Protein AF-0000000084603938 (afdb_homodimer)

Radius of gyration: 33.8 Å; Cα contacts (8 Å, |Δi|>4): 1798; chains: 2; bounding box: 71×102×86 Å

Structure (mmCIF, N/CA/C/O backbone):
data_AF-0000000084603938-model_v1
#
loop_
_entity.id
_entity.type
_entity.pdbx_description
1 polymer 'NEDD8-activating enzyme E1 regulatory subunit'
#
loop_
_atom_site.group_PDB
_atom_site.id
_atom_site.type_symbol
_atom_site.label_atom_id
_atom_site.label_alt_id
_atom_site.label_comp_id
_atom_site.label_asym_id
_atom_site.label_entity_id
_atom_site.label_seq_id
_atom_site.pdbx_PDB_ins_code
_atom_site.Cartn_x
_atom_site.Cartn_y
_atom_site.Cartn_z
_atom_site.occupancy
_atom_site.B_iso_or_equiv
_atom_site.auth_seq_id
_atom_site.auth_comp_id
_atom_site.auth_asym_id
_atom_site.auth_atom_id
_atom_site.pdbx_PDB_model_num
ATOM 1 N N . MET A 1 1 ? 31.594 -43.938 -28.109 1 22.88 1 MET A N 1
ATOM 2 C CA . MET A 1 1 ? 30.188 -44.125 -27.781 1 22.88 1 MET A CA 1
ATOM 3 C C . MET A 1 1 ? 29.359 -42.938 -28.25 1 22.88 1 MET A C 1
ATOM 5 O O . MET A 1 1 ? 29.656 -41.781 -27.906 1 22.88 1 MET A O 1
ATOM 9 N N . ILE A 1 2 ? 28.609 -43.031 -29.344 1 25.27 2 ILE A N 1
ATOM 10 C CA . ILE A 1 2 ? 28.141 -42.188 -30.438 1 25.27 2 ILE A CA 1
ATOM 11 C C . ILE A 1 2 ? 26.906 -41.406 -29.984 1 25.27 2 ILE A C 1
ATOM 13 O O . ILE A 1 2 ? 25.875 -42.031 -29.656 1 25.27 2 ILE A O 1
ATOM 17 N N . SER A 1 3 ? 27.156 -40.469 -29.062 1 24.09 3 SER A N 1
ATOM 18 C CA . SER A 1 3 ? 26.25 -39.625 -28.297 1 24.09 3 SER A CA 1
ATOM 19 C C . SER A 1 3 ? 25.172 -39 -29.172 1 24.09 3 SER A C 1
ATOM 21 O O . SER A 1 3 ? 25.453 -38.219 -30.062 1 24.09 3 SER A O 1
ATOM 23 N N . GLY A 1 4 ? 24.312 -39.844 -29.688 1 21.62 4 GLY A N 1
ATOM 24 C CA . GLY A 1 4 ? 23.344 -39.469 -30.688 1 21.62 4 GLY A CA 1
ATOM 25 C C . GLY A 1 4 ? 22.5 -38.281 -30.281 1 21.62 4 GLY A C 1
ATOM 26 O O . GLY A 1 4 ? 21.875 -38.281 -29.219 1 21.62 4 GLY A O 1
ATOM 27 N N . ARG A 1 5 ? 22.969 -37.062 -30.672 1 31.77 5 ARG A N 1
ATOM 28 C CA . ARG A 1 5 ? 22.328 -35.75 -30.766 1 31.77 5 ARG A CA 1
ATOM 29 C C . ARG A 1 5 ? 20.906 -35.875 -31.281 1 31.77 5 ARG A C 1
ATOM 31 O O . ARG A 1 5 ? 20.688 -35.969 -32.5 1 31.77 5 ARG A O 1
ATOM 38 N N . GLN A 1 6 ? 20.078 -36.812 -30.734 1 24.22 6 GLN A N 1
ATOM 39 C CA . GLN A 1 6 ? 18.75 -36.812 -31.328 1 24.22 6 GLN A CA 1
ATOM 40 C C . GLN A 1 6 ? 18.219 -35.375 -31.5 1 24.22 6 GLN A C 1
ATOM 42 O O . GLN A 1 6 ? 18.344 -34.562 -30.578 1 24.22 6 GLN A O 1
ATOM 47 N N . ASP A 1 7 ? 18 -34.938 -32.688 1 28.16 7 ASP A N 1
ATOM 48 C CA . ASP A 1 7 ? 17.516 -33.75 -33.375 1 28.16 7 ASP A CA 1
ATOM 49 C C . ASP A 1 7 ? 16.125 -33.344 -32.875 1 28.16 7 ASP A C 1
ATOM 51 O O . ASP A 1 7 ? 15.125 -33.938 -33.281 1 28.16 7 ASP A O 1
ATOM 55 N N . GLU A 1 8 ? 15.828 -33.469 -31.656 1 30.75 8 GLU A N 1
ATOM 56 C CA . GLU A 1 8 ? 14.492 -33 -31.297 1 30.75 8 GLU A CA 1
ATOM 57 C C . GLU A 1 8 ? 14.117 -31.734 -32.062 1 30.75 8 GLU A C 1
ATOM 59 O O . GLU A 1 8 ? 14.844 -30.75 -32.062 1 30.75 8 GLU A O 1
ATOM 64 N N . THR A 1 9 ? 13.477 -31.875 -33.188 1 32.28 9 THR A N 1
ATOM 65 C CA . THR A 1 9 ? 12.891 -30.922 -34.125 1 32.28 9 THR A CA 1
ATOM 66 C C . THR A 1 9 ? 12.359 -29.703 -33.406 1 32.28 9 THR A C 1
ATOM 68 O O . THR A 1 9 ? 11.508 -29.828 -32.5 1 32.28 9 THR A O 1
ATOM 71 N N . GLN A 1 10 ? 13.18 -28.75 -33.188 1 34.06 10 GLN A N 1
ATOM 72 C CA . GLN A 1 10 ? 12.953 -27.375 -32.75 1 34.06 10 GLN A CA 1
ATOM 73 C C . GLN A 1 10 ? 11.68 -26.797 -33.406 1 34.06 10 GLN A C 1
ATOM 75 O O . GLN A 1 10 ? 11.602 -26.672 -34.625 1 34.06 10 GLN A O 1
ATOM 80 N N . SER A 1 11 ? 10.508 -27.266 -33.062 1 38.59 11 SER A N 1
ATOM 81 C CA . SER A 1 11 ? 9.375 -26.562 -33.656 1 38.59 11 SER A CA 1
ATOM 82 C C . SER A 1 11 ? 9.742 -25.125 -34.031 1 38.59 11 SER A C 1
ATOM 84 O O . SER A 1 11 ? 10.508 -24.469 -33.312 1 38.59 11 SER A O 1
ATOM 86 N N . PRO A 1 12 ? 9.711 -24.672 -35.219 1 41.75 12 PRO A N 1
ATOM 87 C CA . PRO A 1 12 ? 10.086 -23.328 -35.656 1 41.75 12 PRO A CA 1
ATOM 88 C C . PRO A 1 12 ? 9.672 -22.25 -34.656 1 41.75 12 PRO A C 1
ATOM 90 O O . PRO A 1 12 ? 8.578 -22.312 -34.094 1 41.75 12 PRO A O 1
ATOM 93 N N . LEU A 1 13 ? 10.508 -21.688 -33.875 1 48.19 13 LEU A N 1
ATOM 94 C CA . LEU A 1 13 ? 10.32 -20.547 -32.969 1 48.19 13 LEU A CA 1
ATOM 95 C C . LEU A 1 13 ? 9.359 -19.531 -33.594 1 48.19 13 LEU A C 1
ATOM 97 O O . LEU A 1 13 ? 9.695 -18.859 -34.562 1 48.19 13 LEU A O 1
ATOM 101 N N . ARG A 1 14 ? 8.102 -19.875 -33.781 1 62.03 14 ARG A N 1
ATOM 102 C CA . ARG A 1 14 ? 7.121 -18.922 -34.281 1 62.03 14 ARG A CA 1
ATOM 103 C C . ARG A 1 14 ? 7.375 -17.531 -33.719 1 62.03 14 ARG A C 1
ATOM 105 O O . ARG A 1 14 ? 7.648 -17.375 -32.531 1 62.03 14 ARG A O 1
ATOM 112 N N . GLN A 1 15 ? 7.711 -16.547 -34.594 1 71.44 15 GLN A N 1
ATOM 113 C CA . GLN A 1 15 ? 7.859 -15.148 -34.219 1 71.44 15 GLN A CA 1
ATOM 114 C C . GLN A 1 15 ? 6.652 -14.664 -33.406 1 71.44 15 GLN A C 1
ATOM 116 O O . GLN A 1 15 ? 5.508 -14.93 -33.781 1 71.44 15 GLN A O 1
ATOM 121 N N . PRO A 1 16 ? 6.91 -14.242 -32.219 1 75.25 16 PRO A N 1
ATOM 122 C CA . PRO A 1 16 ? 5.785 -13.734 -31.422 1 75.25 16 PRO A CA 1
ATOM 123 C C . PRO A 1 16 ? 4.934 -12.727 -32.188 1 75.25 16 PRO A C 1
ATOM 125 O O . PRO A 1 16 ? 5.465 -11.953 -33 1 75.25 16 PRO A O 1
ATOM 128 N N . THR A 1 17 ? 3.641 -12.812 -32.125 1 79.31 17 THR A N 1
ATOM 129 C CA . THR A 1 17 ? 2.701 -11.852 -32.688 1 79.31 17 THR A CA 1
ATOM 130 C C . THR A 1 17 ? 2.854 -10.492 -32.031 1 79.31 17 THR A C 1
ATOM 132 O O . THR A 1 17 ? 3.5 -10.367 -30.984 1 79.31 17 THR A O 1
ATOM 135 N N . ASP A 1 18 ? 2.326 -9.484 -32.656 1 78.56 18 ASP A N 1
ATOM 136 C CA . ASP A 1 18 ? 2.336 -8.141 -32.094 1 78.56 18 ASP A CA 1
ATOM 137 C C . ASP A 1 18 ? 1.673 -8.117 -30.734 1 78.56 18 ASP A C 1
ATOM 139 O O . ASP A 1 18 ? 2.156 -7.445 -29.812 1 78.56 18 ASP A O 1
ATOM 143 N N . LYS A 1 19 ? 0.711 -8.938 -30.688 1 80.19 19 LYS A N 1
ATOM 144 C CA . LYS A 1 19 ? -0.011 -9.023 -29.422 1 80.19 19 LYS A CA 1
ATOM 145 C C . LYS A 1 19 ? 0.849 -9.672 -28.344 1 80.19 19 LYS A C 1
ATOM 147 O O . LYS A 1 19 ? 0.876 -9.203 -27.203 1 80.19 19 LYS A O 1
ATOM 152 N N . GLU A 1 20 ? 1.503 -10.688 -28.641 1 79.75 20 GLU A N 1
ATOM 153 C CA . GLU A 1 20 ? 2.363 -11.391 -27.688 1 79.75 20 GLU A CA 1
ATOM 154 C C . GLU A 1 20 ? 3.533 -10.516 -27.25 1 79.75 20 GLU A C 1
ATOM 156 O O . GLU A 1 20 ? 3.971 -10.586 -26.109 1 79.75 20 GLU A O 1
ATOM 161 N N . ARG A 1 21 ? 3.941 -9.742 -28.156 1 81.38 21 ARG A N 1
ATOM 162 C CA . ARG A 1 21 ? 5.027 -8.828 -27.828 1 81.38 21 ARG A CA 1
ATOM 163 C C . ARG A 1 21 ? 4.551 -7.723 -26.891 1 81.38 21 ARG A C 1
ATOM 165 O O . ARG A 1 21 ? 5.266 -7.332 -25.969 1 81.38 21 ARG A O 1
ATOM 172 N N . LYS A 1 22 ? 3.352 -7.336 -27.141 1 81.38 22 LYS A N 1
ATOM 173 C CA . LYS A 1 22 ? 2.762 -6.262 -26.344 1 81.38 22 LYS A CA 1
ATOM 174 C C . LYS A 1 22 ? 2.516 -6.719 -24.922 1 81.38 22 LYS A C 1
ATOM 176 O O . LYS A 1 22 ? 2.736 -5.957 -23.969 1 81.38 22 LYS A O 1
ATOM 181 N N . TYR A 1 23 ? 2.117 -7.977 -24.797 1 81.69 23 TYR A N 1
ATOM 182 C CA . TYR A 1 23 ? 1.723 -8.461 -23.484 1 81.69 23 TYR A CA 1
ATOM 183 C C . TYR A 1 23 ? 2.773 -9.406 -22.906 1 81.69 23 TYR A C 1
ATOM 185 O O . TYR A 1 23 ? 2.471 -10.227 -22.047 1 81.69 23 TYR A O 1
ATOM 193 N N . ASP A 1 24 ? 3.939 -9.344 -23.391 1 81.31 24 ASP A N 1
ATOM 194 C CA . ASP A 1 24 ? 5.008 -10.273 -23.016 1 81.31 24 ASP A CA 1
ATOM 195 C C . ASP A 1 24 ? 5.184 -10.328 -21.5 1 81.31 24 ASP A C 1
ATOM 197 O O . ASP A 1 24 ? 5.246 -11.414 -20.922 1 81.31 24 ASP A O 1
ATOM 201 N N . ARG A 1 25 ? 5.242 -9.211 -20.922 1 80.25 25 ARG A N 1
ATOM 202 C CA . ARG A 1 25 ? 5.473 -9.164 -19.484 1 80.25 25 ARG A CA 1
ATOM 203 C C . ARG A 1 25 ? 4.301 -9.773 -18.719 1 80.25 25 ARG A C 1
ATOM 205 O O . ARG A 1 25 ? 4.5 -10.516 -17.766 1 80.25 25 ARG A O 1
ATOM 212 N N . GLN A 1 26 ? 3.145 -9.516 -19.141 1 82.25 26 GLN A N 1
ATOM 213 C CA . GLN A 1 26 ? 1.938 -10.047 -18.516 1 82.25 26 GLN A CA 1
ATOM 214 C C . GLN A 1 26 ? 1.829 -11.555 -18.703 1 82.25 26 GLN A C 1
ATOM 216 O O . GLN A 1 26 ? 1.47 -12.281 -17.781 1 82.25 26 GLN A O 1
ATOM 221 N N . LEU A 1 27 ? 2.215 -11.984 -19.844 1 82.06 27 LEU A N 1
ATOM 222 C CA . LEU A 1 27 ? 2.146 -13.406 -20.172 1 82.06 27 LEU A CA 1
ATOM 223 C C . LEU A 1 27 ? 3.102 -14.219 -19.312 1 82.06 27 LEU A C 1
ATOM 225 O O . LEU A 1 27 ? 2.811 -15.359 -18.953 1 82.06 27 LEU A O 1
ATOM 229 N N . ARG A 1 28 ? 4.086 -13.57 -18.922 1 79.56 28 ARG A N 1
ATOM 230 C CA . ARG A 1 28 ? 5.043 -14.234 -18.047 1 79.56 28 ARG A CA 1
ATOM 231 C C . ARG A 1 28 ? 4.457 -14.43 -16.656 1 79.56 28 ARG A C 1
ATOM 233 O O . ARG A 1 28 ? 4.793 -15.398 -15.969 1 79.56 28 ARG A O 1
ATOM 240 N N . LEU A 1 29 ? 3.588 -13.609 -16.375 1 80.12 29 LEU A N 1
ATOM 241 C CA . LEU A 1 29 ? 3.113 -13.617 -14.992 1 80.12 29 LEU A CA 1
ATOM 242 C C . LEU A 1 29 ? 1.829 -14.422 -14.859 1 80.12 29 LEU A C 1
ATOM 244 O O . LEU A 1 29 ? 1.655 -15.172 -13.891 1 80.12 29 LEU A O 1
ATOM 248 N N . TRP A 1 30 ? 0.914 -14.305 -15.852 1 82.62 30 TRP A N 1
ATOM 249 C CA . TRP A 1 30 ? -0.335 -15.039 -15.695 1 82.62 30 TRP A CA 1
ATOM 250 C C . TRP A 1 30 ? -0.61 -15.922 -16.906 1 82.62 30 TRP A C 1
ATOM 252 O O . TRP A 1 30 ? -1.726 -16.422 -17.094 1 82.62 30 TRP A O 1
ATOM 262 N N . ALA A 1 31 ? 0.287 -16.172 -17.766 1 81.81 31 ALA A N 1
ATOM 263 C CA . ALA A 1 31 ? 0.27 -17.141 -18.844 1 81.81 31 ALA A CA 1
ATOM 264 C C . ALA A 1 31 ? -0.846 -16.828 -19.844 1 81.81 31 ALA A C 1
ATOM 266 O O . ALA A 1 31 ? -1.57 -15.852 -19.688 1 81.81 31 ALA A O 1
ATOM 267 N N . ALA A 1 32 ? -0.939 -17.609 -20.844 1 83.31 32 ALA A N 1
ATOM 268 C CA . ALA A 1 32 ? -1.901 -17.422 -21.922 1 83.31 32 ALA A CA 1
ATOM 269 C C . ALA A 1 32 ? -3.332 -17.594 -21.422 1 83.31 32 ALA A C 1
ATOM 271 O O . ALA A 1 32 ? -4.242 -16.906 -21.891 1 83.31 32 ALA A O 1
ATOM 272 N N . SER A 1 33 ? -3.51 -18.5 -20.5 1 82.94 33 SER A N 1
ATOM 273 C CA . SER A 1 33 ? -4.844 -18.734 -19.969 1 82.94 33 SER A CA 1
ATOM 274 C C . SER A 1 33 ? -5.352 -17.5 -19.203 1 82.94 33 SER A C 1
ATOM 276 O O . SER A 1 33 ? -6.52 -17.125 -19.328 1 82.94 33 SER A O 1
ATOM 278 N N . GLY A 1 34 ? -4.492 -16.938 -18.469 1 88.19 34 GLY A N 1
ATOM 279 C CA . GLY A 1 34 ? -4.867 -15.719 -17.766 1 88.19 34 GLY A CA 1
ATOM 280 C C . GLY A 1 34 ? -5.199 -14.57 -18.688 1 88.19 34 GLY A C 1
ATOM 281 O O . GLY A 1 34 ? -6.176 -13.852 -18.484 1 88.19 34 GLY A O 1
ATOM 282 N N . GLN A 1 35 ? -4.445 -14.461 -19.734 1 89.25 35 GLN A N 1
ATOM 283 C CA . GLN A 1 35 ? -4.68 -13.391 -20.703 1 89.25 35 GLN A CA 1
ATOM 284 C C . GLN A 1 35 ? -6.012 -13.586 -21.422 1 89.25 35 GLN A C 1
ATOM 286 O O . GLN A 1 35 ? -6.742 -12.625 -21.672 1 89.25 35 GLN A O 1
ATOM 291 N N . SER A 1 36 ? -6.258 -14.797 -21.703 1 89.94 36 SER A N 1
ATOM 292 C CA . SER A 1 36 ? -7.527 -15.109 -22.359 1 89.94 36 SER A CA 1
ATOM 293 C C . SER A 1 36 ? -8.711 -14.766 -21.453 1 89.94 36 SER A C 1
ATOM 295 O O . SER A 1 36 ? -9.734 -14.273 -21.922 1 89.94 36 SER A O 1
ATOM 297 N N . ALA A 1 37 ? -8.562 -15.062 -20.188 1 90.81 37 ALA A N 1
ATOM 298 C CA . ALA A 1 37 ? -9.609 -14.727 -19.234 1 90.81 37 ALA A CA 1
ATOM 299 C C . ALA A 1 37 ? -9.844 -13.219 -19.172 1 90.81 37 ALA A C 1
ATOM 301 O O . ALA A 1 37 ? -10.992 -12.766 -19.125 1 90.81 37 ALA A O 1
ATOM 302 N N . LEU A 1 38 ? -8.828 -12.469 -19.203 1 94.19 38 LEU A N 1
ATOM 303 C CA . LEU A 1 38 ? -8.922 -11.008 -19.188 1 94.19 38 LEU A CA 1
ATOM 304 C C . LEU A 1 38 ? -9.617 -10.492 -20.438 1 94.19 38 LEU A C 1
ATOM 306 O O . LEU A 1 38 ? -10.508 -9.641 -20.359 1 94.19 38 LEU A O 1
ATOM 310 N N . GLU A 1 39 ? -9.234 -11.047 -21.531 1 94.56 39 GLU A N 1
ATOM 311 C CA . GLU A 1 39 ? -9.781 -10.602 -22.812 1 94.56 39 GLU A CA 1
ATOM 312 C C . GLU A 1 39 ? -11.258 -10.945 -22.938 1 94.56 39 GLU A C 1
ATOM 314 O O . GLU A 1 39 ? -11.969 -10.367 -23.75 1 94.56 39 GLU A O 1
ATOM 319 N N . SER A 1 40 ? -11.711 -11.828 -22.125 1 94.69 40 SER A N 1
ATOM 320 C CA . SER A 1 40 ? -13.109 -12.242 -22.172 1 94.69 40 SER A CA 1
ATOM 321 C C . SER A 1 40 ? -13.914 -11.57 -21.062 1 94.69 40 SER A C 1
ATOM 323 O O . SER A 1 40 ? -15.133 -11.734 -20.984 1 94.69 40 SER A O 1
ATOM 325 N N . ALA A 1 41 ? -13.297 -10.914 -20.219 1 96.5 41 ALA A N 1
ATOM 326 C CA . ALA A 1 41 ? -13.945 -10.359 -19.031 1 96.5 41 ALA A CA 1
ATOM 327 C C . ALA A 1 41 ? -14.781 -9.133 -19.391 1 96.5 41 ALA A C 1
ATOM 329 O O . ALA A 1 41 ? -14.406 -8.344 -20.266 1 96.5 41 ALA A O 1
ATOM 330 N N . HIS A 1 42 ? -15.922 -8.984 -18.734 1 97.81 42 HIS A N 1
ATOM 331 C CA . HIS A 1 42 ? -16.812 -7.84 -18.797 1 97.81 42 HIS A CA 1
ATOM 332 C C . HIS A 1 42 ? -16.969 -7.176 -17.438 1 97.81 42 HIS A C 1
ATOM 334 O O . HIS A 1 42 ? -17.594 -7.742 -16.531 1 97.81 42 HIS A O 1
ATOM 340 N N . VAL A 1 43 ? -16.453 -5.938 -17.312 1 98.19 43 VAL A N 1
ATOM 341 C CA . VAL A 1 43 ? -16.391 -5.266 -16.031 1 98.19 43 VAL A CA 1
ATOM 342 C C . VAL A 1 43 ? -17.438 -4.16 -15.961 1 98.19 43 VAL A C 1
ATOM 344 O O . VAL A 1 43 ? -17.562 -3.359 -16.891 1 98.19 43 VAL A O 1
ATOM 347 N N . LEU A 1 44 ? -18.203 -4.117 -14.883 1 98.25 44 LEU A N 1
ATOM 348 C CA . LEU A 1 44 ? -19.109 -3.01 -14.609 1 98.25 44 LEU A CA 1
ATOM 349 C C . LEU A 1 44 ? -18.531 -2.096 -13.523 1 98.25 44 LEU A C 1
ATOM 351 O O . LEU A 1 44 ? -18.203 -2.557 -12.43 1 98.25 44 LEU A O 1
ATOM 355 N N . LEU A 1 45 ? -18.406 -0.851 -13.828 1 98.25 45 LEU A N 1
ATOM 356 C CA . LEU A 1 45 ? -18.031 0.171 -12.852 1 98.25 45 LEU A CA 1
ATOM 357 C C . LEU A 1 45 ? -19.203 1.11 -12.586 1 98.25 45 LEU A C 1
ATOM 359 O O . LEU A 1 45 ? -19.703 1.767 -13.5 1 98.25 45 LEU A O 1
ATOM 363 N N . VAL A 1 46 ? -19.656 1.127 -11.375 1 97.19 46 VAL A N 1
ATOM 364 C CA . VAL A 1 46 ? -20.641 2.115 -10.945 1 97.19 46 VAL A CA 1
ATOM 365 C C . VAL A 1 46 ? -19.953 3.189 -10.102 1 97.19 46 VAL A C 1
ATOM 367 O O . VAL A 1 46 ? -19.609 2.953 -8.945 1 97.19 46 VAL A O 1
ATOM 370 N N . ASN A 1 47 ? -19.906 4.324 -10.695 1 93.56 47 ASN A N 1
ATOM 371 C CA . ASN A 1 47 ? -19.141 5.41 -10.078 1 93.56 47 ASN A CA 1
ATOM 372 C C . ASN A 1 47 ? -20.062 6.395 -9.359 1 93.56 47 ASN A C 1
ATOM 374 O O . ASN A 1 47 ? -21.219 6.59 -9.773 1 93.56 47 ASN A O 1
ATOM 378 N N . SER A 1 48 ? -19.547 6.953 -8.32 1 87.44 48 SER A N 1
ATOM 379 C CA . SER A 1 48 ? -20.203 8.016 -7.57 1 87.44 48 SER A CA 1
ATOM 380 C C . SER A 1 48 ? -19.203 9.086 -7.125 1 87.44 48 SER A C 1
ATOM 382 O O . SER A 1 48 ? -18 8.898 -7.262 1 87.44 48 SER A O 1
ATOM 384 N N . SER A 1 49 ? -19.703 10.266 -6.719 1 80.56 49 SER A N 1
ATOM 385 C CA . SER A 1 49 ? -18.875 11.367 -6.234 1 80.56 49 SER A CA 1
ATOM 386 C C . SER A 1 49 ? -17.875 11.812 -7.297 1 80.56 49 SER A C 1
ATOM 388 O O . SER A 1 49 ? -18.25 12.156 -8.414 1 80.56 49 SER A O 1
ATOM 390 N N . THR A 1 50 ? -16.531 11.711 -7 1 82.5 50 THR A N 1
ATOM 391 C CA . THR A 1 50 ? -15.539 12.141 -7.973 1 82.5 50 THR A CA 1
ATOM 392 C C . THR A 1 50 ? -15.188 11 -8.922 1 82.5 50 THR A C 1
ATOM 394 O O . THR A 1 50 ? -14.734 11.242 -10.047 1 82.5 50 THR A O 1
ATOM 397 N N . GLY A 1 51 ? -15.383 9.828 -8.469 1 86.81 51 GLY A N 1
ATOM 398 C CA . GLY A 1 51 ? -15.242 8.633 -9.281 1 86.81 51 GLY A CA 1
ATOM 399 C C . GLY A 1 51 ? -13.844 8.445 -9.836 1 86.81 51 GLY A C 1
ATOM 400 O O . GLY A 1 51 ? -13.656 7.742 -10.836 1 86.81 51 GLY A O 1
ATOM 401 N N . THR A 1 52 ? -12.859 9.102 -9.336 1 94.25 52 THR A N 1
ATOM 402 C CA . THR A 1 52 ? -11.492 9.047 -9.836 1 94.25 52 THR A CA 1
ATOM 403 C C . THR A 1 52 ? -10.883 7.672 -9.594 1 94.25 52 THR A C 1
ATOM 405 O O . THR A 1 52 ? -10.195 7.129 -10.469 1 94.25 52 THR A O 1
ATOM 408 N N . VAL A 1 53 ? -11.156 7.105 -8.469 1 97.12 53 VAL A N 1
ATOM 409 C CA . VAL A 1 53 ? -10.562 5.824 -8.109 1 97.12 53 VAL A CA 1
ATOM 410 C C . VAL A 1 53 ? -11.094 4.73 -9.031 1 97.12 53 VAL A C 1
ATOM 412 O O . VAL A 1 53 ? -10.352 3.84 -9.445 1 97.12 53 VAL A O 1
ATOM 415 N N . GLY A 1 54 ? -12.367 4.75 -9.344 1 97.81 54 GLY A N 1
ATOM 416 C CA . GLY A 1 54 ? -12.938 3.793 -10.281 1 97.81 54 GLY A CA 1
ATOM 417 C C . GLY A 1 54 ? -12.312 3.863 -11.664 1 97.81 54 GLY A C 1
ATOM 418 O O . GLY A 1 54 ? -12.016 2.832 -12.266 1 97.81 54 GLY A O 1
ATOM 419 N N . THR A 1 55 ? -12.094 5.039 -12.133 1 97.06 55 THR A N 1
ATOM 420 C CA . THR A 1 55 ? -11.5 5.234 -13.445 1 97.06 55 THR A CA 1
ATOM 421 C C . THR A 1 55 ? -10.039 4.777 -13.461 1 97.06 55 THR A C 1
ATOM 423 O O . THR A 1 55 ? -9.586 4.18 -14.438 1 97.06 55 THR A O 1
ATOM 426 N N . GLU A 1 56 ? -9.328 5.113 -12.391 1 97.31 56 GLU A N 1
ATOM 427 C CA . GLU A 1 56 ? -7.957 4.637 -12.258 1 97.31 56 GLU A CA 1
ATOM 428 C C . GLU A 1 56 ? -7.898 3.111 -12.258 1 97.31 56 GLU A C 1
ATOM 430 O O . GLU A 1 56 ? -6.941 2.52 -12.758 1 97.31 56 GLU A O 1
ATOM 435 N N . THR A 1 57 ? -8.852 2.471 -11.648 1 98.19 57 THR A N 1
ATOM 436 C CA . THR A 1 57 ? -8.922 1.013 -11.648 1 98.19 57 THR A CA 1
ATOM 437 C C . THR A 1 57 ? -9.094 0.479 -13.062 1 98.19 57 THR A C 1
ATOM 439 O O . THR A 1 57 ? -8.383 -0.44 -13.477 1 98.19 57 THR A O 1
ATOM 442 N N . LEU A 1 58 ? -10.008 1.083 -13.797 1 97.88 58 LEU A N 1
ATOM 443 C CA . LEU A 1 58 ? -10.266 0.646 -15.164 1 97.88 58 LEU A CA 1
ATOM 444 C C . LEU A 1 58 ? -9.039 0.841 -16.047 1 97.88 58 LEU A C 1
ATOM 446 O O . LEU A 1 58 ? -8.758 0.02 -16.922 1 97.88 58 LEU A O 1
ATOM 450 N N . LYS A 1 59 ? -8.352 1.966 -15.812 1 96.5 59 LYS A N 1
ATOM 451 C CA . LYS A 1 59 ? -7.105 2.205 -16.531 1 96.5 59 LYS A CA 1
ATOM 452 C C . LYS A 1 59 ? -6.18 0.993 -16.469 1 96.5 59 LYS A C 1
ATOM 454 O O . LYS A 1 59 ? -5.641 0.556 -17.484 1 96.5 59 LYS A O 1
ATOM 459 N N . ASN A 1 60 ? -6.109 0.421 -15.32 1 96.38 60 ASN A N 1
ATOM 460 C CA . ASN A 1 60 ? -5.18 -0.676 -15.07 1 96.38 60 ASN A CA 1
ATOM 461 C C . ASN A 1 60 ? -5.738 -2.008 -15.562 1 96.38 60 ASN A C 1
ATOM 463 O O . ASN A 1 60 ? -5.016 -3.006 -15.609 1 96.38 60 ASN A O 1
ATOM 467 N N . LEU A 1 61 ? -6.984 -2.029 -15.93 1 97 61 LEU A N 1
ATOM 468 C CA . LEU A 1 61 ? -7.574 -3.232 -16.516 1 97 61 LEU A CA 1
ATOM 469 C C . LEU A 1 61 ? -7.609 -3.141 -18.031 1 97 61 LEU A C 1
ATOM 471 O O . LEU A 1 61 ? -7.531 -4.16 -18.719 1 97 61 LEU A O 1
ATOM 475 N N . VAL A 1 62 ? -7.73 -1.937 -18.516 1 95.19 62 VAL A N 1
ATOM 476 C CA . VAL A 1 62 ? -7.84 -1.704 -19.953 1 95.19 62 VAL A CA 1
ATOM 477 C C . VAL A 1 62 ? -6.484 -1.918 -20.625 1 95.19 62 VAL A C 1
ATOM 479 O O . VAL A 1 62 ? -6.398 -2.52 -21.688 1 95.19 62 VAL A O 1
ATOM 482 N N . LEU A 1 63 ? -5.5 -1.458 -19.984 1 90.5 63 LEU A N 1
ATOM 483 C CA . LEU A 1 63 ? -4.164 -1.535 -20.578 1 90.5 63 LEU A CA 1
ATOM 484 C C . LEU A 1 63 ? -3.777 -2.982 -20.859 1 90.5 63 LEU A C 1
ATOM 486 O O . LEU A 1 63 ? -3.254 -3.293 -21.922 1 90.5 63 LEU A O 1
ATOM 490 N N . PRO A 1 64 ? -4.047 -3.918 -19.922 1 89.62 64 PRO A N 1
ATOM 491 C CA . PRO A 1 64 ? -3.695 -5.309 -20.219 1 89.62 64 PRO A CA 1
ATOM 492 C C . PRO A 1 64 ? -4.73 -6.004 -21.109 1 89.62 64 PRO A C 1
ATOM 494 O O . PRO A 1 64 ? -4.586 -7.188 -21.422 1 89.62 64 PRO A O 1
ATOM 497 N N . GLY A 1 65 ? -5.797 -5.371 -21.406 1 92.19 65 GLY A N 1
ATOM 498 C CA . GLY A 1 65 ? -6.648 -5.855 -22.469 1 92.19 65 GLY A CA 1
ATOM 499 C C . GLY A 1 65 ? -7.871 -6.602 -21.969 1 92.19 65 GLY A C 1
ATOM 500 O O . GLY A 1 65 ? -8.172 -7.699 -22.453 1 92.19 65 GLY A O 1
ATOM 501 N N . ILE A 1 66 ? -8.562 -6.102 -20.969 1 95.56 66 ILE A N 1
ATOM 502 C CA . ILE A 1 66 ? -9.852 -6.68 -20.625 1 95.56 66 ILE A CA 1
ATOM 503 C C . ILE A 1 66 ? -10.789 -6.621 -21.828 1 95.56 66 ILE A C 1
ATOM 505 O O . ILE A 1 66 ? -10.578 -5.824 -22.75 1 95.56 66 ILE A O 1
ATOM 509 N N . GLY A 1 67 ? -11.766 -7.48 -21.875 1 96.56 67 GLY A N 1
ATOM 510 C CA . GLY A 1 67 ? -12.641 -7.551 -23.047 1 96.56 67 GLY A CA 1
ATOM 511 C C . GLY A 1 67 ? -13.539 -6.336 -23.172 1 96.56 67 GLY A C 1
ATOM 512 O O . GLY A 1 67 ? -13.578 -5.703 -24.234 1 96.56 67 GLY A O 1
ATOM 513 N N . LYS A 1 68 ? -14.258 -6.156 -22.141 1 97.38 68 LYS A N 1
ATOM 514 C CA . LYS A 1 68 ? -15.266 -5.105 -22.172 1 97.38 68 LYS A CA 1
ATOM 515 C C . LYS A 1 68 ? -15.445 -4.469 -20.797 1 97.38 68 LYS A C 1
ATOM 517 O O . LYS A 1 68 ? -15.203 -5.109 -19.766 1 97.38 68 LYS A O 1
ATOM 522 N N . PHE A 1 69 ? -15.844 -3.139 -20.844 1 98.12 69 PHE A N 1
ATOM 523 C CA . PHE A 1 69 ? -16.25 -2.51 -19.594 1 98.12 69 PHE A CA 1
ATOM 524 C C . PHE A 1 69 ? -17.422 -1.566 -19.828 1 98.12 69 PHE A C 1
ATOM 526 O O . PHE A 1 69 ? -17.656 -1.104 -20.938 1 98.12 69 PHE A O 1
ATOM 533 N N . THR A 1 70 ? -18.203 -1.38 -18.797 1 97.5 70 THR A N 1
ATOM 534 C CA . THR A 1 70 ? -19.297 -0.414 -18.781 1 97.5 70 THR A CA 1
ATOM 535 C C . THR A 1 70 ? -19.188 0.499 -17.562 1 97.5 70 THR A C 1
ATOM 537 O O . THR A 1 70 ? -19.047 0.023 -16.438 1 97.5 70 THR A O 1
ATOM 540 N N . ILE A 1 71 ? -19.266 1.787 -17.812 1 97.19 71 ILE A N 1
ATOM 541 C CA . ILE A 1 71 ? -19.234 2.766 -16.734 1 97.19 71 ILE A CA 1
ATOM 542 C C . ILE A 1 71 ? -20.625 3.34 -16.516 1 97.19 71 ILE A C 1
ATOM 544 O O . ILE A 1 71 ? -21.266 3.826 -17.453 1 97.19 71 ILE A O 1
ATOM 548 N N . VAL A 1 72 ? -21.094 3.262 -15.336 1 96.06 72 VAL A N 1
ATOM 549 C CA . VAL A 1 72 ? -22.312 3.941 -14.914 1 96.06 72 VAL A CA 1
ATOM 550 C C . VAL A 1 72 ? -21.969 5.137 -14.039 1 96.06 72 VAL A C 1
ATOM 552 O O . VAL A 1 72 ? -21.406 4.973 -12.953 1 96.06 72 VAL A O 1
ATOM 555 N N . ASP A 1 73 ? -22.234 6.305 -14.422 1 94.62 73 ASP A N 1
ATOM 556 C CA . ASP A 1 73 ? -21.938 7.57 -13.758 1 94.62 73 ASP A CA 1
ATOM 557 C C . ASP A 1 73 ? -22.844 8.688 -14.281 1 94.62 73 ASP A C 1
ATOM 559 O O . ASP A 1 73 ? -22.781 9.039 -15.461 1 94.62 73 ASP A O 1
ATOM 563 N N . ASP A 1 74 ? -23.656 9.289 -13.477 1 92 74 ASP A N 1
ATOM 564 C CA . ASP A 1 74 ? -24.625 10.281 -13.953 1 92 74 ASP A CA 1
ATOM 565 C C . ASP A 1 74 ? -24.062 11.695 -13.797 1 92 74 ASP A C 1
ATOM 567 O O . ASP A 1 74 ? -24.797 12.672 -13.953 1 92 74 ASP A O 1
ATOM 571 N N . ALA A 1 75 ? -22.812 11.883 -13.422 1 92.38 75 ALA A N 1
ATOM 572 C CA . ALA A 1 75 ? -22.234 13.203 -13.195 1 92.38 75 ALA A CA 1
ATOM 573 C C . ALA A 1 75 ? -21.859 13.875 -14.516 1 92.38 75 ALA A C 1
ATOM 575 O O . ALA A 1 75 ? -21.641 13.195 -15.516 1 92.38 75 ALA A O 1
ATOM 576 N N . VAL A 1 76 ? -21.891 15.188 -14.461 1 93.81 76 VAL A N 1
ATOM 577 C CA . VAL A 1 76 ? -21.375 16.031 -15.531 1 93.81 76 VAL A CA 1
ATOM 578 C C . VAL A 1 76 ? -20.016 16.594 -15.133 1 93.81 76 VAL A C 1
ATOM 580 O O . VAL A 1 76 ? -19.828 17.016 -13.984 1 93.81 76 VAL A O 1
ATOM 583 N N . VAL A 1 77 ? -19.094 16.656 -16.031 1 94.31 77 VAL A N 1
ATOM 584 C CA . VAL A 1 77 ? -17.734 17.078 -15.719 1 94.31 77 VAL A CA 1
ATOM 585 C C . VAL A 1 77 ? -17.719 18.531 -15.289 1 94.31 77 VAL A C 1
ATOM 587 O O . VAL A 1 77 ? -18.25 19.406 -15.992 1 94.31 77 VAL A O 1
ATOM 590 N N . GLY A 1 78 ? -17.172 18.797 -14.125 1 91.75 78 GLY A N 1
ATOM 591 C CA . GLY A 1 78 ? -16.938 20.141 -13.625 1 91.75 78 GLY A CA 1
ATOM 592 C C . GLY A 1 78 ? -15.461 20.438 -13.398 1 91.75 78 GLY A C 1
ATOM 593 O O . GLY A 1 78 ? -14.602 19.594 -13.633 1 91.75 78 GLY A O 1
ATOM 594 N N . ASP A 1 79 ? -15.156 21.594 -12.922 1 87.44 79 ASP A N 1
ATOM 595 C CA . ASP A 1 79 ? -13.773 22.031 -12.742 1 87.44 79 ASP A CA 1
ATOM 596 C C . ASP A 1 79 ? -13.039 21.156 -11.727 1 87.44 79 ASP A C 1
ATOM 598 O O . ASP A 1 79 ? -11.867 20.844 -11.914 1 87.44 79 ASP A O 1
ATOM 602 N N . ALA A 1 80 ? -13.727 20.812 -10.758 1 84.88 80 ALA A N 1
ATOM 603 C CA . ALA A 1 80 ? -13.109 20.016 -9.695 1 84.88 80 ALA A CA 1
ATOM 604 C C . ALA A 1 80 ? -12.648 18.656 -10.203 1 84.88 80 ALA A C 1
ATOM 606 O O . ALA A 1 80 ? -11.672 18.094 -9.703 1 84.88 80 ALA A O 1
ATOM 607 N N . ASP A 1 81 ? -13.344 18.156 -11.227 1 89.88 81 ASP A N 1
ATOM 608 C CA . ASP A 1 81 ? -12.984 16.859 -11.805 1 89.88 81 ASP A CA 1
ATOM 609 C C . ASP A 1 81 ? -11.648 16.938 -12.539 1 89.88 81 ASP A C 1
ATOM 611 O O . ASP A 1 81 ? -10.891 15.969 -12.562 1 89.88 81 ASP A O 1
ATOM 615 N N . LEU A 1 82 ? -11.391 18.047 -13.102 1 87.12 82 LEU A N 1
ATOM 616 C CA . LEU A 1 82 ? -10.195 18.234 -13.914 1 87.12 82 LEU A CA 1
ATOM 617 C C . LEU A 1 82 ? -8.938 18.188 -13.055 1 87.12 82 LEU A C 1
ATOM 619 O O . LEU A 1 82 ? -7.855 17.859 -13.539 1 87.12 82 LEU A O 1
ATOM 623 N N . GLY A 1 83 ? -9.117 18.453 -11.836 1 84 83 GLY A N 1
ATOM 624 C CA . GLY A 1 83 ? -7.969 18.516 -10.945 1 84 83 GLY A CA 1
ATOM 625 C C . GLY A 1 83 ? -7.609 17.156 -10.359 1 84 83 GLY A C 1
ATOM 626 O O . GLY A 1 83 ? -6.512 16.984 -9.828 1 84 83 GLY A O 1
ATOM 627 N N . VAL A 1 84 ? -8.508 16.172 -10.539 1 88.88 84 VAL A N 1
ATOM 628 C CA . VAL A 1 84 ? -8.242 14.938 -9.797 1 88.88 84 VAL A CA 1
ATOM 629 C C . VAL A 1 84 ? -8.336 13.742 -10.742 1 88.88 84 VAL A C 1
ATOM 631 O O . VAL A 1 84 ? -7.824 12.664 -10.438 1 88.88 84 VAL A O 1
ATOM 634 N N . ASN A 1 85 ? -8.953 13.867 -11.859 1 90.44 85 ASN A N 1
ATOM 635 C CA . ASN A 1 85 ? -9.156 12.766 -12.789 1 90.44 85 ASN A CA 1
ATOM 636 C C . ASN A 1 85 ? -8.305 12.922 -14.039 1 90.44 85 ASN A C 1
ATOM 638 O O . ASN A 1 85 ? -8.586 13.766 -14.891 1 90.44 85 ASN A O 1
ATOM 642 N N . PHE A 1 86 ? -7.41 12.062 -14.266 1 87.94 86 PHE A N 1
ATOM 643 C CA . PHE A 1 86 ? -6.41 12.117 -15.32 1 87.94 86 PHE A CA 1
ATOM 644 C C . PHE A 1 86 ? -7.062 11.961 -16.688 1 87.94 86 PHE A C 1
ATOM 646 O O . PHE A 1 86 ? -6.492 12.352 -17.703 1 87.94 86 PHE A O 1
ATOM 653 N N . PHE A 1 87 ? -8.172 11.445 -16.734 1 90.81 87 PHE A N 1
ATOM 654 C CA . PHE A 1 87 ? -8.797 11.086 -18 1 90.81 87 PHE A CA 1
ATOM 655 C C . PHE A 1 87 ? -9.742 12.188 -18.469 1 90.81 87 PHE A C 1
ATOM 657 O O . PHE A 1 87 ? -10.477 12.008 -19.438 1 90.81 87 PHE A O 1
ATOM 664 N N . LEU A 1 88 ? -9.75 13.234 -17.766 1 91.38 88 LEU A N 1
ATOM 665 C CA . LEU A 1 88 ? -10.602 14.359 -18.141 1 91.38 88 LEU A CA 1
ATOM 666 C C . LEU A 1 88 ? -9.773 15.586 -18.469 1 91.38 88 LEU A C 1
ATOM 668 O O . LEU A 1 88 ? -8.766 15.859 -17.812 1 91.38 88 LEU A O 1
ATOM 672 N N . ASP A 1 89 ? -10.133 16.203 -19.453 1 87.56 89 ASP A N 1
ATOM 673 C CA . ASP A 1 89 ? -9.492 17.453 -19.828 1 87.56 89 ASP A CA 1
ATOM 674 C C . ASP A 1 89 ? -10.523 18.562 -20.062 1 87.56 89 ASP A C 1
ATOM 676 O O . ASP A 1 89 ? -11.719 18.359 -19.797 1 87.56 89 ASP A O 1
ATOM 680 N N . GLU A 1 90 ? -10.141 19.703 -20.453 1 88 90 GLU A N 1
ATOM 681 C CA . GLU A 1 90 ? -11 20.875 -20.594 1 88 90 GLU A CA 1
ATOM 682 C C . GLU A 1 90 ? -12.102 20.641 -21.625 1 88 90 GLU A C 1
ATOM 684 O O . GLU A 1 90 ? -13.211 21.156 -21.484 1 88 90 GLU A O 1
ATOM 689 N N . ALA A 1 91 ? -11.812 19.797 -22.578 1 92 91 ALA A N 1
ATOM 690 C CA . ALA A 1 91 ? -12.789 19.5 -23.625 1 92 91 ALA A CA 1
ATOM 691 C C . ALA A 1 91 ? -13.961 18.688 -23.062 1 92 91 ALA A C 1
ATOM 693 O O . ALA A 1 91 ? -15.023 18.625 -23.688 1 92 91 ALA A O 1
ATOM 694 N N . CYS A 1 92 ? -13.781 18.156 -21.922 1 93.69 92 CYS A N 1
ATOM 695 C CA . CYS A 1 92 ? -14.797 17.297 -21.312 1 93.69 92 CYS A CA 1
ATOM 696 C C . CYS A 1 92 ? -15.773 18.125 -20.484 1 93.69 92 CYS A C 1
ATOM 698 O O . CYS A 1 92 ? -16.844 17.641 -20.109 1 93.69 92 CYS A O 1
ATOM 700 N N . LEU A 1 93 ? -15.484 19.438 -20.25 1 93.81 93 LEU A N 1
ATOM 701 C CA . LEU A 1 93 ? -16.312 20.25 -19.375 1 93.81 93 LEU A CA 1
ATOM 702 C C . LEU A 1 93 ? -17.75 20.297 -19.891 1 93.81 93 LEU A C 1
ATOM 704 O O . LEU A 1 93 ? -17.984 20.562 -21.062 1 93.81 93 LEU A O 1
ATOM 708 N N . GLY A 1 94 ? -18.672 19.984 -18.984 1 94.56 94 GLY A N 1
ATOM 709 C CA . GLY A 1 94 ? -20.078 20.062 -19.328 1 94.56 94 GLY A CA 1
ATOM 710 C C . GLY A 1 94 ? -20.609 18.812 -19.984 1 94.56 94 GLY A C 1
ATOM 711 O O . GLY A 1 94 ? -21.812 18.703 -20.25 1 94.56 94 GLY A O 1
ATOM 712 N N . LEU A 1 95 ? -19.812 17.859 -20.266 1 95.12 95 LEU A N 1
ATOM 713 C CA . LEU A 1 95 ? -20.219 16.594 -20.875 1 95.12 95 LEU A CA 1
ATOM 714 C C . LEU A 1 95 ? -20.406 15.516 -19.812 1 95.12 95 LEU A C 1
ATOM 716 O O . LEU A 1 95 ? -19.906 15.656 -18.688 1 95.12 95 LEU A O 1
ATOM 720 N N . PRO A 1 96 ? -21.141 14.43 -20.172 1 94.88 96 PRO A N 1
ATOM 721 C CA . PRO A 1 96 ? -21.25 13.328 -19.219 1 94.88 96 PRO A CA 1
ATOM 722 C C . PRO A 1 96 ? -19.906 12.719 -18.859 1 94.88 96 PRO A C 1
ATOM 724 O O . PRO A 1 96 ? -19.125 12.352 -19.75 1 94.88 96 PRO A O 1
ATOM 727 N N . ARG A 1 97 ? -19.609 12.617 -17.594 1 95.88 97 ARG A N 1
ATOM 728 C CA . ARG A 1 97 ? -18.312 12.141 -17.125 1 95.88 97 ARG A CA 1
ATOM 729 C C . ARG A 1 97 ? -18.062 10.695 -17.562 1 95.88 97 ARG A C 1
ATOM 731 O O . ARG A 1 97 ? -16.953 10.344 -17.953 1 95.88 97 ARG A O 1
ATOM 738 N N . ALA A 1 98 ? -19.141 9.898 -17.531 1 95.88 98 ALA A N 1
ATOM 739 C CA . ALA A 1 98 ? -19.016 8.5 -17.953 1 95.88 98 ALA A CA 1
ATOM 740 C C . ALA A 1 98 ? -18.578 8.398 -19.406 1 95.88 98 ALA A C 1
ATOM 742 O O . ALA A 1 98 ? -17.75 7.547 -19.75 1 95.88 98 ALA A O 1
ATOM 743 N N . ARG A 1 99 ? -19.094 9.203 -20.203 1 96.5 99 ARG A N 1
ATOM 744 C CA . ARG A 1 99 ? -18.766 9.203 -21.625 1 96.5 99 ARG A CA 1
ATOM 745 C C . ARG A 1 99 ? -17.297 9.578 -21.844 1 96.5 99 ARG A C 1
ATOM 747 O O . ARG A 1 99 ? -16.578 8.891 -22.562 1 96.5 99 ARG A O 1
ATOM 754 N N . CYS A 1 100 ? -16.922 10.695 -21.219 1 96.56 100 CYS A N 1
ATOM 755 C CA . CYS A 1 100 ? -15.555 11.18 -21.375 1 96.56 100 CYS A CA 1
ATOM 756 C C . CYS A 1 100 ? -14.547 10.148 -20.891 1 96.56 100 CYS A C 1
ATOM 758 O O . CYS A 1 100 ? -13.555 9.875 -21.578 1 96.56 100 CYS A O 1
ATOM 760 N N . CYS A 1 101 ? -14.789 9.578 -19.734 1 96.69 101 CYS A N 1
ATOM 761 C CA . CYS A 1 101 ? -13.891 8.562 -19.188 1 96.69 101 CYS A CA 1
ATOM 762 C C . CYS A 1 101 ? -13.828 7.348 -20.109 1 96.69 101 CYS A C 1
ATOM 764 O O . CYS A 1 101 ? -12.742 6.836 -20.391 1 96.69 101 CYS A O 1
ATOM 766 N N . ARG A 1 102 ? -14.984 6.902 -20.562 1 96.81 102 ARG A N 1
ATOM 767 C CA . ARG A 1 102 ? -15.031 5.762 -21.469 1 96.81 102 ARG A CA 1
ATOM 768 C C . ARG A 1 102 ? -14.219 6.031 -22.734 1 96.81 102 ARG A C 1
ATOM 770 O O . ARG A 1 102 ? -13.391 5.203 -23.141 1 96.81 102 ARG A O 1
ATOM 777 N N . ASP A 1 103 ? -14.43 7.145 -23.359 1 96.06 103 ASP A N 1
ATOM 778 C CA . ASP A 1 103 ? -13.758 7.488 -24.609 1 96.06 103 ASP A CA 1
ATOM 779 C C . ASP A 1 103 ? -12.242 7.516 -24.422 1 96.06 103 ASP A C 1
ATOM 781 O O . ASP A 1 103 ? -11.5 6.965 -25.234 1 96.06 103 ASP A O 1
ATOM 785 N N . ASN A 1 104 ? -11.812 8.133 -23.359 1 92.38 104 ASN A N 1
ATOM 786 C CA . ASN A 1 104 ? -10.375 8.289 -23.125 1 92.38 104 ASN A CA 1
ATOM 787 C C . ASN A 1 104 ? -9.734 6.973 -22.688 1 92.38 104 ASN A C 1
ATOM 789 O O . ASN A 1 104 ? -8.578 6.707 -23 1 92.38 104 ASN A O 1
ATOM 793 N N . LEU A 1 105 ? -10.43 6.148 -22.016 1 93.94 105 LEU A N 1
ATOM 794 C CA . LEU A 1 105 ? -9.914 4.848 -21.594 1 93.94 105 LEU A CA 1
ATOM 795 C C . LEU A 1 105 ? -9.727 3.928 -22.797 1 93.94 105 LEU A C 1
ATOM 797 O O . LEU A 1 105 ? -8.727 3.219 -22.906 1 93.94 105 LEU A O 1
ATOM 801 N N . VAL A 1 106 ? -10.648 3.938 -23.734 1 93.62 106 VAL A N 1
ATOM 802 C CA . VAL A 1 106 ? -10.609 3.051 -24.891 1 93.62 106 VAL A CA 1
ATOM 803 C C . VAL A 1 106 ? -9.438 3.438 -25.797 1 93.62 106 VAL A C 1
ATOM 805 O O . VAL A 1 106 ? -8.867 2.586 -26.469 1 93.62 106 VAL A O 1
ATOM 808 N N . GLU A 1 107 ? -9.047 4.672 -25.734 1 86.81 107 GLU A N 1
ATOM 809 C CA . GLU A 1 107 ? -7.91 5.133 -26.516 1 86.81 107 GLU A CA 1
ATOM 810 C C . GLU A 1 107 ? -6.617 4.457 -26.062 1 86.81 107 GLU A C 1
ATOM 812 O O . GLU A 1 107 ? -5.676 4.32 -26.844 1 86.81 107 GLU A O 1
ATOM 817 N N . LEU A 1 108 ? -6.598 3.992 -24.891 1 84.94 108 LEU A N 1
ATOM 818 C CA . LEU A 1 108 ? -5.406 3.354 -24.344 1 84.94 108 LEU A CA 1
ATOM 819 C C . LEU A 1 108 ? -5.172 1.993 -25 1 84.94 108 LEU A C 1
ATOM 821 O O . LEU A 1 108 ? -4.031 1.542 -25.109 1 84.94 108 LEU A O 1
ATOM 825 N N . ASN A 1 109 ? -6.234 1.272 -25.312 1 88.56 109 ASN A N 1
ATOM 826 C CA . ASN A 1 109 ? -6.191 -0.059 -25.906 1 88.56 109 ASN A CA 1
ATOM 827 C C . ASN A 1 109 ? -7.391 -0.308 -26.828 1 88.56 109 ASN A C 1
ATOM 829 O O . ASN A 1 109 ? -8.453 -0.721 -26.359 1 88.56 109 ASN A O 1
ATOM 833 N N . PRO A 1 110 ? -7.199 -0.215 -28.047 1 87.88 110 PRO A N 1
ATOM 834 C CA . PRO A 1 110 ? -8.312 -0.297 -29 1 87.88 110 PRO A CA 1
ATOM 835 C C . PRO A 1 110 ? -8.969 -1.674 -29.016 1 87.88 110 PRO A C 1
ATOM 837 O O . PRO A 1 110 ? -10.07 -1.83 -29.547 1 87.88 110 PRO A O 1
ATOM 840 N N . ALA A 1 111 ? -8.305 -2.662 -28.438 1 89.62 111 ALA A N 1
ATOM 841 C CA . ALA A 1 111 ? -8.883 -4.004 -28.391 1 89.62 111 ALA A CA 1
ATOM 842 C C . ALA A 1 111 ? -9.977 -4.102 -27.344 1 89.62 111 ALA A C 1
ATOM 844 O O . ALA A 1 111 ? -10.758 -5.059 -27.328 1 89.62 111 ALA A O 1
ATOM 845 N N . VAL A 1 112 ? -10.047 -3.119 -26.531 1 95.44 112 VAL A N 1
ATOM 846 C CA . VAL A 1 112 ? -11.008 -3.143 -25.438 1 95.44 112 VAL A CA 1
ATOM 847 C C . VAL A 1 112 ? -12.273 -2.389 -25.844 1 95.44 112 VAL A C 1
ATOM 849 O O . VAL A 1 112 ? -12.195 -1.287 -26.391 1 95.44 112 VAL A O 1
ATOM 852 N N . ARG A 1 113 ? -13.461 -3.014 -25.594 1 97 113 ARG A N 1
ATOM 853 C CA . ARG A 1 113 ? -14.742 -2.367 -25.875 1 97 113 ARG A CA 1
ATOM 854 C C . ARG A 1 113 ? -15.297 -1.676 -24.641 1 97 113 ARG A C 1
ATOM 856 O O . ARG A 1 113 ? -15.266 -2.24 -23.547 1 97 113 ARG A O 1
ATOM 863 N N . GLY A 1 114 ? -15.734 -0.404 -24.75 1 97.12 114 GLY A N 1
ATOM 864 C CA . GLY A 1 114 ? -16.281 0.349 -23.641 1 97.12 114 GLY A CA 1
ATOM 865 C C . GLY A 1 114 ? -17.688 0.856 -23.891 1 97.12 114 GLY A C 1
ATOM 866 O O . GLY A 1 114 ? -18.031 1.195 -25.016 1 97.12 114 GLY A O 1
ATOM 867 N N . ASP A 1 115 ? -18.469 0.878 -22.844 1 96.06 115 ASP A N 1
ATOM 868 C CA . ASP A 1 115 ? -19.812 1.469 -22.859 1 96.06 115 ASP A CA 1
ATOM 869 C C . ASP A 1 115 ? -20.031 2.357 -21.641 1 96.06 115 ASP A C 1
ATOM 871 O O . ASP A 1 115 ? -19.234 2.359 -20.703 1 96.06 115 ASP A O 1
ATOM 875 N N . TRP A 1 116 ? -21.016 3.236 -21.703 1 95.44 116 TRP A N 1
ATOM 876 C CA . TRP A 1 116 ? -21.281 4.148 -20.594 1 95.44 116 TRP A CA 1
ATOM 877 C C . TRP A 1 116 ? -22.781 4.387 -20.422 1 95.44 116 TRP A C 1
ATOM 879 O O . TRP A 1 116 ? -23.547 4.27 -21.391 1 95.44 116 TRP A O 1
ATOM 889 N N . PHE A 1 117 ? -23.141 4.531 -19.281 1 92.94 117 PHE A N 1
ATOM 890 C CA . PHE A 1 117 ? -24.531 4.777 -18.906 1 92.94 117 PHE A CA 1
ATOM 891 C C . PHE A 1 117 ? -24.609 5.824 -17.797 1 92.94 117 PHE A C 1
ATOM 893 O O . PHE A 1 117 ? -23.688 5.938 -16.984 1 92.94 117 PHE A O 1
ATOM 900 N N . PRO A 1 118 ? -25.719 6.531 -17.734 1 90.94 118 PRO A N 1
ATOM 901 C CA . PRO A 1 118 ? -26.828 6.582 -18.688 1 90.94 118 PRO A CA 1
ATOM 902 C C . PRO A 1 118 ? -26.469 7.383 -19.938 1 90.94 118 PRO A C 1
ATOM 904 O O . PRO A 1 118 ? -25.625 8.273 -19.891 1 90.94 118 PRO A O 1
ATOM 907 N N . LYS A 1 119 ? -27.203 7.086 -20.969 1 90.25 119 LYS A N 1
ATOM 908 C CA . LYS A 1 119 ? -26.969 7.773 -22.234 1 90.25 119 LYS A CA 1
ATOM 909 C C . LYS A 1 119 ? -27.656 9.141 -22.266 1 90.25 119 LYS A C 1
ATOM 911 O O . LYS A 1 119 ? -27.234 10.039 -22.984 1 90.25 119 LYS A O 1
ATOM 916 N N . ILE A 1 120 ? -28.734 9.219 -21.422 1 81.5 120 ILE A N 1
ATOM 917 C CA . ILE A 1 120 ? -29.484 10.477 -21.344 1 81.5 120 ILE A CA 1
ATOM 918 C C . ILE A 1 120 ? -29.109 11.211 -20.062 1 81.5 120 ILE A C 1
ATOM 920 O O . ILE A 1 120 ? -29.156 10.641 -18.969 1 81.5 120 ILE A O 1
ATOM 924 N N . VAL A 1 121 ? -28.875 12.453 -20.234 1 74.12 121 VAL A N 1
ATOM 925 C CA . VAL A 1 121 ? -28.469 13.297 -19.109 1 74.12 121 VAL A CA 1
ATOM 926 C C . VAL A 1 121 ? -29.656 13.516 -18.188 1 74.12 121 VAL A C 1
ATOM 928 O O . VAL A 1 121 ? -30.797 13.633 -18.641 1 74.12 121 VAL A O 1
ATOM 931 N N . ASP A 1 122 ? -29.469 13.492 -16.875 1 69 122 ASP A N 1
ATOM 932 C CA . ASP A 1 122 ? -30.453 13.773 -15.828 1 69 122 ASP A CA 1
ATOM 933 C C . ASP A 1 122 ? -31.422 12.602 -15.648 1 69 122 ASP A C 1
ATOM 935 O O . ASP A 1 122 ? -32.562 12.781 -15.219 1 69 122 ASP A O 1
ATOM 939 N N . SER A 1 123 ? -30.984 11.562 -16.203 1 70.75 123 SER A N 1
ATOM 940 C CA . SER A 1 123 ? -31.766 10.359 -15.938 1 70.75 123 SER A CA 1
ATOM 941 C C . SER A 1 123 ? -31.203 9.586 -14.75 1 70.75 123 SER A C 1
ATOM 943 O O . SER A 1 123 ? -30.078 9.836 -14.312 1 70.75 123 SER A O 1
ATOM 945 N N . ASP A 1 124 ? -32.094 8.883 -14.094 1 73.25 124 ASP A N 1
ATOM 946 C CA . ASP A 1 124 ? -31.609 8.023 -13 1 73.25 124 ASP A CA 1
ATOM 947 C C . ASP A 1 124 ? -30.547 7.047 -13.484 1 73.25 124 ASP A C 1
ATOM 949 O O . ASP A 1 124 ? -30.422 6.809 -14.688 1 73.25 124 ASP A O 1
ATOM 953 N N . LEU A 1 125 ? -29.688 6.586 -12.703 1 77.12 125 LEU A N 1
ATOM 954 C CA . LEU A 1 125 ? -28.547 5.742 -13.023 1 77.12 125 LEU A CA 1
ATOM 955 C C . LEU A 1 125 ? -28.984 4.531 -13.836 1 77.12 125 LEU A C 1
ATOM 957 O O . LEU A 1 125 ? -28.203 4 -14.633 1 77.12 125 LEU A O 1
ATOM 961 N N . GLY A 1 126 ? -30.219 4.172 -13.711 1 80.38 126 GLY A N 1
ATOM 962 C CA . GLY A 1 126 ? -30.75 3.08 -14.516 1 80.38 126 GLY A CA 1
ATOM 963 C C . GLY A 1 126 ? -30 1.77 -14.297 1 80.38 126 GLY A C 1
ATOM 964 O O . GLY A 1 126 ? -29.812 0.995 -15.234 1 80.38 126 GLY A O 1
ATOM 965 N N . ILE A 1 127 ? -29.516 1.507 -13.125 1 87.5 127 ILE A N 1
ATOM 966 C CA . ILE A 1 127 ? -28.688 0.347 -12.836 1 87.5 127 ILE A CA 1
ATOM 967 C C . ILE A 1 127 ? -29.484 -0.934 -13.062 1 87.5 127 ILE A C 1
ATOM 969 O O . ILE A 1 127 ? -28.984 -1.887 -13.664 1 87.5 127 ILE A O 1
ATOM 973 N N . GLU A 1 128 ? -30.734 -0.929 -12.609 1 85.62 128 GLU A N 1
ATOM 974 C CA . GLU A 1 128 ? -31.547 -2.127 -12.734 1 85.62 128 GLU A CA 1
ATOM 975 C C . GLU A 1 128 ? -31.766 -2.494 -14.203 1 85.62 128 GLU A C 1
ATOM 977 O O . GLU A 1 128 ? -31.672 -3.664 -14.578 1 85.62 128 GLU A O 1
ATOM 982 N N . ARG A 1 129 ? -32.156 -1.515 -14.953 1 84.81 129 ARG A N 1
ATOM 983 C CA . ARG A 1 129 ? -32.375 -1.739 -16.375 1 84.81 129 ARG A CA 1
ATOM 984 C C . ARG A 1 129 ? -31.109 -2.236 -17.062 1 84.81 129 ARG A C 1
ATOM 986 O O . ARG A 1 129 ? -31.172 -3.062 -17.984 1 84.81 129 ARG A O 1
ATOM 993 N N . LEU A 1 130 ? -29.984 -1.706 -16.688 1 89.69 130 LEU A N 1
ATOM 994 C CA . LEU A 1 130 ? -28.703 -2.102 -17.25 1 89.69 130 LEU A CA 1
ATOM 995 C C . LEU A 1 130 ? -28.375 -3.553 -16.906 1 89.69 130 LEU A C 1
ATOM 997 O O . LEU A 1 130 ? -27.969 -4.32 -17.781 1 89.69 130 LEU A O 1
ATOM 1001 N N . LEU A 1 131 ? -28.578 -3.904 -15.68 1 91.25 131 LEU A N 1
ATOM 1002 C CA . LEU A 1 131 ? -28.25 -5.25 -15.211 1 91.25 131 LEU A CA 1
ATOM 1003 C C . LEU A 1 131 ? -29.125 -6.289 -15.914 1 91.25 131 LEU A C 1
ATOM 1005 O O . LEU A 1 131 ? -28.672 -7.41 -16.156 1 91.25 131 LEU A O 1
ATOM 1009 N N . ASP A 1 132 ? -30.281 -5.922 -16.297 1 85.38 132 ASP A N 1
ATOM 1010 C CA . ASP A 1 132 ? -31.219 -6.844 -16.922 1 85.38 132 ASP A CA 1
ATOM 1011 C C . ASP A 1 132 ? -30.938 -6.973 -18.422 1 85.38 132 ASP A C 1
ATOM 1013 O O . ASP A 1 132 ? -31.234 -8.008 -19.031 1 85.38 132 ASP A O 1
ATOM 1017 N N . SER A 1 133 ? -30.375 -5.988 -19 1 81.12 133 SER A N 1
ATOM 1018 C CA . SER A 1 133 ? -30.281 -5.945 -20.453 1 81.12 133 SER A CA 1
ATOM 1019 C C . SER A 1 133 ? -28.859 -6.262 -20.922 1 81.12 133 SER A C 1
ATOM 1021 O O . SER A 1 133 ? -28.641 -6.59 -22.078 1 81.12 133 SER A O 1
ATOM 1023 N N . SER A 1 134 ? -27.969 -6.23 -20.078 1 80.31 134 SER A N 1
ATOM 1024 C CA . SER A 1 134 ? -26.578 -6.352 -20.469 1 80.31 134 SER A CA 1
ATOM 1025 C C . SER A 1 134 ? -26.125 -7.805 -20.453 1 80.31 134 SER A C 1
ATOM 1027 O O . SER A 1 134 ? -26.75 -8.656 -19.812 1 80.31 134 SER A O 1
ATOM 1029 N N . ASP A 1 135 ? -25.109 -8.008 -21.266 1 84 135 ASP A N 1
ATOM 1030 C CA . ASP A 1 135 ? -24.391 -9.266 -21.109 1 84 135 ASP A CA 1
ATOM 1031 C C . ASP A 1 135 ? -23.922 -9.453 -19.672 1 84 135 ASP A C 1
ATOM 1033 O O . ASP A 1 135 ? -23.688 -8.477 -18.953 1 84 135 ASP A O 1
ATOM 1037 N N . PRO A 1 136 ? -23.828 -10.672 -19.297 1 90.75 136 PRO A N 1
ATOM 1038 C CA . PRO A 1 136 ? -23.406 -10.93 -17.922 1 90.75 136 PRO A CA 1
ATOM 1039 C C . PRO A 1 136 ? -22.062 -10.297 -17.594 1 90.75 136 PRO A C 1
ATOM 1041 O O . PRO A 1 136 ? -21.141 -10.312 -18.422 1 90.75 136 PRO A O 1
ATOM 1044 N N . PHE A 1 137 ? -22.016 -9.727 -16.5 1 96 137 PHE A N 1
ATOM 1045 C CA . PHE A 1 137 ? -20.781 -9.133 -16.016 1 96 137 PHE A CA 1
ATOM 1046 C C . PHE A 1 137 ? -19.906 -10.18 -15.32 1 96 137 PHE A C 1
ATOM 1048 O O . PHE A 1 137 ? -20.438 -11.039 -14.602 1 96 137 PHE A O 1
ATOM 1055 N N . THR A 1 138 ? -18.625 -10.109 -15.586 1 95.94 138 THR A N 1
ATOM 1056 C CA . THR A 1 138 ? -17.656 -10.992 -14.93 1 95.94 138 THR A CA 1
ATOM 1057 C C . THR A 1 138 ? -17.375 -10.516 -13.508 1 95.94 138 THR A C 1
ATOM 1059 O O . THR A 1 138 ? -17.125 -11.328 -12.617 1 95.94 138 THR A O 1
ATOM 1062 N N . ILE A 1 139 ? -17.344 -9.234 -13.336 1 97.44 139 ILE A N 1
ATOM 1063 C CA . ILE A 1 139 ? -17 -8.609 -12.055 1 97.44 139 ILE A CA 1
ATOM 1064 C C . ILE A 1 139 ? -17.625 -7.215 -11.984 1 97.44 139 ILE A C 1
ATOM 1066 O O . ILE A 1 139 ? -17.75 -6.531 -13.008 1 97.44 139 ILE A O 1
ATOM 1070 N N . ILE A 1 140 ? -18.078 -6.832 -10.797 1 98.12 140 ILE A N 1
ATOM 1071 C CA . ILE A 1 140 ? -18.719 -5.535 -10.594 1 98.12 140 ILE A CA 1
ATOM 1072 C C . ILE A 1 140 ? -17.953 -4.75 -9.531 1 98.12 140 ILE A C 1
ATOM 1074 O O . ILE A 1 140 ? -17.625 -5.293 -8.477 1 98.12 140 ILE A O 1
ATOM 1078 N N . LEU A 1 141 ? -17.641 -3.51 -9.812 1 98.5 141 LEU A N 1
ATOM 1079 C CA . LEU A 1 141 ? -17.031 -2.566 -8.883 1 98.5 141 LEU A CA 1
ATOM 1080 C C . LEU A 1 141 ? -17.906 -1.338 -8.695 1 98.5 141 LEU A C 1
ATOM 1082 O O . LEU A 1 141 ? -18.391 -0.758 -9.672 1 98.5 141 LEU A O 1
ATOM 1086 N N . TYR A 1 142 ? -18.156 -0.968 -7.48 1 97.69 142 TYR A N 1
ATOM 1087 C CA . TYR A 1 142 ? -18.828 0.309 -7.262 1 97.69 142 TYR A CA 1
ATOM 1088 C C . TYR A 1 142 ? -18.094 1.15 -6.234 1 97.69 142 TYR A C 1
ATOM 1090 O O . TYR A 1 142 ? -17.438 0.611 -5.34 1 97.69 142 TYR A O 1
ATOM 1098 N N . THR A 1 143 ? -18.125 2.424 -6.402 1 96.25 143 THR A N 1
ATOM 1099 C CA . THR A 1 143 ? -17.484 3.363 -5.5 1 96.25 143 THR A CA 1
ATOM 1100 C C . THR A 1 143 ? -18.469 3.896 -4.469 1 96.25 143 THR A C 1
ATOM 1102 O O . THR A 1 143 ? -19.672 3.939 -4.719 1 96.25 143 THR A O 1
ATOM 1105 N N . LEU A 1 144 ? -17.953 4.227 -3.346 1 93.88 144 LEU A N 1
ATOM 1106 C CA . LEU A 1 144 ? -18.75 4.773 -2.252 1 93.88 144 LEU A CA 1
ATOM 1107 C C . LEU A 1 144 ? -18.422 6.242 -2.018 1 93.88 144 LEU A C 1
ATOM 1109 O O . LEU A 1 144 ? -17.297 6.68 -2.275 1 93.88 144 LEU A O 1
ATOM 1113 N N . PRO A 1 145 ? -19.359 7.051 -1.603 1 91 145 PRO A N 1
ATOM 1114 C CA . PRO A 1 145 ? -20.719 6.68 -1.204 1 91 145 PRO A CA 1
ATOM 1115 C C . PRO A 1 145 ? -21.641 6.441 -2.4 1 91 145 PRO A C 1
ATOM 1117 O O . PRO A 1 145 ? -21.484 7.082 -3.443 1 91 145 PRO A O 1
ATOM 1120 N N . LEU A 1 146 ? -22.578 5.527 -2.238 1 91.94 146 LEU A N 1
ATOM 1121 C CA . LEU A 1 146 ? -23.609 5.199 -3.215 1 91.94 146 LEU A CA 1
ATOM 1122 C C . LEU A 1 146 ? -24.953 5 -2.533 1 91.94 146 LEU A C 1
ATOM 1124 O O . LEU A 1 146 ? -25.016 4.516 -1.4 1 91.94 146 LEU A O 1
ATOM 1128 N N . ARG A 1 147 ? -26.016 5.418 -3.221 1 90.44 147 ARG A N 1
ATOM 1129 C CA . ARG A 1 147 ? -27.359 5.258 -2.656 1 90.44 147 ARG A CA 1
ATOM 1130 C C . ARG A 1 147 ? -27.609 3.809 -2.266 1 90.44 147 ARG A C 1
ATOM 1132 O O . ARG A 1 147 ? -27.359 2.893 -3.051 1 90.44 147 ARG A O 1
ATOM 1139 N N . PRO A 1 148 ? -28.109 3.568 -1.038 1 91.5 148 PRO A N 1
ATOM 1140 C CA . PRO A 1 148 ? -28.328 2.209 -0.537 1 91.5 148 PRO A CA 1
ATOM 1141 C C . PRO A 1 148 ? -29.188 1.363 -1.48 1 91.5 148 PRO A C 1
ATOM 1143 O O . PRO A 1 148 ? -28.984 0.151 -1.582 1 91.5 148 PRO A O 1
ATOM 1146 N N . THR A 1 149 ? -30.156 1.979 -2.131 1 91.25 149 THR A N 1
ATOM 1147 C CA . THR A 1 149 ? -31.016 1.24 -3.049 1 91.25 149 THR A CA 1
ATOM 1148 C C . THR A 1 149 ? -30.203 0.641 -4.191 1 91.25 149 THR A C 1
ATOM 1150 O O . THR A 1 149 ? -30.453 -0.485 -4.621 1 91.25 149 THR A O 1
ATOM 1153 N N . TYR A 1 150 ? -29.219 1.373 -4.676 1 92.75 150 TYR A N 1
ATOM 1154 C CA . TYR A 1 150 ? -28.359 0.875 -5.742 1 92.75 150 TYR A CA 1
ATOM 1155 C C . TYR A 1 150 ? -27.453 -0.239 -5.234 1 92.75 150 TYR A C 1
ATOM 1157 O O . TYR A 1 150 ? -27.219 -1.223 -5.938 1 92.75 150 TYR A O 1
ATOM 1165 N N . ILE A 1 151 ? -26.953 -0.048 -4.051 1 94.44 151 ILE A N 1
ATOM 1166 C CA . ILE A 1 151 ? -26.094 -1.059 -3.453 1 94.44 151 ILE A CA 1
ATOM 1167 C C . ILE A 1 151 ? -26.859 -2.375 -3.318 1 94.44 151 ILE A C 1
ATOM 1169 O O . ILE A 1 151 ? -26.344 -3.438 -3.676 1 94.44 151 ILE A O 1
ATOM 1173 N N . LYS A 1 152 ? -28.062 -2.295 -2.801 1 94.38 152 LYS A N 1
ATOM 1174 C CA . LYS A 1 152 ? -28.891 -3.486 -2.637 1 94.38 152 LYS A CA 1
ATOM 1175 C C . LYS A 1 152 ? -29.141 -4.168 -3.979 1 94.38 152 LYS A C 1
ATOM 1177 O O . LYS A 1 152 ? -29.125 -5.395 -4.066 1 94.38 152 LYS A O 1
ATOM 1182 N N . CYS A 1 153 ? -29.391 -3.361 -4.93 1 94.62 153 CYS A N 1
ATOM 1183 C CA . CYS A 1 153 ? -29.625 -3.881 -6.273 1 94.62 153 CYS A CA 1
ATOM 1184 C C . CYS A 1 153 ? -28.391 -4.629 -6.785 1 94.62 153 CYS A C 1
ATOM 1186 O O . CYS A 1 153 ? -28.516 -5.738 -7.309 1 94.62 153 CYS A O 1
ATOM 1188 N N . LEU A 1 154 ? -27.25 -4.07 -6.672 1 96.19 154 LEU A N 1
ATOM 1189 C CA . LEU A 1 154 ? -26 -4.664 -7.133 1 96.19 154 LEU A CA 1
ATOM 1190 C C . LEU A 1 154 ? -25.703 -5.945 -6.363 1 96.19 154 LEU A C 1
ATOM 1192 O O . LEU A 1 154 ? -25.281 -6.949 -6.957 1 96.19 154 LEU A O 1
ATOM 1196 N N . GLU A 1 155 ? -25.906 -5.887 -5.078 1 94.19 155 GLU A N 1
ATOM 1197 C CA . GLU A 1 155 ? -25.641 -7.051 -4.234 1 94.19 155 GLU A CA 1
ATOM 1198 C C . GLU A 1 155 ? -26.562 -8.211 -4.59 1 94.19 155 GLU A C 1
ATOM 1200 O O . GLU A 1 155 ? -26.125 -9.359 -4.664 1 94.19 155 GLU A O 1
ATOM 1205 N N . SER A 1 156 ? -27.797 -7.898 -4.75 1 93.88 156 SER A N 1
ATOM 1206 C CA . SER A 1 156 ? -28.766 -8.922 -5.117 1 93.88 156 SER A CA 1
ATOM 1207 C C . SER A 1 156 ? -28.422 -9.547 -6.469 1 93.88 156 SER A C 1
ATOM 1209 O O . SER A 1 156 ? -28.5 -10.766 -6.629 1 93.88 156 SER A O 1
ATOM 1211 N N . HIS A 1 157 ? -28.109 -8.727 -7.395 1 94.25 157 HIS A N 1
ATOM 1212 C CA . HIS A 1 157 ? -27.75 -9.203 -8.727 1 94.25 157 HIS A CA 1
ATOM 1213 C C . HIS A 1 157 ? -26.5 -10.078 -8.672 1 94.25 157 HIS A C 1
ATOM 1215 O O . HIS A 1 157 ? -26.453 -11.141 -9.289 1 94.25 157 HIS A O 1
ATOM 1221 N N . ALA A 1 158 ? -25.516 -9.609 -8.008 1 93.5 158 ALA A N 1
ATOM 1222 C CA . ALA A 1 158 ? -24.25 -10.336 -7.879 1 93.5 158 ALA A CA 1
ATOM 1223 C C . ALA A 1 158 ? -24.469 -11.695 -7.227 1 93.5 158 ALA A C 1
ATOM 1225 O O . ALA A 1 158 ? -23.906 -12.703 -7.664 1 93.5 158 ALA A O 1
ATOM 1226 N N . LYS A 1 159 ? -25.281 -11.695 -6.184 1 89.06 159 LYS A N 1
ATOM 1227 C CA . LYS A 1 159 ? -25.578 -12.938 -5.488 1 89.06 159 LYS A CA 1
ATOM 1228 C C . LYS A 1 159 ? -26.328 -13.914 -6.402 1 89.06 159 LYS A C 1
ATOM 1230 O O . LYS A 1 159 ? -26 -15.094 -6.453 1 89.06 159 LYS A O 1
ATOM 1235 N N . LYS A 1 160 ? -27.266 -13.414 -7.059 1 88.88 160 LYS A N 1
ATOM 1236 C CA . LYS A 1 160 ? -28.109 -14.227 -7.934 1 88.88 160 LYS A CA 1
ATOM 1237 C C . LYS A 1 160 ? -27.297 -14.867 -9.047 1 88.88 160 LYS A C 1
ATOM 1239 O O . LYS A 1 160 ? -27.531 -16.016 -9.422 1 88.88 160 LYS A O 1
ATOM 1244 N N . HIS A 1 161 ? -26.328 -14.172 -9.539 1 89.75 161 HIS A N 1
ATOM 1245 C CA . HIS A 1 161 ? -25.609 -14.641 -10.727 1 89.75 161 HIS A CA 1
ATOM 1246 C C . HIS A 1 161 ? -24.203 -15.102 -10.375 1 89.75 161 HIS A C 1
ATOM 1248 O O . HIS A 1 161 ? -23.422 -15.461 -11.266 1 89.75 161 HIS A O 1
ATOM 1254 N N . GLY A 1 162 ? -23.844 -15.07 -9.125 1 88.25 162 GLY A N 1
ATOM 1255 C CA . GLY A 1 162 ? -22.531 -15.516 -8.695 1 88.25 162 GLY A CA 1
ATOM 1256 C C . GLY A 1 162 ? -21.406 -14.633 -9.195 1 88.25 162 GLY A C 1
ATOM 1257 O O . GLY A 1 162 ? -20.391 -15.133 -9.664 1 88.25 162 GLY A O 1
ATOM 1258 N N . ILE A 1 163 ? -21.594 -13.312 -9.172 1 94.31 163 ILE A N 1
ATOM 1259 C CA . ILE A 1 163 ? -20.625 -12.352 -9.695 1 94.31 163 ILE A CA 1
ATOM 1260 C C . ILE A 1 163 ? -19.844 -11.742 -8.539 1 94.31 163 ILE A C 1
ATOM 1262 O O . ILE A 1 163 ? -20.422 -11.266 -7.559 1 94.31 163 ILE A O 1
ATOM 1266 N N . PRO A 1 164 ? -18.484 -11.805 -8.625 1 95.5 164 PRO A N 1
ATOM 1267 C CA . PRO A 1 164 ? -17.703 -11.078 -7.617 1 95.5 164 PRO A CA 1
ATOM 1268 C C . PRO A 1 164 ? -18.047 -9.602 -7.555 1 95.5 164 PRO A C 1
ATOM 1270 O O . PRO A 1 164 ? -18.234 -8.961 -8.594 1 95.5 164 PRO A O 1
ATOM 1273 N N . LEU A 1 165 ? -18.172 -9.117 -6.336 1 96.5 165 LEU A N 1
ATOM 1274 C CA . LEU A 1 165 ? -18.578 -7.734 -6.098 1 96.5 165 LEU A CA 1
ATOM 1275 C C . LEU A 1 165 ? -17.531 -7.012 -5.254 1 96.5 165 LEU A C 1
ATOM 1277 O O . LEU A 1 165 ? -17.203 -7.453 -4.148 1 96.5 165 LEU A O 1
ATOM 1281 N N . LEU A 1 166 ? -16.969 -5.922 -5.812 1 97.69 166 LEU A N 1
ATOM 1282 C CA . LEU A 1 166 ? -16.016 -5.113 -5.078 1 97.69 166 LEU A CA 1
ATOM 1283 C C . LEU A 1 166 ? -16.562 -3.717 -4.812 1 97.69 166 LEU A C 1
ATOM 1285 O O . LEU A 1 166 ? -17.344 -3.191 -5.609 1 97.69 166 LEU A O 1
ATOM 1289 N N . ALA A 1 167 ? -16.203 -3.15 -3.721 1 97.31 167 ALA A N 1
ATOM 1290 C CA . ALA A 1 167 ? -16.562 -1.78 -3.355 1 97.31 167 ALA A CA 1
ATOM 1291 C C . ALA A 1 167 ? -15.336 -1.016 -2.863 1 97.31 167 ALA A C 1
ATOM 1293 O O . ALA A 1 167 ? -14.445 -1.592 -2.225 1 97.31 167 ALA A O 1
ATOM 1294 N N . VAL A 1 168 ? -15.273 0.278 -3.141 1 97.69 168 VAL A N 1
ATOM 1295 C CA . VAL A 1 168 ? -14.125 1.074 -2.723 1 97.69 168 VAL A CA 1
ATOM 1296 C C . VAL A 1 168 ? -14.602 2.436 -2.215 1 97.69 168 VAL A C 1
ATOM 1298 O O . VAL A 1 168 ? -15.547 3.012 -2.756 1 97.69 168 VAL A O 1
ATOM 1301 N N . HIS A 1 169 ? -14.047 2.902 -1.172 1 96.38 169 HIS A N 1
ATOM 1302 C CA . HIS A 1 169 ? -14.25 4.23 -0.6 1 96.38 169 HIS A CA 1
ATOM 1303 C C . HIS A 1 169 ? -12.93 4.961 -0.413 1 96.38 169 HIS A C 1
ATOM 1305 O O . HIS A 1 169 ? -12.07 4.516 0.356 1 96.38 169 HIS A O 1
ATOM 1311 N N . SER A 1 170 ? -12.75 6.031 -1.129 1 95.81 170 SER A N 1
ATOM 1312 C CA . SER A 1 170 ? -11.523 6.809 -1.089 1 95.81 170 SER A CA 1
ATOM 1313 C C . SER A 1 170 ? -11.797 8.273 -0.763 1 95.81 170 SER A C 1
ATOM 1315 O O . SER A 1 170 ? -12.531 8.945 -1.489 1 95.81 170 SER A O 1
ATOM 1317 N N . VAL A 1 171 ? -11.242 8.766 0.351 1 94.44 171 VAL A N 1
ATOM 1318 C CA . VAL A 1 171 ? -11.406 10.156 0.777 1 94.44 171 VAL A CA 1
ATOM 1319 C C . VAL A 1 171 ? -10.078 10.695 1.301 1 94.44 171 VAL A C 1
ATOM 1321 O O . VAL A 1 171 ? -9.492 10.125 2.227 1 94.44 171 VAL A O 1
ATOM 1324 N N . GLY A 1 172 ? -9.672 11.789 0.692 1 92.69 172 GLY A N 1
ATOM 1325 C CA . GLY A 1 172 ? -8.398 12.344 1.13 1 92.69 172 GLY A CA 1
ATOM 1326 C C . GLY A 1 172 ? -7.254 11.352 1.052 1 92.69 172 GLY A C 1
ATOM 1327 O O . GLY A 1 172 ? -7.043 10.719 0.014 1 92.69 172 GLY A O 1
ATOM 1328 N N . TYR A 1 173 ? -6.582 11.18 2.178 1 94.56 173 TYR A N 1
ATOM 1329 C CA . TYR A 1 173 ? -5.387 10.344 2.217 1 94.56 173 TYR A CA 1
ATOM 1330 C C . TYR A 1 173 ? -5.742 8.898 2.559 1 94.56 173 TYR A C 1
ATOM 1332 O O . TYR A 1 173 ? -4.855 8.055 2.689 1 94.56 173 TYR A O 1
ATOM 1340 N N . TYR A 1 174 ? -7.012 8.641 2.75 1 96.5 174 TYR A N 1
ATOM 1341 C CA . TYR A 1 174 ? -7.414 7.332 3.244 1 96.5 174 TYR A CA 1
ATOM 1342 C C . TYR A 1 174 ? -8.344 6.637 2.258 1 96.5 174 TYR A C 1
ATOM 1344 O O . TYR A 1 174 ? -9.07 7.297 1.508 1 96.5 174 TYR A O 1
ATOM 1352 N N . ALA A 1 175 ? -8.281 5.332 2.273 1 97.56 175 ALA A N 1
ATOM 1353 C CA . ALA A 1 175 ? -9.203 4.543 1.458 1 97.56 175 ALA A CA 1
ATOM 1354 C C . ALA A 1 175 ? -9.336 3.121 2.002 1 97.56 175 ALA A C 1
ATOM 1356 O O . ALA A 1 175 ? -8.523 2.684 2.818 1 97.56 175 ALA A O 1
ATOM 1357 N N . TYR A 1 176 ? -10.43 2.463 1.657 1 97.5 176 TYR A N 1
ATOM 1358 C CA . TYR A 1 176 ? -10.523 1.014 1.784 1 97.5 176 TYR A CA 1
ATOM 1359 C C . TYR A 1 176 ? -11.281 0.411 0.606 1 97.5 176 TYR A C 1
ATOM 1361 O O . TYR A 1 176 ? -11.984 1.12 -0.112 1 97.5 176 TYR A O 1
ATOM 1369 N N . PHE A 1 177 ? -11.055 -0.809 0.359 1 97.75 177 PHE A N 1
ATOM 1370 C CA . PHE A 1 177 ? -11.922 -1.536 -0.56 1 97.75 177 PHE A CA 1
ATOM 1371 C C . PHE A 1 177 ? -12.234 -2.926 -0.022 1 97.75 177 PHE A C 1
ATOM 1373 O O . PHE A 1 177 ? -11.5 -3.457 0.812 1 97.75 177 PHE A O 1
ATOM 1380 N N . THR A 1 178 ? -13.344 -3.463 -0.447 1 96.25 178 THR A N 1
ATOM 1381 C CA . THR A 1 178 ? -13.805 -4.777 -0.018 1 96.25 178 THR A CA 1
ATOM 1382 C C . THR A 1 178 ? -14.016 -5.695 -1.219 1 96.25 178 THR A C 1
ATOM 1384 O O . THR A 1 178 ? -14.336 -5.23 -2.314 1 96.25 178 THR A O 1
ATOM 1387 N N . VAL A 1 179 ? -13.758 -6.922 -1 1 95.12 179 VAL A N 1
ATOM 1388 C CA . VAL A 1 179 ? -13.945 -7.965 -2.002 1 95.12 179 VAL A CA 1
ATOM 1389 C C . VAL A 1 179 ? -14.977 -8.977 -1.502 1 95.12 179 VAL A C 1
ATOM 1391 O O . VAL A 1 179 ? -14.758 -9.641 -0.487 1 95.12 179 VAL A O 1
ATOM 1394 N N . LYS A 1 180 ? -16.062 -9.039 -2.154 1 93.25 180 LYS A N 1
ATOM 1395 C CA . LYS A 1 180 ? -17.094 -10.039 -1.88 1 93.25 180 LYS A CA 1
ATOM 1396 C C . LYS A 1 180 ? -17.141 -11.086 -2.984 1 93.25 180 LYS A C 1
ATOM 1398 O O . LYS A 1 180 ? -17.641 -10.82 -4.078 1 93.25 180 LYS A O 1
ATOM 1403 N N . LEU A 1 181 ? -16.672 -12.242 -2.693 1 90.25 181 LEU A N 1
ATOM 1404 C CA . LEU A 1 181 ? -16.672 -13.344 -3.652 1 90.25 181 LEU A CA 1
ATOM 1405 C C . LEU A 1 181 ? -17.906 -14.227 -3.461 1 90.25 181 LEU A C 1
ATOM 1407 O O . LEU A 1 181 ? -18.391 -14.398 -2.338 1 90.25 181 LEU A O 1
ATOM 1411 N N . PRO A 1 182 ? -18.406 -14.695 -4.559 1 84.88 182 PRO A N 1
ATOM 1412 C CA . PRO A 1 182 ? -19.594 -15.547 -4.449 1 84.88 182 PRO A CA 1
ATOM 1413 C C . PRO A 1 182 ? -19.281 -16.938 -3.9 1 84.88 182 PRO A C 1
ATOM 1415 O O . PRO A 1 182 ? -18.375 -17.609 -4.391 1 84.88 182 PRO A O 1
ATOM 1418 N N . GLY A 1 183 ? -20 -17.359 -2.949 1 76.12 183 GLY A N 1
ATOM 1419 C CA . GLY A 1 183 ? -19.875 -18.703 -2.438 1 76.12 183 GLY A CA 1
ATOM 1420 C C . GLY A 1 183 ? -18.438 -19.109 -2.131 1 76.12 183 GLY A C 1
ATOM 1421 O O . GLY A 1 183 ? -17.719 -18.359 -1.461 1 76.12 183 GLY A O 1
ATOM 1422 N N . LEU A 1 184 ? -18.125 -20.312 -2.486 1 74.19 184 LEU A N 1
ATOM 1423 C CA . LEU A 1 184 ? -16.75 -20.812 -2.379 1 74.19 184 LEU A CA 1
ATOM 1424 C C . LEU A 1 184 ? -15.953 -20.484 -3.639 1 74.19 184 LEU A C 1
ATOM 1426 O O . LEU A 1 184 ? -16.203 -21.078 -4.699 1 74.19 184 LEU A O 1
ATOM 1430 N N . PHE A 1 185 ? -15.125 -19.547 -3.484 1 78.5 185 PHE A N 1
ATOM 1431 C CA . PHE A 1 185 ? -14.336 -19.109 -4.633 1 78.5 185 PHE A CA 1
ATOM 1432 C C . PHE A 1 185 ? -13.023 -19.875 -4.711 1 78.5 185 PHE A C 1
ATOM 1434 O O . PHE A 1 185 ? -12.172 -19.75 -3.83 1 78.5 185 PHE A O 1
ATOM 1441 N N . PRO A 1 186 ? -12.867 -20.656 -5.703 1 78.75 186 PRO A N 1
ATOM 1442 C CA . PRO A 1 186 ? -11.648 -21.469 -5.805 1 78.75 186 PRO A CA 1
ATOM 1443 C C . PRO A 1 186 ? -10.484 -20.719 -6.434 1 78.75 186 PRO A C 1
ATOM 1445 O O . PRO A 1 186 ? -10.68 -19.938 -7.371 1 78.75 186 PRO A O 1
ATOM 1448 N N . VAL A 1 187 ? -9.352 -20.875 -5.898 1 81.69 187 VAL A N 1
ATOM 1449 C CA . VAL A 1 187 ? -8.102 -20.438 -6.5 1 81.69 187 VAL A CA 1
ATOM 1450 C C . VAL A 1 187 ? -7.242 -21.641 -6.867 1 81.69 187 VAL A C 1
ATOM 1452 O O . VAL A 1 187 ? -6.66 -22.297 -5.992 1 81.69 187 VAL A O 1
ATOM 1455 N N . ILE A 1 188 ? -7.145 -21.844 -8.117 1 79.88 188 ILE A N 1
ATOM 1456 C CA . ILE A 1 188 ? -6.52 -23.078 -8.594 1 79.88 188 ILE A CA 1
ATOM 1457 C C . ILE A 1 188 ? -5.012 -22.875 -8.711 1 79.88 188 ILE A C 1
ATOM 1459 O O . ILE A 1 188 ? -4.23 -23.703 -8.242 1 79.88 188 ILE A O 1
ATOM 1463 N N . ASP A 1 189 ? -4.672 -21.75 -9.367 1 80.62 189 ASP A N 1
ATOM 1464 C CA . ASP A 1 189 ? -3.25 -21.453 -9.531 1 80.62 189 ASP A CA 1
ATOM 1465 C C . ASP A 1 189 ? -2.768 -20.453 -8.484 1 80.62 189 ASP A C 1
ATOM 1467 O O . ASP A 1 189 ? -2.66 -19.266 -8.758 1 80.62 189 ASP A O 1
ATOM 1471 N N . THR A 1 190 ? -2.379 -20.969 -7.414 1 75.25 190 THR A N 1
ATOM 1472 C CA . THR A 1 190 ? -1.945 -20.125 -6.309 1 75.25 190 THR A CA 1
ATOM 1473 C C . THR A 1 190 ? -0.476 -19.734 -6.461 1 75.25 190 THR A C 1
ATOM 1475 O O . THR A 1 190 ? 0.05 -18.938 -5.684 1 75.25 190 THR A O 1
ATOM 1478 N N . HIS A 1 191 ? 0.147 -20.297 -7.465 1 73.81 191 HIS A N 1
ATOM 1479 C CA . HIS A 1 191 ? 1.568 -20.094 -7.723 1 73.81 191 HIS A CA 1
ATOM 1480 C C . HIS A 1 191 ? 2.41 -20.5 -6.52 1 73.81 191 HIS A C 1
ATOM 1482 O O . HIS A 1 191 ? 3.182 -19.688 -5.992 1 73.81 191 HIS A O 1
ATOM 1488 N N . PRO A 1 192 ? 2.207 -21.734 -6.16 1 70.88 192 PRO A N 1
ATOM 1489 C CA . PRO A 1 192 ? 2.986 -22.219 -5.02 1 70.88 192 PRO A CA 1
ATOM 1490 C C . PRO A 1 192 ? 4.48 -22.312 -5.324 1 70.88 192 PRO A C 1
ATOM 1492 O O . PRO A 1 192 ? 4.887 -22.203 -6.484 1 70.88 192 PRO A O 1
ATOM 1495 N N . ASP A 1 193 ? 5.227 -22.391 -4.207 1 68.06 193 ASP A N 1
ATOM 1496 C CA . ASP A 1 193 ? 6.652 -22.656 -4.383 1 68.06 193 ASP A CA 1
ATOM 1497 C C . ASP A 1 193 ? 6.875 -23.953 -5.16 1 68.06 193 ASP A C 1
ATOM 1499 O O . ASP A 1 193 ? 6.211 -24.953 -4.902 1 68.06 193 ASP A O 1
ATOM 1503 N N . GLU A 1 194 ? 7.68 -23.797 -6.152 1 63.47 194 GLU A N 1
ATOM 1504 C CA . GLU A 1 194 ? 7.949 -24.953 -6.992 1 63.47 194 GLU A CA 1
ATOM 1505 C C . GLU A 1 194 ? 8.344 -26.172 -6.156 1 63.47 194 GLU A C 1
ATOM 1507 O O . GLU A 1 194 ? 8 -27.297 -6.492 1 63.47 194 GLU A O 1
ATOM 1512 N N . THR A 1 195 ? 9.016 -25.844 -5.113 1 61.81 195 THR A N 1
ATOM 1513 C CA . THR A 1 195 ? 9.477 -26.938 -4.273 1 61.81 195 THR A CA 1
ATOM 1514 C C . THR A 1 195 ? 8.328 -27.516 -3.449 1 61.81 195 THR A C 1
ATOM 1516 O O . THR A 1 195 ? 8.398 -28.641 -2.971 1 61.81 195 THR A O 1
ATOM 1519 N N . ALA A 1 196 ? 7.344 -26.734 -3.404 1 64 196 ALA A N 1
ATOM 1520 C CA . ALA A 1 196 ? 6.207 -27.188 -2.607 1 64 196 ALA A CA 1
ATOM 1521 C C . ALA A 1 196 ? 5.34 -28.172 -3.393 1 64 196 ALA A C 1
ATOM 1523 O O . ALA A 1 196 ? 4.688 -29.031 -2.809 1 64 196 ALA A O 1
ATOM 1524 N N . VAL A 1 197 ? 5.43 -28.109 -4.668 1 61.16 197 VAL A N 1
ATOM 1525 C CA . VAL A 1 197 ? 4.535 -28.891 -5.504 1 61.16 197 VAL A CA 1
ATOM 1526 C C . VAL A 1 197 ? 5.176 -30.25 -5.82 1 61.16 197 VAL A C 1
ATOM 1528 O O . VAL A 1 197 ? 4.633 -31.031 -6.605 1 61.16 197 VAL A O 1
ATOM 1531 N N . VAL A 1 198 ? 6.137 -30.625 -5.09 1 76 198 VAL A N 1
ATOM 1532 C CA . VAL A 1 198 ? 6.863 -31.828 -5.441 1 76 198 VAL A CA 1
ATOM 1533 C C . VAL A 1 198 ? 6.297 -33.031 -4.664 1 76 198 VAL A C 1
ATOM 1535 O O . VAL A 1 198 ? 6.18 -32.969 -3.438 1 76 198 VAL A O 1
ATOM 1538 N N . ASP A 1 199 ? 5.785 -34 -5.43 1 87.31 199 ASP A N 1
ATOM 1539 C CA . ASP A 1 199 ? 5.344 -35.281 -4.93 1 87.31 199 ASP A CA 1
ATOM 1540 C C . ASP A 1 199 ? 6.199 -36.406 -5.496 1 87.31 199 ASP A C 1
ATOM 1542 O O . ASP A 1 199 ? 5.984 -36.875 -6.629 1 87.31 199 ASP A O 1
ATOM 1546 N N . LEU A 1 200 ? 7.07 -37 -4.68 1 93.06 200 LEU A N 1
ATOM 1547 C CA . LEU A 1 200 ? 8.008 -38 -5.164 1 93.06 200 LEU A CA 1
ATOM 1548 C C . LEU A 1 200 ? 7.398 -39.406 -5.09 1 93.06 200 LEU A C 1
ATOM 1550 O O . LEU A 1 200 ? 7.938 -40.344 -5.664 1 93.06 200 LEU A O 1
ATOM 1554 N N . ARG A 1 201 ? 6.285 -39.562 -4.473 1 93.69 201 ARG A N 1
ATOM 1555 C CA . ARG A 1 201 ? 5.547 -40.812 -4.355 1 93.69 201 ARG A CA 1
ATOM 1556 C C . ARG A 1 201 ? 6.445 -41.938 -3.84 1 93.69 201 ARG A C 1
ATOM 1558 O O . ARG A 1 201 ? 6.5 -43 -4.426 1 93.69 201 ARG A O 1
ATOM 1565 N N . LEU A 1 202 ? 7.07 -41.594 -2.756 1 94.62 202 LEU A N 1
ATOM 1566 C CA . LEU A 1 202 ? 8.078 -42.531 -2.236 1 94.62 202 LEU A CA 1
ATOM 1567 C C . LEU A 1 202 ? 7.426 -43.688 -1.481 1 94.62 202 LEU A C 1
ATOM 1569 O O . LEU A 1 202 ? 7.934 -44.812 -1.501 1 94.62 202 LEU A O 1
ATOM 1573 N N . LEU A 1 203 ? 6.355 -43.469 -0.824 1 94.06 203 LEU A N 1
ATOM 1574 C CA . LEU A 1 203 ? 5.75 -44.469 0.054 1 94.06 203 LEU A CA 1
ATOM 1575 C C . LEU A 1 203 ? 4.867 -45.438 -0.739 1 94.06 203 LEU A C 1
ATOM 1577 O O . LEU A 1 203 ? 4.559 -46.531 -0.269 1 94.06 203 LEU A O 1
ATOM 1581 N N . ASP A 1 204 ? 4.391 -44.969 -1.878 1 91.94 204 ASP A N 1
ATOM 1582 C CA . ASP A 1 204 ? 3.568 -45.781 -2.754 1 91.94 204 ASP A CA 1
ATOM 1583 C C . ASP A 1 204 ? 3.938 -45.562 -4.219 1 91.94 204 ASP A C 1
ATOM 1585 O O . ASP A 1 204 ? 3.115 -45.094 -5.008 1 91.94 204 ASP A O 1
ATOM 1589 N N . PRO A 1 205 ? 5.148 -46 -4.559 1 95.19 205 PRO A N 1
ATOM 1590 C CA . PRO A 1 205 ? 5.559 -45.844 -5.953 1 95.19 205 PRO A CA 1
ATOM 1591 C C . PRO A 1 205 ? 4.758 -46.719 -6.922 1 95.19 205 PRO A C 1
ATOM 1593 O O . PRO A 1 205 ? 4.395 -47.844 -6.582 1 95.19 205 PRO A O 1
ATOM 1596 N N . TRP A 1 206 ? 4.469 -46.188 -8.078 1 95.5 206 TRP A N 1
ATOM 1597 C CA . TRP A 1 206 ? 3.828 -47 -9.094 1 95.5 206 TRP A CA 1
ATOM 1598 C C . TRP A 1 206 ? 4.828 -47.969 -9.719 1 95.5 206 TRP A C 1
ATOM 1600 O O . TRP A 1 206 ? 6.035 -47.844 -9.508 1 95.5 206 TRP A O 1
ATOM 1610 N N . SER A 1 207 ? 4.414 -48.906 -10.453 1 96.38 207 SER A N 1
ATOM 1611 C CA . SER A 1 207 ? 5.191 -50.062 -10.867 1 96.38 207 SER A CA 1
ATOM 1612 C C . SER A 1 207 ? 6.438 -49.656 -11.641 1 96.38 207 SER A C 1
ATOM 1614 O O . SER A 1 207 ? 7.531 -50.125 -11.375 1 96.38 207 SER A O 1
ATOM 1616 N N . GLU A 1 208 ? 6.277 -48.75 -12.555 1 97.31 208 GLU A N 1
ATOM 1617 C CA . GLU A 1 208 ? 7.395 -48.344 -13.398 1 97.31 208 GLU A CA 1
ATOM 1618 C C . GLU A 1 208 ? 8.484 -47.656 -12.578 1 97.31 208 GLU A C 1
ATOM 1620 O O . GLU A 1 208 ? 9.68 -47.844 -12.836 1 97.31 208 GLU A O 1
ATOM 1625 N N . LEU A 1 209 ? 8.07 -46.906 -11.609 1 97.56 209 LEU A N 1
ATOM 1626 C CA . LEU A 1 209 ? 9.039 -46.219 -10.766 1 97.56 209 LEU A CA 1
ATOM 1627 C C . LEU A 1 209 ? 9.773 -47.188 -9.867 1 97.56 209 LEU A C 1
ATOM 1629 O O . LEU A 1 209 ? 11 -47.094 -9.703 1 97.56 209 LEU A O 1
ATOM 1633 N N . ALA A 1 210 ? 9.07 -48.094 -9.32 1 96.75 210 ALA A N 1
ATOM 1634 C CA . ALA A 1 210 ? 9.664 -49.125 -8.469 1 96.75 210 ALA A CA 1
ATOM 1635 C C . ALA A 1 210 ? 10.672 -49.969 -9.234 1 96.75 210 ALA A C 1
ATOM 1637 O O . ALA A 1 210 ? 11.758 -50.281 -8.734 1 96.75 210 ALA A O 1
ATOM 1638 N N . GLU A 1 211 ? 10.273 -50.312 -10.43 1 97.06 211 GLU A N 1
ATOM 1639 C CA . GLU A 1 211 ? 11.148 -51.094 -11.273 1 97.06 211 GLU A CA 1
ATOM 1640 C C . GLU A 1 211 ? 12.414 -50.344 -11.633 1 97.06 211 GLU A C 1
ATOM 1642 O O . GLU A 1 211 ? 13.508 -50.906 -11.664 1 97.06 211 GLU A O 1
ATOM 1647 N N . PHE A 1 212 ? 12.219 -49.156 -11.945 1 97.06 212 PHE A N 1
ATOM 1648 C CA . PHE A 1 212 ? 13.352 -48.312 -12.281 1 97.06 212 PHE A CA 1
ATOM 1649 C C . PHE A 1 212 ? 14.336 -48.25 -11.117 1 97.06 212 PHE A C 1
ATOM 1651 O O . PHE A 1 212 ? 15.539 -48.375 -11.312 1 97.06 212 PHE A O 1
ATOM 1658 N N . ALA A 1 213 ? 13.828 -48.031 -9.93 1 97.19 213 ALA A N 1
ATOM 1659 C CA . ALA A 1 213 ? 14.672 -47.938 -8.742 1 97.19 213 ALA A CA 1
ATOM 1660 C C . ALA A 1 213 ? 15.383 -49.25 -8.469 1 97.19 213 ALA A C 1
ATOM 1662 O O . ALA A 1 213 ? 16.562 -49.281 -8.125 1 97.19 213 ALA A O 1
ATOM 1663 N N . ASP A 1 214 ? 14.688 -50.281 -8.68 1 96.5 214 ASP A N 1
ATOM 1664 C CA . ASP A 1 214 ? 15.25 -51.625 -8.469 1 96.5 214 ASP A CA 1
ATOM 1665 C C . ASP A 1 214 ? 16.391 -51.875 -9.445 1 96.5 214 ASP A C 1
ATOM 1667 O O . ASP A 1 214 ? 17.422 -52.438 -9.055 1 96.5 214 ASP A O 1
ATOM 1671 N N . GLN A 1 215 ? 16.156 -51.531 -10.625 1 95.81 215 GLN A N 1
ATOM 1672 C CA . GLN A 1 215 ? 17.172 -51.719 -11.648 1 95.81 215 GLN A CA 1
ATOM 1673 C C . GLN A 1 215 ? 18.422 -50.906 -11.367 1 95.81 215 GLN A C 1
ATOM 1675 O O . GLN A 1 215 ? 19.547 -51.375 -11.531 1 95.81 215 GLN A O 1
ATOM 1680 N N . MET A 1 216 ? 18.219 -49.75 -10.914 1 96.19 216 MET A N 1
ATOM 1681 C CA . MET A 1 216 ? 19.328 -48.812 -10.656 1 96.19 216 MET A CA 1
ATOM 1682 C C . MET A 1 216 ? 20.141 -49.281 -9.445 1 96.19 216 MET A C 1
ATOM 1684 O O . MET A 1 216 ? 21.328 -48.938 -9.328 1 96.19 216 MET A O 1
ATOM 1688 N N . THR A 1 217 ? 19.469 -50.062 -8.57 1 95.69 217 THR A N 1
ATOM 1689 C CA . THR A 1 217 ? 20.141 -50.406 -7.316 1 95.69 217 THR A CA 1
ATOM 1690 C C . THR A 1 217 ? 20.406 -51.906 -7.238 1 95.69 217 THR A C 1
ATOM 1692 O O . THR A 1 217 ? 20.672 -52.438 -6.156 1 95.69 217 THR A O 1
ATOM 1695 N N . LYS A 1 218 ? 20.172 -52.688 -8.188 1 92 218 LYS A N 1
ATOM 1696 C CA . LYS A 1 218 ? 20.359 -54.125 -8.203 1 92 218 LYS A CA 1
ATOM 1697 C C . LYS A 1 218 ? 21.734 -54.5 -7.633 1 92 218 LYS A C 1
ATOM 1699 O O . LYS A 1 218 ? 21.844 -55.438 -6.832 1 92 218 LYS A O 1
ATOM 1704 N N . ASP A 1 219 ? 22.812 -53.875 -7.984 1 90.56 219 ASP A N 1
ATOM 1705 C CA . ASP A 1 219 ? 24.156 -54.125 -7.469 1 90.56 219 ASP A CA 1
ATOM 1706 C C . ASP A 1 219 ? 24.75 -52.844 -6.871 1 90.56 219 ASP A C 1
ATOM 1708 O O . ASP A 1 219 ? 25.875 -52.438 -7.211 1 90.56 219 ASP A O 1
ATOM 1712 N N . ILE A 1 220 ? 23.906 -52.375 -5.938 1 94.31 220 ILE A N 1
ATOM 1713 C CA . ILE A 1 220 ? 24.266 -51.031 -5.441 1 94.31 220 ILE A CA 1
ATOM 1714 C C . ILE A 1 220 ? 25.609 -51.125 -4.715 1 94.31 220 ILE A C 1
ATOM 1716 O O . ILE A 1 220 ? 26.422 -50.188 -4.797 1 94.31 220 ILE A O 1
ATOM 1720 N N . ASP A 1 221 ? 25.938 -52.25 -4.066 1 91.19 221 ASP A N 1
ATOM 1721 C CA . ASP A 1 221 ? 27.141 -52.375 -3.268 1 91.19 221 ASP A CA 1
ATOM 1722 C C . ASP A 1 221 ? 28.375 -52.562 -4.156 1 91.19 221 ASP A C 1
ATOM 1724 O O . ASP A 1 221 ? 29.484 -52.25 -3.758 1 91.19 221 ASP A O 1
ATOM 1728 N N . ASP A 1 222 ? 28.188 -53 -5.328 1 91.94 222 ASP A N 1
ATOM 1729 C CA . ASP A 1 222 ? 29.297 -53.312 -6.223 1 91.94 222 ASP A CA 1
ATOM 1730 C C . ASP A 1 222 ? 29.469 -52.25 -7.293 1 91.94 222 ASP A C 1
ATOM 1732 O O . ASP A 1 222 ? 30.344 -52.344 -8.156 1 91.94 222 ASP A O 1
ATOM 1736 N N . GLN A 1 223 ? 28.734 -51.219 -7.238 1 92.69 223 GLN A N 1
ATOM 1737 C CA . GLN A 1 223 ? 28.844 -50.125 -8.211 1 92.69 223 GLN A CA 1
ATOM 1738 C C . GLN A 1 223 ? 30.125 -49.312 -7.992 1 92.69 223 GLN A C 1
ATOM 1740 O O . GLN A 1 223 ? 30.641 -49.25 -6.875 1 92.69 223 GLN A O 1
ATOM 1745 N N . ASP A 1 224 ? 30.609 -48.75 -9.062 1 91.56 224 ASP A N 1
ATOM 1746 C CA . ASP A 1 224 ? 31.766 -47.875 -8.891 1 91.56 224 ASP A CA 1
ATOM 1747 C C . ASP A 1 224 ? 31.375 -46.594 -8.195 1 91.56 224 ASP A C 1
ATOM 1749 O O . ASP A 1 224 ? 30.188 -46.25 -8.102 1 91.56 224 ASP A O 1
ATOM 1753 N N . ASP A 1 225 ? 32.281 -45.875 -7.754 1 91.56 225 ASP A N 1
ATOM 1754 C CA . ASP A 1 225 ? 32.062 -44.656 -6.953 1 91.56 225 ASP A CA 1
ATOM 1755 C C . ASP A 1 225 ? 31.297 -43.625 -7.746 1 91.56 225 ASP A C 1
ATOM 1757 O O . ASP A 1 225 ? 30.484 -42.875 -7.184 1 91.56 225 ASP A O 1
ATOM 1761 N N . PHE A 1 226 ? 31.562 -43.594 -8.992 1 91.31 226 PHE A N 1
ATOM 1762 C CA . PHE A 1 226 ? 30.906 -42.594 -9.844 1 91.31 226 PHE A CA 1
ATOM 1763 C C . PHE A 1 226 ? 29.406 -42.906 -9.953 1 91.31 226 PHE A C 1
ATOM 1765 O O . PHE A 1 226 ? 28.578 -42.031 -9.727 1 91.31 226 PHE A O 1
ATOM 1772 N N . ASP A 1 227 ? 29.125 -44.125 -10.297 1 92.69 227 ASP A N 1
ATOM 1773 C CA . ASP A 1 227 ? 27.719 -44.5 -10.461 1 92.69 227 ASP A CA 1
ATOM 1774 C C . ASP A 1 227 ? 26.969 -44.406 -9.133 1 92.69 227 ASP A C 1
ATOM 1776 O O . ASP A 1 227 ? 25.844 -43.906 -9.086 1 92.69 227 ASP A O 1
ATOM 1780 N N . HIS A 1 228 ? 27.562 -44.875 -8.109 1 95.06 228 HIS A N 1
ATOM 1781 C CA . HIS A 1 228 ? 26.969 -44.844 -6.781 1 95.06 228 HIS A CA 1
ATOM 1782 C C . HIS A 1 228 ? 26.734 -43.406 -6.324 1 95.06 228 HIS A C 1
ATOM 1784 O O . HIS A 1 228 ? 25.703 -43.094 -5.723 1 95.06 228 HIS A O 1
ATOM 1790 N N . GLY A 1 229 ? 27.672 -42.594 -6.664 1 94.25 229 GLY A N 1
ATOM 1791 C CA . GLY A 1 229 ? 27.609 -41.188 -6.258 1 94.25 229 GLY A CA 1
ATOM 1792 C C . GLY A 1 229 ? 26.672 -40.375 -7.105 1 94.25 229 GLY A C 1
ATOM 1793 O O . GLY A 1 229 ? 26.406 -39.219 -6.797 1 94.25 229 GLY A O 1
ATOM 1794 N N . HIS A 1 230 ? 26.047 -40.938 -8.125 1 95.56 230 HIS A N 1
ATOM 1795 C CA . HIS A 1 230 ? 25.141 -40.188 -9.008 1 95.56 230 HIS A CA 1
ATOM 1796 C C . HIS A 1 230 ? 23.75 -40.844 -9.031 1 95.56 230 HIS A C 1
ATOM 1798 O O . HIS A 1 230 ? 22.953 -40.531 -9.914 1 95.56 230 HIS A O 1
ATOM 1804 N N . LEU A 1 231 ? 23.5 -41.719 -8.086 1 96.38 231 LEU A N 1
ATOM 1805 C CA . LEU A 1 231 ? 22.125 -42.188 -7.906 1 96.38 231 LEU A CA 1
ATOM 1806 C C . LEU A 1 231 ? 21.219 -41.062 -7.453 1 96.38 231 LEU A C 1
ATOM 1808 O O . LEU A 1 231 ? 21.531 -40.344 -6.492 1 96.38 231 LEU A O 1
ATOM 1812 N N . PRO A 1 232 ? 20.078 -40.844 -8.164 1 97 232 PRO A N 1
ATOM 1813 C CA . PRO A 1 232 ? 19.172 -39.812 -7.723 1 97 232 PRO A CA 1
ATOM 1814 C C . PRO A 1 232 ? 18.594 -40.062 -6.328 1 97 232 PRO A C 1
ATOM 1816 O O . PRO A 1 232 ? 18.391 -41.219 -5.949 1 97 232 PRO A O 1
ATOM 1819 N N . LEU A 1 233 ? 18.266 -39.031 -5.668 1 96.5 233 LEU A N 1
ATOM 1820 C CA . LEU A 1 233 ? 17.781 -39.156 -4.297 1 96.5 233 LEU A CA 1
ATOM 1821 C C . LEU A 1 233 ? 16.547 -40.031 -4.238 1 96.5 233 LEU A C 1
ATOM 1823 O O . LEU A 1 233 ? 16.328 -40.781 -3.266 1 96.5 233 LEU A O 1
ATOM 1827 N N . VAL A 1 234 ? 15.711 -40 -5.25 1 97 234 VAL A N 1
ATOM 1828 C CA . VAL A 1 234 ? 14.484 -40.781 -5.297 1 97 234 VAL A CA 1
ATOM 1829 C C . VAL A 1 234 ? 14.828 -42.281 -5.277 1 97 234 VAL A C 1
ATOM 1831 O O . VAL A 1 234 ? 14.203 -43.031 -4.551 1 97 234 VAL A O 1
ATOM 1834 N N . VAL A 1 235 ? 15.82 -42.625 -6.016 1 97.56 235 VAL A N 1
ATOM 1835 C CA . VAL A 1 235 ? 16.25 -44.031 -6.129 1 97.56 235 VAL A CA 1
ATOM 1836 C C . VAL A 1 235 ? 16.844 -44.469 -4.805 1 97.56 235 VAL A C 1
ATOM 1838 O O . VAL A 1 235 ? 16.547 -45.594 -4.336 1 97.56 235 VAL A O 1
ATOM 1841 N N . ILE A 1 236 ? 17.641 -43.625 -4.234 1 97.56 236 ILE A N 1
ATOM 1842 C CA . ILE A 1 236 ? 18.25 -43.938 -2.949 1 97.56 236 ILE A CA 1
ATOM 1843 C C . ILE A 1 236 ? 17.172 -44.188 -1.9 1 97.56 236 ILE A C 1
ATOM 1845 O O . ILE A 1 236 ? 17.203 -45.188 -1.199 1 97.56 236 ILE A O 1
ATOM 1849 N N . LEU A 1 237 ? 16.266 -43.312 -1.854 1 97.69 237 LEU A N 1
ATOM 1850 C CA . LEU A 1 237 ? 15.234 -43.375 -0.822 1 97.69 237 LEU A CA 1
ATOM 1851 C C . LEU A 1 237 ? 14.328 -44.594 -1.048 1 97.69 237 LEU A C 1
ATOM 1853 O O . LEU A 1 237 ? 13.93 -45.25 -0.093 1 97.69 237 LEU A O 1
ATOM 1857 N N . LEU A 1 238 ? 13.969 -44.906 -2.248 1 97.69 238 LEU A N 1
ATOM 1858 C CA . LEU A 1 238 ? 13.141 -46.062 -2.541 1 97.69 238 LEU A CA 1
ATOM 1859 C C . LEU A 1 238 ? 13.852 -47.344 -2.148 1 97.69 238 LEU A C 1
ATOM 1861 O O . LEU A 1 238 ? 13.227 -48.281 -1.612 1 97.69 238 LEU A O 1
ATOM 1865 N N . HIS A 1 239 ? 15.141 -47.406 -2.439 1 97.5 239 HIS A N 1
ATOM 1866 C CA . HIS A 1 239 ? 15.938 -48.594 -2.104 1 97.5 239 HIS A CA 1
ATOM 1867 C C . HIS A 1 239 ? 15.969 -48.812 -0.597 1 97.5 239 HIS A C 1
ATOM 1869 O O . HIS A 1 239 ? 15.719 -49.938 -0.132 1 97.5 239 HIS A O 1
ATOM 1875 N N . TYR A 1 240 ? 16.203 -47.781 0.086 1 97.44 240 TYR A N 1
ATOM 1876 C CA . TYR A 1 240 ? 16.359 -47.938 1.527 1 97.44 240 TYR A CA 1
ATOM 1877 C C . TYR A 1 240 ? 15.008 -48.062 2.215 1 97.44 240 TYR A C 1
ATOM 1879 O O . TYR A 1 240 ? 14.914 -48.656 3.303 1 97.44 240 TYR A O 1
ATOM 1887 N N . LEU A 1 241 ? 13.977 -47.531 1.66 1 97.31 241 LEU A N 1
ATOM 1888 C CA . LEU A 1 241 ? 12.633 -47.75 2.182 1 97.31 241 LEU A CA 1
ATOM 1889 C C . LEU A 1 241 ? 12.242 -49.219 2.059 1 97.31 241 LEU A C 1
ATOM 1891 O O . LEU A 1 241 ? 11.594 -49.75 2.949 1 97.31 241 LEU A O 1
ATOM 1895 N N . LYS A 1 242 ? 12.562 -49.781 0.925 1 95.69 242 LYS A N 1
ATOM 1896 C CA . LYS A 1 242 ? 12.312 -51.219 0.734 1 95.69 242 LYS A CA 1
ATOM 1897 C C . LYS A 1 242 ? 13.031 -52.062 1.794 1 95.69 242 LYS A C 1
ATOM 1899 O O . LYS A 1 242 ? 12.445 -52.969 2.381 1 95.69 242 LYS A O 1
ATOM 1904 N N . LYS A 1 243 ? 14.281 -51.719 2.066 1 95.62 243 LYS A N 1
ATOM 1905 C CA . LYS A 1 243 ? 15.07 -52.406 3.082 1 95.62 243 LYS A CA 1
ATOM 1906 C C . LYS A 1 243 ? 14.477 -52.188 4.473 1 95.62 243 LYS A C 1
ATOM 1908 O O . LYS A 1 243 ? 14.477 -53.125 5.301 1 95.62 243 LYS A O 1
ATOM 1913 N N . TRP A 1 244 ? 14.078 -51.031 4.699 1 96.88 244 TRP A N 1
ATOM 1914 C CA . TRP A 1 244 ? 13.461 -50.719 5.984 1 96.88 244 TRP A CA 1
ATOM 1915 C C . TRP A 1 244 ? 12.203 -51.531 6.203 1 96.88 244 TRP A C 1
ATOM 1917 O O . TRP A 1 244 ? 11.992 -52.094 7.289 1 96.88 244 TRP A O 1
ATOM 1927 N N . ARG A 1 245 ? 11.367 -51.594 5.168 1 95.25 245 ARG A N 1
ATOM 1928 C CA . ARG A 1 245 ? 10.125 -52.344 5.25 1 95.25 245 ARG A CA 1
ATOM 1929 C C . ARG A 1 245 ? 10.406 -53.812 5.562 1 95.25 245 ARG A C 1
ATOM 1931 O O . ARG A 1 245 ? 9.68 -54.438 6.34 1 95.25 245 ARG A O 1
ATOM 1938 N N . GLU A 1 246 ? 11.391 -54.344 4.98 1 94.38 246 GLU A N 1
ATOM 1939 C CA . GLU A 1 246 ? 11.773 -55.75 5.215 1 94.38 246 GLU A CA 1
ATOM 1940 C C . GLU A 1 246 ? 12.234 -55.938 6.652 1 94.38 246 GLU A C 1
ATOM 1942 O O . GLU A 1 246 ? 11.93 -56.969 7.27 1 94.38 246 GLU A O 1
ATOM 1947 N N . ALA A 1 247 ? 12.898 -54.969 7.168 1 94.06 247 ALA A N 1
ATOM 1948 C CA . ALA A 1 247 ? 13.484 -55.062 8.5 1 94.06 247 ALA A CA 1
ATOM 1949 C C . ALA A 1 247 ? 12.453 -54.75 9.586 1 94.06 247 ALA A C 1
ATOM 1951 O O . ALA A 1 247 ? 12.625 -55.156 10.734 1 94.06 247 ALA A O 1
ATOM 1952 N N . HIS A 1 248 ? 11.398 -54.188 9.219 1 94.81 248 HIS A N 1
ATOM 1953 C CA . HIS A 1 248 ? 10.438 -53.719 10.227 1 94.81 248 HIS A CA 1
ATOM 1954 C C . HIS A 1 248 ? 9.055 -54.312 9.961 1 94.81 248 HIS A C 1
ATOM 1956 O O . HIS A 1 248 ? 8.047 -53.625 10.211 1 94.81 248 HIS A O 1
ATOM 1962 N N . GLY A 1 249 ? 8.93 -55.469 9.422 1 91.69 249 GLY A N 1
ATOM 1963 C CA . GLY A 1 249 ? 7.676 -56.188 9.242 1 91.69 249 GLY A CA 1
ATOM 1964 C C . GLY A 1 249 ? 6.715 -55.469 8.305 1 91.69 249 GLY A C 1
ATOM 1965 O O . GLY A 1 249 ? 5.5 -55.5 8.516 1 91.69 249 GLY A O 1
ATOM 1966 N N . GLY A 1 250 ? 7.219 -54.75 7.383 1 89.5 250 GLY A N 1
ATOM 1967 C CA . GLY A 1 250 ? 6.379 -54.094 6.387 1 89.5 250 GLY A CA 1
ATOM 1968 C C . GLY A 1 250 ? 6.012 -52.656 6.758 1 89.5 250 GLY A C 1
ATOM 1969 O O . GLY A 1 250 ? 5.371 -51.969 5.973 1 89.5 250 GLY A O 1
ATOM 1970 N N . GLY A 1 251 ? 6.461 -52.25 7.859 1 91.25 251 GLY A N 1
ATOM 1971 C CA . GLY A 1 251 ? 6.121 -50.938 8.336 1 91.25 251 GLY A CA 1
ATOM 1972 C C . GLY A 1 251 ? 6.926 -49.812 7.676 1 91.25 251 GLY A C 1
ATOM 1973 O O . GLY A 1 251 ? 8.031 -50.062 7.184 1 91.25 251 GLY A O 1
ATOM 1974 N N . LEU A 1 252 ? 6.336 -48.625 7.535 1 93.5 252 LEU A N 1
ATOM 1975 C CA . LEU A 1 252 ? 7.004 -47.438 6.992 1 93.5 252 LEU A CA 1
ATOM 1976 C C . LEU A 1 252 ? 7.469 -46.531 8.109 1 93.5 252 LEU A C 1
ATOM 1978 O O . LEU A 1 252 ? 6.902 -46.531 9.203 1 93.5 252 LEU A O 1
ATOM 1982 N N . PRO A 1 253 ? 8.555 -45.812 7.898 1 94.5 253 PRO A N 1
ATOM 1983 C CA . PRO A 1 253 ? 9.039 -44.875 8.906 1 94.5 253 PRO A CA 1
ATOM 1984 C C . PRO A 1 253 ? 8.242 -43.562 8.93 1 94.5 253 PRO A C 1
ATOM 1986 O O . PRO A 1 253 ? 8.695 -42.562 8.391 1 94.5 253 PRO A O 1
ATOM 1989 N N . LEU A 1 254 ? 7.168 -43.531 9.617 1 91.81 254 LEU A N 1
ATOM 1990 C CA . LEU A 1 254 ? 6.242 -42.406 9.531 1 91.81 254 LEU A CA 1
ATOM 1991 C C . LEU A 1 254 ? 6.324 -41.531 10.789 1 91.81 254 LEU A C 1
ATOM 1993 O O . LEU A 1 254 ? 5.992 -40.344 10.75 1 91.81 254 LEU A O 1
ATOM 1997 N N . THR A 1 255 ? 6.734 -42.094 11.938 1 90.81 255 THR A N 1
ATOM 1998 C CA . THR A 1 255 ? 6.891 -41.281 13.156 1 90.81 255 THR A CA 1
ATOM 1999 C C . THR A 1 255 ? 8.203 -40.531 13.133 1 90.81 255 THR A C 1
ATOM 2001 O O . THR A 1 255 ? 9.125 -40.875 12.391 1 90.81 255 THR A O 1
ATOM 2004 N N . TYR A 1 256 ? 8.203 -39.562 13.938 1 90 256 TYR A N 1
ATOM 2005 C CA . TYR A 1 256 ? 9.414 -38.75 13.992 1 90 256 TYR A CA 1
ATOM 2006 C C . TYR A 1 256 ? 10.625 -39.594 14.344 1 90 256 TYR A C 1
ATOM 2008 O O . TYR A 1 256 ? 11.68 -39.5 13.711 1 90 256 TYR A O 1
ATOM 2016 N N . SER A 1 257 ? 10.531 -40.406 15.336 1 91.06 257 SER A N 1
ATOM 2017 C CA . SER A 1 257 ? 11.617 -41.281 15.75 1 91.06 257 SER A CA 1
ATOM 2018 C C . SER A 1 257 ? 12.023 -42.25 14.633 1 91.06 257 SER A C 1
ATOM 2020 O O . SER A 1 257 ? 13.211 -42.469 14.414 1 91.06 257 SER A O 1
ATOM 2022 N N . ASP A 1 258 ? 11.078 -42.781 13.953 1 93.75 258 ASP A N 1
ATOM 2023 C CA . ASP A 1 258 ? 11.344 -43.688 12.828 1 93.75 258 ASP A CA 1
ATOM 2024 C C . ASP A 1 258 ? 12.062 -42.938 11.695 1 93.75 258 ASP A C 1
ATOM 2026 O O . ASP A 1 258 ? 12.961 -43.5 11.062 1 93.75 258 ASP A O 1
ATOM 2030 N N . LYS A 1 259 ? 11.648 -41.719 11.43 1 94.38 259 LYS A N 1
ATOM 2031 C CA . LYS A 1 259 ? 12.258 -40.938 10.352 1 94.38 259 LYS A CA 1
ATOM 2032 C C . LYS A 1 259 ? 13.719 -40.625 10.664 1 94.38 259 LYS A C 1
ATOM 2034 O O . LYS A 1 259 ? 14.57 -40.656 9.773 1 94.38 259 LYS A O 1
ATOM 2039 N N . VAL A 1 260 ? 13.953 -40.312 11.914 1 93.38 260 VAL A N 1
ATOM 2040 C CA . VAL A 1 260 ? 15.328 -40.062 12.328 1 93.38 260 VAL A CA 1
ATOM 2041 C C . VAL A 1 260 ? 16.172 -41.312 12.141 1 93.38 260 VAL A C 1
ATOM 2043 O O . VAL A 1 260 ? 17.281 -41.25 11.617 1 93.38 260 VAL A O 1
ATOM 2046 N N . SER A 1 261 ? 15.672 -42.375 12.633 1 95.25 261 SER A N 1
ATOM 2047 C CA . SER A 1 261 ? 16.375 -43.625 12.469 1 95.25 261 SER A CA 1
ATOM 2048 C C . SER A 1 261 ? 16.562 -43.969 10.992 1 95.25 261 SER A C 1
ATOM 2050 O O . SER A 1 261 ? 17.609 -44.5 10.609 1 95.25 261 SER A O 1
ATOM 2052 N N . PHE A 1 262 ? 15.578 -43.719 10.273 1 97 262 PHE A N 1
ATOM 2053 C CA . PHE A 1 262 ? 15.656 -43.969 8.844 1 97 262 PHE A CA 1
ATOM 2054 C C . PHE A 1 262 ? 16.703 -43.062 8.188 1 97 262 PHE A C 1
ATOM 2056 O O . PHE A 1 262 ? 17.453 -43.531 7.309 1 97 262 PHE A O 1
ATOM 2063 N N . ARG A 1 263 ? 16.688 -41.844 8.547 1 96.5 263 ARG A N 1
ATOM 2064 C CA . ARG A 1 263 ? 17.703 -40.938 8.047 1 96.5 263 ARG A CA 1
ATOM 2065 C C . ARG A 1 263 ? 19.094 -41.469 8.305 1 96.5 263 ARG A C 1
ATOM 2067 O O . ARG A 1 263 ? 19.953 -41.438 7.414 1 96.5 263 ARG A O 1
ATOM 2074 N N . ASP A 1 264 ? 19.297 -41.938 9.492 1 95.94 264 ASP A N 1
ATOM 2075 C CA . ASP A 1 264 ? 20.578 -42.531 9.844 1 95.94 264 ASP A CA 1
ATOM 2076 C C . ASP A 1 264 ? 20.891 -43.781 9 1 95.94 264 ASP A C 1
ATOM 2078 O O . ASP A 1 264 ? 22.031 -43.969 8.586 1 95.94 264 ASP A O 1
ATOM 2082 N N . PHE A 1 265 ? 19.875 -44.531 8.852 1 96.5 265 PHE A N 1
ATOM 2083 C CA . PHE A 1 265 ? 19.969 -45.75 8.039 1 96.5 265 PHE A CA 1
ATOM 2084 C C . PHE A 1 265 ? 20.422 -45.406 6.625 1 96.5 265 PHE A C 1
ATOM 2086 O O . PHE A 1 265 ? 21.312 -46.094 6.074 1 96.5 265 PHE A O 1
ATOM 2093 N N . VAL A 1 266 ? 19.938 -44.375 6.02 1 97.12 266 VAL A N 1
ATOM 2094 C CA . VAL A 1 266 ? 20.297 -43.906 4.676 1 97.12 266 VAL A CA 1
ATOM 2095 C C . VAL A 1 266 ? 21.703 -43.344 4.68 1 97.12 266 VAL A C 1
ATOM 2097 O O . VAL A 1 266 ? 22.5 -43.625 3.773 1 97.12 266 VAL A O 1
ATOM 2100 N N . ALA A 1 267 ? 21.984 -42.594 5.668 1 96.25 267 ALA A N 1
ATOM 2101 C CA . ALA A 1 267 ? 23.281 -41.938 5.77 1 96.25 267 ALA A CA 1
ATOM 2102 C C . ALA A 1 267 ? 24.422 -42.969 5.805 1 96.25 267 ALA A C 1
ATOM 2104 O O . ALA A 1 267 ? 25.5 -42.719 5.281 1 96.25 267 ALA A O 1
ATOM 2105 N N . ARG A 1 268 ? 24.188 -44.062 6.414 1 94.06 268 ARG A N 1
ATOM 2106 C CA . ARG A 1 268 ? 25.203 -45.125 6.539 1 94.06 268 ARG A CA 1
ATOM 2107 C C . ARG A 1 268 ? 25.484 -45.75 5.188 1 94.06 268 ARG A C 1
ATOM 2109 O O . ARG A 1 268 ? 26.531 -46.406 5.008 1 94.06 268 ARG A O 1
ATOM 2116 N N . GLY A 1 269 ? 24.578 -45.562 4.258 1 94.31 269 GLY A N 1
ATOM 2117 C CA . GLY A 1 269 ? 24.781 -46.094 2.924 1 94.31 269 GLY A CA 1
ATOM 2118 C C . GLY A 1 269 ? 25.75 -45.312 2.082 1 94.31 269 GLY A C 1
ATOM 2119 O O . GLY A 1 269 ? 26.219 -45.781 1.05 1 94.31 269 GLY A O 1
ATOM 2120 N N . ALA A 1 270 ? 26.062 -44.156 2.529 1 95.38 270 ALA A N 1
ATOM 2121 C CA . ALA A 1 270 ? 26.984 -43.281 1.795 1 95.38 270 ALA A CA 1
ATOM 2122 C C . ALA A 1 270 ? 28.406 -43.781 1.906 1 95.38 270 ALA A C 1
ATOM 2124 O O . ALA A 1 270 ? 28.828 -44.281 2.965 1 95.38 270 ALA A O 1
ATOM 2125 N N . ARG A 1 271 ? 29.125 -43.625 0.881 1 93.94 271 ARG A N 1
ATOM 2126 C CA . ARG A 1 271 ? 30.547 -44 0.891 1 93.94 271 ARG A CA 1
ATOM 2127 C C . ARG A 1 271 ? 31.422 -42.844 1.349 1 93.94 271 ARG A C 1
ATOM 2129 O O . ARG A 1 271 ? 31.156 -41.688 0.991 1 93.94 271 ARG A O 1
ATOM 2136 N N . THR A 1 272 ? 32.281 -43.125 2.18 1 89 272 THR A N 1
ATOM 2137 C CA . THR A 1 272 ? 33.156 -42.094 2.715 1 89 272 THR A CA 1
ATOM 2138 C C . THR A 1 272 ? 34.594 -42.25 2.215 1 89 272 THR A C 1
ATOM 2140 O O . THR A 1 272 ? 35.406 -41.344 2.283 1 89 272 THR A O 1
ATOM 2143 N N . LYS A 1 273 ? 34.969 -43.406 1.828 1 85.88 273 LYS A N 1
ATOM 2144 C CA . LYS A 1 273 ? 36.312 -43.688 1.35 1 85.88 273 LYS A CA 1
ATOM 2145 C C . LYS A 1 273 ? 36.469 -43.344 -0.127 1 85.88 273 LYS A C 1
ATOM 2147 O O . LYS A 1 273 ? 36.812 -44.188 -0.944 1 85.88 273 LYS A O 1
ATOM 2152 N N . ASN A 1 274 ? 36.031 -42.281 -0.56 1 83.19 274 ASN A N 1
ATOM 2153 C CA . ASN A 1 274 ? 36.156 -41.688 -1.887 1 83.19 274 ASN A CA 1
ATOM 2154 C C . ASN A 1 274 ? 36.906 -40.344 -1.828 1 83.19 274 ASN A C 1
ATOM 2156 O O . ASN A 1 274 ? 37.125 -39.812 -0.744 1 83.19 274 ASN A O 1
ATOM 2160 N N . PRO A 1 275 ? 37.375 -39.875 -2.861 1 77.19 275 PRO A N 1
ATOM 2161 C CA . PRO A 1 275 ? 38.188 -38.656 -2.857 1 77.19 275 PRO A CA 1
ATOM 2162 C C . PRO A 1 275 ? 37.469 -37.469 -2.242 1 77.19 275 PRO A C 1
ATOM 2164 O O . PRO A 1 275 ? 38.094 -36.562 -1.656 1 77.19 275 PRO A O 1
ATOM 2167 N N . GLU A 1 276 ? 36.125 -37.375 -2.295 1 80.5 276 GLU A N 1
ATOM 2168 C CA . GLU A 1 276 ? 35.375 -36.25 -1.804 1 80.5 276 GLU A CA 1
ATOM 2169 C C . GLU A 1 276 ? 35.031 -36.406 -0.321 1 80.5 276 GLU A C 1
ATOM 2171 O O . GLU A 1 276 ? 34.719 -35.406 0.352 1 80.5 276 GLU A O 1
ATOM 2176 N N . GLY A 1 277 ? 35.344 -37.688 0.275 1 82.25 277 GLY A N 1
ATOM 2177 C CA . GLY A 1 277 ? 35.094 -37.969 1.682 1 82.25 277 GLY A CA 1
ATOM 2178 C C . GLY A 1 277 ? 33.625 -38.156 2 1 82.25 277 GLY A C 1
ATOM 2179 O O . GLY A 1 277 ? 33.25 -38.312 3.164 1 82.25 277 GLY A O 1
ATOM 2180 N N . GLY A 1 278 ? 32.812 -38.062 0.986 1 90 278 GLY A N 1
ATOM 2181 C CA . GLY A 1 278 ? 31.375 -38.188 1.117 1 90 278 GLY A CA 1
ATOM 2182 C C . GLY A 1 278 ? 30.641 -38.125 -0.212 1 90 278 GLY A C 1
ATOM 2183 O O . GLY A 1 278 ? 31.281 -38.062 -1.27 1 90 278 GLY A O 1
ATOM 2184 N N . GLU A 1 279 ? 29.344 -38.344 -0.194 1 93.56 279 GLU A N 1
ATOM 2185 C CA . GLU A 1 279 ? 28.547 -38.312 -1.415 1 93.56 279 GLU A CA 1
ATOM 2186 C C . GLU A 1 279 ? 27.406 -37.312 -1.287 1 93.56 279 GLU A C 1
ATOM 2188 O O . GLU A 1 279 ? 26.531 -37.469 -0.432 1 93.56 279 GLU A O 1
ATOM 2193 N N . GLU A 1 280 ? 27.375 -36.375 -2.162 1 93.5 280 GLU A N 1
ATOM 2194 C CA . GLU A 1 280 ? 26.391 -35.312 -2.15 1 93.5 280 GLU A CA 1
ATOM 2195 C C . GLU A 1 280 ? 24.984 -35.844 -2.365 1 93.5 280 GLU A C 1
ATOM 2197 O O . GLU A 1 280 ? 24.016 -35.344 -1.809 1 93.5 280 GLU A O 1
ATOM 2202 N N . ASN A 1 281 ? 24.844 -36.844 -3.234 1 95.25 281 ASN A N 1
ATOM 2203 C CA . ASN A 1 281 ? 23.547 -37.438 -3.514 1 95.25 281 ASN A CA 1
ATOM 2204 C C . ASN A 1 281 ? 22.922 -38.062 -2.264 1 95.25 281 ASN A C 1
ATOM 2206 O O . ASN A 1 281 ? 21.719 -37.969 -2.057 1 95.25 281 ASN A O 1
ATOM 2210 N N . PHE A 1 282 ? 23.672 -38.594 -1.398 1 96 282 PHE A N 1
ATOM 2211 C CA . PHE A 1 282 ? 23.172 -39.156 -0.149 1 96 282 PHE A CA 1
ATOM 2212 C C . PHE A 1 282 ? 22.828 -38.062 0.84 1 96 282 PHE A C 1
ATOM 2214 O O . PHE A 1 282 ? 21.859 -38.188 1.597 1 96 282 PHE A O 1
ATOM 2221 N N . ASP A 1 283 ? 23.625 -37.062 0.812 1 94.75 283 ASP A N 1
ATOM 2222 C CA . ASP A 1 283 ? 23.281 -35.906 1.639 1 94.75 283 ASP A CA 1
ATOM 2223 C C . ASP A 1 283 ? 21.922 -35.344 1.26 1 94.75 283 ASP A C 1
ATOM 2225 O O . ASP A 1 283 ? 21.125 -35 2.133 1 94.75 283 ASP A O 1
ATOM 2229 N N . GLU A 1 284 ? 21.688 -35.219 -0.009 1 93.69 284 GLU A N 1
ATOM 2230 C CA . GLU A 1 284 ? 20.391 -34.781 -0.509 1 93.69 284 GLU A CA 1
ATOM 2231 C C . GLU A 1 284 ? 19.266 -35.688 -0.057 1 93.69 284 GLU A C 1
ATOM 2233 O O . GLU A 1 284 ? 18.188 -35.219 0.33 1 93.69 284 GLU A O 1
ATOM 2238 N N . ALA A 1 285 ? 19.547 -36.938 -0.181 1 95.88 285 ALA A N 1
ATOM 2239 C CA . ALA A 1 285 ? 18.547 -37.938 0.209 1 95.88 285 ALA A CA 1
ATOM 2240 C C . ALA A 1 285 ? 18.203 -37.812 1.694 1 95.88 285 ALA A C 1
ATOM 2242 O O . ALA A 1 285 ? 17.031 -37.844 2.076 1 95.88 285 ALA A O 1
ATOM 2243 N N . VAL A 1 286 ? 19.188 -37.656 2.475 1 95.56 286 VAL A N 1
ATOM 2244 C CA . VAL A 1 286 ? 19.016 -37.531 3.916 1 95.56 286 VAL A CA 1
ATOM 2245 C C . VAL A 1 286 ? 18.203 -36.281 4.23 1 95.56 286 VAL A C 1
ATOM 2247 O O . VAL A 1 286 ? 17.281 -36.344 5.051 1 95.56 286 VAL A O 1
ATOM 2250 N N . ALA A 1 287 ? 18.484 -35.281 3.574 1 90 287 ALA A N 1
ATOM 2251 C CA . ALA A 1 287 ? 17.797 -34 3.795 1 90 287 ALA A CA 1
ATOM 2252 C C . ALA A 1 287 ? 16.328 -34.062 3.369 1 90 287 ALA A C 1
ATOM 2254 O O . ALA A 1 287 ? 15.484 -33.375 3.914 1 90 287 ALA A O 1
ATOM 2255 N N . ALA A 1 288 ? 16.031 -34.906 2.443 1 91 288 ALA A N 1
ATOM 2256 C CA . ALA A 1 288 ? 14.695 -34.969 1.857 1 91 288 ALA A CA 1
ATOM 2257 C C . ALA A 1 288 ? 13.781 -35.844 2.719 1 91 288 ALA A C 1
ATOM 2259 O O . ALA A 1 288 ? 12.555 -35.781 2.58 1 91 288 ALA A O 1
ATOM 2260 N N . VAL A 1 289 ? 14.32 -36.594 3.607 1 93.75 289 VAL A N 1
ATOM 2261 C CA . VAL A 1 289 ? 13.578 -37.625 4.344 1 93.75 289 VAL A CA 1
ATOM 2262 C C . VAL A 1 289 ? 12.438 -36.969 5.125 1 93.75 289 VAL A C 1
ATOM 2264 O O . VAL A 1 289 ? 11.281 -37.375 5.012 1 93.75 289 VAL A O 1
ATOM 2267 N N . MET A 1 290 ? 12.734 -35.969 5.809 1 87.94 290 MET A N 1
ATOM 2268 C CA . MET A 1 290 ? 11.734 -35.344 6.688 1 87.94 290 MET A CA 1
ATOM 2269 C C . MET A 1 290 ? 10.562 -34.812 5.883 1 87.94 290 MET A C 1
ATOM 2271 O O . MET A 1 290 ? 9.414 -34.906 6.305 1 87.94 290 MET A O 1
ATOM 2275 N N . LYS A 1 291 ? 10.812 -34.281 4.754 1 84 291 LYS A N 1
ATOM 2276 C CA . LYS A 1 291 ? 9.805 -33.594 3.943 1 84 291 LYS A CA 1
ATOM 2277 C C . LYS A 1 291 ? 9.023 -34.594 3.09 1 84 291 LYS A C 1
ATOM 2279 O O . LYS A 1 291 ? 7.809 -34.469 2.936 1 84 291 LYS A O 1
ATOM 2284 N N . HIS A 1 292 ? 9.719 -35.594 2.549 1 89.81 292 HIS A N 1
ATOM 2285 C CA . HIS A 1 292 ? 9.117 -36.375 1.465 1 89.81 292 HIS A CA 1
ATOM 2286 C C . HIS A 1 292 ? 8.68 -37.75 1.942 1 89.81 292 HIS A C 1
ATOM 2288 O O . HIS A 1 292 ? 7.902 -38.438 1.269 1 89.81 292 HIS A O 1
ATOM 2294 N N . VAL A 1 293 ? 9.203 -38.156 3.061 1 92.06 293 VAL A N 1
ATOM 2295 C CA . VAL A 1 293 ? 8.766 -39.438 3.6 1 92.06 293 VAL A CA 1
ATOM 2296 C C . VAL A 1 293 ? 7.602 -39.219 4.57 1 92.06 293 VAL A C 1
ATOM 2298 O O . VAL A 1 293 ? 7.77 -39.375 5.785 1 92.06 293 VAL A O 1
ATOM 2301 N N . SER A 1 294 ? 6.5 -38.938 4.07 1 88.44 294 SER A N 1
ATOM 2302 C CA . SER A 1 294 ? 5.281 -38.656 4.824 1 88.44 294 SER A CA 1
ATOM 2303 C C . SER A 1 294 ? 4.047 -39.125 4.062 1 88.44 294 SER A C 1
ATOM 2305 O O . SER A 1 294 ? 4.047 -39.156 2.828 1 88.44 294 SER A O 1
ATOM 2307 N N . ARG A 1 295 ? 3.076 -39.531 4.805 1 84.38 295 ARG A N 1
ATOM 2308 C CA . ARG A 1 295 ? 1.836 -39.969 4.16 1 84.38 295 ARG A CA 1
ATOM 2309 C C . ARG A 1 295 ? 1.142 -38.781 3.484 1 84.38 295 ARG A C 1
ATOM 2311 O O . ARG A 1 295 ? 1.065 -37.688 4.055 1 84.38 295 ARG A O 1
ATOM 2318 N N . PRO A 1 296 ? 0.78 -39 2.246 1 81.38 296 PRO A N 1
ATOM 2319 C CA . PRO A 1 296 ? 0.044 -37.938 1.583 1 81.38 296 PRO A CA 1
ATOM 2320 C C . PRO A 1 296 ? -1.273 -37.594 2.279 1 81.38 296 PRO A C 1
ATOM 2322 O O . PRO A 1 296 ? -1.957 -38.5 2.775 1 81.38 296 PRO A O 1
ATOM 2325 N N . SER A 1 297 ? -1.515 -36.375 2.518 1 82.56 297 SER A N 1
ATOM 2326 C CA . SER A 1 297 ? -2.768 -35.938 3.123 1 82.56 297 SER A CA 1
ATOM 2327 C C . SER A 1 297 ? -3.539 -35 2.188 1 82.56 297 SER A C 1
ATOM 2329 O O . SER A 1 297 ? -2.949 -34.375 1.318 1 82.56 297 SER A O 1
ATOM 2331 N N . LEU A 1 298 ? -4.852 -35.219 2.301 1 88.12 298 LEU A N 1
ATOM 2332 C CA . LEU A 1 298 ? -5.734 -34.312 1.568 1 88.12 298 LEU A CA 1
ATOM 2333 C C . LEU A 1 298 ? -5.742 -32.906 2.199 1 88.12 298 LEU A C 1
ATOM 2335 O O . LEU A 1 298 ? -6.055 -32.781 3.383 1 88.12 298 LEU A O 1
ATOM 2339 N N . PRO A 1 299 ? -5.301 -31.953 1.413 1 87 299 PRO A N 1
ATOM 2340 C CA . PRO A 1 299 ? -5.363 -30.609 1.969 1 87 299 PRO A CA 1
ATOM 2341 C C . PRO A 1 299 ? -6.766 -30.219 2.432 1 87 299 PRO A C 1
ATOM 2343 O O . PRO A 1 299 ? -7.754 -30.594 1.792 1 87 299 PRO A O 1
ATOM 2346 N N . THR A 1 300 ? -6.844 -29.438 3.459 1 85.31 300 THR A N 1
ATOM 2347 C CA . THR A 1 300 ? -8.117 -29.047 4.051 1 85.31 300 THR A CA 1
ATOM 2348 C C . THR A 1 300 ? -8.977 -28.297 3.037 1 85.31 300 THR A C 1
ATOM 2350 O O . THR A 1 300 ? -10.195 -28.469 3.008 1 85.31 300 THR A O 1
ATOM 2353 N N . SER A 1 301 ? -8.359 -27.484 2.303 1 84.25 301 SER A N 1
ATOM 2354 C CA . SER A 1 301 ? -9.086 -26.734 1.288 1 84.25 301 SER A CA 1
ATOM 2355 C C . SER A 1 301 ? -9.781 -27.656 0.294 1 84.25 301 SER A C 1
ATOM 2357 O O . SER A 1 301 ? -10.945 -27.438 -0.056 1 84.25 301 SER A O 1
ATOM 2359 N N . LEU A 1 302 ? -9.062 -28.672 -0.141 1 87.56 302 LEU A N 1
ATOM 2360 C CA . LEU A 1 302 ? -9.633 -29.609 -1.102 1 87.56 302 LEU A CA 1
ATOM 2361 C C . LEU A 1 302 ? -10.719 -30.453 -0.454 1 87.56 302 LEU A C 1
ATOM 2363 O O . LEU A 1 302 ? -11.703 -30.812 -1.105 1 87.56 302 LEU A O 1
ATOM 2367 N N . GLU A 1 303 ? -10.508 -30.734 0.786 1 89.12 303 GLU A N 1
ATOM 2368 C CA . GLU A 1 303 ? -11.539 -31.469 1.521 1 89.12 303 GLU A CA 1
ATOM 2369 C C . GLU A 1 303 ? -12.844 -30.688 1.569 1 89.12 303 GLU A C 1
ATOM 2371 O O . GLU A 1 303 ? -13.922 -31.25 1.389 1 89.12 303 GLU A O 1
ATOM 2376 N N . ARG A 1 304 ? -12.734 -29.469 1.783 1 84.62 304 ARG A N 1
ATOM 2377 C CA . ARG A 1 304 ? -13.906 -28.594 1.822 1 84.62 304 ARG A CA 1
ATOM 2378 C C . ARG A 1 304 ? -14.586 -28.531 0.458 1 84.62 304 ARG A C 1
ATOM 2380 O O . ARG A 1 304 ? -15.812 -28.484 0.373 1 84.62 304 ARG A O 1
ATOM 2387 N N . LEU A 1 305 ? -13.781 -28.531 -0.525 1 85.81 305 LEU A N 1
ATOM 2388 C CA . LEU A 1 305 ? -14.328 -28.5 -1.878 1 85.81 305 LEU A CA 1
ATOM 2389 C C . LEU A 1 305 ? -15.055 -29.812 -2.197 1 85.81 305 LEU A C 1
ATOM 2391 O O . LEU A 1 305 ? -16.125 -29.797 -2.822 1 85.81 305 LEU A O 1
ATOM 2395 N N . PHE A 1 306 ? -14.492 -30.859 -1.736 1 89 306 PHE A N 1
ATOM 2396 C CA . PHE A 1 306 ? -15.133 -32.156 -1.925 1 89 306 PHE A CA 1
ATOM 2397 C C . PHE A 1 306 ? -16.484 -32.219 -1.218 1 89 306 PHE A C 1
ATOM 2399 O O . PHE A 1 306 ? -17.453 -32.719 -1.769 1 89 306 PHE A O 1
ATOM 2406 N N . GLU A 1 307 ? -16.469 -31.656 -0.064 1 86.31 307 GLU A N 1
ATOM 2407 C CA . GLU A 1 307 ? -17.703 -31.641 0.723 1 86.31 307 GLU A CA 1
ATOM 2408 C C . GLU A 1 307 ? -18.75 -30.75 0.077 1 86.31 307 GLU A C 1
ATOM 2410 O O . GLU A 1 307 ? -19.922 -31.109 0.02 1 86.31 307 GLU A O 1
ATOM 2415 N N . ARG A 1 308 ? -18.375 -29.688 -0.36 1 81.31 308 ARG A N 1
ATOM 2416 C CA . ARG A 1 308 ? -19.297 -28.734 -0.962 1 81.31 308 ARG A CA 1
ATOM 2417 C C . ARG A 1 308 ? -19.844 -29.25 -2.279 1 81.31 308 ARG A C 1
ATOM 2419 O O . ARG A 1 308 ? -21 -28.984 -2.621 1 81.31 308 ARG A O 1
ATOM 2426 N N . GLU A 1 309 ? -18.969 -29.75 -3.064 1 78.81 309 GLU A N 1
ATOM 2427 C CA . GLU A 1 309 ? -19.391 -30.312 -4.34 1 78.81 309 GLU A CA 1
ATOM 2428 C C . GLU A 1 309 ? -20.594 -31.234 -4.152 1 78.81 309 GLU A C 1
ATOM 2430 O O . GLU A 1 309 ? -21.516 -31.234 -4.969 1 78.81 309 GLU A O 1
ATOM 2435 N N . GLY A 1 310 ? -20.703 -31.859 -3.119 1 73.62 310 GLY A N 1
ATOM 2436 C CA . GLY A 1 310 ? -21.797 -32.75 -2.826 1 73.62 310 GLY A CA 1
ATOM 2437 C C . GLY A 1 310 ? -23.094 -32.031 -2.531 1 73.62 310 GLY A C 1
ATOM 2438 O O . GLY A 1 310 ? -24.188 -32.625 -2.639 1 73.62 310 GLY A O 1
ATOM 2439 N N . GLN A 1 311 ? -22.938 -30.844 -2.152 1 70.94 311 GLN A N 1
ATOM 2440 C CA . GLN A 1 311 ? -24.109 -30.078 -1.745 1 70.94 311 GLN A CA 1
ATOM 2441 C C . GLN A 1 311 ? -24.672 -29.266 -2.91 1 70.94 311 GLN A C 1
ATOM 2443 O O . GLN A 1 311 ? -25.766 -28.719 -2.82 1 70.94 311 GLN A O 1
ATOM 2448 N N . ILE A 1 312 ? -23.797 -29 -3.748 1 64.62 312 ILE A N 1
ATOM 2449 C CA . ILE A 1 312 ? -24.234 -28.203 -4.887 1 64.62 312 ILE A CA 1
ATOM 2450 C C . ILE A 1 312 ? -25.234 -28.984 -5.723 1 64.62 312 ILE A C 1
ATOM 2452 O O . ILE A 1 312 ? -24.938 -30.094 -6.176 1 64.62 312 ILE A O 1
ATOM 2456 N N . LYS A 1 313 ? -26.625 -28.688 -5.312 1 56.16 313 LYS A N 1
ATOM 2457 C CA . LYS A 1 313 ? -27.781 -29.219 -6.035 1 56.16 313 LYS A CA 1
ATOM 2458 C C . LYS A 1 313 ? -27.922 -28.547 -7.398 1 56.16 313 LYS A C 1
ATOM 2460 O O . LYS A 1 313 ? -27.672 -27.344 -7.535 1 56.16 313 LYS A O 1
ATOM 2465 N N . GLY A 1 314 ? -27.844 -29.297 -8.555 1 51.22 314 GLY A N 1
ATOM 2466 C CA . GLY A 1 314 ? -28.125 -28.828 -9.898 1 51.22 314 GLY A CA 1
ATOM 2467 C C . GLY A 1 314 ? -26.891 -28.719 -10.766 1 51.22 314 GLY A C 1
ATOM 2468 O O . GLY A 1 314 ? -25.766 -28.922 -10.289 1 51.22 314 GLY A O 1
ATOM 2469 N N . ASP A 1 315 ? -27.094 -28.781 -12.016 1 46 315 ASP A N 1
ATOM 2470 C CA . ASP A 1 315 ? -26.156 -28.734 -13.133 1 46 315 ASP A CA 1
ATOM 2471 C C . ASP A 1 315 ? -25.312 -27.453 -13.102 1 46 315 ASP A C 1
ATOM 2473 O O . ASP A 1 315 ? -25.625 -26.5 -13.812 1 46 315 ASP A O 1
ATOM 2477 N N . THR A 1 316 ? -25.125 -26.953 -11.898 1 50.28 316 THR A N 1
ATOM 2478 C CA . THR A 1 316 ? -24.281 -25.781 -12.117 1 50.28 316 THR A CA 1
ATOM 2479 C C . THR A 1 316 ? -23.062 -26.141 -12.969 1 50.28 316 THR A C 1
ATOM 2481 O O . THR A 1 316 ? -22.312 -27.062 -12.625 1 50.28 316 THR A O 1
ATOM 2484 N N . GLU A 1 317 ? -23.25 -26.016 -14.242 1 52.59 317 GLU A N 1
ATOM 2485 C CA . GLU A 1 317 ? -22.391 -26.281 -15.398 1 52.59 317 GLU A CA 1
ATOM 2486 C C . GLU A 1 317 ? -21.031 -25.609 -15.234 1 52.59 317 GLU A C 1
ATOM 2488 O O . GLU A 1 317 ? -20.344 -25.328 -16.219 1 52.59 317 GLU A O 1
ATOM 2493 N N . GLU A 1 318 ? -20.688 -25.359 -13.828 1 68.62 318 GLU A N 1
ATOM 2494 C CA . GLU A 1 318 ? -19.359 -24.766 -13.82 1 68.62 318 GLU A CA 1
ATOM 2495 C C . GLU A 1 318 ? -18.266 -25.828 -13.945 1 68.62 318 GLU A C 1
ATOM 2497 O O . GLU A 1 318 ? -18.281 -26.828 -13.227 1 68.62 318 GLU A O 1
ATOM 2502 N N . THR A 1 319 ? -17.562 -25.766 -15.023 1 77.88 319 THR A N 1
ATOM 2503 C CA . THR A 1 319 ? -16.453 -26.672 -15.359 1 77.88 319 THR A CA 1
ATOM 2504 C C . THR A 1 319 ? -15.617 -26.969 -14.125 1 77.88 319 THR A C 1
ATOM 2506 O O . THR A 1 319 ? -15.117 -28.094 -13.961 1 77.88 319 THR A O 1
ATOM 2509 N N . PHE A 1 320 ? -15.68 -26.219 -13.18 1 81.06 320 PHE A N 1
ATOM 2510 C CA . PHE A 1 320 ? -14.852 -26.375 -11.992 1 81.06 320 PHE A CA 1
ATOM 2511 C C . PHE A 1 320 ? -15.383 -27.5 -11.117 1 81.06 320 PHE A C 1
ATOM 2513 O O . PHE A 1 320 ? -14.617 -28.375 -10.68 1 81.06 320 PHE A O 1
ATOM 2520 N N . TRP A 1 321 ? -16.625 -27.469 -10.859 1 83.69 321 TRP A N 1
ATOM 2521 C CA . TRP A 1 321 ? -17.188 -28.469 -9.961 1 83.69 321 TRP A CA 1
ATOM 2522 C C . TRP A 1 321 ? -17.172 -29.859 -10.594 1 83.69 321 TRP A C 1
ATOM 2524 O O . TRP A 1 321 ? -17.062 -30.859 -9.898 1 83.69 321 TRP A O 1
ATOM 2534 N N . THR A 1 322 ? -17.25 -29.828 -11.914 1 88.44 322 THR A N 1
ATOM 2535 C CA . THR A 1 322 ? -17.109 -31.109 -12.617 1 88.44 322 THR A CA 1
ATOM 2536 C C . THR A 1 322 ? -15.719 -31.688 -12.398 1 88.44 322 THR A C 1
ATOM 2538 O O . THR A 1 322 ? -15.57 -32.906 -12.18 1 88.44 322 THR A O 1
ATOM 2541 N N . ILE A 1 323 ? -14.758 -30.812 -12.445 1 91 323 ILE A N 1
ATOM 2542 C CA . ILE A 1 323 ? -13.383 -31.234 -12.219 1 91 323 ILE A CA 1
ATOM 2543 C C . ILE A 1 323 ? -13.227 -31.734 -10.781 1 91 323 ILE A C 1
ATOM 2545 O O . ILE A 1 323 ? -12.602 -32.75 -10.531 1 91 323 ILE A O 1
ATOM 2549 N N . ILE A 1 324 ? -13.805 -31.031 -9.859 1 90.31 324 ILE A N 1
ATOM 2550 C CA . ILE A 1 324 ? -13.719 -31.391 -8.453 1 90.31 324 ILE A CA 1
ATOM 2551 C C . ILE A 1 324 ? -14.352 -32.781 -8.234 1 90.31 324 ILE A C 1
ATOM 2553 O O . ILE A 1 324 ? -13.797 -33.594 -7.52 1 90.31 324 ILE A O 1
ATOM 2557 N N . LYS A 1 325 ? -15.445 -32.938 -8.852 1 91.25 325 LYS A N 1
ATOM 2558 C CA . LYS A 1 325 ? -16.125 -34.219 -8.75 1 91.25 325 LYS A CA 1
ATOM 2559 C C . LYS A 1 325 ? -15.25 -35.344 -9.305 1 91.25 325 LYS A C 1
ATOM 2561 O O . LYS A 1 325 ? -15.172 -36.438 -8.719 1 91.25 325 LYS A O 1
ATOM 2566 N N . ALA A 1 326 ? -14.688 -35.062 -10.383 1 94.5 326 ALA A N 1
ATOM 2567 C CA . ALA A 1 326 ? -13.836 -36.062 -11.016 1 94.5 326 ALA A CA 1
ATOM 2568 C C . ALA A 1 326 ? -12.609 -36.375 -10.156 1 94.5 326 ALA A C 1
ATOM 2570 O O . ALA A 1 326 ? -12.227 -37.531 -9.992 1 94.5 326 ALA A O 1
ATOM 2571 N N . VAL A 1 327 ? -12 -35.375 -9.656 1 94.56 327 VAL A N 1
ATOM 2572 C CA . VAL A 1 327 ? -10.812 -35.562 -8.82 1 94.56 327 VAL A CA 1
ATOM 2573 C C . VAL A 1 327 ? -11.188 -36.281 -7.531 1 94.56 327 VAL A C 1
ATOM 2575 O O . VAL A 1 327 ? -10.414 -37.094 -7.02 1 94.56 327 VAL A O 1
ATOM 2578 N N . LYS A 1 328 ? -12.312 -35.906 -7.008 1 94 328 LYS A N 1
ATOM 2579 C CA . LYS A 1 328 ? -12.82 -36.594 -5.828 1 94 328 LYS A CA 1
ATOM 2580 C C . LYS A 1 328 ? -12.953 -38.094 -6.094 1 94 328 LYS A C 1
ATOM 2582 O O . LYS A 1 328 ? -12.539 -38.906 -5.273 1 94 328 LYS A O 1
ATOM 2587 N N . HIS A 1 329 ? -13.516 -38.438 -7.199 1 95.19 329 HIS A N 1
ATOM 2588 C CA . HIS A 1 329 ? -13.641 -39.812 -7.598 1 95.19 329 HIS A CA 1
ATOM 2589 C C . HIS A 1 329 ? -12.273 -40.5 -7.719 1 95.19 329 HIS A C 1
ATOM 2591 O O . HIS A 1 329 ? -12.086 -41.625 -7.266 1 95.19 329 HIS A O 1
ATOM 2597 N N . PHE A 1 330 ? -11.422 -39.812 -8.367 1 96.69 330 PHE A N 1
ATOM 2598 C CA . PHE A 1 330 ? -10.055 -40.312 -8.516 1 96.69 330 PHE A CA 1
ATOM 2599 C C . PHE A 1 330 ? -9.422 -40.562 -7.16 1 96.69 330 PHE A C 1
ATOM 2601 O O . PHE A 1 330 ? -8.805 -41.625 -6.945 1 96.69 330 PHE A O 1
ATOM 2608 N N . TYR A 1 331 ? -9.555 -39.625 -6.312 1 95 331 TYR A N 1
ATOM 2609 C CA . TYR A 1 331 ? -8.961 -39.75 -4.984 1 95 331 TYR A CA 1
ATOM 2610 C C . TYR A 1 331 ? -9.547 -40.906 -4.215 1 95 331 TYR A C 1
ATOM 2612 O O . TYR A 1 331 ? -8.836 -41.594 -3.486 1 95 331 TYR A O 1
ATOM 2620 N N . HIS A 1 332 ? -10.805 -41.125 -4.309 1 93.44 332 HIS A N 1
ATOM 2621 C CA . HIS A 1 332 ? -11.445 -42.219 -3.604 1 93.44 332 HIS A CA 1
ATOM 2622 C C . HIS A 1 332 ? -10.992 -43.562 -4.168 1 93.44 332 HIS A C 1
ATOM 2624 O O . HIS A 1 332 ? -10.883 -44.562 -3.432 1 93.44 332 HIS A O 1
ATOM 2630 N N . LYS A 1 333 ? -10.797 -43.625 -5.422 1 94.44 333 LYS A N 1
ATOM 2631 C CA . LYS A 1 333 ? -10.367 -44.844 -6.09 1 94.44 333 LYS A CA 1
ATOM 2632 C C . LYS A 1 333 ? -8.914 -45.156 -5.75 1 94.44 333 LYS A C 1
ATOM 2634 O O . LYS A 1 333 ? -8.586 -46.312 -5.484 1 94.44 333 LYS A O 1
ATOM 2639 N N . HIS A 1 334 ? -8.07 -44.188 -5.762 1 93.19 334 HIS A N 1
ATOM 2640 C CA . HIS A 1 334 ? -6.641 -44.438 -5.664 1 93.19 334 HIS A CA 1
ATOM 2641 C C . HIS A 1 334 ? -6.105 -44.031 -4.285 1 93.19 334 HIS A C 1
ATOM 2643 O O . HIS A 1 334 ? -4.992 -44.406 -3.922 1 93.19 334 HIS A O 1
ATOM 2649 N N . ARG A 1 335 ? -6.855 -43.188 -3.518 1 90.75 335 ARG A N 1
ATOM 2650 C CA . ARG A 1 335 ? -6.477 -42.688 -2.203 1 90.75 335 ARG A CA 1
ATOM 2651 C C . ARG A 1 335 ? -5.258 -41.781 -2.299 1 90.75 335 ARG A C 1
ATOM 2653 O O . ARG A 1 335 ? -4.426 -41.75 -1.392 1 90.75 335 ARG A O 1
ATOM 2660 N N . GLN A 1 336 ? -5.062 -41.25 -3.463 1 92.19 336 GLN A N 1
ATOM 2661 C CA . GLN A 1 336 ? -4.004 -40.281 -3.75 1 92.19 336 GLN A CA 1
ATOM 2662 C C . GLN A 1 336 ? -4.477 -39.25 -4.75 1 92.19 336 GLN A C 1
ATOM 2664 O O . GLN A 1 336 ? -5.344 -39.5 -5.582 1 92.19 336 GLN A O 1
ATOM 2669 N N . LEU A 1 337 ? -3.951 -38.094 -4.633 1 93.75 337 LEU A N 1
ATOM 2670 C CA . LEU A 1 337 ? -4.219 -37.062 -5.625 1 93.75 337 LEU A CA 1
ATOM 2671 C C . LEU A 1 337 ? -3.402 -37.281 -6.891 1 93.75 337 LEU A C 1
ATOM 2673 O O . LEU A 1 337 ? -2.418 -38.031 -6.871 1 93.75 337 LEU A O 1
ATOM 2677 N N . PRO A 1 338 ? -3.881 -36.719 -7.988 1 94.38 338 PRO A N 1
ATOM 2678 C CA . PRO A 1 338 ? -3.068 -36.875 -9.195 1 94.38 338 PRO A CA 1
ATOM 2679 C C . PRO A 1 338 ? -1.661 -36.312 -9.039 1 94.38 338 PRO A C 1
ATOM 2681 O O . PRO A 1 338 ? -1.465 -35.312 -8.312 1 94.38 338 PRO A O 1
ATOM 2684 N N . LEU A 1 339 ? -0.707 -37 -9.672 1 93.81 339 LEU A N 1
ATOM 2685 C CA . LEU A 1 339 ? 0.685 -36.562 -9.602 1 93.81 339 LEU A CA 1
ATOM 2686 C C . LEU A 1 339 ? 0.901 -35.281 -10.406 1 93.81 339 LEU A C 1
ATOM 2688 O O . LEU A 1 339 ? 0.466 -35.188 -11.555 1 93.81 339 LEU A O 1
ATOM 2692 N N . PRO A 1 340 ? 1.557 -34.312 -9.82 1 89.5 340 PRO A N 1
ATOM 2693 C CA . PRO A 1 340 ? 1.828 -33.062 -10.562 1 89.5 340 PRO A CA 1
ATOM 2694 C C . PRO A 1 340 ? 2.82 -33.281 -11.703 1 89.5 340 PRO A C 1
ATOM 2696 O O . PRO A 1 340 ? 2.748 -32.562 -12.719 1 89.5 340 PRO A O 1
ATOM 2699 N N . GLY A 1 341 ? 3.75 -34.156 -11.562 1 88.25 341 GLY A N 1
ATOM 2700 C CA . GLY A 1 341 ? 4.637 -34.531 -12.656 1 88.25 341 GLY A CA 1
ATOM 2701 C C . GLY A 1 341 ? 5.984 -33.844 -12.594 1 88.25 341 GLY A C 1
ATOM 2702 O O . GLY A 1 341 ? 6.91 -34.188 -13.32 1 88.25 341 GLY A O 1
ATOM 2703 N N . SER A 1 342 ? 6.148 -32.812 -11.734 1 86.62 342 SER A N 1
ATOM 2704 C CA . SER A 1 342 ? 7.402 -32.062 -11.648 1 86.62 342 SER A CA 1
ATOM 2705 C C . SER A 1 342 ? 8.359 -32.719 -10.656 1 86.62 342 SER A C 1
ATOM 2707 O O . SER A 1 342 ? 7.926 -33.375 -9.703 1 86.62 342 SER A O 1
ATOM 2709 N N . LEU A 1 343 ? 9.68 -32.656 -11.016 1 88.62 343 LEU A N 1
ATOM 2710 C CA . LEU A 1 343 ? 10.734 -33.156 -10.141 1 88.62 343 LEU A CA 1
ATOM 2711 C C . LEU A 1 343 ? 11.695 -32.031 -9.75 1 88.62 343 LEU A C 1
ATOM 2713 O O . LEU A 1 343 ? 12.047 -31.188 -10.578 1 88.62 343 LEU A O 1
ATOM 2717 N N . PRO A 1 344 ? 12.078 -32 -8.539 1 85.06 344 PRO A N 1
ATOM 2718 C CA . PRO A 1 344 ? 13.102 -31.031 -8.164 1 85.06 344 PRO A CA 1
ATOM 2719 C C . PRO A 1 344 ? 14.477 -31.359 -8.727 1 85.06 344 PRO A C 1
ATOM 2721 O O . PRO A 1 344 ? 14.695 -32.5 -9.18 1 85.06 344 PRO A O 1
ATOM 2724 N N . ASP A 1 345 ? 15.352 -30.422 -8.695 1 82.06 345 ASP A N 1
ATOM 2725 C CA . ASP A 1 345 ? 16.75 -30.688 -9.062 1 82.06 345 ASP A CA 1
ATOM 2726 C C . ASP A 1 345 ? 17.406 -31.641 -8.07 1 82.06 345 ASP A C 1
ATOM 2728 O O . ASP A 1 345 ? 17.156 -31.562 -6.863 1 82.06 345 ASP A O 1
ATOM 2732 N N . MET A 1 346 ? 18.172 -32.469 -8.625 1 89.38 346 MET A N 1
ATOM 2733 C CA . MET A 1 346 ? 18.891 -33.406 -7.77 1 89.38 346 MET A CA 1
ATOM 2734 C C . MET A 1 346 ? 20.172 -33.906 -8.438 1 89.38 346 MET A C 1
ATOM 2736 O O . MET A 1 346 ? 20.297 -33.812 -9.664 1 89.38 346 MET A O 1
ATOM 2740 N N . LYS A 1 347 ? 21.094 -34.344 -7.656 1 92.5 347 LYS A N 1
ATOM 2741 C CA . LYS A 1 347 ? 22.344 -34.906 -8.148 1 92.5 347 LYS A CA 1
ATOM 2742 C C . LYS A 1 347 ? 22.094 -36.25 -8.852 1 92.5 347 LYS A C 1
ATOM 2744 O O . LYS A 1 347 ? 21.656 -37.219 -8.227 1 92.5 347 LYS A O 1
ATOM 2749 N N . ALA A 1 348 ? 22.328 -36.281 -10.164 1 94.25 348 ALA A N 1
ATOM 2750 C CA . ALA A 1 348 ? 22.172 -37.469 -10.992 1 94.25 348 ALA A CA 1
ATOM 2751 C C . ALA A 1 348 ? 22.828 -37.281 -12.359 1 94.25 348 ALA A C 1
ATOM 2753 O O . ALA A 1 348 ? 23.109 -36.125 -12.766 1 94.25 348 ALA A O 1
ATOM 2754 N N . GLN A 1 349 ? 23.156 -38.375 -12.961 1 93.44 349 GLN A N 1
ATOM 2755 C CA . GLN A 1 349 ? 23.578 -38.281 -14.359 1 93.44 349 GLN A CA 1
ATOM 2756 C C . GLN A 1 349 ? 22.453 -37.75 -15.234 1 93.44 349 GLN A C 1
ATOM 2758 O O . GLN A 1 349 ? 21.297 -38.094 -15.031 1 93.44 349 GLN A O 1
ATOM 2763 N N . SER A 1 350 ? 22.812 -37 -16.234 1 93.06 350 SER A N 1
ATOM 2764 C CA . SER A 1 350 ? 21.828 -36.344 -17.078 1 93.06 350 SER A CA 1
ATOM 2765 C C . SER A 1 350 ? 20.844 -37.344 -17.688 1 93.06 350 SER A C 1
ATOM 2767 O O . SER A 1 350 ? 19.625 -37.094 -17.656 1 93.06 350 SER A O 1
ATOM 2769 N N . LYS A 1 351 ? 21.406 -38.375 -18.141 1 94.06 351 LYS A N 1
ATOM 2770 C CA . LYS A 1 351 ? 20.547 -39.375 -18.797 1 94.06 351 LYS A CA 1
ATOM 2771 C C . LYS A 1 351 ? 19.578 -39.969 -17.797 1 94.06 351 LYS A C 1
ATOM 2773 O O . LYS A 1 351 ? 18.406 -40.219 -18.125 1 94.06 351 LYS A O 1
ATOM 2778 N N . VAL A 1 352 ? 20.047 -40.25 -16.641 1 95.69 352 VAL A N 1
ATOM 2779 C CA . VAL A 1 352 ? 19.219 -40.844 -15.586 1 95.69 352 VAL A CA 1
ATOM 2780 C C . VAL A 1 352 ? 18.156 -39.875 -15.133 1 95.69 352 VAL A C 1
ATOM 2782 O O . VAL A 1 352 ? 16.984 -40.25 -14.953 1 95.69 352 VAL A O 1
ATOM 2785 N N . TYR A 1 353 ? 18.547 -38.656 -14.961 1 95.5 353 TYR A N 1
ATOM 2786 C CA . TYR A 1 353 ? 17.609 -37.625 -14.516 1 95.5 353 TYR A CA 1
ATOM 2787 C C . TYR A 1 353 ? 16.484 -37.438 -15.539 1 95.5 353 TYR A C 1
ATOM 2789 O O . TYR A 1 353 ? 15.32 -37.312 -15.164 1 95.5 353 TYR A O 1
ATOM 2797 N N . VAL A 1 354 ? 16.844 -37.375 -16.766 1 95 354 VAL A N 1
ATOM 2798 C CA . VAL A 1 354 ? 15.867 -37.188 -17.828 1 95 354 VAL A CA 1
ATOM 2799 C C . VAL A 1 354 ? 14.891 -38.375 -17.844 1 95 354 VAL A C 1
ATOM 2801 O O . VAL A 1 354 ? 13.688 -38.188 -18.047 1 95 354 VAL A O 1
ATOM 2804 N N . HIS A 1 355 ? 15.438 -39.5 -17.672 1 95.88 355 HIS A N 1
ATOM 2805 C CA . HIS A 1 355 ? 14.586 -40.688 -17.625 1 95.88 355 HIS A CA 1
ATOM 2806 C C . HIS A 1 355 ? 13.625 -40.625 -16.453 1 95.88 355 HIS A C 1
ATOM 2808 O O . HIS A 1 355 ? 12.43 -40.906 -16.594 1 95.88 355 HIS A O 1
ATOM 2814 N N . LEU A 1 356 ? 14.133 -40.281 -15.352 1 96.19 356 LEU A N 1
ATOM 2815 C CA . LEU A 1 356 ? 13.305 -40.156 -14.156 1 96.19 356 LEU A CA 1
ATOM 2816 C C . LEU A 1 356 ? 12.227 -39.094 -14.359 1 96.19 356 LEU A C 1
ATOM 2818 O O . LEU A 1 356 ? 11.07 -39.312 -13.977 1 96.19 356 LEU A O 1
ATOM 2822 N N . GLN A 1 357 ? 12.547 -38 -14.93 1 94.81 357 GLN A N 1
ATOM 2823 C CA . GLN A 1 357 ? 11.594 -36.938 -15.25 1 94.81 357 GLN A CA 1
ATOM 2824 C C . GLN A 1 357 ? 10.477 -37.469 -16.141 1 94.81 357 GLN A C 1
ATOM 2826 O O . GLN A 1 357 ? 9.305 -37.125 -15.953 1 94.81 357 GLN A O 1
ATOM 2831 N N . SER A 1 358 ? 10.914 -38.281 -17.094 1 96.06 358 SER A N 1
ATOM 2832 C CA . SER A 1 358 ? 9.938 -38.844 -18.031 1 96.06 358 SER A CA 1
ATOM 2833 C C . SER A 1 358 ? 8.969 -39.781 -17.312 1 96.06 358 SER A C 1
ATOM 2835 O O . SER A 1 358 ? 7.781 -39.812 -17.656 1 96.06 358 SER A O 1
ATOM 2837 N N . LEU A 1 359 ? 9.445 -40.5 -16.375 1 96.75 359 LEU A N 1
ATOM 2838 C CA . LEU A 1 359 ? 8.594 -41.375 -15.617 1 96.75 359 LEU A CA 1
ATOM 2839 C C . LEU A 1 359 ? 7.508 -40.594 -14.875 1 96.75 359 LEU A C 1
ATOM 2841 O O . LEU A 1 359 ? 6.336 -41 -14.906 1 96.75 359 LEU A O 1
ATOM 2845 N N . TYR A 1 360 ? 7.859 -39.594 -14.266 1 96.06 360 TYR A N 1
ATOM 2846 C CA . TYR A 1 360 ? 6.91 -38.781 -13.508 1 96.06 360 TYR A CA 1
ATOM 2847 C C . TYR A 1 360 ? 5.938 -38.062 -14.438 1 96.06 360 TYR A C 1
ATOM 2849 O O . TYR A 1 360 ? 4.742 -37.969 -14.156 1 96.06 360 TYR A O 1
ATOM 2857 N N . LYS A 1 361 ? 6.438 -37.531 -15.508 1 95.44 361 LYS A N 1
ATOM 2858 C CA . LYS A 1 361 ? 5.586 -36.844 -16.484 1 95.44 361 LYS A CA 1
ATOM 2859 C C . LYS A 1 361 ? 4.559 -37.812 -17.078 1 95.44 361 LYS A C 1
ATOM 2861 O O . LYS A 1 361 ? 3.395 -37.438 -17.25 1 95.44 361 LYS A O 1
ATOM 2866 N N . ASP A 1 362 ? 5.078 -38.969 -17.422 1 96.44 362 ASP A N 1
ATOM 2867 C CA . ASP A 1 362 ? 4.195 -39.969 -18.016 1 96.44 362 ASP A CA 1
ATOM 2868 C C . ASP A 1 362 ? 3.104 -40.375 -17.031 1 96.44 362 ASP A C 1
ATOM 2870 O O . ASP A 1 362 ? 1.945 -40.562 -17.406 1 96.44 362 ASP A O 1
ATOM 2874 N N . LYS A 1 363 ? 3.479 -40.594 -15.828 1 96.81 363 LYS A N 1
ATOM 2875 C CA . LYS A 1 363 ? 2.494 -40.938 -14.805 1 96.81 363 LYS A CA 1
ATOM 2876 C C . LYS A 1 363 ? 1.482 -39.812 -14.609 1 96.81 363 LYS A C 1
ATOM 2878 O O . LYS A 1 363 ? 0.285 -40.062 -14.469 1 96.81 363 LYS A O 1
ATOM 2883 N N . ALA A 1 364 ? 1.896 -38.625 -14.555 1 95.69 364 ALA A N 1
ATOM 2884 C CA . ALA A 1 364 ? 1.009 -37.469 -14.438 1 95.69 364 ALA A CA 1
ATOM 2885 C C . ALA A 1 364 ? 0.013 -37.438 -15.594 1 95.69 364 ALA A C 1
ATOM 2887 O O . ALA A 1 364 ? -1.175 -37.188 -15.391 1 95.69 364 ALA A O 1
ATOM 2888 N N . LYS A 1 365 ? 0.537 -37.688 -16.781 1 96.62 365 LYS A N 1
ATOM 2889 C CA . LYS A 1 365 ? -0.317 -37.719 -17.953 1 96.62 365 LYS A CA 1
ATOM 2890 C C . LYS A 1 365 ? -1.391 -38.781 -17.844 1 96.62 365 LYS A C 1
ATOM 2892 O O . LYS A 1 365 ? -2.535 -38.594 -18.25 1 96.62 365 LYS A O 1
ATOM 2897 N N . ARG A 1 366 ? -0.971 -39.906 -17.359 1 96.88 366 ARG A N 1
ATOM 2898 C CA . ARG A 1 366 ? -1.929 -40.969 -17.188 1 96.88 366 ARG A CA 1
ATOM 2899 C C . ARG A 1 366 ? -3.004 -40.594 -16.172 1 96.88 366 ARG A C 1
ATOM 2901 O O . ARG A 1 366 ? -4.18 -40.906 -16.359 1 96.88 366 ARG A O 1
ATOM 2908 N N . ASP A 1 367 ? -2.611 -40.031 -15.086 1 96.94 367 ASP A N 1
ATOM 2909 C CA . ASP A 1 367 ? -3.574 -39.562 -14.094 1 96.94 367 ASP A CA 1
ATOM 2910 C C . ASP A 1 367 ? -4.543 -38.562 -14.688 1 96.94 367 ASP A C 1
ATOM 2912 O O . ASP A 1 367 ? -5.75 -38.625 -14.445 1 96.94 367 ASP A O 1
ATOM 2916 N N . ILE A 1 368 ? -4.051 -37.594 -15.422 1 97 368 ILE A N 1
ATOM 2917 C CA . ILE A 1 368 ? -4.859 -36.594 -16.078 1 97 368 ILE A CA 1
ATOM 2918 C C . ILE A 1 368 ? -5.852 -37.25 -17.031 1 97 368 ILE A C 1
ATOM 2920 O O . ILE A 1 368 ? -7.023 -36.844 -17.078 1 97 368 ILE A O 1
ATOM 2924 N N . ALA A 1 369 ? -5.32 -38.219 -17.797 1 96.94 369 ALA A N 1
ATOM 2925 C CA . ALA A 1 369 ? -6.18 -38.938 -18.75 1 96.94 369 ALA A CA 1
ATOM 2926 C C . ALA A 1 369 ? -7.32 -39.656 -18.031 1 96.94 369 ALA A C 1
ATOM 2928 O O . ALA A 1 369 ? -8.461 -39.656 -18.5 1 96.94 369 ALA A O 1
ATOM 2929 N N . GLU A 1 370 ? -7 -40.219 -16.984 1 97.38 370 GLU A N 1
ATOM 2930 C CA . GLU A 1 370 ? -8.031 -40.906 -16.203 1 97.38 370 GLU A CA 1
ATOM 2931 C C . GLU A 1 370 ? -9.07 -39.938 -15.68 1 97.38 370 GLU A C 1
ATOM 2933 O O . GLU A 1 370 ? -10.273 -40.188 -15.742 1 97.38 370 GLU A O 1
ATOM 2938 N N . ILE A 1 371 ? -8.648 -38.875 -15.172 1 97 371 ILE A N 1
ATOM 2939 C CA . ILE A 1 371 ? -9.555 -37.844 -14.633 1 97 371 ILE A CA 1
ATOM 2940 C C . ILE A 1 371 ? -10.398 -37.281 -15.766 1 97 371 ILE A C 1
ATOM 2942 O O . ILE A 1 371 ? -11.586 -37 -15.586 1 97 371 ILE A O 1
ATOM 2946 N N . LEU A 1 372 ? -9.742 -37.062 -16.859 1 96.38 372 LEU A N 1
ATOM 2947 C CA . LEU A 1 372 ? -10.469 -36.562 -18.016 1 96.38 372 LEU A CA 1
ATOM 2948 C C . LEU A 1 372 ? -11.57 -37.531 -18.438 1 96.38 372 LEU A C 1
ATOM 2950 O O . LEU A 1 372 ? -12.664 -37.094 -18.812 1 96.38 372 LEU A O 1
ATOM 2954 N N . ASP A 1 373 ? -11.234 -38.75 -18.391 1 96.5 373 ASP A N 1
ATOM 2955 C CA . ASP A 1 373 ? -12.234 -39.781 -18.703 1 96.5 373 ASP A CA 1
ATOM 2956 C C . ASP A 1 373 ? -13.414 -39.688 -17.719 1 96.5 373 ASP A C 1
ATOM 2958 O O . ASP A 1 373 ? -14.57 -39.812 -18.125 1 96.5 373 ASP A O 1
ATOM 2962 N N . ILE A 1 374 ? -13.125 -39.5 -16.484 1 96.25 374 ILE A N 1
ATOM 2963 C CA . ILE A 1 374 ? -14.164 -39.344 -15.477 1 96.25 374 ILE A CA 1
ATOM 2964 C C . ILE A 1 374 ? -14.992 -38.094 -15.758 1 96.25 374 ILE A C 1
ATOM 2966 O O . ILE A 1 374 ? -16.219 -38.125 -15.664 1 96.25 374 ILE A O 1
ATOM 2970 N N . VAL A 1 375 ? -14.328 -37 -16.062 1 94.81 375 VAL A N 1
ATOM 2971 C CA . VAL A 1 375 ? -14.992 -35.75 -16.391 1 94.81 375 VAL A CA 1
ATOM 2972 C C . VAL A 1 375 ? -15.969 -35.938 -17.547 1 94.81 375 VAL A C 1
ATOM 2974 O O . VAL A 1 375 ? -17.109 -35.469 -17.5 1 94.81 375 VAL A O 1
ATOM 2977 N N . ARG A 1 376 ? -15.539 -36.75 -18.531 1 94.19 376 ARG A N 1
ATOM 2978 C CA . ARG A 1 376 ? -16.344 -36.969 -19.719 1 94.19 376 ARG A CA 1
ATOM 2979 C C . ARG A 1 376 ? -17.578 -37.812 -19.391 1 94.19 376 ARG A C 1
ATOM 2981 O O . ARG A 1 376 ? -18.594 -37.719 -20.078 1 94.19 376 ARG A O 1
ATOM 2988 N N . ALA A 1 377 ? -17.5 -38.5 -18.406 1 93.19 377 ALA A N 1
ATOM 2989 C CA . ALA A 1 377 ? -18.609 -39.375 -17.984 1 93.19 377 ALA A CA 1
ATOM 2990 C C . ALA A 1 377 ? -19.625 -38.594 -17.156 1 93.19 377 ALA A C 1
ATOM 2992 O O . ALA A 1 377 ? -20.75 -39.031 -16.969 1 93.19 377 ALA A O 1
ATOM 2993 N N . ILE A 1 378 ? -19.266 -37.438 -16.656 1 89.25 378 ILE A N 1
ATOM 2994 C CA . ILE A 1 378 ? -20.141 -36.625 -15.852 1 89.25 378 ILE A CA 1
ATOM 2995 C C . ILE A 1 378 ? -21 -35.719 -16.766 1 89.25 378 ILE A C 1
ATOM 2997 O O . ILE A 1 378 ? -20.5 -35.219 -17.766 1 89.25 378 ILE A O 1
ATOM 3001 N N . PRO A 1 379 ? -22.297 -35.625 -16.469 1 84.25 379 PRO A N 1
ATOM 3002 C CA . PRO A 1 379 ? -23.109 -34.719 -17.266 1 84.25 379 PRO A CA 1
ATOM 3003 C C . PRO A 1 379 ? -22.547 -33.281 -17.297 1 84.25 379 PRO A C 1
ATOM 3005 O O . PRO A 1 379 ? -22.219 -32.719 -16.25 1 84.25 379 PRO A O 1
ATOM 3008 N N . GLY A 1 380 ? -22.344 -32.781 -18.5 1 80.38 380 GLY A N 1
ATOM 3009 C CA . GLY A 1 380 ? -21.797 -31.453 -18.656 1 80.38 380 GLY A CA 1
ATOM 3010 C C . GLY A 1 380 ? -20.297 -31.438 -18.781 1 80.38 380 GLY A C 1
ATOM 3011 O O . GLY A 1 380 ? -19.703 -30.375 -19.031 1 80.38 380 GLY A O 1
ATOM 3012 N N . GLY A 1 381 ? -19.672 -32.562 -18.656 1 88.19 381 GLY A N 1
ATOM 3013 C CA . GLY A 1 381 ? -18.219 -32.688 -18.656 1 88.19 381 GLY A CA 1
ATOM 3014 C C . GLY A 1 381 ? -17.594 -32.406 -20.016 1 88.19 381 GLY A C 1
ATOM 3015 O O . GLY A 1 381 ? -16.406 -32.125 -20.109 1 88.19 381 GLY A O 1
ATOM 3016 N N . ALA A 1 382 ? -18.422 -32.438 -21.047 1 87.62 382 ALA A N 1
ATOM 3017 C CA . ALA A 1 382 ? -17.906 -32.188 -22.391 1 87.62 382 ALA A CA 1
ATOM 3018 C C . ALA A 1 382 ? -17.422 -30.75 -22.531 1 87.62 382 ALA A C 1
ATOM 3020 O O . ALA A 1 382 ? -16.547 -30.453 -23.359 1 87.62 382 ALA A O 1
ATOM 3021 N N . LYS A 1 383 ? -17.875 -29.906 -21.688 1 84.94 383 LYS A N 1
ATOM 3022 C CA . LYS A 1 383 ? -17.531 -28.5 -21.734 1 84.94 383 LYS A CA 1
ATOM 3023 C C . LYS A 1 383 ? -16.188 -28.234 -21.078 1 84.94 383 LYS A C 1
ATOM 3025 O O . LYS A 1 383 ? -15.562 -27.188 -21.297 1 84.94 383 LYS A O 1
ATOM 3030 N N . VAL A 1 384 ? -15.688 -29.188 -20.297 1 89.25 384 VAL A N 1
ATOM 3031 C CA . VAL A 1 384 ? -14.43 -29.016 -19.562 1 89.25 384 VAL A CA 1
ATOM 3032 C C . VAL A 1 384 ? -13.25 -29.219 -20.516 1 89.25 384 VAL A C 1
ATOM 3034 O O . VAL A 1 384 ? -13.156 -30.25 -21.188 1 89.25 384 VAL A O 1
ATOM 3037 N N . LYS A 1 385 ? -12.406 -28.266 -20.562 1 84.56 385 LYS A N 1
ATOM 3038 C CA . LYS A 1 385 ? -11.227 -28.359 -21.406 1 84.56 385 LYS A CA 1
ATOM 3039 C C . LYS A 1 385 ? -10.117 -29.156 -20.719 1 84.56 385 LYS A C 1
ATOM 3041 O O . LYS A 1 385 ? -9.969 -29.094 -19.5 1 84.56 385 LYS A O 1
ATOM 3046 N N . ARG A 1 386 ? -9.398 -29.812 -21.516 1 90.5 386 ARG A N 1
ATOM 3047 C CA . ARG A 1 386 ? -8.297 -30.641 -21 1 90.5 386 ARG A CA 1
ATOM 3048 C C . ARG A 1 386 ? -7.297 -29.781 -20.219 1 90.5 386 ARG A C 1
ATOM 3050 O O . ARG A 1 386 ? -6.777 -30.219 -19.188 1 90.5 386 ARG A O 1
ATOM 3057 N N . ASP A 1 387 ? -7.012 -28.625 -20.688 1 87.94 387 ASP A N 1
ATOM 3058 C CA . ASP A 1 387 ? -6.035 -27.75 -20.047 1 87.94 387 ASP A CA 1
ATOM 3059 C C . ASP A 1 387 ? -6.473 -27.375 -18.625 1 87.94 387 ASP A C 1
ATOM 3061 O O . ASP A 1 387 ? -5.637 -27.188 -17.75 1 87.94 387 ASP A O 1
ATOM 3065 N N . GLU A 1 388 ? -7.727 -27.266 -18.453 1 86.31 388 GLU A N 1
ATOM 3066 C CA . GLU A 1 388 ? -8.25 -26.969 -17.125 1 86.31 388 GLU A CA 1
ATOM 3067 C C . GLU A 1 388 ? -7.992 -28.109 -16.156 1 86.31 388 GLU A C 1
ATOM 3069 O O . GLU A 1 388 ? -7.633 -27.891 -15 1 86.31 388 GLU A O 1
ATOM 3074 N N . VAL A 1 389 ? -8.172 -29.25 -16.688 1 91.81 389 VAL A N 1
ATOM 3075 C CA . VAL A 1 389 ? -7.941 -30.453 -15.883 1 91.81 389 VAL A CA 1
ATOM 3076 C C . VAL A 1 389 ? -6.457 -30.578 -15.547 1 91.81 389 VAL A C 1
ATOM 3078 O O . VAL A 1 389 ? -6.09 -30.875 -14.414 1 91.81 389 VAL A O 1
ATOM 3081 N N . GLU A 1 390 ? -5.676 -30.344 -16.547 1 91.31 390 GLU A N 1
ATOM 3082 C CA . GLU A 1 390 ? -4.23 -30.422 -16.359 1 91.31 390 GLU A CA 1
ATOM 3083 C C . GLU A 1 390 ? -3.766 -29.422 -15.305 1 91.31 390 GLU A C 1
ATOM 3085 O O . GLU A 1 390 ? -2.961 -29.75 -14.43 1 91.31 390 GLU A O 1
ATOM 3090 N N . LEU A 1 391 ? -4.262 -28.25 -15.406 1 86.38 391 LEU A N 1
ATOM 3091 C CA . LEU A 1 391 ? -3.896 -27.203 -14.453 1 86.38 391 LEU A CA 1
ATOM 3092 C C . LEU A 1 391 ? -4.324 -27.578 -13.039 1 86.38 391 LEU A C 1
ATOM 3094 O O . LEU A 1 391 ? -3.57 -27.375 -12.086 1 86.38 391 LEU A O 1
ATOM 3098 N N . PHE A 1 392 ? -5.465 -28.094 -12.93 1 88.69 392 PHE A N 1
ATOM 3099 C CA . PHE A 1 392 ? -5.953 -28.469 -11.617 1 88.69 392 PHE A CA 1
ATOM 3100 C C . PHE A 1 392 ? -5.105 -29.594 -11.031 1 88.69 392 PHE A C 1
ATOM 3102 O O . PHE A 1 392 ? -4.762 -29.562 -9.844 1 88.69 392 PHE A O 1
ATOM 3109 N N . CYS A 1 393 ? -4.852 -30.516 -11.852 1 91.62 393 CYS A N 1
ATOM 3110 C CA . CYS A 1 393 ? -4.082 -31.656 -11.375 1 91.62 393 CYS A CA 1
ATOM 3111 C C . CYS A 1 393 ? -2.691 -31.234 -10.922 1 91.62 393 CYS A C 1
ATOM 3113 O O . CYS A 1 393 ? -2.17 -31.75 -9.93 1 91.62 393 CYS A O 1
ATOM 3115 N N . LYS A 1 394 ? -2.143 -30.344 -11.617 1 87.75 394 LYS A N 1
ATOM 3116 C CA . LYS A 1 394 ? -0.821 -29.844 -11.273 1 87.75 394 LYS A CA 1
ATOM 3117 C C . LYS A 1 394 ? -0.845 -29.125 -9.914 1 87.75 394 LYS A C 1
ATOM 3119 O O . LYS A 1 394 ? 0.132 -29.188 -9.164 1 87.75 394 LYS A O 1
ATOM 3124 N N . ASN A 1 395 ? -1.988 -28.531 -9.617 1 86.88 395 ASN A N 1
ATOM 3125 C CA . ASN A 1 395 ? -2.051 -27.656 -8.445 1 86.88 395 ASN A CA 1
ATOM 3126 C C . ASN A 1 395 ? -2.99 -28.219 -7.383 1 86.88 395 ASN A C 1
ATOM 3128 O O . ASN A 1 395 ? -3.33 -27.531 -6.422 1 86.88 395 ASN A O 1
ATOM 3132 N N . ALA A 1 396 ? -3.404 -29.391 -7.559 1 87.44 396 ALA A N 1
ATOM 3133 C CA . ALA A 1 396 ? -4.461 -29.984 -6.742 1 87.44 396 ALA A CA 1
ATOM 3134 C C . ALA A 1 396 ? -4.148 -29.844 -5.258 1 87.44 396 ALA A C 1
ATOM 3136 O O . ALA A 1 396 ? -5.039 -29.578 -4.449 1 87.44 396 ALA A O 1
ATOM 3137 N N . SER A 1 397 ? -2.934 -29.938 -4.91 1 84.56 397 SER A N 1
ATOM 3138 C CA . SER A 1 397 ? -2.549 -29.922 -3.502 1 84.56 397 SER A CA 1
ATOM 3139 C C . SER A 1 397 ? -2.506 -28.484 -2.965 1 84.56 397 SER A C 1
ATOM 3141 O O . SER A 1 397 ? -2.379 -28.281 -1.756 1 84.56 397 SER A O 1
ATOM 3143 N N . PHE A 1 398 ? -2.65 -27.516 -3.814 1 82.81 398 PHE A N 1
ATOM 3144 C CA . PHE A 1 398 ? -2.424 -26.141 -3.395 1 82.81 398 PHE A CA 1
ATOM 3145 C C . PHE A 1 398 ? -3.639 -25.281 -3.705 1 82.81 398 PHE A C 1
ATOM 3147 O O . PHE A 1 398 ? -3.59 -24.047 -3.547 1 82.81 398 PHE A O 1
ATOM 3154 N N . VAL A 1 399 ? -4.625 -25.984 -4.117 1 82.06 399 VAL A N 1
ATOM 3155 C CA . VAL A 1 399 ? -5.848 -25.234 -4.398 1 82.06 399 VAL A CA 1
ATOM 3156 C C . VAL A 1 399 ? -6.344 -24.562 -3.121 1 82.06 399 VAL A C 1
ATOM 3158 O O . VAL A 1 399 ? -6.297 -25.156 -2.041 1 82.06 399 VAL A O 1
ATOM 3161 N N . LYS A 1 400 ? -6.703 -23.312 -3.242 1 81.12 400 LYS A N 1
ATOM 3162 C CA . LYS A 1 400 ? -7.266 -22.594 -2.111 1 81.12 400 LYS A CA 1
ATOM 3163 C C . LYS A 1 400 ? -8.719 -22.203 -2.377 1 81.12 400 LYS A C 1
ATOM 3165 O O . LYS A 1 400 ? -9.148 -22.125 -3.529 1 81.12 400 LYS A O 1
ATOM 3170 N N . VAL A 1 401 ? -9.43 -22.125 -1.268 1 81 401 VAL A N 1
ATOM 3171 C CA . VAL A 1 401 ? -10.82 -21.719 -1.363 1 81 401 VAL A CA 1
ATOM 3172 C C . VAL A 1 401 ? -11.062 -20.5 -0.463 1 81 401 VAL A C 1
ATOM 3174 O O . VAL A 1 401 ? -10.664 -20.5 0.704 1 81 401 VAL A O 1
ATOM 3177 N N . ILE A 1 402 ? -11.586 -19.516 -1.069 1 80.38 402 ILE A N 1
ATOM 3178 C CA . ILE A 1 402 ? -11.969 -18.344 -0.292 1 80.38 402 ILE A CA 1
ATOM 3179 C C . ILE A 1 402 ? -13.477 -18.344 -0.064 1 80.38 402 ILE A C 1
ATOM 3181 O O . ILE A 1 402 ? -14.25 -18.5 -1.009 1 80.38 402 ILE A O 1
ATOM 3185 N N . GLU A 1 403 ? -13.82 -18.203 1.184 1 75.44 403 GLU A N 1
ATOM 3186 C CA . GLU A 1 403 ? -15.227 -18.297 1.541 1 75.44 403 GLU A CA 1
ATOM 3187 C C . GLU A 1 403 ? -15.891 -16.922 1.552 1 75.44 403 GLU A C 1
ATOM 3189 O O . GLU A 1 403 ? -15.227 -15.906 1.758 1 75.44 403 GLU A O 1
ATOM 3194 N N . ASN A 1 404 ? -17.125 -16.984 1.329 1 72.75 404 ASN A N 1
ATOM 3195 C CA . ASN A 1 404 ? -17.938 -15.766 1.358 1 72.75 404 ASN A CA 1
ATOM 3196 C C . ASN A 1 404 ? -17.844 -15.062 2.709 1 72.75 404 ASN A C 1
ATOM 3198 O O . ASN A 1 404 ? -17.781 -15.711 3.752 1 72.75 404 ASN A O 1
ATOM 3202 N N . PRO A 1 405 ? -17.781 -13.82 2.709 1 69.81 405 PRO A N 1
ATOM 3203 C CA . PRO A 1 405 ? -17.594 -13.023 3.92 1 69.81 405 PRO A CA 1
ATOM 3204 C C . PRO A 1 405 ? -18.75 -13.141 4.902 1 69.81 405 PRO A C 1
ATOM 3206 O O . PRO A 1 405 ? -18.641 -12.727 6.055 1 69.81 405 PRO A O 1
ATOM 3209 N N . GLU A 1 406 ? -19.828 -13.641 4.445 1 70 406 GLU A N 1
ATOM 3210 C CA . GLU A 1 406 ? -20.953 -13.75 5.387 1 70 406 GLU A CA 1
ATOM 3211 C C . GLU A 1 406 ? -20.531 -14.484 6.652 1 70 406 GLU A C 1
ATOM 3213 O O . GLU A 1 406 ? -21.109 -14.273 7.723 1 70 406 GLU A O 1
ATOM 3218 N N . ASN A 1 407 ? -19.453 -15.148 6.527 1 68.25 407 ASN A N 1
ATOM 3219 C CA . ASN A 1 407 ? -18.922 -15.906 7.66 1 68.25 407 ASN A CA 1
ATOM 3220 C C . ASN A 1 407 ? -17.797 -15.164 8.352 1 68.25 407 ASN A C 1
ATOM 3222 O O . ASN A 1 407 ? -17.188 -15.68 9.297 1 68.25 407 ASN A O 1
ATOM 3226 N N . ALA A 1 408 ? -17.672 -14 7.973 1 74.19 408 ALA A N 1
ATOM 3227 C CA . ALA A 1 408 ? -16.609 -13.211 8.586 1 74.19 408 ALA A CA 1
ATOM 3228 C C . ALA A 1 408 ? -17.031 -12.711 9.969 1 74.19 408 ALA A C 1
ATOM 3230 O O . ALA A 1 408 ? -18.219 -12.594 10.258 1 74.19 408 ALA A O 1
ATOM 3231 N N . PRO A 1 409 ? -16.078 -12.461 10.82 1 78.81 409 PRO A N 1
ATOM 3232 C CA . PRO A 1 409 ? -16.406 -11.945 12.148 1 78.81 409 PRO A CA 1
ATOM 3233 C C . PRO A 1 409 ? -17.016 -10.547 12.117 1 78.81 409 PRO A C 1
ATOM 3235 O O . PRO A 1 409 ? -16.828 -9.812 11.141 1 78.81 409 PRO A O 1
ATOM 3238 N N . ILE A 1 410 ? -17.656 -10.336 13.141 1 83.12 410 ILE A N 1
ATOM 3239 C CA . ILE A 1 410 ? -18.281 -9.023 13.273 1 83.12 410 ILE A CA 1
ATOM 3240 C C . ILE A 1 410 ? -17.219 -7.957 13.453 1 83.12 410 ILE A C 1
ATOM 3242 O O . ILE A 1 410 ? -16.219 -8.172 14.156 1 83.12 410 ILE A O 1
ATOM 3246 N N . THR A 1 411 ? -17.406 -6.852 12.898 1 87.56 411 THR A N 1
ATOM 3247 C CA . THR A 1 411 ? -16.438 -5.766 12.852 1 87.56 411 THR A CA 1
ATOM 3248 C C . THR A 1 411 ? -15.984 -5.379 14.258 1 87.56 411 THR A C 1
ATOM 3250 O O . THR A 1 411 ? -14.797 -5.195 14.5 1 87.56 411 THR A O 1
ATOM 3253 N N . ASN A 1 412 ? -16.922 -5.324 15.18 1 88.12 412 ASN A N 1
ATOM 3254 C CA . ASN A 1 412 ? -16.594 -4.938 16.547 1 88.12 412 ASN A CA 1
ATOM 3255 C C . ASN A 1 412 ? -15.586 -5.898 17.172 1 88.12 412 ASN A C 1
ATOM 3257 O O . ASN A 1 412 ? -14.688 -5.473 17.906 1 88.12 412 ASN A O 1
ATOM 3261 N N . GLN A 1 413 ? -15.797 -7.129 16.906 1 88.06 413 GLN A N 1
ATOM 3262 C CA . GLN A 1 413 ? -14.906 -8.148 17.453 1 88.06 413 GLN A CA 1
ATOM 3263 C C . GLN A 1 413 ? -13.516 -8.047 16.844 1 88.06 413 GLN A C 1
ATOM 3265 O O . GLN A 1 413 ? -12.508 -8.18 17.547 1 88.06 413 GLN A O 1
ATOM 3270 N N . VAL A 1 414 ? -13.508 -7.84 15.586 1 89.56 414 VAL A N 1
ATOM 3271 C CA . VAL A 1 414 ? -12.227 -7.746 14.891 1 89.56 414 VAL A CA 1
ATOM 3272 C C . VAL A 1 414 ? -11.453 -6.527 15.391 1 89.56 414 VAL A C 1
ATOM 3274 O O . VAL A 1 414 ? -10.25 -6.605 15.648 1 89.56 414 VAL A O 1
ATOM 3277 N N . VAL A 1 415 ? -12.125 -5.43 15.555 1 90 415 VAL A N 1
ATOM 3278 C CA . VAL A 1 415 ? -11.484 -4.195 16 1 90 415 VAL A CA 1
ATOM 3279 C C . VAL A 1 415 ? -10.977 -4.359 17.422 1 90 415 VAL A C 1
ATOM 3281 O O . VAL A 1 415 ? -9.852 -3.955 17.734 1 90 415 VAL A O 1
ATOM 3284 N N . ALA A 1 416 ? -11.812 -4.914 18.266 1 88.81 416 ALA A N 1
ATOM 3285 C CA . ALA A 1 416 ? -11.406 -5.152 19.641 1 88.81 416 ALA A CA 1
ATOM 3286 C C . ALA A 1 416 ? -10.148 -6.016 19.703 1 88.81 416 ALA A C 1
ATOM 3288 O O . ALA A 1 416 ? -9.227 -5.734 20.484 1 88.81 416 ALA A O 1
ATOM 3289 N N . GLN A 1 417 ? -10.18 -7.012 18.922 1 86.62 417 GLN A N 1
ATOM 3290 C CA . GLN A 1 417 ? -9.023 -7.906 18.875 1 86.62 417 GLN A CA 1
ATOM 3291 C C . GLN A 1 417 ? -7.781 -7.184 18.375 1 86.62 417 GLN A C 1
ATOM 3293 O O . GLN A 1 417 ? -6.68 -7.402 18.875 1 86.62 417 GLN A O 1
ATOM 3298 N N . GLU A 1 418 ? -7.93 -6.387 17.344 1 86.62 418 GLU A N 1
ATOM 3299 C CA . GLU A 1 418 ? -6.82 -5.613 16.797 1 86.62 418 GLU A CA 1
ATOM 3300 C C . GLU A 1 418 ? -6.215 -4.695 17.859 1 86.62 418 GLU A C 1
ATOM 3302 O O . GLU A 1 418 ? -4.992 -4.574 17.953 1 86.62 418 GLU A O 1
ATOM 3307 N N . LEU A 1 419 ? -7.051 -4.023 18.562 1 85.5 419 LEU A N 1
ATOM 3308 C CA . LEU A 1 419 ? -6.59 -3.092 19.594 1 85.5 419 LEU A CA 1
ATOM 3309 C C . LEU A 1 419 ? -5.895 -3.832 20.734 1 85.5 419 LEU A C 1
ATOM 3311 O O . LEU A 1 419 ? -4.879 -3.367 21.25 1 85.5 419 LEU A O 1
ATOM 3315 N N . LEU A 1 420 ? -6.434 -4.953 21.094 1 82.38 420 LEU A N 1
ATOM 3316 C CA . LEU A 1 420 ? -5.824 -5.781 22.125 1 82.38 420 LEU A CA 1
ATOM 3317 C C . LEU A 1 420 ? -4.453 -6.281 21.688 1 82.38 420 LEU A C 1
ATOM 3319 O O . LEU A 1 420 ? -3.518 -6.324 22.5 1 82.38 420 LEU A O 1
ATOM 3323 N N . ASN A 1 421 ? -4.371 -6.711 20.453 1 79.62 421 ASN A N 1
ATOM 3324 C CA . ASN A 1 421 ? -3.105 -7.195 19.922 1 79.62 421 ASN A CA 1
ATOM 3325 C C . ASN A 1 421 ? -2.018 -6.129 20 1 79.62 421 ASN A C 1
ATOM 3327 O O . ASN A 1 421 ? -0.869 -6.43 20.344 1 79.62 421 ASN A O 1
ATOM 3331 N N . VAL A 1 422 ? -2.328 -4.949 19.656 1 77.5 422 VAL A N 1
ATOM 3332 C CA . VAL A 1 422 ? -1.374 -3.846 19.672 1 77.5 422 VAL A CA 1
ATOM 3333 C C . VAL A 1 422 ? -0.938 -3.576 21.125 1 77.5 422 VAL A C 1
ATOM 3335 O O . VAL A 1 422 ? 0.247 -3.365 21.391 1 77.5 422 VAL A O 1
ATOM 3338 N N . GLN A 1 423 ? -1.865 -3.572 21.984 1 77.31 423 GLN A N 1
ATOM 3339 C CA . GLN A 1 423 ? -1.573 -3.34 23.391 1 77.31 423 GLN A CA 1
ATOM 3340 C C . GLN A 1 423 ? -0.696 -4.449 23.969 1 77.31 423 GLN A C 1
ATOM 3342 O O . GLN A 1 423 ? 0.257 -4.18 24.703 1 77.31 423 GLN A O 1
ATOM 3347 N N . ASP A 1 424 ? -1.073 -5.648 23.656 1 77.44 424 ASP A N 1
ATOM 3348 C CA . ASP A 1 424 ? -0.322 -6.797 24.156 1 77.44 424 ASP A CA 1
ATOM 3349 C C . ASP A 1 424 ? 1.112 -6.781 23.625 1 77.44 424 ASP A C 1
ATOM 3351 O O . ASP A 1 424 ? 2.051 -7.102 24.359 1 77.44 424 ASP A O 1
AT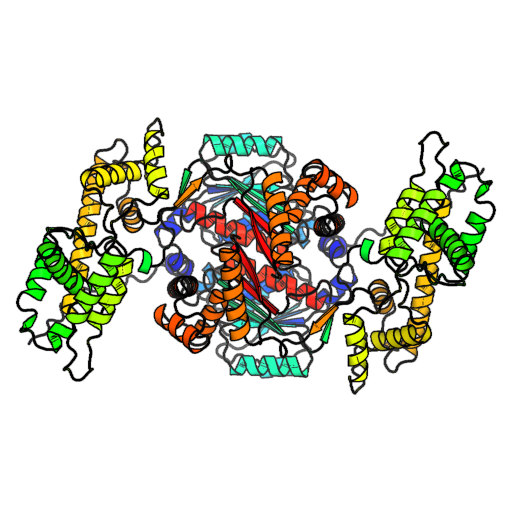OM 3355 N N . ALA A 1 425 ? 1.226 -6.496 22.422 1 74.56 425 ALA A N 1
ATOM 3356 C CA . ALA A 1 425 ? 2.561 -6.402 21.828 1 74.56 425 ALA A CA 1
ATOM 3357 C C . ALA A 1 425 ? 3.389 -5.32 22.516 1 74.56 425 ALA A C 1
ATOM 3359 O O . ALA A 1 425 ? 4.57 -5.527 22.812 1 74.56 425 ALA A O 1
ATOM 3360 N N . ALA A 1 426 ? 2.779 -4.199 22.766 1 71.75 426 ALA A N 1
ATOM 3361 C CA . ALA A 1 426 ? 3.469 -3.102 23.438 1 71.75 426 ALA A CA 1
ATOM 3362 C C . ALA A 1 426 ? 3.902 -3.504 24.844 1 71.75 426 ALA A C 1
ATOM 3364 O O . ALA A 1 426 ? 5.012 -3.182 25.281 1 71.75 426 ALA A O 1
ATOM 3365 N N . THR A 1 427 ? 3.043 -4.156 25.484 1 73.44 427 THR A N 1
ATOM 3366 C CA . THR A 1 427 ? 3.332 -4.621 26.828 1 73.44 427 THR A CA 1
ATOM 3367 C C . THR A 1 427 ? 4.5 -5.602 26.828 1 73.44 427 THR A C 1
ATOM 3369 O O . THR A 1 427 ? 5.293 -5.637 27.766 1 73.44 427 THR A O 1
ATOM 3372 N N . ALA A 1 428 ? 4.535 -6.375 25.781 1 70.75 428 ALA A N 1
ATOM 3373 C CA . ALA A 1 428 ? 5.605 -7.363 25.656 1 70.75 428 ALA A CA 1
ATOM 3374 C C . ALA A 1 428 ? 6.887 -6.719 25.125 1 70.75 428 ALA A C 1
ATOM 3376 O O . ALA A 1 428 ? 7.902 -7.395 24.953 1 70.75 428 ALA A O 1
ATOM 3377 N N . GLY A 1 429 ? 6.809 -5.312 24.812 1 67.06 429 GLY A N 1
ATOM 3378 C CA . GLY A 1 429 ? 7.996 -4.582 24.422 1 67.06 429 GLY A CA 1
ATOM 3379 C C . GLY A 1 429 ? 8.211 -4.578 22.922 1 67.06 429 GLY A C 1
ATOM 3380 O O . GLY A 1 429 ? 9.312 -4.27 22.438 1 67.06 429 GLY A O 1
ATOM 3381 N N . PHE A 1 430 ? 7.152 -5.102 22.281 1 67 430 PHE A N 1
ATOM 3382 C CA . PHE A 1 430 ? 7.293 -5.137 20.828 1 67 430 PHE A CA 1
ATOM 3383 C C . PHE A 1 430 ? 6.684 -3.891 20.188 1 67 430 PHE A C 1
ATOM 3385 O O . PHE A 1 430 ? 5.691 -3.355 20.688 1 67 430 PHE A O 1
ATOM 3392 N N . GLN A 1 431 ? 7.41 -3.363 19.25 1 67.69 431 GLN A N 1
ATOM 3393 C CA . GLN A 1 431 ? 6.836 -2.264 18.484 1 67.69 431 GLN A CA 1
ATOM 3394 C C . GLN A 1 431 ? 5.961 -2.783 17.344 1 67.69 431 GLN A C 1
ATOM 3396 O O . GLN A 1 431 ? 6.438 -3.496 16.469 1 67.69 431 GLN A O 1
ATOM 3401 N N . SER A 1 432 ? 4.695 -2.711 17.516 1 72.38 432 SER A N 1
ATOM 3402 C CA . SER A 1 432 ? 3.768 -3.105 16.453 1 72.38 432 SER A CA 1
ATOM 3403 C C . SER A 1 432 ? 3.119 -1.887 15.812 1 72.38 432 SER A C 1
ATOM 3405 O O . SER A 1 432 ? 2.852 -0.888 16.484 1 72.38 432 SER A O 1
ATOM 3407 N N . PRO A 1 433 ? 2.975 -2.002 14.531 1 77.56 433 PRO A N 1
ATOM 3408 C CA . PRO A 1 433 ? 2.256 -0.9 13.891 1 77.56 433 PRO A CA 1
ATOM 3409 C C . PRO A 1 433 ? 0.809 -0.782 14.359 1 77.56 433 PRO A C 1
ATOM 3411 O O . PRO A 1 433 ? 0.184 -1.789 14.703 1 77.56 433 PRO A O 1
ATOM 3414 N N . HIS A 1 434 ? 0.337 0.386 14.406 1 85.38 434 HIS A N 1
ATOM 3415 C CA . HIS A 1 434 ? -1.052 0.595 14.797 1 85.38 434 HIS A CA 1
ATOM 3416 C C . HIS A 1 434 ? -2.012 0.007 13.773 1 85.38 434 HIS A C 1
ATOM 3418 O O . HIS A 1 434 ? -1.686 -0.068 12.586 1 85.38 434 HIS A O 1
ATOM 3424 N N . SER A 1 435 ? -3.133 -0.37 14.242 1 89.81 435 SER A N 1
ATOM 3425 C CA . SER A 1 435 ? -4.172 -0.892 13.359 1 89.81 435 SER A CA 1
ATOM 3426 C C . SER A 1 435 ? -4.746 0.205 12.469 1 89.81 435 SER A C 1
ATOM 3428 O O . SER A 1 435 ? -4.887 1.353 12.898 1 89.81 435 SER A O 1
ATOM 3430 N N . LEU A 1 436 ? -5.141 -0.174 11.289 1 94.62 436 LEU A N 1
ATOM 3431 C CA . LEU A 1 436 ? -5.762 0.779 10.375 1 94.62 436 LEU A CA 1
ATOM 3432 C C . LEU A 1 436 ? -7.281 0.695 10.453 1 94.62 436 LEU A C 1
ATOM 3434 O O . LEU A 1 436 ? -7.984 1.373 9.703 1 94.62 436 LEU A O 1
ATOM 3438 N N . ALA A 1 437 ? -7.797 -0.065 11.422 1 94.75 437 ALA A N 1
ATOM 3439 C CA . ALA A 1 437 ? -9.234 -0.25 11.594 1 94.75 437 ALA A CA 1
ATOM 3440 C C . ALA A 1 437 ? -9.938 1.087 11.805 1 94.75 437 ALA A C 1
ATOM 3442 O O . ALA A 1 437 ? -11.039 1.302 11.297 1 94.75 437 ALA A O 1
ATOM 3443 N N . PRO A 1 438 ? -9.328 2.047 12.539 1 95.44 438 PRO A N 1
ATOM 3444 C CA . PRO A 1 438 ? -10 3.338 12.719 1 95.44 438 PRO A CA 1
ATOM 3445 C C . PRO A 1 438 ? -10.281 4.043 11.391 1 95.44 438 PRO A C 1
ATOM 3447 O O . PRO A 1 438 ? -11.289 4.754 11.273 1 95.44 438 PRO A O 1
ATOM 3450 N N . ILE A 1 439 ? -9.414 3.869 10.438 1 96.88 439 ILE A N 1
ATOM 3451 C CA . ILE A 1 439 ? -9.617 4.465 9.125 1 96.88 439 ILE A CA 1
ATOM 3452 C C . ILE A 1 439 ? -10.867 3.883 8.477 1 96.88 439 ILE A C 1
ATOM 3454 O O . ILE A 1 439 ? -11.711 4.621 7.957 1 96.88 439 ILE A O 1
ATOM 3458 N N . TYR A 1 440 ? -11.008 2.57 8.523 1 97.12 440 TYR A N 1
ATOM 3459 C CA . TYR A 1 440 ? -12.18 1.899 7.973 1 97.12 440 TYR A CA 1
ATOM 3460 C C . TYR A 1 440 ? -13.453 2.4 8.633 1 97.12 440 TYR A C 1
ATOM 3462 O O . TYR A 1 440 ? -14.43 2.721 7.945 1 97.12 440 TYR A O 1
ATOM 3470 N N . LEU A 1 441 ? -13.43 2.434 9.898 1 96.56 441 LEU A N 1
ATOM 3471 C CA . LEU A 1 441 ? -14.609 2.83 10.664 1 96.56 441 LEU A CA 1
ATOM 3472 C C . LEU A 1 441 ? -14.984 4.277 10.367 1 96.56 441 LEU A C 1
ATOM 3474 O O . LEU A 1 441 ? -16.172 4.594 10.203 1 96.56 441 LEU A O 1
ATOM 3478 N N . ALA A 1 442 ? -14.023 5.16 10.336 1 96.31 442 ALA A N 1
ATOM 3479 C CA . ALA A 1 442 ? -14.273 6.578 10.078 1 96.31 442 ALA A CA 1
ATOM 3480 C C . ALA A 1 442 ? -14.844 6.785 8.68 1 96.31 442 ALA A C 1
ATOM 3482 O O . ALA A 1 442 ? -15.758 7.594 8.484 1 96.31 442 ALA A O 1
ATOM 3483 N N . LEU A 1 443 ? -14.328 6.086 7.727 1 95.81 443 LEU A N 1
ATOM 3484 C CA . LEU A 1 443 ? -14.828 6.184 6.363 1 95.81 443 LEU A CA 1
ATOM 3485 C C . LEU A 1 443 ? -16.266 5.668 6.27 1 95.81 443 LEU A C 1
ATOM 3487 O O . LEU A 1 443 ? -17.078 6.215 5.527 1 95.81 443 LEU A O 1
ATOM 3491 N N . ASN A 1 444 ? -16.531 4.609 6.957 1 93.62 444 ASN A N 1
ATOM 3492 C CA . ASN A 1 444 ? -17.891 4.094 6.973 1 93.62 444 ASN A CA 1
ATOM 3493 C C . ASN A 1 444 ? -18.859 5.102 7.582 1 93.62 444 ASN A C 1
ATOM 3495 O O . ASN A 1 444 ? -20.016 5.188 7.164 1 93.62 444 ASN A O 1
ATOM 3499 N N . ALA A 1 445 ? -18.375 5.766 8.594 1 93 445 ALA A N 1
ATOM 3500 C CA . ALA A 1 445 ? -19.203 6.812 9.188 1 93 445 ALA A CA 1
ATOM 3501 C C . ALA A 1 445 ? -19.516 7.914 8.18 1 93 445 ALA A C 1
ATOM 3503 O O . ALA A 1 445 ? -20.625 8.445 8.148 1 93 445 ALA A O 1
ATOM 3504 N N . LEU A 1 446 ? -18.578 8.266 7.398 1 91.31 446 LEU A N 1
ATOM 3505 C CA . LEU A 1 446 ? -18.75 9.312 6.398 1 91.31 446 LEU A CA 1
ATOM 3506 C C . LEU A 1 446 ? -19.734 8.883 5.316 1 91.31 446 LEU A C 1
ATOM 3508 O O . LEU A 1 446 ? -20.344 9.727 4.652 1 91.31 446 LEU A O 1
ATOM 3512 N N . ARG A 1 447 ? -19.797 7.59 5.125 1 87.44 447 ARG A N 1
ATOM 3513 C CA . ARG A 1 447 ? -20.797 7.09 4.18 1 87.44 447 ARG A CA 1
ATOM 3514 C C . ARG A 1 447 ? -22.203 7.449 4.633 1 87.44 447 ARG A C 1
ATOM 3516 O O . ARG A 1 447 ? -23.062 7.758 3.807 1 87.44 447 ARG A O 1
ATOM 3523 N N . LEU A 1 448 ? -22.359 7.445 5.906 1 85.06 448 LEU A N 1
ATOM 3524 C CA . LEU A 1 448 ? -23.672 7.719 6.496 1 85.06 448 LEU A CA 1
ATOM 3525 C C . LEU A 1 448 ? -23.938 9.219 6.562 1 85.06 448 LEU A C 1
ATOM 3527 O O . LEU A 1 448 ? -25.062 9.664 6.402 1 85.06 448 LEU A O 1
ATOM 3531 N N . SER A 1 449 ? -22.859 9.945 6.828 1 87.94 449 SER A N 1
ATOM 3532 C CA . SER A 1 449 ? -22.922 11.398 6.922 1 87.94 449 SER A CA 1
ATOM 3533 C C . SER A 1 449 ? -21.766 12.055 6.195 1 87.94 449 SER A C 1
ATOM 3535 O O . SER A 1 449 ? -20.766 12.414 6.82 1 87.94 449 SER A O 1
ATOM 3537 N N . PRO A 1 450 ? -21.906 12.273 4.918 1 83.12 450 PRO A N 1
ATOM 3538 C CA . PRO A 1 450 ? -20.797 12.727 4.074 1 83.12 450 PRO A CA 1
ATOM 3539 C C . PRO A 1 450 ? -20.219 14.07 4.527 1 83.12 450 PRO A C 1
ATOM 3541 O O . PRO A 1 450 ? -19.047 14.352 4.277 1 83.12 450 PRO A O 1
ATOM 3544 N N . GLU A 1 451 ? -20.969 14.906 5.262 1 84.38 451 GLU A N 1
ATOM 3545 C CA . GLU A 1 451 ? -20.484 16.234 5.656 1 84.38 451 GLU A CA 1
ATOM 3546 C C . GLU A 1 451 ? -20.188 16.281 7.152 1 84.38 451 GLU A C 1
ATOM 3548 O O . GLU A 1 451 ? -20.094 17.359 7.734 1 84.38 451 GLU A O 1
ATOM 3553 N N . ALA A 1 452 ? -19.984 15.102 7.641 1 89.38 452 ALA A N 1
ATOM 3554 C CA . ALA A 1 452 ? -19.766 15.047 9.086 1 89.38 452 ALA A CA 1
ATOM 3555 C C . ALA A 1 452 ? -18.422 15.664 9.453 1 89.38 452 ALA A C 1
ATOM 3557 O O . ALA A 1 452 ? -17.422 15.461 8.758 1 89.38 452 ALA A O 1
ATOM 3558 N N . GLY A 1 453 ? -18.469 16.484 10.414 1 89.88 453 GLY A N 1
ATOM 3559 C CA . GLY A 1 453 ? -17.219 16.984 10.969 1 89.88 453 GLY A CA 1
ATOM 3560 C C . GLY A 1 453 ? -16.516 16 11.875 1 89.88 453 GLY A C 1
ATOM 3561 O O . GLY A 1 453 ? -16.969 14.859 12.023 1 89.88 453 GLY A O 1
ATOM 3562 N N . ARG A 1 454 ? -15.461 16.391 12.445 1 89.62 454 ARG A N 1
ATOM 3563 C CA . ARG A 1 454 ? -14.609 15.539 13.266 1 89.62 454 ARG A CA 1
ATOM 3564 C C . ARG A 1 454 ? -15.406 14.891 14.391 1 89.62 454 ARG A C 1
ATOM 3566 O O . ARG A 1 454 ? -15.43 13.664 14.516 1 89.62 454 ARG A O 1
ATOM 3573 N N . GLU A 1 455 ? -16.078 15.688 15.203 1 88.81 455 GLU A N 1
ATOM 3574 C CA . GLU A 1 455 ? -16.797 15.18 16.375 1 88.81 455 GLU A CA 1
ATOM 3575 C C . GLU A 1 455 ? -17.938 14.266 15.977 1 88.81 455 GLU A C 1
ATOM 3577 O O . GLU A 1 455 ? -18.203 13.266 16.641 1 88.81 455 GLU A O 1
ATOM 3582 N N . GLU A 1 456 ? -18.562 14.602 14.953 1 92.69 456 GLU A N 1
ATOM 3583 C CA . GLU A 1 456 ? -19.656 13.773 14.477 1 92.69 456 GLU A CA 1
ATOM 3584 C C . GLU A 1 456 ? -19.172 12.406 14.008 1 92.69 456 GLU A C 1
ATOM 3586 O O . GLU A 1 456 ? -19.812 11.391 14.242 1 92.69 456 GLU A O 1
ATOM 3591 N N . ILE A 1 457 ? -18.062 12.398 13.328 1 94.19 457 ILE A N 1
ATOM 3592 C CA . ILE A 1 457 ? -17.469 11.148 12.875 1 94.19 457 ILE A CA 1
ATOM 3593 C C . ILE A 1 457 ? -17.141 10.258 14.078 1 94.19 457 ILE A C 1
ATOM 3595 O O . ILE A 1 457 ? -17.484 9.078 14.094 1 94.19 457 ILE A O 1
ATOM 3599 N N . ILE A 1 458 ? -16.547 10.859 15.047 1 93.88 458 ILE A N 1
ATOM 3600 C CA . ILE A 1 458 ? -16.156 10.117 16.234 1 93.88 458 ILE A CA 1
ATOM 3601 C C . ILE A 1 458 ? -17.391 9.555 16.922 1 93.88 458 ILE A C 1
ATOM 3603 O O . ILE A 1 458 ? -17.422 8.391 17.328 1 93.88 458 ILE A O 1
ATOM 3607 N N . ASP A 1 459 ? -18.406 10.336 17 1 93.94 459 ASP A N 1
ATOM 3608 C CA . ASP A 1 459 ? -19.641 9.922 17.656 1 93.94 459 ASP A CA 1
ATOM 3609 C C . ASP A 1 459 ? -20.297 8.75 16.906 1 93.94 459 ASP A C 1
ATOM 3611 O O . ASP A 1 459 ? -20.75 7.785 17.531 1 93.94 459 ASP A O 1
ATOM 3615 N N . LEU A 1 460 ? -20.344 8.867 15.648 1 94.69 460 LEU A N 1
ATOM 3616 C CA . LEU A 1 460 ? -20.953 7.824 14.828 1 94.69 460 LEU A CA 1
ATOM 3617 C C . LEU A 1 460 ? -20.188 6.512 14.961 1 94.69 460 LEU A C 1
ATOM 3619 O O . LEU A 1 460 ? -20.797 5.441 15.07 1 94.69 460 LEU A O 1
ATOM 3623 N N . VAL A 1 461 ? -18.891 6.609 14.969 1 95.12 461 VAL A N 1
ATOM 3624 C CA . VAL A 1 461 ? -18.047 5.414 15.055 1 95.12 461 VAL A CA 1
ATOM 3625 C C . VAL A 1 461 ? -18.203 4.781 16.438 1 95.12 461 VAL A C 1
ATOM 3627 O O . VAL A 1 461 ? -18.375 3.568 16.562 1 95.12 461 VAL A O 1
ATOM 3630 N N . THR A 1 462 ? -18.156 5.59 17.469 1 93.75 462 THR A N 1
ATOM 3631 C CA . THR A 1 462 ? -18.188 5.074 18.828 1 93.75 462 THR A CA 1
ATOM 3632 C C . T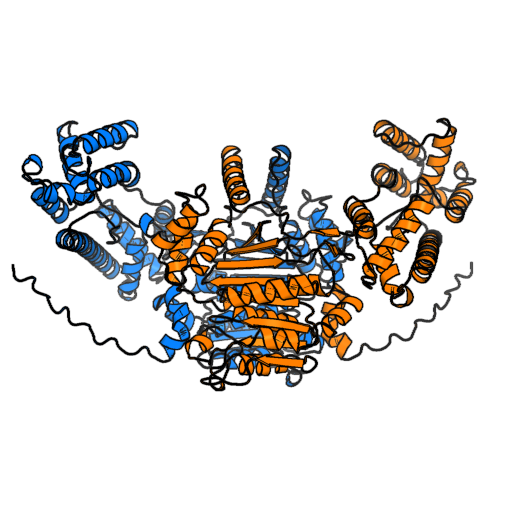HR A 1 462 ? -19.547 4.492 19.172 1 93.75 462 THR A C 1
ATOM 3634 O O . THR A 1 462 ? -19.656 3.576 19.984 1 93.75 462 THR A O 1
ATOM 3637 N N . THR A 1 463 ? -20.547 4.984 18.594 1 92.44 463 THR A N 1
ATOM 3638 C CA . THR A 1 463 ? -21.875 4.426 18.766 1 92.44 463 THR A CA 1
ATOM 3639 C C . THR A 1 463 ? -21.969 3.021 18.172 1 92.44 463 THR A C 1
ATOM 3641 O O . THR A 1 463 ? -22.562 2.125 18.766 1 92.44 463 THR A O 1
ATOM 3644 N N . SER A 1 464 ? -21.359 2.848 17.062 1 89.94 464 SER A N 1
ATOM 3645 C CA . SER A 1 464 ? -21.406 1.56 16.375 1 89.94 464 SER A CA 1
ATOM 3646 C C . SER A 1 464 ? -20.359 0.593 16.938 1 89.94 464 SER A C 1
ATOM 3648 O O . SER A 1 464 ? -20.594 -0.618 16.984 1 89.94 464 SER A O 1
ATOM 3650 N N . VAL A 1 465 ? -19.219 1.146 17.281 1 93 465 VAL A N 1
ATOM 3651 C CA . VAL A 1 465 ? -18.125 0.354 17.812 1 93 465 VAL A CA 1
ATOM 3652 C C . VAL A 1 465 ? -17.594 0.995 19.094 1 93 465 VAL A C 1
ATOM 3654 O O . VAL A 1 465 ? -16.531 1.615 19.109 1 93 465 VAL A O 1
ATOM 3657 N N . PRO A 1 466 ? -18.141 0.731 20.172 1 90.56 466 PRO A N 1
ATOM 3658 C CA . PRO A 1 466 ? -17.859 1.434 21.422 1 90.56 466 PRO A CA 1
ATOM 3659 C C . PRO A 1 466 ? -16.453 1.155 21.953 1 90.56 466 PRO A C 1
ATOM 3661 O O . PRO A 1 466 ? -15.883 1.991 22.656 1 90.56 466 PRO A O 1
ATOM 3664 N N . CYS A 1 467 ? -15.891 0.071 21.625 1 88.62 467 CYS A N 1
ATOM 3665 C CA . CYS A 1 467 ? -14.602 -0.321 22.188 1 88.62 467 CYS A CA 1
ATOM 3666 C C . CYS A 1 467 ? -13.492 0.618 21.734 1 88.62 467 CYS A C 1
ATOM 3668 O O 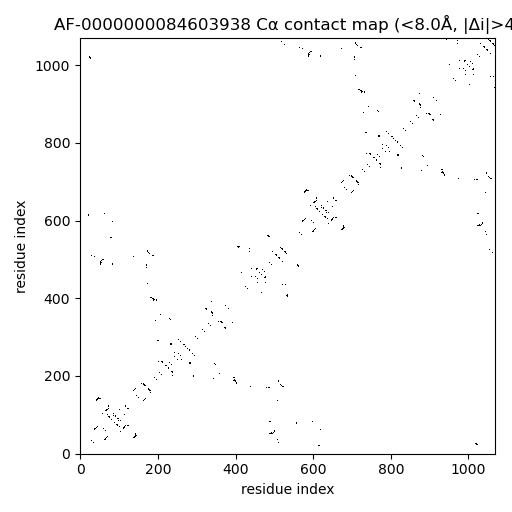. CYS A 1 467 ? -12.414 0.639 22.312 1 88.62 467 CYS A O 1
ATOM 3670 N N . ILE A 1 468 ? -13.766 1.444 20.734 1 91.38 468 ILE A N 1
ATOM 3671 C CA . ILE A 1 468 ? -12.719 2.309 20.203 1 91.38 468 ILE A CA 1
ATOM 3672 C C . ILE A 1 468 ? -12.852 3.711 20.781 1 91.38 468 ILE A C 1
ATOM 3674 O O . ILE A 1 468 ? -12.133 4.629 20.391 1 91.38 468 ILE A O 1
ATOM 3678 N N . SER A 1 469 ? -13.68 3.822 21.719 1 88.69 469 SER A N 1
ATOM 3679 C CA . SER A 1 469 ? -13.875 5.121 22.359 1 88.69 469 SER A CA 1
ATOM 3680 C C . SER A 1 469 ? -12.578 5.645 22.953 1 88.69 469 SER A C 1
ATOM 3682 O O . SER A 1 469 ? -11.836 4.895 23.594 1 88.69 469 SER A O 1
ATOM 3684 N N . GLY A 1 470 ? -12.266 6.918 22.703 1 84 470 GLY A N 1
ATOM 3685 C CA . GLY A 1 470 ? -11.07 7.543 23.25 1 84 470 GLY A CA 1
ATOM 3686 C C . GLY A 1 470 ? -9.82 7.223 22.453 1 84 470 GLY A C 1
ATOM 3687 O O . GLY A 1 470 ? -8.727 7.66 22.797 1 84 470 GLY A O 1
ATOM 3688 N N . ASN A 1 471 ? -9.953 6.469 21.375 1 87.44 471 ASN A N 1
ATOM 3689 C CA . ASN A 1 471 ? -8.805 6.094 20.562 1 87.44 471 ASN A CA 1
ATOM 3690 C C . ASN A 1 471 ? -8.203 7.301 19.844 1 87.44 471 ASN A C 1
ATOM 3692 O O . ASN A 1 471 ? -8.891 8.008 19.109 1 87.44 471 ASN A O 1
ATOM 3696 N N . GLN A 1 472 ? -6.945 7.527 20.047 1 83.5 472 GLN A N 1
ATOM 3697 C CA . GLN A 1 472 ? -6.262 8.703 19.516 1 83.5 472 GLN A CA 1
ATOM 3698 C C . GLN A 1 472 ? -6.176 8.641 17.984 1 83.5 472 GLN A C 1
ATOM 3700 O O . GLN A 1 472 ? -6.258 9.672 17.312 1 83.5 472 GLN A O 1
ATOM 3705 N N . ARG A 1 473 ? -6.023 7.484 17.5 1 89.62 473 ARG A N 1
ATOM 3706 C CA . ARG A 1 473 ? -5.922 7.344 16.062 1 89.62 473 ARG A CA 1
ATOM 3707 C C . ARG A 1 473 ? -7.242 7.684 15.375 1 89.62 473 ARG A C 1
ATOM 3709 O O . ARG A 1 473 ? -7.258 8.281 14.305 1 89.62 473 ARG A O 1
ATOM 3716 N N . LEU A 1 474 ? -8.273 7.258 15.969 1 93.56 474 LEU A N 1
ATOM 3717 C CA . LEU A 1 474 ? -9.578 7.609 15.422 1 93.56 474 LEU A CA 1
ATOM 3718 C C . LEU A 1 474 ? -9.758 9.125 15.375 1 93.56 474 LEU A C 1
ATOM 3720 O O . LEU A 1 474 ? -10.273 9.656 14.391 1 93.56 474 LEU A O 1
ATOM 3724 N N . ALA A 1 475 ? -9.336 9.773 16.391 1 89.56 475 ALA A N 1
ATOM 3725 C CA . ALA A 1 475 ? -9.438 11.234 16.438 1 89.56 475 ALA A CA 1
ATOM 3726 C C . ALA A 1 475 ? -8.625 11.875 15.32 1 89.56 475 ALA A C 1
ATOM 3728 O O . ALA A 1 475 ? -9.094 12.812 14.664 1 89.56 475 ALA A O 1
ATOM 3729 N N . GLN A 1 476 ? -7.473 11.398 15.125 1 89.44 476 GLN A N 1
ATOM 3730 C CA . GLN A 1 476 ? -6.598 11.914 14.078 1 89.44 476 GLN A CA 1
ATOM 3731 C C . GLN A 1 476 ? -7.211 11.703 12.695 1 89.44 476 GLN A C 1
ATOM 3733 O O . GLN A 1 476 ? -7.188 12.602 11.852 1 89.44 476 GLN A O 1
ATOM 3738 N N . VAL A 1 477 ? -7.715 10.523 12.523 1 94.12 477 VAL A N 1
ATOM 3739 C CA . VAL A 1 477 ? -8.312 10.172 11.242 1 94.12 477 VAL A CA 1
ATOM 3740 C C . VAL A 1 477 ? -9.547 11.031 10.984 1 94.12 477 VAL A C 1
ATOM 3742 O O . VAL A 1 477 ? -9.75 11.531 9.875 1 94.12 477 VAL A O 1
ATOM 3745 N N . ALA A 1 478 ? -10.352 11.156 12 1 93.31 478 ALA A N 1
ATOM 3746 C CA . ALA A 1 478 ? -11.562 11.969 11.883 1 93.31 478 ALA A CA 1
ATOM 3747 C C . ALA A 1 478 ? -11.219 13.414 11.516 1 93.31 478 ALA A C 1
ATOM 3749 O O . ALA A 1 478 ? -11.914 14.031 10.703 1 93.31 478 ALA A O 1
ATOM 3750 N N . GLU A 1 479 ? -10.211 13.922 12.07 1 89.75 479 GLU A N 1
ATOM 3751 C CA . GLU A 1 479 ? -9.773 15.289 11.781 1 89.75 479 GLU A CA 1
ATOM 3752 C C . GLU A 1 479 ? -9.328 15.43 10.328 1 89.75 479 GLU A C 1
ATOM 3754 O O . GLU A 1 479 ? -9.711 16.391 9.648 1 89.75 479 GLU A O 1
ATOM 3759 N N . GLU A 1 480 ? -8.555 14.508 9.922 1 90.31 480 GLU A N 1
ATOM 3760 C CA . GLU A 1 480 ? -8.055 14.547 8.555 1 90.31 480 GLU A CA 1
ATOM 3761 C C . GLU A 1 480 ? -9.195 14.43 7.547 1 90.31 480 GLU A C 1
ATOM 3763 O O . GLU A 1 480 ? -9.188 15.102 6.512 1 90.31 480 GLU A O 1
ATOM 3768 N N . LEU A 1 481 ? -10.094 13.578 7.84 1 92.44 481 LEU A N 1
ATOM 3769 C CA . LEU A 1 481 ? -11.227 13.375 6.941 1 92.44 481 LEU A CA 1
ATOM 3770 C C . LEU A 1 481 ? -12.125 14.609 6.906 1 92.44 481 LEU A C 1
ATOM 3772 O O . LEU A 1 481 ? -12.656 14.961 5.852 1 92.44 481 LEU A O 1
ATOM 3776 N N . SER A 1 482 ? -12.289 15.219 8.023 1 88 482 SER A N 1
ATOM 3777 C CA . SER A 1 482 ? -13.094 16.438 8.078 1 88 482 SER A CA 1
ATOM 3778 C C . SER A 1 482 ? -12.484 17.547 7.219 1 88 482 SER A C 1
ATOM 3780 O O . SER A 1 482 ? -13.203 18.312 6.578 1 88 482 SER A O 1
ATOM 3782 N N . ARG A 1 483 ? -11.219 17.578 7.172 1 82.81 483 ARG A N 1
ATOM 3783 C CA . ARG A 1 483 ? -10.5 18.594 6.391 1 82.81 483 ARG A CA 1
ATOM 3784 C C . ARG A 1 483 ? -10.617 18.297 4.898 1 82.81 483 ARG A C 1
ATOM 3786 O O . ARG A 1 483 ? -10.641 19.234 4.086 1 82.81 483 ARG A O 1
ATOM 3793 N N . SER A 1 484 ? -10.586 17.109 4.52 1 83.19 484 SER A N 1
ATOM 3794 C CA . SER A 1 484 ? -10.562 16.688 3.119 1 83.19 484 SER A CA 1
ATOM 3795 C C . SER A 1 484 ? -11.922 16.906 2.461 1 83.19 484 SER A C 1
ATOM 3797 O O . SER A 1 484 ? -12.023 16.953 1.233 1 83.19 484 SER A O 1
ATOM 3799 N N . GLY A 1 485 ? -12.789 17.172 3.221 1 74.62 485 GLY A N 1
ATOM 3800 C CA . GLY A 1 485 ? -14.094 17.172 2.576 1 74.62 485 GLY A CA 1
ATOM 3801 C C . GLY A 1 485 ? -14.367 15.914 1.778 1 74.62 485 GLY A C 1
ATOM 3802 O O . GLY A 1 485 ? -13.547 14.992 1.762 1 74.62 485 GLY A O 1
ATOM 3803 N N . SER A 1 486 ? -15.328 15.281 1.571 1 72.62 486 SER A N 1
ATOM 3804 C CA . SER A 1 486 ? -15.742 14.047 0.918 1 72.62 486 SER A CA 1
ATOM 3805 C C . SER A 1 486 ? -15.031 13.867 -0.419 1 72.62 486 SER A C 1
ATOM 3807 O O . SER A 1 486 ? -15.477 13.086 -1.264 1 72.62 486 SER A O 1
ATOM 3809 N N . GLY A 1 487 ? -13.805 14.492 -0.618 1 85.56 487 GLY A N 1
ATOM 3810 C CA . GLY A 1 487 ? -13.188 14.43 -1.937 1 85.56 487 GLY A CA 1
ATOM 3811 C C . GLY A 1 487 ? -12.062 13.414 -2.025 1 85.56 487 GLY A C 1
ATOM 3812 O O . GLY A 1 487 ? -11.43 13.094 -1.019 1 85.56 487 GLY A O 1
ATOM 3813 N N . GLU A 1 488 ? -11.812 12.875 -3.299 1 91.38 488 GLU A N 1
ATOM 3814 C CA . GLU A 1 488 ? -10.703 11.977 -3.592 1 91.38 488 GLU A CA 1
ATOM 3815 C C . GLU A 1 488 ? -9.445 12.758 -3.967 1 91.38 488 GLU A C 1
ATOM 3817 O O . GLU A 1 488 ? -9.531 13.875 -4.477 1 91.38 488 GLU A O 1
ATOM 3822 N N . LEU A 1 489 ? -8.352 12.195 -3.684 1 92 489 LEU A N 1
ATOM 3823 C CA . LEU A 1 489 ? -7.07 12.703 -4.168 1 92 489 LEU A CA 1
ATOM 3824 C C . LEU A 1 489 ? -6.539 11.844 -5.312 1 92 489 LEU A C 1
ATOM 3826 O O . LEU A 1 489 ? -6.629 10.617 -5.262 1 92 489 LEU A O 1
ATOM 3830 N N . HIS A 1 490 ? -6.008 12.492 -6.262 1 92.19 490 HIS A N 1
ATOM 3831 C CA . HIS A 1 490 ? -5.582 11.828 -7.484 1 92.19 490 HIS A CA 1
ATOM 3832 C C . HIS A 1 490 ? -4.527 10.766 -7.195 1 92.19 490 HIS A C 1
ATOM 3834 O O . HIS A 1 490 ? -4.59 9.656 -7.738 1 92.19 490 HIS A O 1
ATOM 3840 N N . ASN A 1 491 ? -3.512 11.055 -6.43 1 93.12 491 ASN A N 1
ATOM 3841 C CA . ASN A 1 491 ? -2.443 10.102 -6.172 1 93.12 491 ASN A CA 1
ATOM 3842 C C . ASN A 1 491 ? -2.938 8.914 -5.348 1 93.12 491 ASN A C 1
ATOM 3844 O O . ASN A 1 491 ? -2.508 7.781 -5.562 1 93.12 491 ASN A O 1
ATOM 3848 N N . VAL A 1 492 ? -3.801 9.203 -4.352 1 95.31 492 VAL A N 1
ATOM 3849 C CA . VAL A 1 492 ? -4.391 8.117 -3.574 1 95.31 492 VAL A CA 1
ATOM 3850 C C . VAL A 1 492 ? -5.262 7.246 -4.477 1 95.31 492 VAL A C 1
ATOM 3852 O O . VAL A 1 492 ? -5.242 6.02 -4.375 1 95.31 492 VAL A O 1
ATOM 3855 N N . SER A 1 493 ? -5.988 7.895 -5.375 1 96.12 493 SER A N 1
ATOM 3856 C CA . SER A 1 493 ? -6.816 7.16 -6.332 1 96.12 493 SER A CA 1
ATOM 3857 C C . SER A 1 493 ? -5.961 6.293 -7.246 1 96.12 493 SER A C 1
ATOM 3859 O O . SER A 1 493 ? -6.371 5.195 -7.633 1 96.12 493 SER A O 1
ATOM 3861 N N . ALA A 1 494 ? -4.824 6.789 -7.594 1 95.5 494 ALA A N 1
ATOM 3862 C CA . ALA A 1 494 ? -3.902 5.996 -8.406 1 95.5 494 ALA A CA 1
ATOM 3863 C C . ALA A 1 494 ? -3.443 4.75 -7.656 1 95.5 494 ALA A C 1
ATOM 3865 O O . ALA A 1 494 ? -3.41 3.654 -8.227 1 95.5 494 ALA A O 1
ATOM 3866 N N . VAL A 1 495 ? -3.061 4.926 -6.375 1 97.25 495 VAL A N 1
ATOM 3867 C CA . VAL A 1 495 ? -2.592 3.818 -5.551 1 97.25 495 VAL A CA 1
ATOM 3868 C C . VAL A 1 495 ? -3.701 2.777 -5.402 1 97.25 495 VAL A C 1
ATOM 3870 O O . VAL A 1 495 ? -3.516 1.609 -5.75 1 97.25 495 VAL A O 1
ATOM 3873 N N . VAL A 1 496 ? -4.824 3.24 -4.98 1 97.81 496 VAL A N 1
ATOM 3874 C CA . VAL A 1 496 ? -5.926 2.336 -4.668 1 97.81 496 VAL A CA 1
ATOM 3875 C C . VAL A 1 496 ? -6.457 1.709 -5.953 1 97.81 496 VAL A C 1
ATOM 3877 O O . VAL A 1 496 ? -6.848 0.538 -5.965 1 97.81 496 VAL A O 1
ATOM 3880 N N . GLY A 1 497 ? -6.504 2.496 -7.027 1 97.75 497 GLY A N 1
ATOM 3881 C CA . GLY A 1 497 ? -6.902 1.951 -8.32 1 97.75 497 GLY A CA 1
ATOM 3882 C C . GLY A 1 497 ? -6 0.825 -8.789 1 97.75 497 GLY A C 1
ATOM 3883 O O . GLY A 1 497 ? -6.473 -0.15 -9.375 1 97.75 497 GLY A O 1
ATOM 3884 N N . GLY A 1 498 ? -4.723 1.004 -8.562 1 96.81 498 GLY A N 1
ATOM 3885 C CA . GLY A 1 498 ? -3.793 -0.064 -8.891 1 96.81 498 GLY A CA 1
ATOM 3886 C C . GLY A 1 498 ? -4 -1.313 -8.055 1 96.81 498 GLY A C 1
ATOM 3887 O O . GLY A 1 498 ? -3.947 -2.43 -8.578 1 96.81 498 GLY A O 1
ATOM 3888 N N . LEU A 1 499 ? -4.188 -1.148 -6.777 1 97.31 499 LEU A N 1
ATOM 3889 C CA . LEU A 1 499 ? -4.43 -2.268 -5.875 1 97.31 499 LEU A CA 1
ATOM 3890 C C . LEU A 1 499 ? -5.695 -3.02 -6.27 1 97.31 499 LEU A C 1
ATOM 3892 O O . LEU A 1 499 ? -5.695 -4.25 -6.34 1 97.31 499 LEU A O 1
ATOM 3896 N N . LEU A 1 500 ? -6.734 -2.256 -6.531 1 97.5 500 LEU A N 1
ATOM 3897 C CA . LEU A 1 500 ? -8.016 -2.838 -6.906 1 97.5 500 LEU A CA 1
ATOM 3898 C C . LEU A 1 500 ? -7.898 -3.635 -8.203 1 97.5 500 LEU A C 1
ATOM 3900 O O . LEU A 1 500 ? -8.445 -4.73 -8.312 1 97.5 500 LEU A O 1
ATOM 3904 N N . ALA A 1 501 ? -7.27 -3.059 -9.133 1 97.75 501 ALA A N 1
ATOM 3905 C CA . ALA A 1 501 ? -7.086 -3.744 -10.414 1 97.75 501 ALA A CA 1
ATOM 3906 C C . ALA A 1 501 ? -6.348 -5.066 -10.227 1 97.75 501 ALA A C 1
ATOM 3908 O O . ALA A 1 501 ? -6.68 -6.066 -10.867 1 97.75 501 ALA A O 1
ATOM 3909 N N . GLN A 1 502 ? -5.363 -5.047 -9.398 1 95.31 502 GLN A N 1
ATOM 3910 C CA . GLN A 1 502 ? -4.629 -6.273 -9.125 1 95.31 502 GLN A CA 1
ATOM 3911 C C . GLN A 1 502 ? -5.547 -7.355 -8.562 1 95.31 502 GLN A C 1
ATOM 3913 O O . GLN A 1 502 ? -5.484 -8.516 -8.977 1 95.31 502 GLN A O 1
ATOM 3918 N N . GLU A 1 503 ? -6.355 -6.996 -7.621 1 96.62 503 GLU A N 1
ATOM 3919 C CA . GLU A 1 503 ? -7.285 -7.953 -7.031 1 96.62 503 GLU A CA 1
ATOM 3920 C C . GLU A 1 503 ? -8.281 -8.461 -8.07 1 96.62 503 GLU A C 1
ATOM 3922 O O . GLU A 1 503 ? -8.633 -9.648 -8.078 1 96.62 503 GLU A O 1
ATOM 3927 N N . MET A 1 504 ? -8.742 -7.586 -8.898 1 97.25 504 MET A N 1
ATOM 3928 C CA . MET A 1 504 ? -9.688 -7.98 -9.938 1 97.25 504 MET A CA 1
ATOM 3929 C C . MET A 1 504 ? -9.023 -8.922 -10.945 1 97.25 504 MET A C 1
ATOM 3931 O O . MET A 1 504 ? -9.656 -9.859 -11.422 1 97.25 504 MET A O 1
ATOM 3935 N N . ILE A 1 505 ? -7.801 -8.641 -11.258 1 95.44 505 ILE A N 1
ATOM 3936 C CA . ILE A 1 505 ? -7.059 -9.516 -12.164 1 95.44 505 ILE A CA 1
ATOM 3937 C C . ILE A 1 505 ? -6.934 -10.906 -11.555 1 95.44 505 ILE A C 1
ATOM 3939 O O . ILE A 1 505 ? -7.145 -11.914 -12.234 1 95.44 505 ILE A O 1
ATOM 3943 N N . LYS A 1 506 ? -6.59 -10.977 -10.281 1 93.5 506 LYS A N 1
ATOM 3944 C CA . LYS A 1 506 ? -6.508 -12.266 -9.594 1 93.5 506 LYS A CA 1
ATOM 3945 C C . LYS A 1 506 ? -7.828 -13.023 -9.688 1 93.5 506 LYS A C 1
ATOM 3947 O O . LYS A 1 506 ? -7.836 -14.227 -9.953 1 93.5 506 LYS A O 1
ATOM 3952 N N . ILE A 1 507 ? -8.883 -12.32 -9.508 1 93.56 507 ILE A N 1
ATOM 3953 C CA . ILE A 1 507 ? -10.211 -12.922 -9.484 1 93.56 507 ILE A CA 1
ATOM 3954 C C . ILE A 1 507 ? -10.586 -13.398 -10.883 1 93.56 507 ILE A C 1
ATOM 3956 O O . ILE A 1 507 ? -11.062 -14.523 -11.055 1 93.56 507 ILE A O 1
ATOM 3960 N N . ILE A 1 508 ? -10.359 -12.57 -11.859 1 94 508 ILE A N 1
ATOM 3961 C CA . ILE A 1 508 ? -10.719 -12.883 -13.242 1 94 508 ILE A CA 1
ATOM 3962 C C . ILE A 1 508 ? -9.891 -14.062 -13.734 1 94 508 ILE A C 1
ATOM 3964 O O . ILE A 1 508 ? -10.422 -14.961 -14.398 1 94 508 ILE A O 1
ATOM 3968 N N . THR A 1 509 ? -8.609 -14.086 -13.391 1 89.62 509 THR A N 1
ATOM 3969 C CA . THR A 1 509 ? -7.707 -15.109 -13.898 1 89.62 509 THR A CA 1
ATOM 3970 C C . THR A 1 509 ? -7.723 -16.344 -12.992 1 89.62 509 THR A C 1
ATOM 3972 O O . THR A 1 509 ? -7.223 -17.406 -13.375 1 89.62 509 THR A O 1
ATOM 3975 N N . LYS A 1 510 ? -8.258 -16.188 -11.742 1 86.44 510 LYS A N 1
ATOM 3976 C CA . LYS A 1 510 ? -8.25 -17.234 -10.719 1 86.44 510 LYS A CA 1
ATOM 3977 C C . LYS A 1 510 ? -6.82 -17.656 -10.383 1 86.44 510 LYS A C 1
ATOM 3979 O O . LYS A 1 510 ? -6.531 -18.844 -10.297 1 86.44 510 LYS A O 1
ATOM 3984 N N . GLN A 1 511 ? -6 -16.625 -10.438 1 87.12 511 GLN A N 1
ATOM 3985 C CA . GLN A 1 511 ? -4.598 -16.812 -10.062 1 87.12 511 GLN A CA 1
ATOM 3986 C C . GLN A 1 511 ? -4.238 -15.953 -8.844 1 87.12 511 GLN A C 1
ATOM 3988 O O . GLN A 1 511 ? -4.684 -14.812 -8.727 1 87.12 511 GLN A O 1
ATOM 3993 N N . TYR A 1 512 ? -3.443 -16.516 -7.938 1 85.94 512 TYR A N 1
ATOM 3994 C CA . TYR A 1 512 ? -3.096 -15.867 -6.68 1 85.94 512 TYR A CA 1
ATOM 3995 C C . TYR A 1 512 ? -4.336 -15.641 -5.82 1 85.94 512 TYR A C 1
ATOM 3997 O O . TYR A 1 512 ? -5.422 -15.398 -6.344 1 85.94 512 TYR A O 1
ATOM 4005 N N . ALA A 1 513 ? -4.188 -15.789 -4.672 1 86.12 513 ALA A N 1
ATOM 4006 C CA . ALA A 1 513 ? -5.328 -15.617 -3.773 1 86.12 513 ALA A CA 1
ATOM 4007 C C . ALA A 1 513 ? -5.668 -14.141 -3.596 1 86.12 513 ALA A C 1
ATOM 4009 O O . ALA A 1 513 ? -4.809 -13.344 -3.213 1 86.12 513 ALA A O 1
ATOM 4010 N N . PRO A 1 514 ? -6.891 -13.727 -3.883 1 91 514 PRO A N 1
ATOM 4011 C CA . PRO A 1 514 ? -7.297 -12.344 -3.623 1 91 514 PRO A CA 1
ATOM 4012 C C . PRO A 1 514 ? -7.328 -12.016 -2.135 1 91 514 PRO A C 1
ATOM 4014 O O . PRO A 1 514 ? -7.312 -12.914 -1.293 1 91 514 PRO A O 1
ATOM 4017 N N . VAL A 1 515 ? -7.328 -10.734 -1.866 1 90.88 515 VAL A N 1
ATOM 4018 C CA . VAL A 1 515 ? -7.426 -10.258 -0.489 1 90.88 515 VAL A CA 1
ATOM 4019 C C . VAL A 1 515 ? -8.727 -10.758 0.139 1 90.88 515 VAL A C 1
ATOM 4021 O O . VAL A 1 515 ? -9.758 -10.812 -0.525 1 90.88 515 VAL A O 1
ATOM 4024 N N . ASP A 1 516 ? -8.633 -11.219 1.366 1 87.19 516 ASP A N 1
ATOM 4025 C CA . ASP A 1 516 ? -9.781 -11.672 2.141 1 87.19 516 ASP A CA 1
ATOM 4026 C C . ASP A 1 516 ? -9.992 -10.805 3.381 1 87.19 516 ASP A C 1
ATOM 4028 O O . ASP A 1 516 ? -9.367 -11.039 4.418 1 87.19 516 ASP A O 1
ATOM 4032 N N . ASN A 1 517 ? -10.82 -9.828 3.422 1 89.81 517 ASN A N 1
ATOM 4033 C CA . ASN A 1 517 ? -11.711 -9.391 2.352 1 89.81 517 ASN A CA 1
ATOM 4034 C C . ASN A 1 517 ? -11.75 -7.867 2.242 1 89.81 517 ASN A C 1
ATOM 4036 O O . ASN A 1 517 ? -12.414 -7.32 1.363 1 89.81 517 ASN A O 1
ATOM 4040 N N . THR A 1 518 ? -11.031 -7.246 3.23 1 94.62 518 THR A N 1
ATOM 4041 C CA . THR A 1 518 ? -11.023 -5.789 3.264 1 94.62 518 THR A CA 1
ATOM 4042 C C . THR A 1 518 ? -9.594 -5.25 3.311 1 94.62 518 THR A C 1
ATOM 4044 O O . THR A 1 518 ? -8.82 -5.621 4.191 1 94.62 518 THR A O 1
ATOM 4047 N N . CYS A 1 519 ? -9.273 -4.461 2.395 1 96.75 519 CYS A N 1
ATOM 4048 C CA . CYS A 1 519 ? -7.965 -3.818 2.385 1 96.75 519 CYS A CA 1
ATOM 4049 C C . CYS A 1 519 ? -8.086 -2.334 2.709 1 96.75 519 CYS A C 1
ATOM 4051 O O . CYS A 1 519 ? -8.844 -1.61 2.062 1 96.75 519 CYS A O 1
ATOM 4053 N N . ILE A 1 520 ? -7.387 -1.87 3.738 1 97.44 520 ILE A N 1
ATOM 4054 C CA . ILE A 1 520 ? -7.402 -0.484 4.191 1 97.44 520 ILE A CA 1
ATOM 4055 C C . ILE A 1 520 ? -6.074 0.187 3.848 1 97.44 520 ILE A C 1
ATOM 4057 O O . ILE A 1 520 ? -5.008 -0.393 4.055 1 97.44 520 ILE A O 1
ATOM 4061 N N . PHE A 1 521 ? -6.168 1.408 3.379 1 97.5 521 PHE A N 1
ATOM 4062 C CA . PHE A 1 521 ? -4.973 2.131 2.951 1 97.5 521 PHE A CA 1
ATOM 4063 C C . PHE A 1 521 ? -4.84 3.449 3.703 1 97.5 521 PHE A C 1
ATOM 4065 O O . PHE A 1 521 ? -5.797 4.223 3.783 1 97.5 521 PHE A O 1
ATOM 4072 N N . ASP A 1 522 ? -3.615 3.705 4.215 1 96.38 522 ASP A N 1
ATOM 4073 C CA . ASP A 1 522 ? -3.217 4.961 4.844 1 96.38 522 ASP A CA 1
ATOM 4074 C C . ASP A 1 522 ? -2.16 5.684 4.008 1 96.38 522 ASP A C 1
ATOM 4076 O O . ASP A 1 522 ? -0.978 5.336 4.059 1 96.38 522 ASP A O 1
ATOM 4080 N N . GLY A 1 523 ? -2.615 6.668 3.316 1 93.56 523 GLY A N 1
ATOM 4081 C CA . GLY A 1 523 ? -1.711 7.398 2.443 1 93.56 523 GLY A CA 1
ATOM 4082 C C . GLY A 1 523 ? -0.753 8.297 3.199 1 93.56 523 GLY A C 1
ATOM 4083 O O . GLY A 1 523 ? 0.254 8.75 2.645 1 93.56 523 GLY A O 1
ATOM 4084 N N . ILE A 1 524 ? -1.07 8.617 4.395 1 91 524 ILE A N 1
ATOM 4085 C CA . ILE A 1 524 ? -0.179 9.445 5.199 1 91 524 ILE A CA 1
ATOM 4086 C C . ILE A 1 524 ? 1.034 8.625 5.633 1 91 524 ILE A C 1
ATOM 4088 O O . ILE A 1 524 ? 2.176 9.078 5.496 1 91 524 ILE A O 1
ATOM 4092 N N . GLU A 1 525 ? 0.809 7.434 6.039 1 89.88 525 GLU A N 1
ATOM 4093 C CA . GLU A 1 525 ? 1.894 6.594 6.539 1 89.88 525 GLU A CA 1
ATOM 4094 C C . GLU A 1 525 ? 2.395 5.637 5.461 1 89.88 525 GLU A C 1
ATOM 4096 O O . GLU A 1 525 ? 3.35 4.891 5.68 1 89.88 525 GLU A O 1
ATOM 4101 N N . SER A 1 526 ? 1.757 5.617 4.285 1 90.62 526 SER A N 1
ATOM 4102 C CA . SER A 1 526 ? 2.084 4.699 3.199 1 90.62 526 SER A CA 1
ATOM 4103 C C . SER A 1 526 ? 2.006 3.248 3.66 1 90.62 526 SER A C 1
ATOM 4105 O O . SER A 1 526 ? 2.955 2.482 3.484 1 90.62 526 SER A O 1
ATOM 4107 N N . ARG A 1 527 ? 0.85 2.861 4.156 1 91.25 527 ARG A N 1
ATOM 4108 C CA . ARG A 1 527 ? 0.639 1.52 4.688 1 91.25 527 ARG A CA 1
ATOM 4109 C C . ARG A 1 527 ? -0.679 0.934 4.188 1 91.25 527 ARG A C 1
ATOM 4111 O O . ARG A 1 527 ? -1.62 1.673 3.895 1 91.25 527 ARG A O 1
ATOM 4118 N N . CYS A 1 528 ? -0.687 -0.362 4.141 1 93.19 528 CYS A N 1
ATOM 4119 C CA . CYS A 1 528 ? -1.898 -1.131 3.877 1 93.19 528 CYS A CA 1
ATOM 4120 C C . CYS A 1 528 ? -2.092 -2.221 4.922 1 93.19 528 CYS A C 1
ATOM 4122 O O . CYS A 1 528 ? -1.117 -2.762 5.449 1 93.19 528 CYS A O 1
ATOM 4124 N N . GLN A 1 529 ? -3.312 -2.494 5.25 1 92.25 529 GLN A N 1
ATOM 4125 C CA . GLN A 1 529 ? -3.662 -3.592 6.148 1 92.25 529 GLN A CA 1
ATOM 4126 C C . GLN A 1 529 ? -4.914 -4.32 5.668 1 92.25 529 GLN A C 1
ATOM 4128 O O . GLN A 1 529 ? -5.883 -3.686 5.242 1 92.25 529 GLN A O 1
ATOM 4133 N N . VAL A 1 530 ? -4.84 -5.656 5.637 1 91.69 530 VAL A N 1
ATOM 4134 C CA . VAL A 1 530 ? -5.996 -6.465 5.266 1 91.69 530 VAL A CA 1
ATOM 4135 C C . VAL A 1 530 ? -6.664 -7.023 6.523 1 91.69 530 VAL A C 1
ATOM 4137 O O . VAL A 1 530 ? -5.992 -7.578 7.395 1 91.69 530 VAL A O 1
ATOM 4140 N N . LEU A 1 531 ? -7.938 -6.793 6.672 1 90.81 531 LEU A N 1
ATOM 4141 C CA . LEU A 1 531 ? -8.742 -7.332 7.758 1 90.81 531 LEU A CA 1
ATOM 4142 C C . LEU A 1 531 ? -9.922 -8.133 7.219 1 90.81 531 LEU A C 1
ATOM 4144 O O . LEU A 1 531 ? -10.508 -7.773 6.191 1 90.81 531 LEU A O 1
ATOM 4148 N N . ARG A 1 532 ? -10.234 -9.195 7.824 1 89.38 532 ARG A N 1
ATOM 4149 C CA . ARG A 1 532 ? -11.438 -9.953 7.484 1 89.38 532 ARG A CA 1
ATOM 4150 C C . ARG A 1 532 ? -12.641 -9.445 8.273 1 89.38 532 ARG A C 1
ATOM 4152 O O . ARG A 1 532 ? -12.703 -9.602 9.5 1 89.38 532 ARG A O 1
ATOM 4159 N N . LEU A 1 533 ? -13.562 -8.82 7.602 1 89.81 533 LEU A N 1
ATOM 4160 C CA . LEU A 1 533 ? -14.688 -8.164 8.25 1 89.81 533 LEU A CA 1
ATOM 4161 C C . LEU A 1 533 ? -16.016 -8.703 7.711 1 89.81 533 LEU A C 1
ATOM 4163 O O . LEU A 1 533 ? -16.078 -9.141 6.559 1 89.81 533 LEU A O 1
ATOM 4167 N N . LYS A 1 534 ? -16.969 -8.68 8.586 1 82.38 534 LYS A N 1
ATOM 4168 C CA . LYS A 1 534 ? -18.312 -9.039 8.125 1 82.38 534 LYS A CA 1
ATOM 4169 C C . LYS A 1 534 ? -18.922 -7.922 7.289 1 82.38 534 LYS A C 1
ATOM 4171 O O . LYS A 1 534 ? -19.047 -6.785 7.758 1 82.38 534 LYS A O 1
ATOM 4176 N N . LEU A 1 535 ? -19 -8.195 6.035 1 75.19 535 LEU A N 1
ATOM 4177 C CA . LEU A 1 535 ? -19.5 -7.203 5.086 1 75.19 535 LEU A CA 1
ATOM 4178 C C . LEU A 1 535 ? -21 -7.348 4.891 1 75.19 535 LEU A C 1
ATOM 4180 O O . LEU A 1 535 ? -21.531 -8.453 4.98 1 75.19 535 LEU A O 1
ATOM 4184 N N . MET B 1 1 ? -31.484 44.812 25.812 1 22.41 1 MET B N 1
ATOM 4185 C CA . MET B 1 1 ? -30.047 44.875 25.625 1 22.41 1 MET B CA 1
ATOM 4186 C C . MET B 1 1 ? -29.672 44.625 24.156 1 22.41 1 MET B C 1
ATOM 4188 O O . MET B 1 1 ? -30.094 43.625 23.578 1 22.41 1 MET B O 1
ATOM 4192 N N . ILE B 1 2 ? -29.312 45.656 23.422 1 24.83 2 ILE B N 1
ATOM 4193 C CA . ILE B 1 2 ? -29.328 46.031 22.016 1 24.83 2 ILE B CA 1
ATOM 4194 C C . ILE B 1 2 ? -28.188 45.312 21.281 1 24.83 2 ILE B C 1
ATOM 4196 O O . ILE B 1 2 ? -27.016 45.5 21.609 1 24.83 2 ILE B O 1
ATOM 4200 N N . SER B 1 3 ? -28.391 44.031 21.047 1 23.58 3 SER B N 1
ATOM 4201 C CA . SER B 1 3 ? -27.562 42.969 20.516 1 23.58 3 SER B CA 1
ATOM 4202 C C . SER B 1 3 ? -26.859 43.406 19.234 1 23.58 3 SER B C 1
ATOM 4204 O O . SER B 1 3 ? -27.484 43.5 18.188 1 23.58 3 SER B O 1
ATOM 4206 N N . GLY B 1 4 ? -26.062 44.438 19.344 1 21.78 4 GLY B N 1
ATOM 4207 C CA . GLY B 1 4 ? -25.469 45.062 18.172 1 21.78 4 GLY B CA 1
ATOM 4208 C C . GLY B 1 4 ? -24.719 44.094 17.297 1 21.78 4 GLY B C 1
ATOM 4209 O O . GLY B 1 4 ? -23.812 43.406 17.766 1 21.78 4 GLY B O 1
ATOM 4210 N N . ARG B 1 5 ? -25.438 43.531 16.312 1 31.55 5 ARG B N 1
ATOM 4211 C CA . ARG B 1 5 ? -25.031 42.781 15.125 1 31.55 5 ARG B CA 1
ATOM 4212 C C . ARG B 1 5 ? -23.812 43.406 14.461 1 31.55 5 ARG B C 1
ATOM 4214 O O . ARG B 1 5 ? -23.953 44.406 13.734 1 31.55 5 ARG B O 1
ATOM 4221 N N . GLN B 1 6 ? -22.734 43.719 15.219 1 24.38 6 GLN B N 1
ATOM 4222 C CA . GLN B 1 6 ? -21.641 44.344 14.469 1 24.38 6 GLN B CA 1
ATOM 4223 C C . GLN B 1 6 ? -21.406 43.625 13.148 1 24.38 6 GLN B C 1
ATOM 4225 O O . GLN B 1 6 ? -21.375 42.375 13.117 1 24.38 6 GLN B O 1
ATOM 4230 N N . ASP B 1 7 ? -21.656 44.219 12.039 1 28.05 7 ASP B N 1
ATOM 4231 C CA . ASP B 1 7 ? -21.547 44.031 10.594 1 28.05 7 ASP B CA 1
ATOM 4232 C C . ASP B 1 7 ? -20.141 43.625 10.195 1 28.05 7 ASP B C 1
ATOM 4234 O O . ASP B 1 7 ? -19.234 44.469 10.102 1 28.05 7 ASP B O 1
ATOM 4238 N N . GLU B 1 8 ? -19.469 42.812 10.914 1 30.77 8 GLU B N 1
ATOM 4239 C CA . GLU B 1 8 ? -18.172 42.438 10.391 1 30.77 8 GLU B CA 1
ATOM 4240 C C . GLU B 1 8 ? -18.203 42.281 8.875 1 30.77 8 GLU B C 1
ATOM 4242 O O . GLU B 1 8 ? -19.031 41.531 8.344 1 30.77 8 GLU B O 1
ATOM 4247 N N . THR B 1 9 ? -17.938 43.312 8.141 1 32.38 9 THR B N 1
ATOM 4248 C CA . THR B 1 9 ? -17.781 43.469 6.695 1 32.38 9 THR B CA 1
ATOM 4249 C C . THR B 1 9 ? -17.219 42.219 6.055 1 32.38 9 THR B C 1
ATOM 4251 O O . THR B 1 9 ? -16.141 41.75 6.422 1 32.38 9 THR B O 1
ATOM 4254 N N . GLN B 1 10 ? -18.047 41.312 5.715 1 34.09 10 GLN B N 1
ATOM 4255 C CA . GLN B 1 10 ? -17.891 40.125 4.875 1 34.09 10 GLN B CA 1
ATOM 4256 C C . GLN B 1 10 ? -16.969 40.406 3.693 1 34.09 10 GLN B C 1
ATOM 4258 O O . GLN B 1 10 ? -17.281 41.25 2.838 1 34.09 10 GLN B O 1
ATOM 4263 N N . SER B 1 11 ? -15.703 40.656 3.887 1 38.81 11 SER B N 1
ATOM 4264 C CA . SER B 1 11 ? -14.914 40.812 2.672 1 38.81 11 SER B CA 1
ATOM 4265 C C . SER B 1 11 ? -15.57 40.125 1.485 1 38.81 11 SER B C 1
ATOM 4267 O O . SER B 1 11 ? -16.172 39.062 1.643 1 38.81 11 SER B O 1
ATOM 4269 N N . PRO B 1 12 ? -15.953 40.719 0.458 1 41.69 12 PRO B N 1
ATOM 4270 C CA . PRO B 1 12 ? -16.625 40.125 -0.702 1 41.69 12 PRO B CA 1
ATOM 4271 C C . PRO B 1 12 ? -16.078 38.75 -1.052 1 41.69 12 PRO B C 1
ATOM 4273 O O . PRO B 1 12 ? -14.859 38.531 -1.011 1 41.69 12 PRO B O 1
ATOM 4276 N N . LEU B 1 13 ? -16.703 37.656 -0.734 1 48.16 13 LEU B N 1
ATOM 4277 C CA . LEU B 1 13 ? -16.391 36.281 -1.102 1 48.16 13 LEU B CA 1
ATOM 4278 C C . LEU B 1 13 ? -15.812 36.219 -2.508 1 48.16 13 LEU B C 1
ATOM 4280 O O . LEU B 1 13 ? -16.516 36.469 -3.492 1 48.16 13 LEU B O 1
ATOM 4284 N N . ARG B 1 14 ? -14.648 36.781 -2.74 1 61.78 14 ARG B N 1
ATOM 4285 C CA . ARG B 1 14 ? -14.016 36.688 -4.051 1 61.78 14 ARG B CA 1
ATOM 4286 C C . ARG B 1 14 ? -14.281 35.312 -4.684 1 61.78 14 ARG B C 1
ATOM 4288 O O . ARG B 1 14 ? -14.203 34.281 -4.012 1 61.78 14 ARG B O 1
ATOM 4295 N N . GLN B 1 15 ? -14.992 35.312 -5.824 1 71.56 15 GLN B N 1
ATOM 4296 C CA . GLN B 1 15 ? -15.219 34.094 -6.609 1 71.56 15 GLN B CA 1
ATOM 4297 C C . GLN B 1 15 ? -13.906 33.344 -6.863 1 71.56 15 GLN B C 1
ATOM 4299 O O . GLN B 1 15 ? -12.898 33.969 -7.219 1 71.56 15 GLN B O 1
ATOM 4304 N N . PRO B 1 16 ? -13.852 32.156 -6.379 1 75.19 16 PRO B N 1
ATOM 4305 C CA . PRO B 1 16 ? -12.633 31.375 -6.637 1 75.19 16 PRO B CA 1
ATOM 4306 C C . PRO B 1 16 ? -12.203 31.422 -8.102 1 75.19 16 PRO B C 1
ATOM 4308 O O . PRO B 1 16 ? -13.055 31.453 -8.992 1 75.19 16 PRO B O 1
ATOM 4311 N N . THR B 1 17 ? -10.945 31.625 -8.383 1 79.31 17 THR B N 1
ATOM 4312 C CA . THR B 1 17 ? -10.367 31.562 -9.727 1 79.31 17 THR B CA 1
ATOM 4313 C C . THR B 1 17 ? -10.508 30.156 -10.312 1 79.31 17 THR B C 1
ATOM 4315 O O . THR B 1 17 ? -10.82 29.203 -9.602 1 79.31 17 THR B O 1
ATOM 4318 N N . ASP B 1 18 ? -10.344 30.062 -11.586 1 78.75 18 ASP B N 1
ATOM 4319 C CA . ASP B 1 18 ? -10.375 28.781 -12.266 1 78.75 18 ASP B CA 1
ATOM 4320 C C . ASP B 1 18 ? -9.344 27.828 -11.672 1 78.75 18 ASP B C 1
ATOM 4322 O O . ASP B 1 18 ? -9.625 26.641 -11.5 1 78.75 18 ASP B O 1
ATOM 4326 N N . LYS B 1 19 ? -8.297 28.453 -11.328 1 80.25 19 LYS B N 1
ATOM 4327 C CA . LYS B 1 19 ? -7.227 27.656 -10.734 1 80.25 19 LYS B CA 1
ATOM 4328 C C . LYS B 1 19 ? -7.625 27.141 -9.352 1 80.25 19 LYS B C 1
ATOM 4330 O O . LYS B 1 19 ? -7.379 25.984 -9.023 1 80.25 19 LYS B O 1
ATOM 4335 N N . GLU B 1 20 ? -8.18 27.938 -8.57 1 80 20 GLU B N 1
ATOM 4336 C CA . GLU B 1 20 ? -8.617 27.562 -7.227 1 80 20 GLU B CA 1
ATOM 4337 C C . GLU B 1 20 ? -9.711 26.5 -7.281 1 80 20 GLU B C 1
ATOM 4339 O O . GLU B 1 20 ? -9.773 25.609 -6.422 1 80 20 GLU B O 1
ATOM 4344 N N . ARG B 1 21 ? -10.484 26.625 -8.266 1 81.38 21 ARG B N 1
ATOM 4345 C CA . ARG B 1 21 ? -11.539 25.625 -8.438 1 81.38 21 ARG B CA 1
ATOM 4346 C C . ARG B 1 21 ? -10.969 24.281 -8.859 1 81.38 21 ARG B C 1
ATOM 4348 O O . ARG B 1 21 ? -11.43 23.234 -8.398 1 81.38 21 ARG B O 1
ATOM 4355 N N . LYS B 1 22 ? -9.969 24.391 -9.664 1 81.56 22 LYS B N 1
ATOM 4356 C CA . LYS B 1 22 ? -9.336 23.188 -10.18 1 81.56 22 LYS B CA 1
ATOM 4357 C C . LYS B 1 22 ? -8.609 22.438 -9.062 1 81.56 22 LYS B C 1
ATOM 4359 O O . LYS B 1 22 ? -8.648 21.203 -9.016 1 81.56 22 LYS B O 1
ATOM 4364 N N . TYR B 1 23 ? -8.023 23.219 -8.172 1 81.81 23 TYR B N 1
ATOM 4365 C CA . TYR B 1 23 ? -7.188 22.594 -7.152 1 81.81 23 TYR B CA 1
ATOM 4366 C C . TYR B 1 23 ? -7.871 22.625 -5.793 1 81.81 23 TYR B C 1
ATOM 4368 O O . TYR B 1 23 ? -7.207 22.562 -4.754 1 81.81 23 TYR B O 1
ATOM 4376 N N . ASP B 1 24 ? -9.117 22.797 -5.766 1 81.62 24 ASP B N 1
ATOM 4377 C CA . ASP B 1 24 ? -9.883 22.969 -4.535 1 81.62 24 ASP B CA 1
ATOM 4378 C C . ASP B 1 24 ? -9.594 21.844 -3.541 1 81.62 24 ASP B C 1
ATOM 4380 O O . ASP B 1 24 ? -9.328 22.094 -2.365 1 81.62 24 ASP B O 1
ATOM 4384 N N . ARG B 1 25 ? -9.625 20.672 -4.016 1 80.25 25 ARG B N 1
ATOM 4385 C CA . ARG B 1 25 ? -9.422 19.531 -3.131 1 80.25 25 ARG B CA 1
ATOM 4386 C C . ARG B 1 25 ? -8 19.516 -2.572 1 80.25 25 ARG B C 1
ATOM 4388 O O . ARG B 1 25 ? -7.797 19.25 -1.387 1 80.25 25 ARG B O 1
ATOM 4395 N N . GLN B 1 26 ? -7.07 19.828 -3.359 1 82.31 26 GLN B N 1
ATOM 4396 C CA . GLN B 1 26 ? -5.668 19.875 -2.953 1 82.31 26 GLN B CA 1
ATOM 4397 C C . GLN B 1 26 ? -5.41 21.016 -1.972 1 82.31 26 GLN B C 1
ATOM 4399 O O . GLN B 1 26 ? -4.688 20.844 -0.988 1 82.31 26 GLN B O 1
ATOM 4404 N N . LEU B 1 27 ? -6.055 22.094 -2.205 1 82.12 27 LEU B N 1
ATOM 4405 C CA . LEU B 1 27 ? -5.887 23.266 -1.359 1 82.12 27 LEU B CA 1
ATOM 4406 C C . LEU B 1 27 ? -6.414 23 0.047 1 82.12 27 LEU B C 1
ATOM 4408 O O . LEU B 1 27 ? -5.875 23.531 1.025 1 82.12 27 LEU B O 1
ATOM 4412 N N . ARG B 1 28 ? -7.324 22.156 0.085 1 79.81 28 ARG B N 1
ATOM 4413 C CA . ARG B 1 28 ? -7.871 21.797 1.389 1 79.81 28 ARG B CA 1
ATOM 4414 C C . ARG B 1 28 ? -6.875 20.969 2.188 1 79.81 28 ARG B C 1
ATOM 4416 O O . ARG B 1 28 ? -6.848 21.031 3.418 1 79.81 28 ARG B O 1
ATOM 4423 N N . LEU B 1 29 ? -6.082 20.344 1.474 1 80.31 29 LEU B N 1
ATOM 4424 C CA . LEU B 1 29 ? -5.219 19.375 2.15 1 80.31 29 LEU B CA 1
ATOM 4425 C C . LEU B 1 29 ? -3.854 19.984 2.451 1 80.31 29 LEU B C 1
ATOM 4427 O O . LEU B 1 29 ? -3.303 19.781 3.535 1 80.31 29 LEU B O 1
ATOM 4431 N N . TRP B 1 30 ? -3.299 20.766 1.496 1 82.69 30 TRP B N 1
ATOM 4432 C CA . TRP B 1 30 ? -1.967 21.297 1.771 1 82.69 30 TRP B CA 1
ATOM 4433 C C . TRP B 1 30 ? -1.945 22.812 1.632 1 82.69 30 TRP B C 1
ATOM 4435 O O . TRP B 1 30 ? -0.874 23.422 1.572 1 82.69 30 TRP B O 1
ATOM 4445 N N . ALA B 1 31 ? -3.008 23.484 1.576 1 81.94 31 ALA B N 1
ATOM 4446 C CA . ALA B 1 31 ? -3.176 24.938 1.665 1 81.94 31 ALA B CA 1
ATOM 4447 C C . ALA B 1 31 ? -2.461 25.641 0.517 1 81.94 31 ALA B C 1
ATOM 4449 O O . ALA B 1 31 ? -1.886 25 -0.358 1 81.94 31 ALA B O 1
ATOM 4450 N N . ALA B 1 32 ? -2.557 26.922 0.483 1 83.38 32 ALA B N 1
ATOM 4451 C CA . ALA B 1 32 ? -1.996 27.75 -0.58 1 83.38 32 ALA B CA 1
ATOM 4452 C C . ALA B 1 32 ? -0.472 27.672 -0.583 1 83.38 32 ALA B C 1
ATOM 4454 O O . ALA B 1 32 ? 0.155 27.703 -1.645 1 83.38 32 ALA B O 1
ATOM 4455 N N . SER B 1 33 ? 0.099 27.594 0.583 1 82.88 33 SER B N 1
ATOM 4456 C CA . SER B 1 33 ? 1.553 27.516 0.682 1 82.88 33 SER B CA 1
ATOM 4457 C C . SER B 1 33 ? 2.086 26.234 0.056 1 82.88 33 SER B C 1
ATOM 4459 O O . SER B 1 33 ? 3.1 26.25 -0.646 1 82.88 33 SER B O 1
ATOM 4461 N N . GLY B 1 34 ? 1.41 25.172 0.323 1 88.25 34 GLY B N 1
ATOM 4462 C CA . GLY B 1 34 ? 1.8 23.922 -0.288 1 88.25 34 GLY B CA 1
ATOM 4463 C C . GLY B 1 34 ? 1.676 23.922 -1.8 1 88.25 34 GLY B C 1
ATOM 4464 O O . GLY B 1 34 ? 2.562 23.438 -2.504 1 88.25 34 GLY B O 1
ATOM 4465 N N . GLN B 1 35 ? 0.637 24.531 -2.271 1 89.25 35 GLN B N 1
ATOM 4466 C CA . GLN B 1 35 ? 0.422 24.609 -3.713 1 89.25 35 GLN B CA 1
ATOM 4467 C C . GLN B 1 35 ? 1.494 25.453 -4.387 1 89.25 35 GLN B C 1
ATOM 4469 O O . GLN B 1 35 ? 1.976 25.125 -5.469 1 89.25 35 GLN B O 1
ATOM 4474 N N . SER B 1 36 ? 1.818 26.484 -3.723 1 89.88 36 SER B N 1
ATOM 4475 C CA . SER B 1 36 ? 2.871 27.359 -4.242 1 89.88 36 SER B CA 1
ATOM 4476 C C . SER B 1 36 ? 4.203 26.625 -4.316 1 89.88 36 SER B C 1
ATOM 4478 O O . SER B 1 36 ? 4.969 26.812 -5.27 1 89.88 36 SER B O 1
ATOM 4480 N N . ALA B 1 37 ? 4.488 25.844 -3.311 1 90.75 37 ALA B N 1
ATOM 4481 C CA . ALA B 1 37 ? 5.715 25.047 -3.303 1 90.75 37 ALA B CA 1
ATOM 4482 C C . ALA B 1 37 ? 5.742 24.062 -4.473 1 90.75 37 ALA B C 1
ATOM 4484 O O . ALA B 1 37 ? 6.773 23.891 -5.125 1 90.75 37 ALA B O 1
ATOM 4485 N N . LEU B 1 38 ? 4.66 23.453 -4.758 1 94.19 38 LEU B N 1
ATOM 4486 C CA . LEU B 1 38 ? 4.559 22.516 -5.867 1 94.19 38 LEU B CA 1
ATOM 4487 C C . LEU B 1 38 ? 4.77 23.219 -7.199 1 94.19 38 LEU B C 1
ATOM 4489 O O . LEU B 1 38 ? 5.508 22.734 -8.055 1 94.19 38 LEU B O 1
ATOM 4493 N N . GLU B 1 39 ? 4.156 24.344 -7.316 1 94.56 39 GLU B N 1
ATOM 4494 C CA . GLU B 1 39 ? 4.223 25.094 -8.57 1 94.56 39 GLU B CA 1
ATOM 4495 C C . GLU B 1 39 ? 5.633 25.625 -8.82 1 94.56 39 GLU B C 1
ATOM 4497 O O . GLU B 1 39 ? 5.98 25.953 -9.961 1 94.56 39 GLU B O 1
ATOM 4502 N N . SER B 1 40 ? 6.418 25.656 -7.82 1 94.62 40 SER B N 1
ATOM 4503 C CA . SER B 1 40 ? 7.789 26.141 -7.953 1 94.62 40 SER B CA 1
ATOM 4504 C C . SER B 1 40 ? 8.781 24.984 -8.039 1 94.62 40 SER B C 1
ATOM 4506 O O . SER B 1 40 ? 9.977 25.203 -8.242 1 94.62 40 SER B O 1
ATOM 4508 N N . ALA B 1 41 ? 8.359 23.844 -7.855 1 96.44 41 ALA B N 1
ATOM 4509 C CA . ALA B 1 41 ? 9.234 22.672 -7.766 1 96.44 41 ALA B CA 1
ATOM 4510 C C . ALA B 1 41 ? 9.758 22.281 -9.141 1 96.44 41 ALA B C 1
ATOM 4512 O O . ALA B 1 41 ? 9.031 22.375 -10.141 1 96.44 41 ALA B O 1
ATOM 4513 N N . HIS B 1 42 ? 11.016 21.859 -9.203 1 97.75 42 HIS B N 1
ATOM 4514 C CA . HIS B 1 42 ? 11.68 21.297 -10.375 1 97.75 42 HIS B CA 1
ATOM 4515 C C . HIS B 1 42 ? 12.133 19.859 -10.117 1 97.75 42 HIS B C 1
ATOM 4517 O O . HIS B 1 42 ? 13.07 19.625 -9.352 1 97.75 42 HIS B O 1
ATOM 4523 N N . VAL B 1 43 ? 11.508 18.906 -10.828 1 98.19 43 VAL B N 1
ATOM 4524 C CA . VAL B 1 43 ? 11.727 17.484 -10.547 1 98.19 43 VAL B CA 1
ATOM 4525 C C . VAL B 1 43 ? 12.586 16.875 -11.656 1 98.19 43 VAL B C 1
ATOM 4527 O O . VAL B 1 43 ? 12.32 17.078 -12.844 1 98.19 43 VAL B O 1
ATOM 4530 N N . LEU B 1 44 ? 13.609 16.141 -11.273 1 98.25 44 LEU B N 1
ATOM 4531 C CA . LEU B 1 44 ? 14.391 15.344 -12.211 1 98.25 44 LEU B CA 1
ATOM 4532 C C . LEU B 1 44 ? 14.047 13.867 -12.094 1 98.25 44 LEU B C 1
ATOM 4534 O O . LEU B 1 44 ? 14.117 13.289 -11 1 98.25 44 LEU B O 1
ATOM 4538 N N . LEU B 1 45 ? 13.648 13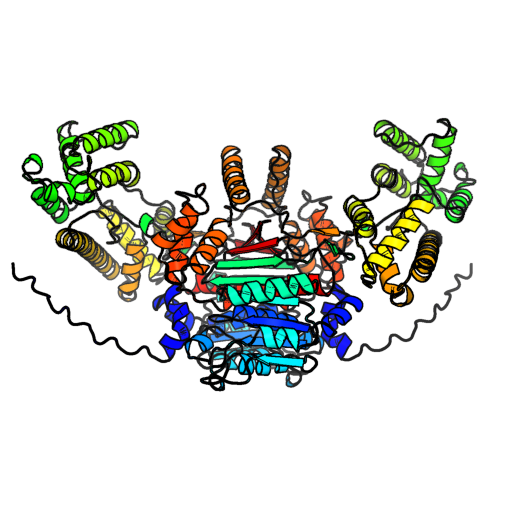.266 -13.172 1 98.25 45 LEU B N 1
ATOM 4539 C CA . LEU B 1 45 ? 13.453 11.82 -13.25 1 98.25 45 LEU B CA 1
ATOM 4540 C C . LEU B 1 45 ? 14.508 11.18 -14.148 1 98.25 45 LEU B C 1
ATOM 4542 O O . LEU B 1 45 ? 14.609 11.508 -15.328 1 98.25 45 LEU B O 1
ATOM 4546 N N . VAL B 1 46 ? 15.305 10.328 -13.578 1 97.12 46 VAL B N 1
ATOM 4547 C CA . VAL B 1 46 ? 16.219 9.5 -14.359 1 97.12 46 VAL B CA 1
ATOM 4548 C C . VAL B 1 46 ? 15.664 8.086 -14.469 1 97.12 46 VAL B C 1
ATOM 4550 O O . VAL B 1 46 ? 15.719 7.312 -13.508 1 97.12 46 VAL B O 1
ATOM 4553 N N . ASN B 1 47 ? 15.266 7.789 -15.648 1 93.56 47 ASN B N 1
ATOM 4554 C CA . ASN B 1 47 ? 14.586 6.52 -15.875 1 93.56 47 ASN B CA 1
ATOM 4555 C C . ASN B 1 47 ? 15.523 5.473 -16.469 1 93.56 47 ASN B C 1
ATOM 4557 O O . ASN B 1 47 ? 16.453 5.816 -17.203 1 93.56 47 ASN B O 1
ATOM 4561 N N . SER B 1 48 ? 15.266 4.254 -16.109 1 87.69 48 SER B N 1
ATOM 4562 C CA . SER B 1 48 ? 15.969 3.098 -16.672 1 87.69 48 SER B CA 1
ATOM 4563 C C . SER B 1 48 ? 15.008 1.935 -16.906 1 87.69 48 SER B C 1
ATOM 4565 O O . SER B 1 48 ? 13.852 1.983 -16.5 1 87.69 48 SER B O 1
ATOM 4567 N N . SER B 1 49 ? 15.43 0.942 -17.688 1 80.69 49 SER B N 1
ATOM 4568 C CA . SER B 1 49 ? 14.641 -0.25 -17.984 1 80.69 49 SER B CA 1
ATOM 4569 C C . SER B 1 49 ? 13.312 0.114 -18.641 1 80.69 49 SER B C 1
ATOM 4571 O O . SER B 1 49 ? 13.289 0.787 -19.672 1 80.69 49 SER B O 1
ATOM 4573 N N . THR B 1 50 ? 12.172 -0.235 -18 1 82.62 50 THR B N 1
ATOM 4574 C CA . THR B 1 50 ? 10.875 0.068 -18.609 1 82.62 50 THR B CA 1
ATOM 4575 C C . THR B 1 50 ? 10.414 1.469 -18.219 1 82.62 50 THR B C 1
ATOM 4577 O O . THR B 1 50 ? 9.609 2.084 -18.922 1 82.62 50 THR B O 1
ATOM 4580 N N . GLY B 1 51 ? 10.898 1.924 -17.125 1 86.94 51 GLY B N 1
ATOM 4581 C CA . GLY B 1 51 ? 10.695 3.293 -16.688 1 86.94 51 GLY B CA 1
ATOM 4582 C C . GLY B 1 51 ? 9.234 3.633 -16.453 1 86.94 51 GLY B C 1
ATOM 4583 O O . GLY B 1 51 ? 8.852 4.809 -16.453 1 86.94 51 GLY B O 1
ATOM 4584 N N . THR B 1 52 ? 8.367 2.688 -16.328 1 94.25 52 THR B N 1
ATOM 4585 C CA . THR B 1 52 ? 6.93 2.908 -16.188 1 94.25 52 THR B CA 1
ATOM 4586 C C . THR B 1 52 ? 6.621 3.533 -14.828 1 94.25 52 THR B C 1
ATOM 4588 O O . THR B 1 52 ? 5.797 4.445 -14.727 1 94.25 52 THR B O 1
ATOM 4591 N N . VAL B 1 53 ? 7.297 3.092 -13.82 1 97.19 53 VAL B N 1
ATOM 4592 C CA . VAL B 1 53 ? 7.023 3.564 -12.469 1 97.19 53 VAL B CA 1
ATOM 4593 C C . VAL B 1 53 ? 7.402 5.039 -12.352 1 97.19 53 VAL B C 1
ATOM 4595 O O . VAL B 1 53 ? 6.699 5.816 -11.703 1 97.19 53 VAL B O 1
ATOM 4598 N N . GLY B 1 54 ? 8.508 5.445 -12.93 1 97.81 54 GLY B N 1
ATOM 4599 C CA . GLY B 1 54 ? 8.906 6.844 -12.93 1 97.81 54 GLY B CA 1
ATOM 4600 C C . GLY B 1 54 ? 7.895 7.75 -13.609 1 97.81 54 GLY B C 1
ATOM 4601 O O . GLY B 1 54 ? 7.574 8.828 -13.102 1 97.81 54 GLY B O 1
ATOM 4602 N N . THR B 1 55 ? 7.375 7.309 -14.703 1 97.06 55 THR B N 1
ATOM 4603 C CA . THR B 1 55 ? 6.395 8.086 -15.453 1 97.06 55 THR B CA 1
ATOM 4604 C C . THR B 1 55 ? 5.082 8.188 -14.68 1 97.06 55 THR B C 1
ATOM 4606 O O . THR B 1 55 ? 4.441 9.242 -14.664 1 97.06 55 THR B O 1
ATOM 4609 N N . GLU B 1 56 ? 4.684 7.059 -14.094 1 97.31 56 GLU B N 1
ATOM 4610 C CA . GLU B 1 56 ? 3.494 7.078 -13.25 1 97.31 56 GLU B CA 1
ATOM 4611 C C . GLU B 1 56 ? 3.656 8.055 -12.086 1 97.31 56 GLU B C 1
ATOM 4613 O O . GLU B 1 56 ? 2.686 8.68 -11.656 1 97.31 56 GLU B O 1
ATOM 4618 N N . THR B 1 57 ? 4.824 8.148 -11.531 1 98.19 57 THR B N 1
ATOM 4619 C CA . THR B 1 57 ? 5.098 9.094 -10.461 1 98.19 57 THR B CA 1
ATOM 4620 C C . THR B 1 57 ? 4.918 10.531 -10.945 1 98.19 57 THR B C 1
ATOM 4622 O O . THR B 1 57 ? 4.25 11.336 -10.289 1 98.19 57 THR B O 1
ATOM 4625 N N . LEU B 1 58 ? 5.473 10.82 -12.102 1 97.88 58 LEU B N 1
ATOM 4626 C CA . LEU B 1 58 ? 5.375 12.172 -12.664 1 97.88 58 LEU B CA 1
ATOM 4627 C C . LEU B 1 58 ? 3.922 12.531 -12.961 1 97.88 58 LEU B C 1
ATOM 4629 O O . LEU B 1 58 ? 3.514 13.68 -12.781 1 97.88 58 LEU B O 1
ATOM 4633 N N . LYS B 1 59 ? 3.184 11.523 -13.453 1 96.5 59 LYS B N 1
ATOM 4634 C CA . LYS B 1 59 ? 1.759 11.742 -13.695 1 96.5 59 LYS B CA 1
ATOM 4635 C C . LYS B 1 59 ? 1.081 12.344 -12.461 1 96.5 59 LYS B C 1
ATOM 4637 O O . LYS B 1 59 ? 0.328 13.312 -12.578 1 96.5 59 LYS B O 1
ATOM 4642 N N . ASN B 1 60 ? 1.428 11.852 -11.336 1 96.38 60 ASN B N 1
ATOM 4643 C CA . ASN B 1 60 ? 0.78 12.242 -10.094 1 96.38 60 ASN B CA 1
ATOM 4644 C C . ASN B 1 60 ? 1.349 13.547 -9.555 1 96.38 60 ASN B C 1
ATOM 4646 O O . ASN B 1 60 ? 0.794 14.133 -8.617 1 96.38 60 ASN B O 1
ATOM 4650 N N . LEU B 1 61 ? 2.422 14.016 -10.125 1 97 61 LEU B N 1
ATOM 4651 C CA . LEU B 1 61 ? 2.977 15.305 -9.742 1 97 61 LEU B CA 1
ATOM 4652 C C . LEU B 1 61 ? 2.545 16.391 -10.719 1 97 61 LEU B C 1
ATOM 4654 O O . LEU B 1 61 ? 2.408 17.562 -10.336 1 97 61 LEU B O 1
ATOM 4658 N N . VAL B 1 62 ? 2.332 15.992 -11.93 1 95.19 62 VAL B N 1
ATOM 4659 C CA . VAL B 1 62 ? 1.979 16.938 -12.984 1 95.19 62 VAL B CA 1
ATOM 4660 C C . VAL B 1 62 ? 0.529 17.391 -12.812 1 95.19 62 VAL B C 1
ATOM 4662 O O . VAL B 1 62 ? 0.215 18.562 -12.969 1 95.19 62 VAL B O 1
ATOM 4665 N N . LEU B 1 63 ? -0.274 16.469 -12.492 1 90.5 63 LEU B N 1
ATOM 4666 C CA . LEU B 1 63 ? -1.697 16.766 -12.383 1 90.5 63 LEU B CA 1
ATOM 4667 C C . LEU B 1 63 ? -1.941 17.859 -11.352 1 90.5 63 LEU B C 1
ATOM 4669 O O . LEU B 1 63 ? -2.711 18.797 -11.602 1 90.5 63 LEU B O 1
ATOM 4673 N N . PRO B 1 64 ? -1.282 17.812 -10.188 1 89.62 64 PRO B N 1
ATOM 4674 C CA . PRO B 1 64 ? -1.51 18.891 -9.219 1 89.62 64 PRO B CA 1
ATOM 4675 C C . PRO B 1 64 ? -0.696 20.156 -9.523 1 89.62 64 PRO B C 1
ATOM 4677 O O . PRO B 1 64 ? -0.763 21.125 -8.781 1 89.62 64 PRO B O 1
ATOM 4680 N N . GLY B 1 65 ? 0.138 20.094 -10.492 1 92.12 65 GLY B N 1
ATOM 4681 C CA . GLY B 1 65 ? 0.692 21.344 -11.016 1 92.12 65 GLY B CA 1
ATOM 4682 C C . GLY B 1 65 ? 2.098 21.625 -10.516 1 92.12 65 GLY B C 1
ATOM 4683 O O . GLY B 1 65 ? 2.391 22.734 -10.062 1 92.12 65 GLY B O 1
ATOM 4684 N N . ILE B 1 66 ? 2.98 20.641 -10.516 1 95.5 66 ILE B N 1
ATOM 4685 C CA . ILE B 1 66 ? 4.387 20.938 -10.258 1 95.5 66 ILE B CA 1
ATOM 4686 C C . ILE B 1 66 ? 4.898 21.938 -11.289 1 95.5 66 ILE B C 1
ATOM 4688 O O . ILE B 1 66 ? 4.312 22.094 -12.367 1 95.5 66 ILE B O 1
ATOM 4692 N N . GLY B 1 67 ? 5.945 22.672 -10.961 1 96.5 67 GLY B N 1
ATOM 4693 C CA . GLY B 1 67 ? 6.434 23.703 -11.859 1 96.5 67 GLY B CA 1
ATOM 4694 C C . GLY B 1 67 ? 7.07 23.156 -13.117 1 96.5 67 GLY B C 1
ATOM 4695 O O . GLY B 1 67 ? 6.703 23.547 -14.227 1 96.5 67 GLY B O 1
ATOM 4696 N N . LYS B 1 68 ? 8.031 22.359 -12.859 1 97.31 68 LYS B N 1
ATOM 4697 C CA . LYS B 1 68 ? 8.828 21.844 -13.977 1 97.31 68 LYS B CA 1
ATOM 4698 C C . LYS B 1 68 ? 9.32 20.422 -13.695 1 97.31 68 LYS B C 1
ATOM 4700 O O . LYS B 1 68 ? 9.484 20.031 -12.539 1 97.31 68 LYS B O 1
ATOM 4705 N N . PHE B 1 69 ? 9.477 19.656 -14.828 1 98.06 69 PHE B N 1
ATOM 4706 C CA . PHE B 1 69 ? 10.148 18.359 -14.688 1 98.06 69 PHE B CA 1
ATOM 4707 C C . PHE B 1 69 ? 11.062 18.094 -15.875 1 98.06 69 PHE B C 1
ATOM 4709 O O . PHE B 1 69 ? 10.875 18.672 -16.953 1 98.06 69 PHE B O 1
ATOM 4716 N N . THR B 1 70 ? 12.07 17.312 -15.641 1 97.44 70 THR B N 1
ATOM 4717 C CA . THR B 1 70 ? 12.969 16.828 -16.688 1 97.44 70 THR B CA 1
ATOM 4718 C C . THR B 1 70 ? 13.109 15.312 -16.625 1 97.44 70 THR B C 1
ATOM 4720 O O . THR B 1 70 ? 13.375 14.75 -15.562 1 97.44 70 THR B O 1
ATOM 4723 N N . ILE B 1 71 ? 12.922 14.672 -17.75 1 97.19 71 ILE B N 1
ATOM 4724 C CA . ILE B 1 71 ? 13.07 13.227 -17.844 1 97.19 71 ILE B CA 1
ATOM 4725 C C . ILE B 1 71 ? 14.375 12.883 -18.547 1 97.19 71 ILE B C 1
ATOM 4727 O O . ILE B 1 71 ? 14.633 13.359 -19.656 1 97.19 71 ILE B O 1
ATOM 4731 N N . VAL B 1 72 ? 15.18 12.125 -17.938 1 96 72 VAL B N 1
ATOM 4732 C CA . VAL B 1 72 ? 16.359 11.539 -18.562 1 96 72 VAL B CA 1
ATOM 4733 C C . VAL B 1 72 ? 16.125 10.055 -18.844 1 96 72 VAL B C 1
ATOM 4735 O O . VAL B 1 72 ? 15.945 9.266 -17.906 1 96 72 VAL B O 1
ATOM 4738 N N . ASP B 1 73 ? 16.094 9.625 -20.016 1 94.56 73 ASP B N 1
ATOM 4739 C CA . ASP B 1 73 ? 15.844 8.266 -20.484 1 94.56 73 ASP B CA 1
ATOM 4740 C C . ASP B 1 73 ? 16.375 8.07 -21.906 1 94.56 73 ASP B C 1
ATOM 4742 O O . ASP B 1 73 ? 15.922 8.719 -22.844 1 94.56 73 ASP B O 1
ATOM 4746 N N . ASP B 1 74 ? 17.312 7.191 -22.125 1 92 74 ASP B N 1
ATOM 4747 C CA . ASP B 1 74 ? 17.938 7.043 -23.438 1 92 74 ASP B CA 1
ATOM 4748 C C . ASP B 1 74 ? 17.266 5.93 -24.234 1 92 74 ASP B C 1
ATOM 4750 O O . ASP B 1 74 ? 17.766 5.523 -25.281 1 92 74 ASP B O 1
ATOM 4754 N N . ALA B 1 75 ? 16.156 5.352 -23.797 1 92.38 75 ALA B N 1
ATOM 4755 C CA . ALA B 1 75 ? 15.484 4.25 -24.469 1 92.38 75 ALA B CA 1
ATOM 4756 C C . ALA B 1 75 ? 14.648 4.754 -25.641 1 92.38 75 ALA B C 1
ATOM 4758 O O . ALA B 1 75 ? 14.227 5.914 -25.656 1 92.38 75 ALA B O 1
ATOM 4759 N N . VAL B 1 76 ? 14.508 3.879 -26.594 1 93.75 76 VAL B N 1
ATOM 4760 C CA . VAL B 1 76 ? 13.578 4.074 -27.719 1 93.75 76 VAL B CA 1
ATOM 4761 C C . VAL B 1 76 ? 12.336 3.213 -27.516 1 93.75 76 VAL B C 1
ATOM 4763 O O . VAL B 1 76 ? 12.438 2.059 -27.094 1 93.75 76 VAL B O 1
ATOM 4766 N N . VAL B 1 77 ? 11.188 3.713 -27.812 1 94.31 77 VAL B N 1
ATOM 4767 C CA . VAL B 1 77 ? 9.93 3.029 -27.531 1 94.31 77 VAL B CA 1
ATOM 4768 C C . VAL B 1 77 ? 9.836 1.762 -28.375 1 94.31 77 VAL B C 1
ATOM 4770 O O . VAL B 1 77 ? 10.016 1.808 -29.594 1 94.31 77 VAL B O 1
ATOM 4773 N N . GLY B 1 78 ? 9.633 0.643 -27.734 1 91.69 78 GLY B N 1
ATOM 4774 C CA . GLY B 1 78 ? 9.367 -0.632 -28.375 1 91.69 78 GLY B CA 1
ATOM 4775 C C . GLY B 1 78 ? 8 -1.2 -28.031 1 91.69 78 GLY B C 1
ATOM 4776 O O . GLY B 1 78 ? 7.242 -0.594 -27.266 1 91.69 78 GLY B O 1
ATOM 4777 N N . ASP B 1 79 ? 7.68 -2.336 -28.516 1 87.38 79 ASP B N 1
ATOM 4778 C CA . ASP B 1 79 ? 6.367 -2.953 -28.328 1 87.38 79 ASP B CA 1
ATOM 4779 C C . ASP B 1 79 ? 6.105 -3.256 -26.859 1 87.38 79 ASP B C 1
ATOM 4781 O O . ASP B 1 79 ? 4.984 -3.076 -26.375 1 87.38 79 ASP B O 1
ATOM 4785 N N . ALA B 1 80 ? 7.09 -3.666 -26.219 1 84.69 80 ALA B N 1
ATOM 4786 C CA . ALA B 1 80 ? 6.941 -4.051 -24.828 1 84.69 80 ALA B CA 1
ATOM 4787 C C . ALA B 1 80 ? 6.539 -2.852 -23.969 1 84.69 80 ALA B C 1
ATOM 4789 O O . ALA B 1 80 ? 5.848 -3.006 -22.953 1 84.69 80 ALA B O 1
ATOM 4790 N N . ASP B 1 81 ? 6.973 -1.658 -24.406 1 89.88 81 ASP B N 1
ATOM 4791 C CA . ASP B 1 81 ? 6.645 -0.445 -23.656 1 89.88 81 ASP B CA 1
ATOM 4792 C C . ASP B 1 81 ? 5.152 -0.129 -23.75 1 89.88 81 ASP B C 1
ATOM 4794 O O . ASP B 1 81 ? 4.562 0.406 -22.812 1 89.88 81 ASP B O 1
ATOM 4798 N N . LEU B 1 82 ? 4.586 -0.452 -24.844 1 87.12 82 LEU B N 1
ATOM 4799 C CA . LEU B 1 82 ? 3.188 -0.125 -25.094 1 87.12 82 LEU B CA 1
ATOM 4800 C C . LEU B 1 82 ? 2.266 -0.925 -24.188 1 87.12 82 LEU B C 1
ATOM 4802 O O . LEU B 1 82 ? 1.147 -0.495 -23.891 1 87.12 82 LEU B O 1
ATOM 4806 N N . GLY B 1 83 ? 2.758 -1.994 -23.719 1 83.81 83 GLY B N 1
ATOM 4807 C CA . GLY B 1 83 ? 1.928 -2.854 -22.891 1 83.81 83 GLY B CA 1
ATOM 4808 C C . GLY B 1 83 ? 1.958 -2.475 -21.422 1 83.81 83 GLY B C 1
ATOM 4809 O O . GLY B 1 83 ? 1.107 -2.912 -20.656 1 83.81 83 GLY B O 1
ATOM 4810 N N . VAL B 1 84 ? 2.898 -1.587 -21.062 1 88.75 84 VAL B N 1
ATOM 4811 C CA . VAL B 1 84 ? 3.055 -1.385 -19.625 1 88.75 84 VAL B CA 1
ATOM 4812 C C . VAL B 1 84 ? 3.025 0.108 -19.312 1 88.75 84 VAL B C 1
ATOM 4814 O O . VAL B 1 84 ? 2.809 0.5 -18.156 1 88.75 84 VAL B O 1
ATOM 4817 N N . ASN B 1 85 ? 3.256 0.949 -20.25 1 90.44 85 ASN B N 1
ATOM 4818 C CA . ASN B 1 85 ? 3.322 2.389 -20.031 1 90.44 85 ASN B CA 1
ATOM 4819 C C . ASN B 1 85 ? 2.113 3.104 -20.625 1 90.44 85 ASN B C 1
ATOM 4821 O O . ASN B 1 85 ? 2.01 3.244 -21.844 1 90.44 85 ASN B O 1
ATOM 4825 N N . PHE B 1 86 ? 1.324 3.691 -19.828 1 87.88 86 PHE B N 1
ATOM 4826 C CA . PHE B 1 86 ? 0.055 4.309 -20.203 1 87.88 86 PHE B CA 1
ATOM 4827 C C . PHE B 1 86 ? 0.282 5.531 -21.078 1 87.88 86 PHE B C 1
ATOM 4829 O O . PHE B 1 86 ? -0.617 5.949 -21.812 1 87.88 86 PHE B O 1
ATOM 4836 N N . PHE B 1 87 ? 1.387 6.055 -21.047 1 90.75 87 PHE B N 1
ATOM 4837 C CA . PHE B 1 87 ? 1.641 7.328 -21.719 1 90.75 87 PHE B CA 1
ATOM 4838 C C . PHE B 1 87 ? 2.225 7.105 -23.109 1 90.75 87 PHE B C 1
ATOM 4840 O O . PHE B 1 87 ? 2.617 8.062 -23.781 1 90.75 87 PHE B O 1
ATOM 4847 N N . LEU B 1 88 ? 2.324 5.906 -23.469 1 91.31 88 LEU B N 1
ATOM 4848 C CA . LEU B 1 88 ? 2.865 5.586 -24.797 1 91.31 88 LEU B CA 1
ATOM 4849 C C . LEU B 1 88 ? 1.806 4.926 -25.672 1 91.31 88 LEU B C 1
ATOM 4851 O O . LEU B 1 88 ? 1.012 4.117 -25.188 1 91.31 88 LEU B O 1
ATOM 4855 N N . ASP B 1 89 ? 1.77 5.328 -26.812 1 87.5 89 ASP B N 1
ATOM 4856 C CA . ASP B 1 89 ? 0.876 4.703 -27.781 1 87.5 89 ASP B CA 1
ATOM 4857 C C . ASP B 1 89 ? 1.629 4.316 -29.062 1 87.5 89 ASP B C 1
ATOM 4859 O O . ASP B 1 89 ? 2.855 4.422 -29.109 1 87.5 89 ASP B O 1
ATOM 4863 N N . GLU B 1 90 ? 0.985 3.826 -30.047 1 87.88 90 GLU B N 1
ATOM 4864 C CA . GLU B 1 90 ? 1.595 3.299 -31.266 1 87.88 90 GLU B CA 1
ATOM 4865 C C . GLU B 1 90 ? 2.357 4.387 -32 1 87.88 90 GLU B C 1
ATOM 4867 O O . GLU B 1 90 ? 3.373 4.109 -32.656 1 87.88 90 GLU B O 1
ATOM 4872 N N . ALA B 1 91 ? 1.919 5.613 -31.859 1 91.88 91 ALA B N 1
ATOM 4873 C CA . ALA B 1 91 ? 2.57 6.727 -32.531 1 91.88 91 ALA B CA 1
ATOM 4874 C C . ALA B 1 91 ? 3.957 6.992 -31.953 1 91.88 91 ALA B C 1
ATOM 4876 O O . ALA B 1 91 ? 4.781 7.656 -32.594 1 91.88 91 ALA B O 1
ATOM 4877 N N . CYS B 1 92 ? 4.203 6.445 -30.812 1 93.69 92 CYS B N 1
ATOM 4878 C CA . CYS B 1 92 ? 5.465 6.68 -30.125 1 93.69 92 CYS B CA 1
ATOM 4879 C C . CYS B 1 92 ? 6.52 5.66 -30.547 1 93.69 92 CYS B C 1
ATOM 4881 O O . CYS B 1 92 ? 7.707 5.848 -30.281 1 93.69 92 CYS B O 1
ATOM 4883 N N . LEU B 1 93 ? 6.137 4.602 -31.297 1 93.75 93 LEU B N 1
ATOM 4884 C CA . LEU B 1 93 ? 7.062 3.531 -31.656 1 93.75 93 LEU B CA 1
ATOM 4885 C C . LEU B 1 93 ? 8.258 4.082 -32.406 1 93.75 93 LEU B C 1
ATOM 4887 O O . LEU B 1 93 ? 8.086 4.832 -33.375 1 93.75 93 LEU B O 1
ATOM 4891 N N . GLY B 1 94 ? 9.438 3.746 -31.922 1 94.56 94 GLY B N 1
ATOM 4892 C CA . GLY B 1 94 ? 10.656 4.145 -32.625 1 94.56 94 GLY B CA 1
ATOM 4893 C C . GLY B 1 94 ? 11.148 5.523 -32.219 1 94.56 94 GLY B C 1
ATOM 4894 O O . GLY B 1 94 ? 12.219 5.957 -32.656 1 94.56 94 GLY B O 1
ATOM 4895 N N . LEU B 1 95 ? 10.445 6.234 -31.422 1 95.12 95 LEU B N 1
ATOM 4896 C CA . LEU B 1 95 ? 10.82 7.562 -30.953 1 95.12 95 LEU B CA 1
ATOM 4897 C C . LEU B 1 95 ? 11.469 7.48 -29.562 1 95.12 95 LEU B C 1
ATOM 4899 O O . LEU B 1 95 ? 11.312 6.477 -28.875 1 95.12 95 LEU B O 1
ATOM 4903 N N . PRO B 1 96 ? 12.203 8.547 -29.188 1 94.81 96 PRO B N 1
ATOM 4904 C CA . PRO B 1 96 ? 12.75 8.547 -27.828 1 94.81 96 PRO B CA 1
ATOM 4905 C C . PRO B 1 96 ? 11.664 8.492 -26.75 1 94.81 96 PRO B C 1
ATOM 4907 O O . PRO B 1 96 ? 10.727 9.289 -26.781 1 94.81 96 PRO B O 1
ATOM 4910 N N . ARG B 1 97 ? 11.781 7.562 -25.844 1 95.88 97 ARG B N 1
ATOM 4911 C CA . ARG B 1 97 ? 10.758 7.34 -24.828 1 95.88 97 ARG B CA 1
ATOM 4912 C C . ARG B 1 97 ? 10.602 8.562 -23.938 1 95.88 97 ARG B C 1
ATOM 4914 O O . ARG B 1 97 ? 9.484 8.93 -23.562 1 95.88 97 ARG B O 1
ATOM 4921 N N . ALA B 1 98 ? 11.742 9.203 -23.641 1 95.81 98 ALA B N 1
ATOM 4922 C CA . ALA B 1 98 ? 11.703 10.398 -22.797 1 95.81 98 ALA B CA 1
ATOM 4923 C C . ALA B 1 98 ? 10.875 11.5 -23.453 1 95.81 98 ALA B C 1
ATOM 4925 O O . ALA B 1 98 ? 10.117 12.195 -22.781 1 95.81 98 ALA B O 1
ATOM 4926 N N . ARG B 1 99 ? 11 11.648 -24.672 1 96.5 99 ARG B N 1
ATOM 4927 C CA . ARG B 1 99 ? 10.266 12.672 -25.406 1 96.5 99 ARG B CA 1
ATOM 4928 C C . ARG B 1 99 ? 8.766 12.391 -25.391 1 96.5 99 ARG B C 1
ATOM 4930 O O . ARG B 1 99 ? 7.969 13.281 -25.094 1 96.5 99 ARG B O 1
ATOM 4937 N N . CYS B 1 100 ? 8.438 11.148 -25.75 1 96.44 100 CYS B N 1
ATOM 4938 C CA . CYS B 1 100 ? 7.031 10.773 -25.797 1 96.44 100 CYS B CA 1
ATOM 4939 C C . CYS B 1 100 ? 6.367 10.938 -24.438 1 96.44 100 CYS B C 1
ATOM 4941 O O . CYS B 1 100 ? 5.266 11.477 -24.344 1 96.44 100 CYS B O 1
ATOM 4943 N N . CYS B 1 101 ? 7.031 10.461 -23.391 1 96.62 101 CYS B N 1
ATOM 4944 C CA . CYS B 1 101 ? 6.48 10.586 -22.047 1 96.62 101 CYS B CA 1
ATOM 4945 C C . CYS B 1 101 ? 6.316 12.047 -21.656 1 96.62 101 CYS B C 1
ATOM 4947 O O . CYS B 1 101 ? 5.281 12.438 -21.125 1 96.62 101 CYS B O 1
ATOM 4949 N N . ARG B 1 102 ? 7.336 12.844 -21.938 1 96.81 102 ARG B N 1
ATOM 4950 C CA . ARG B 1 102 ? 7.273 14.273 -21.641 1 96.81 102 ARG B CA 1
ATOM 4951 C C . ARG B 1 102 ? 6.09 14.93 -22.344 1 96.81 102 ARG B C 1
ATOM 4953 O O . ARG B 1 102 ? 5.309 15.648 -21.703 1 96.81 102 ARG B O 1
ATOM 4960 N N . ASP B 1 103 ? 5.949 14.703 -23.609 1 96 103 ASP B N 1
ATOM 4961 C CA . ASP B 1 103 ? 4.891 15.32 -24.406 1 96 103 ASP B CA 1
ATOM 4962 C C . ASP B 1 103 ? 3.512 14.953 -23.859 1 96 103 ASP B C 1
ATOM 4964 O O . ASP B 1 103 ? 2.646 15.82 -23.703 1 96 103 ASP B O 1
ATOM 4968 N N . ASN B 1 104 ? 3.338 13.703 -23.562 1 92.31 104 ASN B N 1
ATOM 4969 C CA . ASN B 1 104 ? 2.031 13.234 -23.125 1 92.31 104 ASN B CA 1
ATOM 4970 C C . ASN B 1 104 ? 1.741 13.664 -21.688 1 92.31 104 ASN B C 1
ATOM 4972 O O . ASN B 1 104 ? 0.588 13.914 -21.328 1 92.31 104 ASN B O 1
ATOM 4976 N N . LEU B 1 105 ? 2.715 13.781 -20.875 1 93.94 105 LEU B N 1
ATOM 4977 C CA . LEU B 1 105 ? 2.535 14.242 -19.5 1 93.94 105 LEU B CA 1
ATOM 4978 C C . LEU B 1 105 ? 2.137 15.719 -19.469 1 93.94 105 LEU B C 1
ATOM 4980 O O . LEU B 1 105 ? 1.265 16.109 -18.688 1 93.94 105 LEU B O 1
ATOM 4984 N N . VAL B 1 106 ? 2.727 16.531 -20.297 1 93.56 106 VAL B N 1
ATOM 4985 C CA . VAL B 1 106 ? 2.463 17.969 -20.312 1 93.56 106 VAL B CA 1
ATOM 4986 C C . VAL B 1 106 ? 1.034 18.234 -20.781 1 93.56 106 VAL B C 1
ATOM 4988 O O . VAL B 1 106 ? 0.409 19.203 -20.375 1 93.56 106 VAL B O 1
ATOM 4991 N N . GLU B 1 107 ? 0.516 17.328 -21.562 1 86.81 107 GLU B N 1
ATOM 4992 C CA . GLU B 1 107 ? -0.859 17.469 -22.031 1 86.81 107 GLU B CA 1
ATOM 4993 C C . GLU B 1 107 ? -1.85 17.375 -20.875 1 86.81 107 GLU B C 1
ATOM 4995 O O . GLU B 1 107 ? -2.953 17.922 -20.953 1 86.81 107 GLU B O 1
ATOM 5000 N N . LEU B 1 108 ? -1.464 16.781 -19.828 1 84.94 108 LEU B N 1
ATOM 5001 C CA . LEU B 1 108 ? -2.338 16.625 -18.672 1 84.94 108 LEU B CA 1
ATOM 5002 C C . LEU B 1 108 ? -2.562 17.953 -17.953 1 84.94 108 LEU B C 1
ATOM 5004 O O . LEU B 1 108 ? -3.619 18.172 -17.359 1 84.94 108 LEU B O 1
ATOM 5008 N N . ASN B 1 109 ? -1.545 18.812 -17.922 1 88.62 109 ASN B N 1
ATOM 5009 C CA . ASN B 1 109 ? -1.581 20.109 -17.266 1 88.62 109 ASN B CA 1
ATOM 5010 C C . ASN B 1 109 ? -0.684 21.125 -17.969 1 88.62 109 ASN B C 1
ATOM 5012 O O . ASN B 1 109 ? 0.517 21.188 -17.688 1 88.62 109 ASN B O 1
ATOM 5016 N N . PRO B 1 110 ? -1.242 21.953 -18.688 1 87.88 110 PRO B N 1
ATOM 5017 C CA . PRO B 1 110 ? -0.463 22.875 -19.516 1 87.88 110 PRO B CA 1
ATOM 5018 C C . PRO B 1 110 ? 0.345 23.875 -18.703 1 87.88 110 PRO B C 1
ATOM 5020 O O . PRO B 1 110 ? 1.236 24.547 -19.219 1 87.88 110 PRO B O 1
ATOM 5023 N N . ALA B 1 111 ? 0.03 23.984 -17.422 1 89.62 111 ALA B N 1
ATOM 5024 C CA . ALA B 1 111 ? 0.771 24.906 -16.562 1 89.62 111 ALA B CA 1
ATOM 5025 C C . ALA B 1 111 ? 2.137 24.328 -16.188 1 89.62 111 ALA B C 1
ATOM 5027 O O . ALA B 1 111 ? 3.006 25.047 -15.695 1 89.62 111 ALA B O 1
ATOM 5028 N N . VAL B 1 112 ? 2.305 23.094 -16.484 1 95.44 112 VAL B N 1
ATOM 5029 C CA . VAL B 1 112 ? 3.543 22.422 -16.094 1 95.44 112 VAL B CA 1
ATOM 5030 C C . VAL B 1 112 ? 4.508 22.422 -17.281 1 95.44 112 VAL B C 1
ATOM 5032 O O . VAL B 1 112 ? 4.117 22.109 -18.406 1 95.44 112 VAL B O 1
ATOM 5035 N N . ARG B 1 113 ? 5.801 22.797 -17.031 1 96.88 113 ARG B N 1
ATOM 5036 C CA . ARG B 1 113 ? 6.832 22.781 -18.062 1 96.88 113 ARG B CA 1
ATOM 5037 C C . ARG B 1 113 ? 7.625 21.469 -18.016 1 96.88 113 ARG B C 1
ATOM 5039 O O . ARG B 1 113 ? 8 21.016 -16.938 1 96.88 113 ARG B O 1
ATOM 5046 N N . GLY B 1 114 ? 7.82 20.812 -19.172 1 97.12 114 GLY B N 1
ATOM 5047 C CA . GLY B 1 114 ? 8.562 19.562 -19.234 1 97.12 114 GLY B CA 1
ATOM 5048 C C . GLY B 1 114 ? 9.75 19.609 -20.172 1 97.12 114 GLY B C 1
ATOM 5049 O O . GLY B 1 114 ? 9.695 20.297 -21.203 1 97.12 114 GLY B O 1
ATOM 5050 N N . ASP B 1 115 ? 10.805 18.938 -19.797 1 96 115 ASP B N 1
ATOM 5051 C CA . ASP B 1 115 ? 11.977 18.75 -20.656 1 96 115 ASP B CA 1
ATOM 5052 C C . ASP B 1 115 ? 12.422 17.297 -20.672 1 96 115 ASP B C 1
ATOM 5054 O O . ASP B 1 115 ? 11.938 16.484 -19.875 1 96 115 ASP B O 1
ATOM 5058 N N . TRP B 1 116 ? 13.219 16.891 -21.656 1 95.38 116 TRP B N 1
ATOM 5059 C CA . TRP B 1 116 ? 13.672 15.516 -21.766 1 95.38 116 TRP B CA 1
ATOM 5060 C C . TRP B 1 116 ? 15.102 15.445 -22.281 1 95.38 116 TRP B C 1
ATOM 5062 O O . TRP B 1 116 ? 15.555 16.359 -22.984 1 95.38 116 TRP B O 1
ATOM 5072 N N . PHE B 1 117 ? 15.758 14.555 -21.828 1 92.75 117 PHE B N 1
ATOM 5073 C CA . PHE B 1 117 ? 17.156 14.312 -22.188 1 92.75 117 PHE B CA 1
ATOM 5074 C C . PHE B 1 117 ? 17.406 12.812 -22.344 1 92.75 117 PHE B C 1
ATOM 5076 O O . PHE B 1 117 ? 16.781 11.992 -21.688 1 92.75 117 PHE B O 1
ATOM 5083 N N . PRO B 1 118 ? 18.375 12.461 -23.172 1 90.94 118 PRO B N 1
ATOM 5084 C CA . PRO B 1 118 ? 19.125 13.297 -24.125 1 90.94 118 PRO B CA 1
ATOM 5085 C C . PRO B 1 118 ? 18.312 13.672 -25.359 1 90.94 118 PRO B C 1
ATOM 5087 O O . PRO B 1 118 ? 17.391 12.938 -25.734 1 90.94 118 PRO B O 1
ATOM 5090 N N . LYS B 1 119 ? 18.734 14.742 -25.953 1 90.25 119 LYS B N 1
ATOM 5091 C CA . LYS B 1 119 ? 18.047 15.211 -27.141 1 90.25 119 LYS B CA 1
ATOM 5092 C C . LYS B 1 119 ? 18.484 14.438 -28.391 1 90.25 119 LYS B C 1
ATOM 5094 O O . LYS B 1 119 ? 17.75 14.344 -29.359 1 90.25 119 LYS B O 1
ATOM 5099 N N . ILE B 1 120 ? 19.75 13.914 -28.281 1 81.31 120 ILE B N 1
ATOM 5100 C CA . ILE B 1 120 ? 20.297 13.141 -29.391 1 81.31 120 ILE B CA 1
ATOM 5101 C C . ILE B 1 120 ? 20.219 11.648 -29.078 1 81.31 120 ILE B C 1
ATOM 5103 O O . ILE B 1 120 ? 20.672 11.211 -28.016 1 81.31 120 ILE B O 1
ATOM 5107 N N . VAL B 1 121 ? 19.766 10.938 -30.031 1 74.12 121 VAL B N 1
ATOM 5108 C CA . VAL B 1 121 ? 19.609 9.5 -29.891 1 74.12 121 VAL B CA 1
ATOM 5109 C C . VAL B 1 121 ? 20.969 8.82 -29.859 1 74.12 121 VAL B C 1
ATOM 5111 O O . VAL B 1 121 ? 21.891 9.25 -30.562 1 74.12 121 VAL B O 1
ATOM 5114 N N . ASP B 1 122 ? 21.188 7.84 -29.016 1 68.75 122 ASP B N 1
ATOM 5115 C CA . ASP B 1 122 ? 22.391 7.016 -28.906 1 68.75 122 ASP B CA 1
ATOM 5116 C C . ASP B 1 122 ? 23.516 7.77 -28.203 1 68.75 122 ASP B C 1
ATOM 5118 O O . ASP B 1 122 ? 24.703 7.488 -28.422 1 68.75 122 ASP B O 1
ATOM 5122 N N . SER B 1 123 ? 23.078 8.797 -27.609 1 70.56 123 SER B N 1
ATOM 5123 C CA . SER B 1 123 ? 24.062 9.484 -26.797 1 70.56 123 SER B CA 1
ATOM 5124 C C . SER B 1 123 ? 24 9.016 -25.344 1 70.56 123 SER B C 1
ATOM 5126 O O . SER B 1 123 ? 23.031 8.375 -24.938 1 70.56 123 SER B O 1
ATOM 5128 N N . ASP B 1 124 ? 25.125 9.086 -24.688 1 72.88 124 ASP B N 1
ATOM 5129 C CA . ASP B 1 124 ? 25.125 8.758 -23.266 1 72.88 124 ASP B CA 1
ATOM 5130 C C . ASP B 1 124 ? 24.125 9.609 -22.5 1 72.88 124 ASP B C 1
ATOM 5132 O O . ASP B 1 124 ? 23.672 10.648 -22.984 1 72.88 124 ASP B O 1
ATOM 5136 N N . LEU B 1 125 ? 23.609 9.195 -21.438 1 76.75 125 LEU B N 1
ATOM 5137 C CA . LEU B 1 125 ? 22.562 9.828 -20.656 1 76.75 125 LEU B CA 1
ATOM 5138 C C . LEU B 1 125 ? 22.906 11.281 -20.344 1 76.75 125 LEU B C 1
ATOM 5140 O O . LEU B 1 125 ? 22.016 12.109 -20.172 1 76.75 125 LEU B O 1
ATOM 5144 N N . GLY B 1 126 ? 24.156 11.578 -20.375 1 80 126 GLY B N 1
ATOM 5145 C CA . GLY B 1 126 ? 24.578 12.953 -20.188 1 80 126 GLY B CA 1
ATOM 5146 C C . GLY B 1 126 ? 24.141 13.539 -18.859 1 80 126 GLY B C 1
ATOM 5147 O O . GLY B 1 126 ? 23.781 14.719 -18.781 1 80 126 GLY B O 1
ATOM 5148 N N . ILE B 1 127 ? 24.047 12.758 -17.828 1 87.44 127 ILE B N 1
ATOM 5149 C CA . ILE B 1 127 ? 23.516 13.172 -16.531 1 87.44 127 ILE B CA 1
ATOM 5150 C C . ILE B 1 127 ? 24.375 14.289 -15.938 1 87.44 127 ILE B C 1
ATOM 5152 O O . ILE B 1 127 ? 23.859 15.281 -15.438 1 87.44 127 ILE B O 1
ATOM 5156 N N . GLU B 1 128 ? 25.688 14.133 -16.047 1 85.44 128 GLU B N 1
ATOM 5157 C CA . GLU B 1 128 ? 26.594 15.117 -15.461 1 85.44 128 GLU B CA 1
ATOM 5158 C C . GLU B 1 128 ? 26.422 16.484 -16.109 1 85.44 128 GLU B C 1
ATOM 5160 O O . GLU B 1 128 ? 26.375 17.5 -15.43 1 85.44 128 GLU B O 1
ATOM 5165 N N . ARG B 1 129 ? 26.391 16.469 -17.406 1 84.75 129 ARG B N 1
ATOM 5166 C CA . ARG B 1 129 ? 26.219 17.719 -18.141 1 84.75 129 ARG B CA 1
ATOM 5167 C C . ARG B 1 129 ? 24.891 18.375 -17.797 1 84.75 129 ARG B C 1
ATOM 5169 O O . ARG B 1 129 ? 24.797 19.609 -17.734 1 84.75 129 ARG B O 1
ATOM 5176 N N . LEU B 1 130 ? 23.875 17.594 -17.641 1 89.62 130 LEU B N 1
ATOM 5177 C CA . LEU B 1 130 ? 22.547 18.094 -17.297 1 89.62 130 LEU B CA 1
ATOM 5178 C C . LEU B 1 130 ? 22.547 18.719 -15.914 1 89.62 130 LEU B C 1
ATOM 5180 O O . LEU B 1 130 ? 22 19.812 -15.727 1 89.62 130 LEU B O 1
ATOM 5184 N N . LEU B 1 131 ? 23.141 18.047 -14.984 1 91.25 131 LEU B N 1
ATOM 5185 C CA . LEU B 1 131 ? 23.172 18.516 -13.602 1 91.25 131 LEU B CA 1
ATOM 5186 C C . LEU B 1 131 ? 23.922 19.844 -13.492 1 91.25 131 LEU B C 1
ATOM 5188 O O . LEU B 1 131 ? 23.578 20.688 -12.664 1 91.25 131 LEU B O 1
ATOM 5192 N N . ASP B 1 132 ? 24.844 20.062 -14.336 1 85.19 132 ASP B N 1
ATOM 5193 C CA . ASP B 1 132 ? 25.672 21.266 -14.297 1 85.19 132 ASP B CA 1
ATOM 5194 C C . ASP B 1 132 ? 24.984 22.438 -15 1 85.19 132 ASP B C 1
ATOM 5196 O O . ASP B 1 132 ? 25.234 23.594 -14.664 1 85.19 132 ASP B O 1
ATOM 5200 N N . SER B 1 133 ? 24.156 22.141 -15.906 1 80.62 133 SER B N 1
ATOM 5201 C CA . SER B 1 133 ? 23.625 23.188 -16.766 1 80.62 133 SER B CA 1
ATOM 5202 C C . SER B 1 133 ? 22.203 23.547 -16.391 1 80.62 133 SER B C 1
ATOM 5204 O O . SER B 1 133 ? 21.688 24.609 -16.781 1 80.62 133 SER B O 1
ATOM 5206 N N . SER B 1 134 ? 21.609 22.766 -15.648 1 79.81 134 SER B N 1
ATOM 5207 C CA . SER B 1 134 ? 20.172 22.953 -15.375 1 79.81 134 SER B CA 1
ATOM 5208 C C . SER B 1 134 ? 19.953 23.812 -14.141 1 79.81 134 SER B C 1
ATOM 5210 O O . SER B 1 134 ? 20.859 23.953 -13.312 1 79.81 134 SER B O 1
ATOM 5212 N N . ASP B 1 135 ? 18.797 24.422 -14.172 1 83.5 135 ASP B N 1
ATOM 5213 C CA . ASP B 1 135 ? 18.328 25 -12.914 1 83.5 135 ASP B CA 1
ATOM 5214 C C . ASP B 1 135 ? 18.344 23.969 -11.789 1 83.5 135 ASP B C 1
ATOM 5216 O O . ASP B 1 135 ? 18.188 22.781 -12.039 1 83.5 135 ASP B O 1
ATOM 5220 N N . PRO B 1 136 ? 18.531 24.469 -10.625 1 90.62 136 PRO B N 1
ATOM 5221 C CA . PRO B 1 136 ? 18.578 23.547 -9.492 1 90.62 136 PRO B CA 1
ATOM 5222 C C . PRO B 1 136 ? 17.312 22.688 -9.367 1 90.62 136 PRO B C 1
ATOM 5224 O O . PRO B 1 136 ? 16.203 23.203 -9.562 1 90.62 136 PRO B O 1
ATOM 5227 N N . PHE B 1 137 ? 17.531 21.5 -9.148 1 95.88 137 PHE B N 1
ATOM 5228 C CA . PHE B 1 137 ? 16.406 20.594 -8.945 1 95.88 137 PHE B CA 1
ATOM 5229 C C . PHE B 1 137 ? 15.953 20.609 -7.488 1 95.88 137 PHE B C 1
ATOM 5231 O O . PHE B 1 137 ? 16.781 20.703 -6.578 1 95.88 137 PHE B O 1
ATOM 5238 N N . THR B 1 138 ? 14.641 20.594 -7.312 1 95.88 138 THR B N 1
ATOM 5239 C CA . THR B 1 138 ? 14.055 20.531 -5.984 1 95.88 138 THR B CA 1
ATOM 5240 C C . THR B 1 138 ? 14.141 19.125 -5.414 1 95.88 138 THR B C 1
ATOM 5242 O O . THR B 1 138 ? 14.289 18.938 -4.203 1 95.88 138 THR B O 1
ATOM 5245 N N . ILE B 1 139 ? 13.984 18.156 -6.266 1 97.38 139 ILE B N 1
ATOM 5246 C CA . ILE B 1 139 ? 13.953 16.75 -5.883 1 97.38 139 ILE B CA 1
ATOM 5247 C C . ILE B 1 139 ? 14.359 15.883 -7.07 1 97.38 139 ILE B C 1
ATOM 5249 O O . ILE B 1 139 ? 14.07 16.219 -8.219 1 97.38 139 ILE B O 1
ATOM 5253 N N . ILE B 1 140 ? 15.102 14.812 -6.789 1 98.12 140 ILE B N 1
ATOM 5254 C CA . ILE B 1 140 ? 15.578 13.914 -7.832 1 98.12 140 ILE B CA 1
ATOM 5255 C C . ILE B 1 140 ? 15.07 12.5 -7.57 1 98.12 140 ILE B C 1
ATOM 5257 O O . ILE B 1 140 ? 15.141 12.008 -6.441 1 98.12 140 ILE B O 1
ATOM 5261 N N . LEU B 1 141 ? 14.5 11.859 -8.578 1 98.5 141 LEU B N 1
ATOM 5262 C CA . LEU B 1 141 ? 14.07 10.469 -8.555 1 98.5 141 LEU B CA 1
ATOM 5263 C C . LEU B 1 141 ? 14.789 9.656 -9.625 1 98.5 141 LEU B C 1
ATOM 5265 O O . LEU B 1 141 ? 14.875 10.086 -10.781 1 98.5 141 LEU B O 1
ATOM 5269 N N . TYR B 1 142 ? 15.344 8.547 -9.258 1 97.69 142 TYR B N 1
ATOM 5270 C CA . TYR B 1 142 ? 15.859 7.656 -10.281 1 97.69 142 TYR B CA 1
ATOM 5271 C C . TYR B 1 142 ? 15.336 6.238 -10.094 1 97.69 142 TYR B C 1
ATOM 5273 O O . TYR B 1 142 ? 15.062 5.82 -8.961 1 97.69 142 TYR B O 1
ATOM 5281 N N . THR B 1 143 ? 15.156 5.547 -11.164 1 96.25 143 THR B N 1
ATOM 5282 C CA . THR B 1 143 ? 14.672 4.168 -11.141 1 96.25 143 THR B CA 1
ATOM 5283 C C . THR B 1 143 ? 15.836 3.188 -11.227 1 96.25 143 THR B C 1
ATOM 5285 O O . THR B 1 143 ? 16.891 3.518 -11.773 1 96.25 143 THR B O 1
ATOM 5288 N N . LEU B 1 144 ? 15.633 2.061 -10.656 1 93.88 144 LEU B N 1
ATOM 5289 C CA . LEU B 1 144 ? 16.625 0.998 -10.664 1 93.88 144 LEU B CA 1
ATOM 5290 C C . LEU B 1 144 ? 16.172 -0.172 -11.531 1 93.88 144 LEU B C 1
ATOM 5292 O O . LEU B 1 144 ? 14.977 -0.414 -11.672 1 93.88 144 LEU B O 1
ATOM 5296 N N . PRO B 1 145 ? 17.078 -0.872 -12.172 1 91.06 145 PRO B N 1
ATOM 5297 C CA . PRO B 1 145 ? 18.547 -0.744 -12.062 1 91.06 145 PRO B CA 1
ATOM 5298 C C . PRO B 1 145 ? 19.094 0.433 -12.867 1 91.06 145 PRO B C 1
ATOM 5300 O O . PRO B 1 145 ? 18.531 0.783 -13.906 1 91.06 145 PRO B O 1
ATOM 5303 N N . LEU B 1 146 ? 20.141 1.03 -12.367 1 91.81 146 LEU B N 1
ATOM 5304 C CA . LEU B 1 146 ? 20.875 2.117 -13 1 91.81 146 LEU B CA 1
ATOM 5305 C C . LEU B 1 146 ? 22.375 1.918 -12.852 1 91.81 146 LEU B C 1
ATOM 5307 O O . LEU B 1 146 ? 22.844 1.386 -11.836 1 91.81 146 LEU B O 1
ATOM 5311 N N . ARG B 1 147 ? 23.141 2.326 -13.875 1 90.56 147 ARG B N 1
ATOM 5312 C CA . ARG B 1 147 ? 24.594 2.188 -13.812 1 90.56 147 ARG B CA 1
ATOM 5313 C C . ARG B 1 147 ? 25.156 2.869 -12.578 1 90.56 147 ARG B C 1
ATOM 5315 O O . ARG B 1 147 ? 24.812 4.016 -12.281 1 90.56 147 ARG B O 1
ATOM 5322 N N . PRO B 1 148 ? 26.016 2.16 -11.812 1 91.38 148 PRO B N 1
ATOM 5323 C CA . PRO B 1 148 ? 26.562 2.695 -10.562 1 91.38 148 PRO B CA 1
ATOM 5324 C C . PRO B 1 148 ? 27.203 4.066 -10.742 1 91.38 148 PRO B C 1
ATOM 5326 O O . PRO B 1 148 ? 27.156 4.898 -9.828 1 91.38 148 PRO B O 1
ATOM 5329 N N . THR B 1 149 ? 27.844 4.297 -11.867 1 91.25 149 THR B N 1
ATOM 5330 C CA . THR B 1 149 ? 28.484 5.582 -12.117 1 91.25 149 THR B CA 1
ATOM 5331 C C . THR B 1 149 ? 27.469 6.715 -12.102 1 91.25 149 THR B C 1
ATOM 5333 O O . THR B 1 149 ? 27.734 7.801 -11.586 1 91.25 149 THR B O 1
ATOM 5336 N N . TYR B 1 150 ? 26.297 6.469 -12.648 1 92.69 150 TYR B N 1
ATOM 5337 C CA . TYR B 1 150 ? 25.234 7.469 -12.648 1 92.69 150 TYR B CA 1
ATOM 5338 C C . TYR B 1 150 ? 24.688 7.68 -11.242 1 92.69 150 TYR B C 1
ATOM 5340 O O . TYR B 1 150 ? 24.391 8.812 -10.852 1 92.69 150 TYR B O 1
ATOM 5348 N N . ILE B 1 151 ? 24.531 6.602 -10.539 1 94.38 151 ILE B N 1
ATOM 5349 C CA . ILE B 1 151 ? 24.031 6.688 -9.172 1 94.38 151 ILE B CA 1
ATOM 5350 C C . ILE B 1 151 ? 24.984 7.539 -8.328 1 94.38 151 ILE B C 1
ATOM 5352 O O . ILE B 1 151 ? 24.531 8.422 -7.59 1 94.38 151 ILE B O 1
ATOM 5356 N N . LYS B 1 152 ? 26.25 7.262 -8.438 1 94.38 152 LYS B N 1
ATOM 5357 C CA . LYS B 1 152 ? 27.25 8.023 -7.695 1 94.38 152 LYS B CA 1
ATOM 5358 C C . LYS B 1 152 ? 27.203 9.508 -8.047 1 94.38 152 LYS B C 1
ATOM 5360 O O . LYS B 1 152 ? 27.328 10.367 -7.176 1 94.38 152 LYS B O 1
ATOM 5365 N N . CYS B 1 153 ? 27.031 9.742 -9.289 1 94.56 153 CYS B N 1
ATOM 5366 C CA . CYS B 1 153 ? 26.922 11.117 -9.758 1 94.56 153 CYS B CA 1
ATOM 5367 C C . CYS B 1 153 ? 25.719 11.82 -9.141 1 94.56 153 CYS B C 1
ATOM 5369 O O . CYS B 1 153 ? 25.844 12.945 -8.648 1 94.56 153 CYS B O 1
ATOM 5371 N N . LEU B 1 154 ? 24.609 11.211 -9.148 1 96.12 154 LEU B N 1
ATOM 5372 C CA . LEU B 1 154 ? 23.375 11.766 -8.609 1 96.12 154 LEU B CA 1
ATOM 5373 C C . LEU B 1 154 ? 23.484 11.977 -7.102 1 96.12 154 LEU B C 1
ATOM 5375 O O . LEU B 1 154 ? 23.062 13.008 -6.578 1 96.12 154 LEU B O 1
ATOM 5379 N N . GLU B 1 155 ? 24.047 11 -6.449 1 94.12 155 GLU B N 1
ATOM 5380 C CA . GLU B 1 155 ? 24.219 11.078 -5 1 94.12 155 GLU B CA 1
ATOM 5381 C C . GLU B 1 155 ? 25.141 12.227 -4.613 1 94.12 155 GLU B C 1
ATOM 5383 O O . GLU B 1 155 ? 24.859 12.961 -3.662 1 94.12 155 GLU B O 1
ATOM 5388 N N . SER B 1 156 ? 26.219 12.32 -5.305 1 93.75 156 SER B N 1
ATOM 5389 C CA . SER B 1 156 ? 27.172 13.391 -5.039 1 93.75 156 SER B CA 1
ATOM 5390 C C . SER B 1 156 ? 26.531 14.758 -5.266 1 93.75 156 SER B C 1
ATOM 5392 O O . SER B 1 156 ? 26.719 15.68 -4.465 1 93.75 156 SER B O 1
ATOM 5394 N N . HIS B 1 157 ? 25.844 14.875 -6.336 1 94.12 157 HIS B N 1
ATOM 5395 C CA . HIS B 1 157 ? 25.172 16.141 -6.652 1 94.12 157 HIS B CA 1
ATOM 5396 C C . HIS B 1 157 ? 24.125 16.484 -5.598 1 94.12 157 HIS B C 1
ATOM 5398 O O . HIS B 1 157 ? 24.047 17.625 -5.152 1 94.12 157 HIS B O 1
ATOM 5404 N N . ALA B 1 158 ? 23.344 15.547 -5.277 1 93.44 158 ALA B N 1
ATOM 5405 C CA . ALA B 1 158 ? 22.297 15.742 -4.281 1 93.44 158 ALA B CA 1
ATOM 5406 C C . ALA B 1 158 ? 22.875 16.156 -2.938 1 93.44 158 ALA B C 1
ATOM 5408 O O . ALA B 1 158 ? 22.359 17.062 -2.273 1 93.44 158 ALA B O 1
ATOM 5409 N N . LYS B 1 159 ? 23.938 15.484 -2.561 1 88.88 159 LYS B N 1
ATOM 5410 C CA . LYS B 1 159 ? 24.609 15.805 -1.306 1 88.88 159 LYS B CA 1
ATOM 5411 C C . LYS B 1 159 ? 25.172 17.219 -1.336 1 88.88 159 LYS B C 1
ATOM 5413 O O . LYS B 1 159 ? 25.016 17.984 -0.379 1 88.88 159 LYS B O 1
ATOM 5418 N N . LYS B 1 160 ? 25.812 17.531 -2.371 1 88.75 160 LYS B N 1
ATOM 5419 C CA . LYS B 1 160 ? 26.453 18.828 -2.529 1 88.75 160 LYS B CA 1
ATOM 5420 C C . LYS B 1 160 ? 25.438 19.969 -2.461 1 88.75 160 LYS B C 1
ATOM 5422 O O . LYS B 1 160 ? 25.719 21.031 -1.893 1 88.75 160 LYS B O 1
ATOM 5427 N N . HIS B 1 161 ? 24.281 19.75 -2.99 1 89.62 161 HIS B N 1
ATOM 5428 C CA . HIS B 1 161 ? 23.328 20.859 -3.127 1 89.62 161 HIS B CA 1
ATOM 5429 C C . HIS B 1 161 ? 22.156 20.688 -2.156 1 89.62 161 HIS B C 1
ATOM 5431 O O . HIS B 1 161 ? 21.219 21.484 -2.186 1 89.62 161 HIS B O 1
ATOM 5437 N N . GLY B 1 162 ? 22.203 19.688 -1.34 1 88.19 162 GLY B N 1
ATOM 5438 C CA . GLY B 1 162 ? 21.156 19.469 -0.361 1 88.19 162 GLY B CA 1
ATOM 5439 C C . GLY B 1 162 ? 19.812 19.109 -0.99 1 88.19 162 GLY B C 1
ATOM 5440 O O . GLY B 1 162 ? 18.781 19.641 -0.589 1 88.19 162 GLY B O 1
ATOM 5441 N N . ILE B 1 163 ? 19.812 18.266 -2.006 1 94.25 163 ILE B N 1
ATOM 5442 C CA . ILE B 1 163 ? 18.609 17.906 -2.746 1 94.25 163 ILE B CA 1
ATOM 5443 C C . ILE B 1 163 ? 18.125 16.531 -2.291 1 94.25 163 ILE B C 1
ATOM 5445 O O . ILE B 1 163 ? 18.891 15.57 -2.25 1 94.25 163 ILE B O 1
ATOM 5449 N N . PRO B 1 164 ? 16.812 16.438 -1.892 1 95.44 164 PRO B N 1
ATOM 5450 C CA . PRO B 1 164 ? 16.281 15.109 -1.612 1 95.44 164 PRO B CA 1
ATOM 5451 C C . PRO B 1 164 ? 16.422 14.156 -2.793 1 95.44 164 PRO B C 1
ATOM 5453 O O . PRO B 1 164 ? 16.188 14.547 -3.941 1 95.44 164 PRO B O 1
ATOM 5456 N N . LEU B 1 165 ? 16.844 12.945 -2.473 1 96.38 165 LEU B N 1
ATOM 5457 C CA . LEU B 1 165 ? 17.094 11.93 -3.49 1 96.38 165 LEU B CA 1
ATOM 5458 C C . LEU B 1 165 ? 16.25 10.68 -3.223 1 96.38 165 LEU B C 1
ATOM 5460 O O . LEU B 1 165 ? 16.344 10.094 -2.143 1 96.38 165 LEU B O 1
ATOM 5464 N N . LEU B 1 166 ? 15.406 10.328 -4.207 1 97.62 166 LEU B N 1
ATOM 5465 C CA . LEU B 1 166 ? 14.602 9.117 -4.094 1 97.62 166 LEU B CA 1
ATOM 5466 C C . LEU B 1 166 ? 15.008 8.094 -5.152 1 97.62 166 LEU B C 1
ATOM 5468 O O . LEU B 1 166 ? 15.422 8.461 -6.25 1 97.62 166 LEU B O 1
ATOM 5472 N N . ALA B 1 167 ? 14.914 6.859 -4.82 1 97.31 167 ALA B N 1
ATOM 5473 C CA . ALA B 1 167 ? 15.156 5.75 -5.738 1 97.31 167 ALA B CA 1
ATOM 5474 C C . ALA B 1 167 ? 14.039 4.715 -5.656 1 97.31 167 ALA B C 1
ATOM 5476 O O . ALA B 1 167 ? 13.477 4.48 -4.586 1 97.31 167 ALA B O 1
ATOM 5477 N N . VAL B 1 168 ? 13.719 4.07 -6.773 1 97.62 168 VAL B N 1
ATOM 5478 C CA . VAL B 1 168 ? 12.648 3.08 -6.785 1 97.62 168 VAL B CA 1
ATOM 5479 C C . VAL B 1 168 ? 13.055 1.888 -7.648 1 97.62 168 VAL B C 1
ATOM 5481 O O . VAL B 1 168 ? 13.711 2.055 -8.68 1 97.62 168 VAL B O 1
ATOM 5484 N N . HIS B 1 169 ? 12.781 0.729 -7.223 1 96.38 169 HIS B N 1
ATOM 5485 C CA . HIS B 1 169 ? 12.961 -0.527 -7.941 1 96.38 169 HIS B CA 1
ATOM 5486 C C . HIS B 1 169 ? 11.664 -1.323 -7.988 1 96.38 169 HIS B C 1
ATOM 5488 O O . HIS B 1 169 ? 11.141 -1.734 -6.949 1 96.38 169 HIS B O 1
ATOM 5494 N N . SER B 1 170 ? 11.133 -1.503 -9.164 1 95.81 170 SER B N 1
ATOM 5495 C CA . SER B 1 170 ? 9.867 -2.207 -9.359 1 95.81 170 SER B CA 1
ATOM 5496 C C . SER B 1 170 ? 10.023 -3.357 -10.352 1 95.81 170 SER B C 1
ATOM 5498 O O . SER B 1 170 ? 10.406 -3.145 -11.5 1 95.81 170 SER B O 1
ATOM 5500 N N . VAL B 1 171 ? 9.766 -4.59 -9.891 1 94.38 171 VAL B N 1
ATOM 5501 C CA . VAL B 1 171 ? 9.852 -5.785 -10.727 1 94.38 171 VAL B CA 1
ATOM 5502 C C . VAL B 1 171 ? 8.672 -6.711 -10.43 1 94.38 171 VAL B C 1
ATOM 5504 O O . VAL B 1 171 ? 8.484 -7.121 -9.281 1 94.38 171 VAL B O 1
ATOM 5507 N N . GLY B 1 172 ? 7.957 -7.023 -11.492 1 92.75 172 GLY B N 1
ATOM 5508 C CA . GLY B 1 172 ? 6.809 -7.887 -11.273 1 92.75 172 GLY B CA 1
ATOM 5509 C C . GLY B 1 172 ? 5.844 -7.348 -10.227 1 92.75 172 GLY B C 1
ATOM 5510 O O . GLY B 1 172 ? 5.43 -6.188 -10.297 1 92.75 172 GLY B O 1
ATOM 5511 N N . TYR B 1 173 ? 5.562 -8.18 -9.242 1 94.56 173 TYR B N 1
ATOM 5512 C CA . TYR B 1 173 ? 4.566 -7.84 -8.227 1 94.56 173 TYR B CA 1
ATOM 5513 C C . TYR B 1 173 ? 5.211 -7.113 -7.055 1 94.56 173 TYR B C 1
ATOM 5515 O O . TYR B 1 173 ? 4.535 -6.789 -6.074 1 94.56 173 TYR B O 1
ATOM 5523 N N . TYR B 1 174 ? 6.504 -6.906 -7.129 1 96.56 174 TYR B N 1
ATOM 5524 C CA . TYR B 1 174 ? 7.215 -6.379 -5.973 1 96.56 174 TYR B CA 1
ATOM 5525 C C . TYR B 1 174 ? 7.898 -5.059 -6.312 1 96.56 174 TYR B C 1
ATOM 5527 O O . TYR B 1 174 ? 8.266 -4.82 -7.465 1 96.56 174 TYR B O 1
ATOM 5535 N N . ALA B 1 175 ? 8.016 -4.234 -5.301 1 97.56 175 ALA B N 1
ATOM 5536 C CA . ALA B 1 175 ? 8.75 -2.98 -5.465 1 97.56 175 ALA B CA 1
ATOM 5537 C C . ALA B 1 175 ? 9.242 -2.453 -4.117 1 97.56 175 ALA B C 1
ATOM 5539 O O . ALA B 1 175 ? 8.781 -2.9 -3.064 1 97.56 175 ALA B O 1
ATOM 5540 N N . TYR B 1 176 ? 10.266 -1.612 -4.152 1 97.5 176 TYR B N 1
ATOM 5541 C CA . TYR B 1 176 ? 10.594 -0.759 -3.016 1 97.5 176 TYR B CA 1
ATOM 5542 C C . TYR B 1 176 ? 11.047 0.62 -3.48 1 97.5 176 TYR B C 1
ATOM 5544 O O . TYR B 1 176 ? 11.398 0.803 -4.648 1 97.5 176 TYR B O 1
ATOM 5552 N N . PHE B 1 177 ? 10.938 1.559 -2.639 1 97.81 177 PHE B N 1
ATOM 5553 C CA . PHE B 1 177 ? 11.586 2.84 -2.891 1 97.81 177 PHE B CA 1
ATOM 5554 C C . PHE B 1 177 ? 12.234 3.375 -1.623 1 97.81 177 PHE B C 1
ATOM 5556 O O . PHE B 1 177 ? 11.859 2.986 -0.514 1 97.81 177 PHE B O 1
ATOM 5563 N N . THR B 1 178 ? 13.234 4.191 -1.805 1 96.19 178 THR B N 1
ATOM 5564 C CA . THR B 1 178 ? 13.984 4.785 -0.702 1 96.19 178 THR B CA 1
ATOM 5565 C C . THR B 1 178 ? 13.953 6.309 -0.781 1 96.19 178 THR B C 1
ATOM 5567 O O . THR B 1 178 ? 13.859 6.875 -1.871 1 96.19 178 THR B O 1
ATOM 5570 N N . VAL B 1 179 ? 13.938 6.898 0.336 1 95.06 179 VAL B N 1
ATOM 5571 C CA . VAL B 1 179 ? 13.969 8.352 0.468 1 95.06 179 VAL B CA 1
ATOM 5572 C C . VAL B 1 179 ? 15.234 8.773 1.217 1 95.06 179 VAL B C 1
ATOM 5574 O O . VAL B 1 179 ? 15.43 8.406 2.377 1 95.06 179 VAL B O 1
ATOM 5577 N N . LYS B 1 180 ? 16.078 9.461 0.567 1 93.12 180 LYS B N 1
ATOM 5578 C CA . LYS B 1 180 ? 17.266 10.047 1.175 1 93.12 180 LYS B CA 1
ATOM 5579 C C . LYS B 1 180 ? 17.125 11.562 1.296 1 93.12 180 LYS B C 1
ATOM 5581 O O . LYS B 1 180 ? 17.234 12.281 0.299 1 93.12 180 LYS B O 1
ATOM 5586 N N . LEU B 1 181 ? 16.938 12.023 2.471 1 90.12 181 LEU B N 1
ATOM 5587 C CA . LEU B 1 181 ? 16.812 13.453 2.73 1 90.12 181 LEU B CA 1
ATOM 5588 C C . LEU B 1 181 ? 18.156 14.055 3.141 1 90.12 181 LEU B C 1
ATOM 5590 O O . LEU B 1 181 ? 18.969 13.383 3.785 1 90.12 181 LEU B O 1
ATOM 5594 N N . PRO B 1 182 ? 18.375 15.25 2.693 1 84.69 182 PRO B N 1
ATOM 5595 C CA . PRO B 1 182 ? 19.641 15.883 3.041 1 84.69 182 PRO B CA 1
ATOM 5596 C C . PRO B 1 182 ? 19.703 16.328 4.5 1 84.69 182 PRO B C 1
ATOM 5598 O O . PRO B 1 182 ? 18.797 17 4.984 1 84.69 182 PRO B O 1
ATOM 5601 N N . GLY B 1 183 ? 20.719 15.977 5.172 1 75.94 183 GLY B N 1
ATOM 5602 C CA . GLY B 1 183 ? 20.938 16.453 6.527 1 75.94 183 GLY B CA 1
ATOM 5603 C C . GLY B 1 183 ? 19.734 16.281 7.43 1 75.94 183 GLY B C 1
ATOM 5604 O O . GLY B 1 183 ? 19.156 15.195 7.488 1 75.94 183 GLY B O 1
ATOM 5605 N N . LEU B 1 184 ? 19.5 17.281 8.227 1 74.12 184 LEU B N 1
ATOM 5606 C CA . LEU B 1 184 ? 18.297 17.328 9.062 1 74.12 184 LEU B CA 1
ATOM 5607 C C . LEU B 1 184 ? 17.125 17.953 8.312 1 74.12 184 LEU B C 1
ATOM 5609 O O . LEU B 1 184 ? 17.141 19.156 8.039 1 74.12 184 LEU B O 1
ATOM 5613 N N . PHE B 1 185 ? 16.266 17.109 7.941 1 78.56 185 PHE B N 1
ATOM 5614 C CA . PHE B 1 185 ? 15.109 17.578 7.176 1 78.56 185 PHE B CA 1
ATOM 5615 C C . PHE B 1 185 ? 13.953 17.938 8.094 1 78.56 185 PHE B C 1
ATOM 5617 O O . PHE B 1 185 ? 13.391 17.078 8.773 1 78.56 185 PHE B O 1
ATOM 5624 N N . PRO B 1 186 ? 13.617 19.172 8.156 1 78.81 186 PRO B N 1
ATOM 5625 C CA . PRO B 1 186 ? 12.555 19.609 9.062 1 78.81 186 PRO B CA 1
ATOM 5626 C C . PRO B 1 186 ? 11.164 19.422 8.477 1 78.81 186 PRO B C 1
ATOM 5628 O O . PRO B 1 186 ? 10.953 19.656 7.281 1 78.81 186 PRO B O 1
ATOM 5631 N N . VAL B 1 187 ? 10.273 18.969 9.25 1 81.88 187 VAL B N 1
ATOM 5632 C CA . VAL B 1 187 ? 8.852 18.938 8.938 1 81.88 187 VAL B CA 1
ATOM 5633 C C . VAL B 1 187 ? 8.102 19.875 9.891 1 81.88 187 VAL B C 1
ATOM 5635 O O . VAL B 1 187 ? 7.902 19.547 11.062 1 81.88 187 VAL B O 1
ATOM 5638 N N . ILE B 1 188 ? 7.664 20.938 9.328 1 80.25 188 ILE B N 1
ATOM 5639 C CA . ILE B 1 188 ? 7.105 22 10.156 1 80.25 188 ILE B CA 1
ATOM 5640 C C . ILE B 1 188 ? 5.617 21.75 10.391 1 80.25 188 ILE B C 1
ATOM 5642 O O . ILE B 1 188 ? 5.133 21.844 11.523 1 80.25 188 ILE B O 1
ATOM 5646 N N . ASP B 1 189 ? 4.941 21.469 9.258 1 80.88 189 ASP B N 1
ATOM 5647 C CA . ASP B 1 189 ? 3.508 21.203 9.359 1 80.88 189 ASP B CA 1
ATOM 5648 C C . ASP B 1 189 ? 3.225 19.703 9.375 1 80.88 189 ASP B C 1
ATOM 5650 O O . ASP B 1 189 ? 2.873 19.125 8.344 1 80.88 189 ASP B O 1
ATOM 5654 N N . THR B 1 190 ? 3.244 19.172 10.5 1 75.25 190 THR B N 1
ATOM 5655 C CA . THR B 1 190 ? 3.043 17.734 10.648 1 75.25 190 THR B CA 1
ATOM 5656 C C . THR B 1 190 ? 1.556 17.406 10.703 1 75.25 190 THR B C 1
ATOM 5658 O O . THR B 1 190 ? 1.178 16.234 10.727 1 75.25 190 THR B O 1
ATOM 5661 N N . HIS B 1 191 ? 0.747 18.438 10.719 1 74 191 HIS B N 1
ATOM 5662 C CA . HIS B 1 191 ? -0.701 18.297 10.828 1 74 191 HIS B CA 1
ATOM 5663 C C . HIS B 1 191 ? -1.087 17.531 12.094 1 74 191 HIS B C 1
ATOM 5665 O O . HIS B 1 191 ? -1.781 16.516 12.031 1 74 191 HIS B O 1
ATOM 5671 N N . PRO B 1 192 ? -0.616 18.078 13.164 1 70.88 192 PRO B N 1
ATOM 5672 C CA . PRO B 1 192 ? -0.952 17.422 14.43 1 70.88 192 PRO B CA 1
ATOM 5673 C C . PRO B 1 192 ? -2.439 17.516 14.766 1 70.88 192 PRO B C 1
ATOM 5675 O O . PRO B 1 192 ? -3.176 18.266 14.117 1 70.88 192 PRO B O 1
ATOM 5678 N N . ASP B 1 193 ? -2.805 16.625 15.695 1 68.06 193 ASP B N 1
ATOM 5679 C CA . ASP B 1 193 ? -4.168 16.734 16.203 1 68.06 193 ASP B CA 1
ATOM 5680 C C . ASP B 1 193 ? -4.426 18.125 16.781 1 68.06 193 ASP B C 1
ATOM 5682 O O . ASP B 1 193 ? -3.58 18.688 17.5 1 68.06 193 ASP B O 1
ATOM 5686 N N . GLU B 1 194 ? -5.508 18.656 16.328 1 63.72 194 GLU B N 1
ATOM 5687 C CA . GLU B 1 194 ? -5.852 20 16.781 1 63.72 194 GLU B CA 1
ATOM 5688 C C . GLU B 1 194 ? -5.809 20.094 18.312 1 63.72 194 GLU B C 1
ATOM 5690 O O . GLU B 1 194 ? -5.434 21.141 18.859 1 63.72 194 GLU B O 1
ATOM 5695 N N . THR B 1 195 ? -6.176 19.016 18.875 1 61.91 195 THR B N 1
ATOM 5696 C CA . THR B 1 195 ? -6.207 19.031 20.344 1 61.91 195 THR B CA 1
ATOM 5697 C C . THR B 1 195 ? -4.797 18.953 20.906 1 61.91 195 THR B C 1
ATOM 5699 O O . THR B 1 195 ? -4.566 19.312 22.062 1 61.91 195 THR B O 1
ATOM 5702 N N . ALA B 1 196 ? -3.971 18.547 20.078 1 64.25 196 ALA B N 1
ATOM 5703 C CA . ALA B 1 196 ? -2.598 18.406 20.547 1 64.25 196 ALA B CA 1
ATOM 5704 C C . ALA B 1 196 ? -1.874 19.75 20.562 1 64.25 196 ALA B C 1
ATOM 5706 O O . ALA B 1 196 ? -0.96 19.953 21.359 1 64.25 196 ALA B O 1
ATOM 5707 N N . VAL B 1 197 ? -2.346 20.641 19.781 1 61.38 197 VAL B N 1
ATOM 5708 C CA . VAL B 1 197 ? -1.632 21.891 19.625 1 61.38 197 VAL B CA 1
ATOM 5709 C C . VAL B 1 197 ? -2.141 22.922 20.641 1 61.38 197 VAL B C 1
ATOM 5711 O O . VAL B 1 197 ? -1.75 24.078 20.594 1 61.38 197 VAL B O 1
ATOM 5714 N N . VAL B 1 198 ? -2.791 22.469 21.625 1 76.25 198 VAL B N 1
ATOM 5715 C CA . VAL B 1 198 ? -3.408 23.422 22.547 1 76.25 198 VAL B CA 1
ATOM 5716 C C . VAL B 1 198 ? -2.471 23.672 23.734 1 76.25 198 VAL B C 1
ATOM 5718 O O . VAL B 1 198 ? -1.995 22.734 24.375 1 76.25 198 VAL B O 1
ATOM 5721 N N . ASP B 1 199 ? -2.09 24.938 23.875 1 87.62 199 ASP B N 1
ATOM 5722 C CA . ASP B 1 199 ? -1.338 25.453 25.016 1 87.62 199 ASP B CA 1
ATOM 5723 C C . ASP B 1 199 ? -2.152 26.484 25.781 1 87.62 199 ASP B C 1
ATOM 5725 O O . ASP B 1 199 ? -2.225 27.656 25.391 1 87.62 199 ASP B O 1
ATOM 5729 N N . LEU B 1 200 ? -2.66 26.125 26.953 1 93.12 200 LEU B N 1
ATOM 5730 C CA . LEU B 1 200 ? -3.553 27 27.703 1 93.12 200 LEU B CA 1
ATOM 5731 C C . LEU B 1 200 ? -2.758 27.938 28.609 1 93.12 200 LEU B C 1
ATOM 5733 O O . LEU B 1 200 ? -3.305 28.906 29.141 1 93.12 200 LEU B O 1
ATOM 5737 N N . ARG B 1 201 ? -1.498 27.719 28.766 1 93.81 201 ARG B N 1
ATOM 5738 C CA . ARG B 1 201 ? -0.592 28.547 29.562 1 93.81 201 ARG B CA 1
ATOM 5739 C C . ARG B 1 201 ? -1.134 28.75 30.969 1 93.81 201 ARG B C 1
ATOM 5741 O O . ARG B 1 201 ? -1.21 29.891 31.453 1 93.81 201 ARG B O 1
ATOM 5748 N N . LEU B 1 202 ? -1.446 27.641 31.547 1 94.69 202 LEU B N 1
ATOM 5749 C CA . LEU B 1 202 ? -2.119 27.703 32.844 1 94.69 202 LEU B CA 1
ATOM 5750 C C . LEU B 1 202 ? -1.119 27.969 33.969 1 94.69 202 LEU B C 1
ATOM 5752 O O . LEU B 1 202 ? -1.447 28.625 34.938 1 94.69 202 LEU B O 1
ATOM 5756 N N . LEU B 1 203 ? 0.068 27.5 33.875 1 94.12 203 LEU B N 1
ATOM 5757 C CA . LEU B 1 203 ? 1.036 27.562 34.969 1 94.12 203 LEU B CA 1
ATOM 5758 C C . LEU B 1 203 ? 1.77 28.891 34.969 1 94.12 203 LEU B C 1
ATOM 5760 O O . LEU B 1 203 ? 2.355 29.297 35.969 1 94.12 203 LEU B O 1
ATOM 5764 N N . ASP B 1 204 ? 1.814 29.531 33.812 1 92 204 ASP B N 1
ATOM 5765 C CA . ASP B 1 204 ? 2.447 30.828 33.688 1 92 204 ASP B CA 1
ATOM 5766 C C . ASP B 1 204 ? 1.636 31.734 32.75 1 92 204 ASP B C 1
ATOM 5768 O O . ASP B 1 204 ? 2.111 32.156 31.688 1 92 204 ASP B O 1
ATOM 5772 N N . PRO B 1 205 ? 0.456 32.094 33.25 1 95.25 205 PRO B N 1
ATOM 5773 C CA . PRO B 1 205 ? -0.37 32.969 32.406 1 95.25 205 PRO B CA 1
ATOM 5774 C C . PRO B 1 205 ? 0.22 34.375 32.25 1 95.25 205 PRO B C 1
ATOM 5776 O O . PRO B 1 205 ? 0.822 34.906 33.188 1 95.25 205 PRO B O 1
ATOM 5779 N N . TRP B 1 206 ? 0.074 34.938 31.078 1 95.56 206 TRP B N 1
ATOM 5780 C CA . TRP B 1 206 ? 0.497 36.344 30.922 1 95.56 206 TRP B CA 1
ATOM 5781 C C . TRP B 1 206 ? -0.495 37.281 31.578 1 95.56 206 TRP B C 1
ATOM 5783 O O . TRP B 1 206 ? -1.591 36.875 31.969 1 95.56 206 TRP B O 1
ATOM 5793 N N . SER B 1 207 ? -0.198 38.5 31.703 1 96.44 207 SER B N 1
ATOM 5794 C CA . SER B 1 207 ? -0.891 39.469 32.562 1 96.44 207 SER B CA 1
ATOM 5795 C C . SER B 1 207 ? -2.357 39.594 32.156 1 96.44 207 SER B C 1
ATOM 5797 O O . SER B 1 207 ? -3.242 39.562 33.031 1 96.44 207 SER B O 1
ATOM 5799 N N . GLU B 1 208 ? -2.609 39.719 30.891 1 97.31 208 GLU B N 1
ATOM 5800 C CA . GLU B 1 208 ? -3.975 39.938 30.422 1 97.31 208 GLU B CA 1
ATOM 5801 C C . GLU B 1 208 ? -4.859 38.719 30.719 1 97.31 208 GLU B C 1
ATOM 5803 O O . GLU B 1 208 ? -6.031 38.875 31.078 1 97.31 208 GLU B O 1
ATOM 5808 N N . LEU B 1 209 ? -4.289 37.562 30.594 1 97.62 209 LEU B N 1
ATOM 5809 C CA . LEU B 1 209 ? -5.051 36.344 30.875 1 97.62 209 LEU B CA 1
ATOM 5810 C C . LEU B 1 209 ? -5.34 36.219 32.375 1 97.62 209 LEU B C 1
ATOM 5812 O O . LEU B 1 209 ? -6.453 35.844 32.75 1 97.62 209 LEU B O 1
ATOM 5816 N N . ALA B 1 210 ? -4.379 36.469 33.156 1 96.81 210 ALA B N 1
ATOM 5817 C CA . ALA B 1 210 ? -4.535 36.406 34.625 1 96.81 210 ALA B CA 1
ATOM 5818 C C . ALA B 1 210 ? -5.598 37.406 35.094 1 96.81 210 ALA B C 1
ATOM 5820 O O . ALA B 1 210 ? -6.43 37.062 35.938 1 96.81 210 ALA B O 1
ATOM 5821 N N . GLU B 1 211 ? -5.52 38.562 34.531 1 97.06 211 GLU B N 1
ATOM 5822 C CA . GLU B 1 211 ? -6.484 39.594 34.875 1 97.06 211 GLU B CA 1
ATOM 5823 C C . GLU B 1 211 ? -7.902 39.188 34.469 1 97.06 211 GLU B C 1
ATOM 5825 O O . GLU B 1 211 ? -8.859 39.438 35.219 1 97.06 211 GLU B O 1
ATOM 5830 N N . PHE B 1 212 ? -7.969 38.688 33.344 1 97.25 212 PHE B N 1
ATOM 5831 C CA . PHE B 1 212 ? -9.258 38.219 32.844 1 97.25 212 PHE B CA 1
ATOM 5832 C C . PHE B 1 212 ? -9.859 37.188 33.75 1 97.25 212 PHE B C 1
ATOM 5834 O O . PHE B 1 212 ? -11.031 37.25 34.125 1 97.25 212 PHE B O 1
ATOM 5841 N N . ALA B 1 213 ? -9.07 36.219 34.156 1 97.19 213 ALA B N 1
ATOM 5842 C CA . ALA B 1 213 ? -9.523 35.156 35.031 1 97.19 213 ALA B CA 1
ATOM 5843 C C . ALA B 1 213 ? -9.922 35.688 36.406 1 97.19 213 ALA B C 1
ATOM 5845 O O . ALA B 1 213 ? -10.93 35.281 36.969 1 97.19 213 ALA B O 1
ATOM 5846 N N . ASP B 1 214 ? -9.18 36.625 36.844 1 96.5 214 ASP B N 1
ATOM 5847 C CA . ASP B 1 214 ? -9.461 37.25 38.125 1 96.5 214 ASP B CA 1
ATOM 5848 C C . ASP B 1 214 ? -10.789 37.969 38.094 1 96.5 214 ASP B C 1
ATOM 5850 O O . ASP B 1 214 ? -11.57 37.906 39.062 1 96.5 214 ASP B O 1
ATOM 5854 N N . GLN B 1 215 ? -10.977 38.656 37.062 1 95.81 215 GLN B N 1
ATOM 5855 C CA . GLN B 1 215 ? -12.211 39.438 36.938 1 95.81 215 GLN B CA 1
ATOM 5856 C C . GLN B 1 215 ? -13.422 38.5 36.844 1 95.81 215 GLN B C 1
ATOM 5858 O O . GLN B 1 215 ? -14.469 38.781 37.438 1 95.81 215 GLN B O 1
ATOM 5863 N N . MET B 1 216 ? -13.266 37.438 36.156 1 96.25 216 MET B N 1
ATOM 5864 C CA . MET B 1 216 ? -14.367 36.5 35.938 1 96.25 216 MET B CA 1
ATOM 5865 C C . MET B 1 216 ? -14.711 35.781 37.25 1 96.25 216 MET B C 1
ATOM 5867 O O . MET B 1 216 ? -15.836 35.312 37.406 1 96.25 216 MET B O 1
ATOM 5871 N N . THR B 1 217 ? -13.688 35.719 38.156 1 95.75 217 THR B N 1
ATOM 5872 C CA . THR B 1 217 ? -13.906 34.906 39.344 1 95.75 217 THR B CA 1
ATOM 5873 C C . THR B 1 217 ? -13.922 35.781 40.594 1 95.75 217 THR B C 1
ATOM 5875 O O . THR B 1 217 ? -13.781 35.281 41.719 1 95.75 217 THR B O 1
ATOM 5878 N N . LYS B 1 218 ? -13.883 37 40.562 1 92 218 LYS B N 1
ATOM 5879 C CA . LYS B 1 218 ? -13.867 37.938 41.688 1 92 218 LYS B CA 1
ATOM 5880 C C . LYS B 1 218 ? -14.93 37.562 42.719 1 92 218 LYS B C 1
ATOM 5882 O O . LYS B 1 218 ? -14.664 37.531 43.906 1 92 218 LYS B O 1
ATOM 5887 N N . ASP B 1 219 ? -16.156 37.25 42.375 1 90.5 219 ASP B N 1
ATOM 5888 C CA . ASP B 1 219 ? -17.234 36.844 43.25 1 90.5 219 ASP B CA 1
ATOM 5889 C C . ASP B 1 219 ? -17.797 35.469 42.812 1 90.5 219 ASP B C 1
ATOM 5891 O O . ASP B 1 219 ? -19.016 35.344 42.656 1 90.5 219 ASP B O 1
ATOM 5895 N N . ILE B 1 220 ? -16.797 34.594 42.75 1 94.25 220 ILE B N 1
ATOM 5896 C CA . ILE B 1 220 ? -17.172 33.312 42.156 1 94.25 220 ILE B CA 1
ATOM 5897 C C . ILE B 1 220 ? -18.219 32.625 43.031 1 94.25 220 ILE B C 1
ATOM 5899 O O . ILE B 1 220 ? -19.141 31.984 42.531 1 94.25 220 ILE B O 1
ATOM 5903 N N . ASP B 1 221 ? -18.172 32.812 44.375 1 91.12 221 ASP B N 1
ATOM 5904 C CA . ASP B 1 221 ? -19.062 32.125 45.281 1 91.12 221 ASP B CA 1
ATOM 5905 C C . ASP B 1 221 ? -20.453 32.75 45.281 1 91.12 221 ASP B C 1
ATOM 5907 O O . ASP B 1 221 ? -21.438 32.094 45.594 1 91.12 221 ASP B O 1
ATOM 5911 N N . ASP B 1 222 ? -20.562 33.938 44.844 1 91.94 222 ASP B N 1
ATOM 5912 C CA . ASP B 1 222 ? -21.828 34.688 44.906 1 91.94 222 ASP B CA 1
ATOM 5913 C C . ASP B 1 222 ? -22.453 34.75 43.5 1 91.94 222 ASP B C 1
ATOM 5915 O O . ASP B 1 222 ? -23.531 35.375 43.344 1 91.94 222 ASP B O 1
ATOM 5919 N N . GLN B 1 223 ? -21.891 34.156 42.531 1 92.62 223 GLN B N 1
ATOM 5920 C CA . GLN B 1 223 ? -22.438 34.188 41.188 1 92.62 223 GLN B CA 1
ATOM 5921 C C . GLN B 1 223 ? -23.688 33.312 41.094 1 92.62 223 GLN B C 1
ATOM 5923 O O . GLN B 1 223 ? -23.859 32.375 41.875 1 92.62 223 GLN B O 1
ATOM 5928 N N . ASP B 1 224 ? -24.547 33.688 40.188 1 91.38 224 ASP B N 1
ATOM 5929 C CA . ASP B 1 224 ? -25.719 32.844 39.969 1 91.38 224 ASP B CA 1
ATOM 5930 C C . ASP B 1 224 ? -25.312 31.531 39.281 1 91.38 224 ASP B C 1
ATOM 5932 O O . ASP B 1 224 ? -24.203 31.422 38.75 1 91.38 224 ASP B O 1
ATOM 5936 N N . ASP B 1 225 ? -26.156 30.609 39.281 1 91.44 225 ASP B N 1
ATOM 5937 C CA . ASP B 1 225 ? -25.859 29.266 38.781 1 91.44 225 ASP B CA 1
ATOM 5938 C C . ASP B 1 225 ? -25.516 29.297 37.281 1 91.44 225 ASP B C 1
ATOM 5940 O O . ASP B 1 225 ? -24.703 28.5 36.812 1 91.44 225 ASP B O 1
ATOM 5944 N N . PHE B 1 226 ? -26.156 30.188 36.625 1 91.25 226 PHE B N 1
ATOM 5945 C CA . PHE B 1 226 ? -25.906 30.297 35.188 1 91.25 226 PHE B CA 1
ATOM 5946 C C . PHE B 1 226 ? -24.5 30.781 34.906 1 91.25 226 PHE B C 1
ATOM 5948 O O . PHE B 1 226 ? -23.766 30.156 34.125 1 91.25 226 PHE B O 1
ATOM 5955 N N . ASP B 1 227 ? -24.156 31.844 35.531 1 92.62 227 ASP B N 1
ATOM 5956 C CA . ASP B 1 227 ? -22.828 32.406 35.312 1 92.62 227 ASP B CA 1
ATOM 5957 C C . ASP B 1 227 ? -21.734 31.469 35.812 1 92.62 227 ASP B C 1
ATOM 5959 O O . ASP B 1 227 ? -20.719 31.281 35.125 1 92.62 227 ASP B O 1
ATOM 5963 N N . HIS B 1 228 ? -21.922 30.922 36.938 1 95.06 228 HIS B N 1
ATOM 5964 C CA . HIS B 1 228 ? -20.969 29.969 37.531 1 95.06 228 HIS B CA 1
ATOM 5965 C C . HIS B 1 228 ? -20.828 28.734 36.656 1 95.06 228 HIS B C 1
ATOM 5967 O O . HIS B 1 228 ? -19.719 28.234 36.469 1 95.06 228 HIS B O 1
ATOM 5973 N N . GLY B 1 229 ? -21.938 28.344 36.094 1 94.31 229 GLY B N 1
ATOM 5974 C CA . GLY B 1 229 ? -21.953 27.141 35.281 1 94.31 229 GLY B CA 1
ATOM 5975 C C . GLY B 1 229 ? -21.422 27.375 33.875 1 94.31 229 GLY B C 1
ATOM 5976 O O . GLY B 1 229 ? -21.25 26.438 33.094 1 94.31 229 GLY B O 1
ATOM 5977 N N . HIS B 1 230 ? -21.062 28.594 33.5 1 95.56 230 HIS B N 1
ATOM 5978 C CA . HIS B 1 230 ? -20.562 28.906 32.188 1 95.56 230 HIS B CA 1
ATOM 5979 C C . HIS B 1 230 ? -19.172 29.531 32.219 1 95.56 230 HIS B C 1
ATOM 5981 O O . HIS B 1 230 ? -18.719 30.125 31.25 1 95.56 230 HIS B O 1
ATOM 5987 N N . LEU B 1 231 ? -18.531 29.438 33.375 1 96.38 231 LEU B N 1
ATOM 5988 C CA . LEU B 1 231 ? -17.109 29.797 33.406 1 96.38 231 LEU B CA 1
ATOM 5989 C C . LEU B 1 231 ? -16.281 28.844 32.562 1 96.38 231 LEU B C 1
ATOM 5991 O O . LEU B 1 231 ? -16.391 27.625 32.688 1 96.38 231 LEU B O 1
ATOM 5995 N N . PRO B 1 232 ? -15.453 29.406 31.656 1 97.06 232 PRO B N 1
ATOM 5996 C CA . PRO B 1 232 ? -14.602 28.531 30.859 1 97.06 232 PRO B CA 1
ATOM 5997 C C . PRO B 1 232 ? -13.617 27.719 31.703 1 97.06 232 PRO B C 1
ATOM 5999 O O . PRO B 1 232 ? -13.141 28.219 32.75 1 97.06 232 PRO B O 1
ATOM 6002 N N . LEU B 1 233 ? -13.258 26.609 31.234 1 96.56 233 LEU B N 1
ATOM 6003 C CA . LEU B 1 233 ? -12.375 25.734 31.984 1 96.56 233 LEU B CA 1
ATOM 6004 C C . LEU B 1 233 ? -11.055 26.422 32.312 1 96.56 233 LEU B C 1
ATOM 6006 O O . LEU B 1 233 ? -10.477 26.188 33.375 1 96.56 233 LEU B O 1
ATOM 6010 N N . VAL B 1 234 ? -10.578 27.266 31.438 1 97 234 VAL B N 1
ATOM 6011 C CA . VAL B 1 234 ? -9.32 27.984 31.641 1 97 234 VAL B CA 1
ATOM 6012 C C . VAL B 1 234 ? -9.43 28.875 32.875 1 97 234 VAL B C 1
ATOM 6014 O O . VAL B 1 234 ? -8.508 28.922 33.688 1 97 234 VAL B O 1
ATOM 6017 N N . VAL B 1 235 ? -10.539 29.531 33 1 97.56 235 VAL B N 1
ATOM 6018 C CA . VAL B 1 235 ? -10.781 30.453 34.094 1 97.56 235 VAL B CA 1
ATOM 6019 C C . VAL B 1 235 ? -10.883 29.672 35.406 1 97.56 235 VAL B C 1
ATOM 6021 O O . VAL B 1 235 ? -10.305 30.078 36.406 1 97.56 235 VAL B O 1
ATOM 6024 N N . ILE B 1 236 ? -11.586 28.578 35.312 1 97.56 236 ILE B N 1
ATOM 6025 C CA . ILE B 1 236 ? -11.75 27.719 36.5 1 97.56 236 ILE B CA 1
ATOM 6026 C C . ILE B 1 236 ? -10.383 27.25 36.969 1 97.56 236 ILE B C 1
ATOM 6028 O O . ILE B 1 236 ? -10.062 27.359 38.156 1 97.56 236 ILE B O 1
ATOM 6032 N N . LEU B 1 237 ? -9.633 26.781 36.094 1 97.69 237 LEU B N 1
ATOM 6033 C CA . LEU B 1 237 ? -8.344 26.188 36.438 1 97.69 237 LEU B CA 1
ATOM 6034 C C . LEU B 1 237 ? -7.383 27.266 36.969 1 97.69 237 LEU B C 1
ATOM 6036 O O . LEU B 1 237 ? -6.629 27.031 37.906 1 97.69 237 LEU B O 1
ATOM 6040 N N . LEU B 1 238 ? -7.359 28.406 36.375 1 97.69 238 LEU B N 1
ATOM 6041 C CA . LEU B 1 238 ? -6.496 29.5 36.812 1 97.69 238 LEU B CA 1
ATOM 6042 C C . LEU B 1 238 ? -6.871 29.938 38.25 1 97.69 238 LEU B C 1
ATOM 6044 O O . LEU B 1 238 ? -5.996 30.203 39.062 1 97.69 238 LEU B O 1
ATOM 6048 N N . HIS B 1 239 ? -8.164 30.016 38.5 1 97.5 239 HIS B N 1
ATOM 6049 C CA . HIS B 1 239 ? -8.656 30.406 39.812 1 97.5 239 HIS B CA 1
ATOM 6050 C C . HIS B 1 239 ? -8.203 29.406 40.875 1 97.5 239 HIS B C 1
ATOM 6052 O O . HIS B 1 239 ? -7.672 29.812 41.906 1 97.5 239 HIS B O 1
ATOM 6058 N N . TYR B 1 240 ? -8.367 28.203 40.594 1 97.38 240 TYR B N 1
ATOM 6059 C CA . TYR B 1 240 ? -8.07 27.188 41.594 1 97.38 240 TYR B CA 1
ATOM 6060 C C . TYR B 1 240 ? -6.566 26.953 41.688 1 97.38 240 TYR B C 1
ATOM 6062 O O . TYR B 1 240 ? -6.07 26.516 42.719 1 97.38 240 TYR B O 1
ATOM 6070 N N . LEU B 1 241 ? -5.828 27.156 40.656 1 97.31 241 LEU B N 1
ATOM 6071 C CA . LEU B 1 241 ? -4.375 27.094 40.719 1 97.31 241 LEU B CA 1
ATOM 6072 C C . LEU B 1 241 ? -3.834 28.188 41.625 1 97.31 241 LEU B C 1
ATOM 6074 O O . LEU B 1 241 ? -2.877 27.969 42.375 1 97.31 241 LEU B O 1
ATOM 6078 N N . LYS B 1 242 ? -4.387 29.375 41.5 1 95.69 242 LYS B N 1
ATOM 6079 C CA . LYS B 1 242 ? -4.012 30.469 42.406 1 95.69 242 LYS B CA 1
ATOM 6080 C C . LYS B 1 242 ? -4.262 30.109 43.844 1 95.69 242 LYS B C 1
ATOM 6082 O O . LYS B 1 242 ? -3.404 30.328 44.719 1 95.69 242 LYS B O 1
ATOM 6087 N N . LYS B 1 243 ? -5.41 29.5 44.125 1 95.62 243 LYS B N 1
ATOM 6088 C CA . LYS B 1 243 ? -5.754 29.078 45.5 1 95.62 243 LYS B CA 1
ATOM 6089 C C . LYS B 1 243 ? -4.816 27.969 45.969 1 95.62 243 LYS B C 1
ATOM 6091 O O . LYS B 1 243 ? -4.441 27.938 47.156 1 95.62 243 LYS B O 1
ATOM 6096 N N . TRP B 1 244 ? -4.535 27.109 45.094 1 96.81 244 TRP B N 1
ATOM 6097 C CA . TRP B 1 244 ? -3.621 26.031 45.438 1 96.81 244 TRP B CA 1
ATOM 6098 C C . TRP B 1 244 ? -2.246 26.562 45.812 1 96.81 244 TRP B C 1
ATOM 6100 O O . TRP B 1 244 ? -1.647 26.125 46.812 1 96.81 244 TRP B O 1
ATOM 6110 N N . ARG B 1 245 ? -1.76 27.5 45 1 95.25 245 ARG B N 1
ATOM 6111 C CA . ARG B 1 245 ? -0.455 28.094 45.25 1 95.25 245 ARG B CA 1
ATOM 6112 C C . ARG B 1 245 ? -0.421 28.766 46.625 1 95.25 245 ARG B C 1
ATOM 6114 O O . ARG B 1 245 ? 0.583 28.688 47.344 1 95.25 245 ARG B O 1
ATOM 6121 N N . GLU B 1 246 ? -1.445 29.406 46.969 1 94.38 246 GLU B N 1
ATOM 6122 C CA . GLU B 1 246 ? -1.547 30.062 48.281 1 94.38 246 GLU B CA 1
ATOM 6123 C C . GLU B 1 246 ? -1.525 29.047 49.406 1 94.38 246 GLU B C 1
ATOM 6125 O O . GLU B 1 246 ? -0.906 29.297 50.438 1 94.38 246 GLU B O 1
ATOM 6130 N N . ALA B 1 247 ? -2.135 27.938 49.156 1 94.06 247 ALA B N 1
ATOM 6131 C CA . ALA B 1 247 ? -2.279 26.922 50.219 1 94.06 247 ALA B CA 1
ATOM 6132 C C . ALA B 1 247 ? -1.029 26.062 50.312 1 94.06 247 ALA B C 1
ATOM 6134 O O . ALA B 1 247 ? -0.782 25.422 51.344 1 94.06 247 ALA B O 1
ATOM 6135 N N . HIS B 1 248 ? -0.227 26.094 49.344 1 94.88 248 HIS B N 1
ATOM 6136 C CA . HIS B 1 248 ? 0.912 25.188 49.312 1 94.88 248 HIS B CA 1
ATOM 6137 C C . HIS B 1 248 ? 2.225 25.953 49.188 1 94.88 248 HIS B C 1
ATOM 6139 O O . HIS B 1 248 ? 3.158 25.484 48.531 1 94.88 248 HIS B O 1
ATOM 6145 N N . GLY B 1 249 ? 2.334 27.125 49.688 1 91.75 249 GLY B N 1
ATOM 6146 C CA . GLY B 1 249 ? 3.562 27.906 49.781 1 91.75 249 GLY B CA 1
ATOM 6147 C C . GLY B 1 249 ? 4.102 28.297 48.406 1 91.75 249 GLY B C 1
ATOM 6148 O O . GLY B 1 249 ? 5.316 28.328 48.188 1 91.75 249 GLY B O 1
ATOM 6149 N N . GLY B 1 250 ? 3.248 28.438 47.469 1 89.56 250 GLY B N 1
ATOM 6150 C CA . GLY B 1 250 ? 3.662 28.891 46.125 1 89.56 250 GLY B CA 1
ATOM 6151 C C . GLY B 1 250 ? 3.92 27.75 45.188 1 89.56 250 GLY B C 1
ATOM 6152 O O . GLY B 1 250 ? 4.188 27.969 44 1 89.56 250 GLY B O 1
ATOM 6153 N N . GLY B 1 251 ? 3.762 26.578 45.625 1 91.19 251 GLY B N 1
ATOM 6154 C CA . GLY B 1 251 ? 4.043 25.422 44.812 1 91.19 251 GLY B CA 1
ATOM 6155 C C . GLY B 1 251 ? 2.928 25.094 43.844 1 91.19 251 GLY B C 1
ATOM 6156 O O . GLY B 1 251 ? 1.771 25.469 44.062 1 91.19 251 GLY B O 1
ATOM 6157 N N . LEU B 1 252 ? 3.283 24.516 42.656 1 93.44 252 LEU B N 1
ATOM 6158 C CA . LEU B 1 252 ? 2.324 24.078 41.656 1 93.44 252 LEU B CA 1
ATOM 6159 C C . LEU B 1 252 ? 2.082 22.578 41.75 1 93.44 252 LEU B C 1
ATOM 6161 O O . LEU B 1 252 ? 2.943 21.828 42.25 1 93.44 252 LEU B O 1
ATOM 6165 N N . PRO B 1 253 ? 0.898 22.125 41.438 1 94.5 253 PRO B N 1
ATOM 6166 C CA . PRO B 1 253 ? 0.605 20.688 41.438 1 94.5 253 PRO B CA 1
ATOM 6167 C C . PRO B 1 253 ? 1.183 19.953 40.25 1 94.5 253 PRO B C 1
ATOM 6169 O O . PRO B 1 253 ? 0.456 19.641 39.312 1 94.5 253 PRO B O 1
ATOM 6172 N N . LEU B 1 254 ? 2.396 19.562 40.312 1 91.81 254 LEU B N 1
ATOM 6173 C CA . LEU B 1 254 ? 3.088 19.031 39.156 1 91.81 254 LEU B CA 1
ATOM 6174 C C . LEU B 1 254 ? 3.26 17.516 39.25 1 91.81 254 LEU B C 1
ATOM 6176 O O . LEU B 1 254 ? 3.398 16.828 38.25 1 91.81 254 LEU B O 1
ATOM 6180 N N . THR B 1 255 ? 3.293 16.938 40.469 1 90.81 255 THR B N 1
ATOM 6181 C CA . THR B 1 255 ? 3.398 15.492 40.625 1 90.81 255 THR B CA 1
ATOM 6182 C C . THR B 1 255 ? 2.043 14.82 40.406 1 90.81 255 THR B C 1
ATOM 6184 O O . THR B 1 255 ? 1.002 15.477 40.5 1 90.81 255 THR B O 1
ATOM 6187 N N . TYR B 1 256 ? 2.148 13.602 40.156 1 89.88 256 TYR B N 1
ATOM 6188 C CA . TYR B 1 256 ? 0.907 12.867 39.938 1 89.88 256 TYR B CA 1
ATOM 6189 C C . TYR B 1 256 ? -0.012 12.977 41.156 1 89.88 256 TYR B C 1
ATOM 6191 O O . TYR B 1 256 ? -1.209 13.234 41.031 1 89.88 256 TYR B O 1
ATOM 6199 N N . SER B 1 257 ? 0.491 12.773 42.312 1 91.31 257 SER B N 1
ATOM 6200 C CA . SER B 1 257 ? -0.295 12.867 43.531 1 91.31 257 SER B CA 1
ATOM 6201 C C . SER B 1 257 ? -0.875 14.266 43.719 1 91.31 257 SER B C 1
ATOM 6203 O O . SER B 1 257 ? -2.029 14.422 44.125 1 91.31 257 SER B O 1
ATOM 6205 N N . ASP B 1 258 ? -0.107 15.273 43.469 1 93.69 258 ASP B N 1
ATOM 6206 C CA . ASP B 1 258 ? -0.565 16.656 43.531 1 93.69 258 ASP B CA 1
ATOM 6207 C C . ASP B 1 258 ? -1.684 16.938 42.531 1 93.69 258 ASP B C 1
ATOM 6209 O O . ASP B 1 258 ? -2.648 17.641 42.844 1 93.69 258 ASP B O 1
ATOM 6213 N N . LYS B 1 259 ? -1.554 16.391 41.344 1 94.31 259 LYS B N 1
ATOM 6214 C CA . LYS B 1 259 ? -2.555 16.609 40.281 1 94.31 259 LYS B CA 1
ATOM 6215 C C . LYS B 1 259 ? -3.889 15.977 40.656 1 94.31 259 LYS B C 1
ATOM 6217 O O . LYS B 1 259 ? -4.949 16.547 40.406 1 94.31 259 LYS B O 1
ATOM 6222 N N . VAL B 1 260 ? -3.777 14.812 41.25 1 93.44 260 VAL B N 1
ATOM 6223 C CA . VAL B 1 260 ? -4.988 14.133 41.688 1 93.44 260 VAL B CA 1
ATOM 6224 C C . VAL B 1 260 ? -5.672 14.969 42.781 1 93.44 260 VAL B C 1
ATOM 6226 O O . VAL B 1 260 ? -6.887 15.156 42.75 1 93.44 260 VAL B O 1
ATOM 6229 N N . SER B 1 261 ? -4.902 15.352 43.719 1 95.25 261 SER B N 1
ATOM 6230 C CA . SER B 1 261 ? -5.426 16.188 44.781 1 95.25 261 SER B CA 1
ATOM 6231 C C . SER B 1 261 ? -6.004 17.484 44.219 1 95.25 261 SER B C 1
ATOM 6233 O O . SER B 1 261 ? -7.027 17.984 44.719 1 95.25 261 SER B O 1
ATOM 6235 N N . PHE B 1 262 ? -5.332 18 43.312 1 96.94 262 PHE B N 1
ATOM 6236 C CA . PHE B 1 262 ? -5.793 19.234 42.688 1 96.94 262 PHE B CA 1
ATOM 6237 C C . PHE B 1 262 ? -7.102 19.016 41.938 1 96.94 262 PHE B C 1
ATOM 6239 O O . PHE B 1 262 ? -8 19.859 42 1 96.94 262 PHE B O 1
ATOM 6246 N N . ARG B 1 263 ? -7.145 17.953 41.219 1 96.44 263 ARG B N 1
ATOM 6247 C CA . ARG B 1 263 ? -8.383 17.594 40.531 1 96.44 263 ARG B CA 1
ATOM 6248 C C . ARG B 1 263 ? -9.555 17.547 41.5 1 96.44 263 ARG B C 1
ATOM 6250 O O . ARG B 1 263 ? -10.633 18.078 41.219 1 96.44 263 ARG B O 1
ATOM 6257 N N . ASP B 1 264 ? -9.32 16.938 42.625 1 96 264 ASP B N 1
ATOM 6258 C CA . ASP B 1 264 ? -10.352 16.859 43.656 1 96 264 ASP B CA 1
ATOM 6259 C C . ASP B 1 264 ? -10.711 18.25 44.188 1 96 264 ASP B C 1
ATOM 6261 O O . ASP B 1 264 ? -11.883 18.531 44.438 1 96 264 ASP B O 1
ATOM 6265 N N . PHE B 1 265 ? -9.68 19 44.375 1 96.56 265 PHE B N 1
ATOM 6266 C CA . PHE B 1 265 ? -9.844 20.375 44.844 1 96.56 265 PHE B CA 1
ATOM 6267 C C . PHE B 1 265 ? -10.742 21.156 43.906 1 96.56 265 PHE B C 1
ATOM 6269 O O . PHE B 1 265 ? -11.633 21.891 44.344 1 96.56 265 PHE B O 1
ATOM 6276 N N . VAL B 1 266 ? -10.609 21.016 42.594 1 97.12 266 VAL B N 1
ATOM 6277 C CA . VAL B 1 266 ? -11.406 21.688 41.594 1 97.12 266 VAL B CA 1
ATOM 6278 C C . VAL B 1 266 ? -12.82 21.125 41.562 1 97.12 266 VAL B C 1
ATOM 6280 O O . VAL B 1 266 ? -13.797 21.875 41.469 1 97.12 266 VAL B O 1
ATOM 6283 N N . ALA B 1 267 ? -12.891 19.859 41.688 1 96.25 267 ALA B N 1
ATOM 6284 C CA . ALA B 1 267 ? -14.188 19.172 41.625 1 96.25 267 ALA B CA 1
ATOM 6285 C C . ALA B 1 267 ? -15.094 19.656 42.75 1 96.25 267 ALA B C 1
ATOM 6287 O O . ALA B 1 267 ? -16.312 19.734 42.594 1 96.25 267 ALA B O 1
ATOM 6288 N N . ARG B 1 268 ? -14.555 19.922 43.875 1 94.06 268 ARG B N 1
ATOM 6289 C CA . ARG B 1 268 ? -15.312 20.375 45.031 1 94.06 268 ARG B CA 1
ATOM 6290 C C . ARG B 1 268 ? -15.898 21.766 44.781 1 94.06 268 ARG B C 1
ATOM 6292 O O . ARG B 1 268 ? -16.844 22.156 45.5 1 94.06 268 ARG B O 1
ATOM 6299 N N . GLY B 1 269 ? -15.344 22.453 43.844 1 94.25 269 GLY B N 1
ATOM 6300 C CA . GLY B 1 269 ? -15.844 23.781 43.531 1 94.25 269 GLY B CA 1
ATOM 6301 C C . GLY B 1 269 ? -17.125 23.766 42.719 1 94.25 269 GLY B C 1
ATOM 6302 O O . GLY B 1 269 ? -17.812 24.781 42.594 1 94.25 269 GLY B O 1
ATOM 6303 N N . ALA B 1 270 ? -17.453 22.641 42.188 1 95.31 270 ALA B N 1
ATOM 6304 C CA . ALA B 1 270 ? -18.672 22.516 41.375 1 95.31 270 ALA B CA 1
ATOM 6305 C C . ALA B 1 270 ? -19.922 22.547 42.25 1 95.31 270 ALA B C 1
ATOM 6307 O O . ALA B 1 270 ? -19.922 22 43.375 1 95.31 270 ALA B O 1
ATOM 6308 N N . ARG B 1 271 ? -20.922 23.125 41.75 1 93.88 271 ARG B N 1
ATOM 6309 C CA . ARG B 1 271 ? -22.188 23.156 42.469 1 93.88 271 ARG B CA 1
ATOM 6310 C C . ARG B 1 271 ? -23.047 21.953 42.125 1 93.88 271 ARG B C 1
ATOM 6312 O O . ARG B 1 271 ? -23.078 21.516 40.969 1 93.88 271 ARG B O 1
ATOM 6319 N N . THR B 1 272 ? -23.578 21.359 43.094 1 88.75 272 THR B N 1
ATOM 6320 C CA . THR B 1 272 ? -24.391 20.172 42.875 1 88.75 272 THR B CA 1
ATOM 6321 C C . THR B 1 272 ? -25.859 20.469 43.156 1 88.75 272 THR B C 1
ATOM 6323 O O . THR B 1 272 ? -26.734 19.703 42.719 1 88.75 272 THR B O 1
ATOM 6326 N N . LYS B 1 273 ? -26.172 21.453 43.906 1 85.62 273 LYS B N 1
ATOM 6327 C CA . LYS B 1 273 ? -27.547 21.812 44.219 1 85.62 273 LYS B CA 1
ATOM 6328 C C . LYS B 1 273 ? -28.172 22.656 43.125 1 85.62 273 LYS B C 1
ATOM 6330 O O . LYS B 1 273 ? -28.625 23.781 43.375 1 85.62 273 LYS B O 1
ATOM 6335 N N . ASN B 1 274 ? -28.031 22.375 41.938 1 82.69 274 ASN B N 1
ATOM 6336 C CA . ASN B 1 274 ? -28.656 22.969 40.75 1 82.69 274 ASN B CA 1
ATOM 6337 C C . ASN B 1 274 ? -29.516 21.953 40 1 82.69 274 ASN B C 1
ATOM 6339 O O . ASN B 1 274 ? -29.484 20.75 40.312 1 82.69 274 ASN B O 1
ATOM 6343 N N . PRO B 1 275 ? -30.344 22.344 39.188 1 76.94 275 PRO B N 1
ATOM 6344 C CA . PRO B 1 275 ? -31.281 21.438 38.531 1 76.94 275 PRO B CA 1
ATOM 6345 C C . PRO B 1 275 ? -30.578 20.312 37.781 1 76.94 275 PRO B C 1
ATOM 6347 O O . PRO B 1 275 ? -31.141 19.203 37.656 1 76.94 275 PRO B O 1
ATOM 6350 N N . GLU B 1 276 ? -29.359 20.484 37.281 1 80.62 276 GLU B N 1
ATOM 6351 C CA . GLU B 1 276 ? -28.641 19.5 36.469 1 80.62 276 GLU B CA 1
ATOM 6352 C C . GLU B 1 276 ? -27.875 18.531 37.375 1 80.62 276 GLU B C 1
ATOM 6354 O O . GLU B 1 276 ? -27.484 17.438 36.906 1 80.62 276 GLU B O 1
ATOM 6359 N N . GLY B 1 277 ? -27.797 18.875 38.781 1 81.94 277 GLY B N 1
ATOM 6360 C CA . GLY B 1 277 ? -27.109 18.031 39.719 1 81.94 277 GLY B CA 1
ATOM 6361 C C . GLY B 1 277 ? -25.594 18.125 39.625 1 81.94 277 GLY B C 1
ATOM 6362 O O . GLY B 1 277 ? -24.875 17.391 40.312 1 81.94 277 GLY B O 1
ATOM 6363 N N . GLY B 1 278 ? -25.141 18.938 38.719 1 89.88 278 GLY B N 1
ATOM 6364 C CA . GLY B 1 278 ? -23.719 19.125 38.469 1 89.88 278 GLY B CA 1
ATOM 6365 C C . GLY B 1 278 ? -23.438 20.172 37.438 1 89.88 278 GLY B C 1
ATOM 6366 O O . GLY B 1 278 ? -24.359 20.844 36.938 1 89.88 278 GLY B O 1
ATOM 6367 N N . GLU B 1 279 ? -22.188 20.5 37.25 1 93.44 279 GLU B N 1
ATOM 6368 C CA . GLU B 1 279 ? -21.797 21.5 36.25 1 93.44 279 GLU B CA 1
ATOM 6369 C C . GLU B 1 279 ? -20.812 20.938 35.219 1 93.44 279 GLU B C 1
ATOM 6371 O O . GLU B 1 279 ? -19.703 20.516 35.594 1 93.44 279 GLU B O 1
ATOM 6376 N N . GLU B 1 280 ? -21.188 20.984 34 1 93.56 280 GLU B N 1
ATOM 6377 C CA . GLU B 1 280 ? -20.391 20.422 32.906 1 93.56 280 GLU B CA 1
ATOM 6378 C C . GLU B 1 280 ? -19.047 21.141 32.781 1 93.56 280 GLU B C 1
ATOM 6380 O O . GLU B 1 280 ? -18.047 20.516 32.406 1 93.56 280 GLU B O 1
ATOM 6385 N N . ASN B 1 281 ? -19.062 22.453 32.969 1 95.25 281 ASN B N 1
ATOM 6386 C CA . ASN B 1 281 ? -17.812 23.219 32.844 1 95.25 281 ASN B CA 1
ATOM 6387 C C . ASN B 1 281 ? -16.781 22.766 33.875 1 95.25 281 ASN B C 1
ATOM 6389 O O . ASN B 1 281 ? -15.586 22.719 33.562 1 95.25 281 ASN B O 1
ATOM 6393 N N . PHE B 1 282 ? -17.156 22.359 35 1 96 282 PHE B N 1
ATOM 6394 C CA . PHE B 1 282 ? -16.234 21.844 36.031 1 96 282 PHE B CA 1
ATOM 6395 C C . PHE B 1 282 ? -15.766 20.438 35.656 1 96 282 PHE B C 1
ATOM 6397 O O . PHE B 1 282 ? -14.609 20.078 35.906 1 96 282 PHE B O 1
ATOM 6404 N N . ASP B 1 283 ? -16.672 19.703 35.125 1 94.69 283 ASP B N 1
ATOM 6405 C CA . ASP B 1 283 ? -16.266 18.391 34.656 1 94.69 283 ASP B CA 1
ATOM 6406 C C . ASP B 1 283 ? -15.164 18.516 33.594 1 94.69 283 ASP B C 1
ATOM 6408 O O . ASP B 1 283 ? -14.211 17.734 33.594 1 94.69 283 ASP B O 1
ATOM 6412 N N . GLU B 1 284 ? -15.336 19.438 32.719 1 93.62 284 GLU B N 1
ATOM 6413 C CA . GLU B 1 284 ? -14.328 19.688 31.688 1 93.62 284 GLU B CA 1
ATOM 6414 C C . GLU B 1 284 ? -13 20.109 32.312 1 93.62 284 GLU B C 1
ATOM 6416 O O . GLU B 1 284 ? -11.938 19.672 31.859 1 93.62 284 GLU B O 1
ATOM 6421 N N . ALA B 1 285 ? -13.125 20.969 33.25 1 95.88 285 ALA B N 1
ATOM 6422 C CA . ALA B 1 285 ? -11.922 21.438 33.938 1 95.88 285 ALA B CA 1
ATOM 6423 C C . ALA B 1 285 ? -11.188 20.297 34.625 1 95.88 285 ALA B C 1
ATOM 6425 O O . ALA B 1 285 ? -9.961 20.203 34.531 1 95.88 285 ALA B O 1
ATOM 6426 N N . VAL B 1 286 ? -11.906 19.484 35.25 1 95.56 286 VAL B N 1
ATOM 6427 C CA . VAL B 1 286 ? -11.328 18.344 35.969 1 95.56 286 VAL B CA 1
ATOM 6428 C C . VAL B 1 286 ? -10.641 17.422 34.969 1 95.56 286 VAL B C 1
ATOM 6430 O O . VAL B 1 286 ? -9.523 16.953 35.219 1 95.56 286 VAL B O 1
ATOM 6433 N N . ALA B 1 287 ? -11.242 17.203 33.906 1 90 287 ALA B N 1
ATOM 6434 C CA . ALA B 1 287 ? -10.719 16.312 32.875 1 90 287 ALA B CA 1
ATOM 6435 C C . ALA B 1 287 ? -9.445 16.891 32.25 1 90 287 ALA B C 1
ATOM 6437 O O . ALA B 1 287 ? -8.586 16.141 31.781 1 90 287 ALA B O 1
ATOM 6438 N N . ALA B 1 288 ? -9.32 18.156 32.219 1 91.06 288 ALA B N 1
ATOM 6439 C CA . ALA B 1 288 ? -8.219 18.844 31.547 1 91.06 288 ALA B CA 1
ATOM 6440 C C . ALA B 1 288 ? -6.973 18.875 32.438 1 91.06 288 ALA B C 1
ATOM 6442 O O . ALA B 1 288 ? -5.867 19.109 31.938 1 91.06 288 ALA B O 1
ATOM 6443 N N . VAL B 1 289 ? -7.102 18.625 33.688 1 93.88 289 VAL B N 1
ATOM 6444 C CA . VAL B 1 289 ? -6.039 18.828 34.656 1 93.88 289 VAL B CA 1
ATOM 6445 C C . VAL B 1 289 ? -4.824 17.984 34.281 1 93.88 289 VAL B C 1
ATOM 6447 O O . VAL B 1 289 ? -3.707 18.484 34.188 1 93.88 289 VAL B O 1
ATOM 6450 N N . MET B 1 290 ? -5.047 16.766 34.031 1 88.06 290 MET B N 1
ATOM 6451 C CA . MET B 1 290 ? -3.926 15.859 33.812 1 88.06 290 MET B CA 1
ATOM 6452 C C . MET B 1 290 ? -3.137 16.281 32.562 1 88.06 290 MET B C 1
ATOM 6454 O O . MET B 1 290 ? -1.909 16.188 32.531 1 88.06 290 MET B O 1
ATOM 6458 N N . LYS B 1 291 ? -3.791 16.75 31.578 1 84.06 291 LYS B N 1
ATOM 6459 C CA . LYS B 1 291 ? -3.17 17.062 30.297 1 84.06 291 LYS B CA 1
ATOM 6460 C C . LYS B 1 291 ? -2.547 18.453 30.297 1 84.06 291 LYS B C 1
ATOM 6462 O O . LYS B 1 291 ? -1.461 18.656 29.766 1 84.06 291 LYS B O 1
ATOM 6467 N N . HIS B 1 292 ? -3.217 19.406 30.938 1 89.94 292 HIS B N 1
ATOM 6468 C CA . HIS B 1 292 ? -2.861 20.812 30.703 1 89.94 292 HIS B CA 1
ATOM 6469 C C . HIS B 1 292 ? -2.111 21.391 31.891 1 89.94 292 HIS B C 1
ATOM 6471 O O . HIS B 1 292 ? -1.478 22.453 31.766 1 89.94 292 HIS B O 1
ATOM 6477 N N . VAL B 1 293 ? -2.217 20.75 33 1 92.19 293 VAL B N 1
ATOM 6478 C CA . VAL B 1 293 ? -1.462 21.234 34.156 1 92.19 293 VAL B CA 1
ATOM 6479 C C . VAL B 1 293 ? -0.111 20.516 34.219 1 92.19 293 VAL B C 1
ATOM 6481 O O . VAL B 1 293 ? 0.106 19.656 35.094 1 92.19 293 VAL B O 1
ATOM 6484 N N . SER B 1 294 ? 0.739 20.859 33.375 1 88.5 294 SER B N 1
ATOM 6485 C CA . SER B 1 294 ? 2.08 20.281 33.25 1 88.5 294 SER B CA 1
ATOM 6486 C C . SER B 1 294 ? 3.084 21.344 32.812 1 88.5 294 SER B C 1
ATOM 6488 O O . SER B 1 294 ? 2.725 22.281 32.094 1 88.5 294 SER B O 1
ATOM 6490 N N . ARG B 1 295 ? 4.273 21.188 33.25 1 84.5 295 ARG B N 1
ATOM 6491 C CA . ARG B 1 295 ? 5.312 22.109 32.812 1 84.5 295 ARG B CA 1
ATOM 6492 C C . ARG B 1 295 ? 5.602 21.969 31.344 1 84.5 295 ARG B C 1
ATOM 6494 O O . ARG B 1 295 ? 5.684 20.844 30.828 1 84.5 295 ARG B O 1
ATOM 6501 N N . PRO B 1 296 ? 5.617 23.094 30.672 1 81.31 296 PRO B N 1
ATOM 6502 C CA . PRO B 1 296 ? 5.965 23 29.25 1 81.31 296 PRO B CA 1
ATOM 6503 C C . PRO B 1 296 ? 7.367 22.453 29.031 1 81.31 296 PRO B C 1
ATOM 6505 O O . PRO B 1 296 ? 8.289 22.75 29.797 1 81.31 296 PRO B O 1
ATOM 6508 N N . SER B 1 297 ? 7.492 21.5 28.172 1 82.5 297 SER B N 1
ATOM 6509 C CA . SER B 1 297 ? 8.797 20.938 27.828 1 82.5 297 SER B CA 1
ATOM 6510 C C . SER B 1 297 ? 9.117 21.156 26.359 1 82.5 297 SER B C 1
ATOM 6512 O O . SER B 1 297 ? 8.219 21.312 25.531 1 82.5 297 SER B O 1
ATOM 6514 N N . LEU B 1 298 ? 10.422 21.391 26.188 1 88.19 298 LEU B N 1
ATOM 6515 C CA . LEU B 1 298 ? 10.914 21.484 24.828 1 88.19 298 LEU B CA 1
ATOM 6516 C C . LEU B 1 298 ? 10.914 20.125 24.141 1 88.19 298 LEU B C 1
ATOM 6518 O O . LEU B 1 298 ? 11.547 19.188 24.641 1 88.19 298 LEU B O 1
ATOM 6522 N N . PRO B 1 299 ? 10.141 20.031 23.094 1 87 299 PRO B N 1
ATOM 6523 C CA . PRO B 1 299 ? 10.18 18.75 22.375 1 87 299 PRO B CA 1
ATOM 6524 C C . PRO B 1 299 ? 11.586 18.359 21.953 1 87 299 PRO B C 1
ATOM 6526 O O . PRO B 1 299 ? 12.383 19.219 21.562 1 87 299 PRO B O 1
ATOM 6529 N N . THR B 1 300 ? 11.867 17.094 21.953 1 85.44 300 THR B N 1
ATOM 6530 C CA . THR B 1 300 ? 13.195 16.578 21.641 1 85.44 300 THR B CA 1
ATOM 6531 C C . THR B 1 300 ? 13.602 16.984 20.219 1 85.44 300 THR B C 1
ATOM 6533 O O . THR B 1 300 ? 14.766 17.281 19.969 1 85.44 300 THR B O 1
ATOM 6536 N N . SER B 1 301 ? 12.695 16.922 19.359 1 84.25 301 SER B N 1
ATOM 6537 C CA . SER B 1 301 ? 12.969 17.297 17.969 1 84.25 301 SER B CA 1
ATOM 6538 C C . SER B 1 301 ? 13.453 18.734 17.875 1 84.25 301 SER B C 1
ATOM 6540 O O . SER B 1 301 ? 14.414 19.031 17.172 1 84.25 301 SER B O 1
ATOM 6542 N N . LEU B 1 302 ? 12.781 19.609 18.594 1 87.56 302 LEU B N 1
ATOM 6543 C CA . LEU B 1 302 ? 13.164 21.016 18.562 1 87.56 302 LEU B CA 1
ATOM 6544 C C . LEU B 1 302 ? 14.5 21.234 19.25 1 87.56 302 LEU B C 1
ATOM 6546 O O . LEU B 1 302 ? 15.289 22.094 18.859 1 87.56 302 LEU B O 1
ATOM 6550 N N . GLU B 1 303 ? 14.711 20.453 20.281 1 89.12 303 GLU B N 1
ATOM 6551 C CA . GLU B 1 303 ? 16 20.516 20.953 1 89.12 303 GLU B CA 1
ATOM 6552 C C . GLU B 1 303 ? 17.141 20.156 20 1 89.12 303 GLU B C 1
ATOM 6554 O O . GLU B 1 303 ? 18.188 20.812 20 1 89.12 303 GLU B O 1
ATOM 6559 N N . ARG B 1 304 ? 16.938 19.203 19.25 1 84.62 304 ARG B N 1
ATOM 6560 C CA . ARG B 1 304 ? 17.938 18.781 18.266 1 84.62 304 ARG B CA 1
ATOM 6561 C C . ARG B 1 304 ? 18.156 19.859 17.219 1 84.62 304 ARG B C 1
ATOM 6563 O O . ARG B 1 304 ? 19.281 20.062 16.766 1 84.62 304 ARG B O 1
ATOM 6570 N N . LEU B 1 305 ? 17.109 20.484 16.875 1 85.81 305 LEU B N 1
ATOM 6571 C CA . LEU B 1 305 ? 17.219 21.562 15.898 1 85.81 305 LEU B CA 1
ATOM 6572 C C . LEU B 1 305 ? 18 22.75 16.469 1 85.81 305 LEU B C 1
ATOM 6574 O O . LEU B 1 305 ? 18.812 23.359 15.773 1 85.81 305 LEU B O 1
ATOM 6578 N N . PHE B 1 306 ? 17.75 23 17.703 1 88.94 306 PHE B N 1
ATOM 6579 C CA . PHE B 1 306 ? 18.469 24.062 18.375 1 88.94 306 PHE B CA 1
ATOM 6580 C C . PHE B 1 306 ? 19.969 23.75 18.422 1 88.94 306 PHE B C 1
ATOM 6582 O O . PHE B 1 306 ? 20.797 24.641 18.203 1 88.94 306 PHE B O 1
ATOM 6589 N N . GLU B 1 307 ? 20.219 22.531 18.703 1 86.31 307 GLU B N 1
ATOM 6590 C CA . GLU B 1 307 ? 21.609 22.094 18.781 1 86.31 307 GLU B CA 1
ATOM 6591 C C . GLU B 1 307 ? 22.297 22.156 17.422 1 86.31 307 GLU B C 1
ATOM 6593 O O . GLU B 1 307 ? 23.438 22.594 17.312 1 86.31 307 GLU B O 1
ATOM 6598 N N . ARG B 1 308 ? 21.656 21.75 16.469 1 81.38 308 ARG B N 1
ATOM 6599 C CA . ARG B 1 308 ? 22.203 21.719 15.125 1 81.38 308 ARG B CA 1
ATOM 6600 C C . ARG B 1 308 ? 22.422 23.125 14.578 1 81.38 308 ARG B C 1
ATOM 6602 O O . ARG B 1 308 ? 23.375 23.375 13.836 1 81.38 308 ARG B O 1
ATOM 6609 N N . GLU B 1 309 ? 21.422 23.906 14.75 1 79.06 309 GLU B N 1
ATOM 6610 C CA . GLU B 1 309 ? 21.516 25.297 14.305 1 79.06 309 GLU B CA 1
ATOM 6611 C C . GLU B 1 309 ? 22.844 25.922 14.758 1 79.06 309 GLU B C 1
ATOM 6613 O O . GLU B 1 309 ? 23.469 26.656 14 1 79.06 309 GLU B O 1
ATOM 6618 N N . GLY B 1 310 ? 23.328 25.547 15.797 1 74 310 GLY B N 1
ATOM 6619 C CA . GLY B 1 310 ? 24.578 26.078 16.328 1 74 310 GLY B CA 1
ATOM 6620 C C . GLY B 1 310 ? 25.797 25.562 15.57 1 74 310 GLY B C 1
ATOM 6621 O O . GLY B 1 310 ? 26.875 26.172 15.625 1 74 310 GLY B O 1
ATOM 6622 N N . GLN B 1 311 ? 25.594 24.5 14.945 1 71.19 311 GLN B N 1
ATOM 6623 C CA . GLN B 1 311 ? 26.719 23.875 14.258 1 71.19 311 GLN B CA 1
ATOM 6624 C C . GLN B 1 311 ? 26.797 24.312 12.797 1 71.19 311 GLN B C 1
ATOM 6626 O O . GLN B 1 311 ? 27.781 24.047 12.117 1 71.19 311 GLN B O 1
ATOM 6631 N N . ILE B 1 312 ? 25.672 24.656 12.383 1 64.62 312 ILE B N 1
ATOM 6632 C CA . ILE B 1 312 ? 25.641 25.062 10.977 1 64.62 312 ILE B CA 1
ATOM 6633 C C . ILE B 1 312 ? 26.453 26.344 10.789 1 64.62 312 ILE B C 1
ATOM 6635 O O . ILE B 1 312 ? 26.203 27.344 11.453 1 64.62 312 ILE B O 1
ATOM 6639 N N . LYS B 1 313 ? 27.828 26.031 10.383 1 56.16 313 LYS B N 1
ATOM 6640 C CA . LYS B 1 313 ? 28.797 27.078 10.016 1 56.16 313 LYS B CA 1
ATOM 6641 C C . LYS B 1 313 ? 28.438 27.688 8.664 1 56.16 313 LYS B C 1
ATOM 6643 O O . LYS B 1 313 ? 27.984 27 7.754 1 56.16 313 LYS B O 1
ATOM 6648 N N . GLY B 1 314 ? 28.141 29.031 8.594 1 51.03 314 GLY B N 1
ATOM 6649 C CA . GLY B 1 314 ? 27.938 29.797 7.371 1 51.03 314 GLY B CA 1
ATOM 6650 C C . GLY B 1 314 ? 26.484 30.203 7.141 1 51.03 314 GLY B C 1
ATOM 6651 O O . GLY B 1 314 ? 25.609 29.797 7.895 1 51.03 314 GLY B O 1
ATOM 6652 N N . ASP B 1 315 ? 26.312 31.203 6.391 1 45.66 315 ASP B N 1
ATOM 6653 C CA . ASP B 1 315 ? 25.078 31.875 5.98 1 45.66 315 ASP B CA 1
ATOM 6654 C C . ASP B 1 315 ? 24.141 30.906 5.277 1 45.66 315 ASP B C 1
ATOM 6656 O O . ASP B 1 315 ? 24.078 30.875 4.047 1 45.66 315 ASP B O 1
ATOM 6660 N N . THR B 1 316 ? 24.25 29.641 5.656 1 49.97 316 THR B N 1
ATOM 6661 C CA . THR B 1 316 ? 23.234 28.938 4.895 1 49.97 316 THR B CA 1
ATOM 6662 C C . THR B 1 316 ? 21.875 29.625 5.023 1 49.97 316 THR B C 1
ATOM 6664 O O . THR B 1 316 ? 21.391 29.844 6.133 1 49.97 316 THR B O 1
ATOM 6667 N N . GLU B 1 317 ? 21.625 30.516 4.113 1 52.66 317 GLU B N 1
ATOM 6668 C CA . GLU B 1 317 ? 20.516 31.422 3.873 1 52.66 317 GLU B CA 1
ATOM 6669 C C . GLU B 1 317 ? 19.188 30.672 3.865 1 52.66 317 GLU B C 1
ATOM 6671 O O . GLU B 1 317 ? 18.203 31.141 3.264 1 52.66 317 GLU B O 1
ATOM 6676 N N . GLU B 1 318 ? 19.219 29.406 4.609 1 68.81 318 GLU B N 1
ATOM 6677 C CA . GLU B 1 318 ? 17.891 28.828 4.555 1 68.81 318 GLU B CA 1
ATOM 6678 C C . GLU B 1 318 ? 16.969 29.453 5.598 1 68.81 318 GLU B C 1
ATOM 6680 O O . GLU B 1 318 ? 17.328 29.578 6.77 1 68.81 318 GLU B O 1
ATOM 6685 N N . THR B 1 319 ? 15.977 30.125 5.109 1 77.94 319 THR B N 1
ATOM 6686 C CA . THR B 1 319 ? 14.961 30.797 5.91 1 77.94 319 THR B CA 1
ATOM 6687 C C . THR B 1 319 ? 14.57 29.953 7.117 1 77.94 319 THR B C 1
ATOM 6689 O O . THR B 1 319 ? 14.305 30.484 8.195 1 77.94 319 THR B O 1
ATOM 6692 N N . PHE B 1 320 ? 14.82 28.766 7.082 1 81.25 320 PHE B N 1
ATOM 6693 C CA . PHE B 1 320 ? 14.414 27.859 8.148 1 81.25 320 PHE B CA 1
ATOM 6694 C C . PHE B 1 320 ? 15.328 28 9.359 1 81.25 320 PHE B C 1
ATOM 6696 O O . PHE B 1 320 ? 14.852 28.125 10.492 1 81.25 320 PHE B O 1
ATOM 6703 N N . TRP B 1 321 ? 16.578 27.969 9.125 1 83.62 321 TRP B N 1
ATOM 6704 C CA . TRP B 1 321 ? 17.516 28.016 10.234 1 83.62 321 TRP B CA 1
ATOM 6705 C C . TRP B 1 321 ? 17.5 29.391 10.906 1 83.62 321 TRP B C 1
ATOM 6707 O O . TRP B 1 321 ? 17.75 29.5 12.109 1 83.62 321 TRP B O 1
ATOM 6717 N N . THR B 1 322 ? 17.172 30.375 10.086 1 88.56 322 THR B N 1
ATOM 6718 C CA . THR B 1 322 ? 17.016 31.703 10.672 1 88.56 322 THR B CA 1
ATOM 6719 C C . THR B 1 322 ? 15.844 31.719 11.648 1 88.56 322 THR B C 1
ATOM 6721 O O . THR B 1 322 ? 15.938 32.312 12.727 1 88.56 322 THR B O 1
ATOM 6724 N N . ILE B 1 323 ? 14.805 31.047 11.25 1 91 323 ILE B N 1
ATOM 6725 C CA . ILE B 1 323 ? 13.633 30.969 12.117 1 91 323 ILE B CA 1
ATOM 6726 C C . ILE B 1 323 ? 13.977 30.172 13.375 1 91 323 ILE B C 1
ATOM 6728 O O . ILE B 1 323 ? 13.602 30.562 14.484 1 91 323 ILE B O 1
ATOM 6732 N N . ILE B 1 324 ? 14.703 29.109 13.219 1 90.38 324 ILE B N 1
ATOM 6733 C CA . ILE B 1 324 ? 15.094 28.281 14.352 1 90.38 324 ILE B CA 1
ATOM 6734 C C . ILE B 1 324 ? 15.945 29.094 15.32 1 90.38 324 ILE B C 1
ATOM 6736 O O . ILE B 1 324 ? 15.75 29 16.547 1 90.38 324 ILE B O 1
ATOM 6740 N N . LYS B 1 325 ? 16.812 29.797 14.766 1 91.25 325 LYS B N 1
ATOM 6741 C CA . LYS B 1 325 ? 17.672 30.656 15.602 1 91.25 325 LYS B CA 1
ATOM 6742 C C . LYS B 1 325 ? 16.828 31.672 16.375 1 91.25 325 LYS B C 1
ATOM 6744 O O . LYS B 1 325 ? 17.094 31.922 17.547 1 91.25 325 LYS B O 1
ATOM 6749 N N . ALA B 1 326 ? 15.938 32.219 15.695 1 94.56 326 ALA B N 1
ATOM 6750 C CA . ALA B 1 326 ? 15.078 33.219 16.328 1 94.56 326 ALA B CA 1
ATOM 6751 C C . ALA B 1 326 ? 14.219 32.594 17.422 1 94.56 326 ALA B C 1
ATOM 6753 O O . ALA B 1 326 ? 14.07 33.188 18.5 1 94.56 326 ALA B O 1
ATOM 6754 N N . VAL B 1 327 ? 13.664 31.5 17.156 1 94.56 327 VAL B N 1
ATOM 6755 C CA . VAL B 1 327 ? 12.812 30.812 18.125 1 94.56 327 VAL B CA 1
ATOM 6756 C C . VAL B 1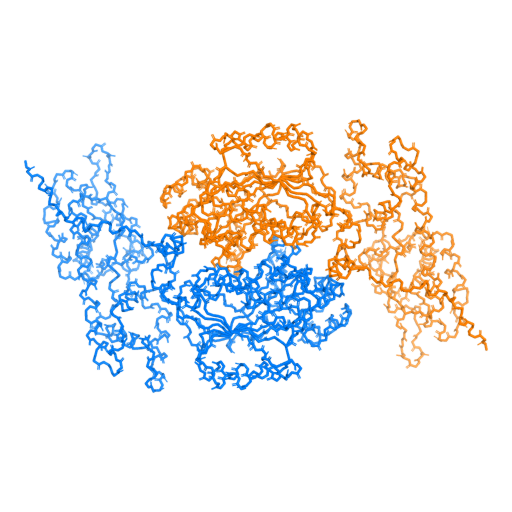 327 ? 13.656 30.375 19.312 1 94.56 327 VAL B C 1
ATOM 6758 O O . VAL B 1 327 ? 13.188 30.406 20.469 1 94.56 327 VAL B O 1
ATOM 6761 N N . LYS B 1 328 ? 14.82 29.891 19.016 1 94 328 LYS B N 1
ATOM 6762 C CA . LYS B 1 328 ? 15.742 29.531 20.078 1 94 328 LYS B CA 1
ATOM 6763 C C . LYS B 1 328 ? 16 30.719 21.016 1 94 328 LYS B C 1
ATOM 6765 O O . LYS B 1 328 ? 15.969 30.578 22.234 1 94 328 LYS B O 1
ATOM 6770 N N . HIS B 1 329 ? 16.25 31.828 20.438 1 95.19 329 HIS B N 1
ATOM 6771 C CA . HIS B 1 329 ? 16.453 33.062 21.219 1 95.19 329 HIS B CA 1
ATOM 6772 C C . HIS B 1 329 ? 15.211 33.375 22.047 1 95.19 329 HIS B C 1
ATOM 6774 O O . HIS B 1 329 ? 15.328 33.75 23.219 1 95.19 329 HIS B O 1
ATOM 6780 N N . PHE B 1 330 ? 14.117 33.312 21.422 1 96.69 330 PHE B N 1
ATOM 6781 C CA . PHE B 1 330 ? 12.852 33.562 22.109 1 96.69 330 PHE B CA 1
ATOM 6782 C C . PHE B 1 330 ? 12.688 32.594 23.281 1 96.69 330 PHE B C 1
ATOM 6784 O O . PHE B 1 330 ? 12.312 33.031 24.391 1 96.69 330 PHE B O 1
ATOM 6791 N N . TYR B 1 331 ? 12.938 31.391 23.047 1 95 331 TYR B N 1
ATOM 6792 C CA . TYR B 1 331 ? 12.789 30.359 24.078 1 95 331 TYR B CA 1
ATOM 6793 C C . TYR B 1 331 ? 13.727 30.625 25.25 1 95 331 TYR B C 1
ATOM 6795 O O . TYR B 1 331 ? 13.359 30.438 26.406 1 95 331 TYR B O 1
ATOM 6803 N N . HIS B 1 332 ? 14.922 31.016 24.984 1 93.5 332 HIS B N 1
ATOM 6804 C CA . HIS B 1 332 ? 15.891 31.281 26.047 1 93.5 332 HIS B CA 1
ATOM 6805 C C . HIS B 1 332 ? 15.484 32.5 26.859 1 93.5 332 HIS B C 1
ATOM 6807 O O . HIS B 1 332 ? 15.734 32.562 28.062 1 93.5 332 HIS B O 1
ATOM 6813 N N . LYS B 1 333 ? 14.922 33.438 26.203 1 94.5 333 LYS B N 1
ATOM 6814 C CA . LYS B 1 333 ? 14.492 34.688 26.859 1 94.5 333 LYS B CA 1
ATOM 6815 C C . LYS B 1 333 ? 13.266 34.438 27.734 1 94.5 333 LYS B C 1
ATOM 6817 O O . LYS B 1 333 ? 13.195 34.938 28.859 1 94.5 333 LYS B O 1
ATOM 6822 N N . HIS B 1 334 ? 12.32 33.688 27.219 1 93.25 334 HIS B N 1
ATOM 6823 C CA . HIS B 1 334 ? 11.031 33.562 27.891 1 93.25 334 HIS B CA 1
ATOM 6824 C C . HIS B 1 334 ? 10.883 32.219 28.578 1 93.25 334 HIS B C 1
ATOM 6826 O O . HIS B 1 334 ? 9.984 32.031 29.406 1 93.25 334 HIS B O 1
ATOM 6832 N N . ARG B 1 335 ? 11.703 31.203 28.172 1 90.75 335 ARG B N 1
ATOM 6833 C CA . ARG B 1 335 ? 11.664 29.828 28.672 1 90.75 335 ARG B CA 1
ATOM 6834 C C . ARG B 1 335 ? 10.352 29.141 28.297 1 90.75 335 ARG B C 1
ATOM 6836 O O . ARG B 1 335 ? 9.828 28.328 29.062 1 90.75 335 ARG B O 1
ATOM 6843 N N . GLN B 1 336 ? 9.75 29.656 27.266 1 92.25 336 GLN B N 1
ATOM 6844 C CA . GLN B 1 336 ? 8.531 29.094 26.688 1 92.25 336 GLN B CA 1
ATOM 6845 C C . GLN B 1 336 ? 8.539 29.234 25.172 1 92.25 336 GLN B C 1
ATOM 6847 O O . GLN B 1 336 ? 9.148 30.156 24.625 1 92.25 336 GLN B O 1
ATOM 6852 N N . LEU B 1 337 ? 7.91 28.344 24.531 1 93.88 337 LEU B N 1
ATOM 6853 C CA . LEU B 1 337 ? 7.723 28.453 23.094 1 93.88 337 LEU B CA 1
ATOM 6854 C C . LEU B 1 337 ? 6.609 29.438 22.766 1 93.88 337 LEU B C 1
ATOM 6856 O O . LEU B 1 337 ? 5.793 29.766 23.625 1 93.88 337 LEU B O 1
ATOM 6860 N N . PRO B 1 338 ? 6.66 29.969 21.547 1 94.38 338 PRO B N 1
ATOM 6861 C CA . PRO B 1 338 ? 5.559 30.859 21.188 1 94.38 338 PRO B CA 1
ATOM 6862 C C . PRO B 1 338 ? 4.195 30.172 21.281 1 94.38 338 PRO B C 1
ATOM 6864 O O . PRO B 1 338 ? 4.086 28.969 21.031 1 94.38 338 PRO B O 1
ATOM 6867 N N . LEU B 1 339 ? 3.209 30.969 21.703 1 93.94 339 LEU B N 1
ATOM 6868 C CA . LEU B 1 339 ? 1.855 30.438 21.844 1 93.94 339 LEU B CA 1
ATOM 6869 C C . LEU B 1 339 ? 1.228 30.188 20.469 1 93.94 339 LEU B C 1
ATOM 6871 O O . LEU B 1 339 ? 1.275 31.062 19.594 1 93.94 339 LEU B O 1
ATOM 6875 N N . PRO B 1 340 ? 0.65 29.016 20.266 1 89.62 340 PRO B N 1
ATOM 6876 C CA . PRO B 1 340 ? -0.001 28.75 18.984 1 89.62 340 PRO B CA 1
ATOM 6877 C C . PRO B 1 340 ? -1.251 29.594 18.766 1 89.62 340 PRO B C 1
ATOM 6879 O O . PRO B 1 340 ? -1.579 29.922 17.625 1 89.62 340 PRO B O 1
ATOM 6882 N N . GLY B 1 341 ? -1.968 29.938 19.797 1 88.38 341 GLY B N 1
ATOM 6883 C CA . GLY B 1 341 ? -3.076 30.859 19.688 1 88.38 341 GLY B CA 1
ATOM 6884 C C . GLY B 1 341 ? -4.426 30.188 19.594 1 88.38 341 GLY B C 1
ATOM 6885 O O . GLY B 1 341 ? -5.469 30.828 19.719 1 88.38 341 GLY B O 1
ATOM 6886 N N . SER B 1 342 ? -4.477 28.844 19.391 1 86.75 342 SER B N 1
ATOM 6887 C CA . SER B 1 342 ? -5.738 28.125 19.266 1 86.75 342 SER B CA 1
ATOM 6888 C C . SER B 1 342 ? -6.262 27.672 20.609 1 86.75 342 SER B C 1
ATOM 6890 O O . SER B 1 342 ? -5.48 27.453 21.547 1 86.75 342 SER B O 1
ATOM 6892 N N . LEU B 1 343 ? -7.617 27.703 20.734 1 88.69 343 LEU B N 1
ATOM 6893 C CA . LEU B 1 343 ? -8.297 27.234 21.938 1 88.69 343 LEU B CA 1
ATOM 6894 C C . LEU B 1 343 ? -9.242 26.094 21.609 1 88.69 343 LEU B C 1
ATOM 6896 O O . LEU B 1 343 ? -9.93 26.109 20.594 1 88.69 343 LEU B O 1
ATOM 6900 N N . PRO B 1 344 ? -9.25 25.109 22.406 1 85.12 344 PRO B N 1
ATOM 6901 C CA . PRO B 1 344 ? -10.25 24.047 22.203 1 85.12 344 PRO B CA 1
ATOM 6902 C C . PRO B 1 344 ? -11.664 24.5 22.531 1 85.12 344 PRO B C 1
ATOM 6904 O O . PRO B 1 344 ? -11.852 25.531 23.188 1 85.12 344 PRO B O 1
ATOM 6907 N N . ASP B 1 345 ? -12.625 23.766 22.094 1 82.19 345 ASP B N 1
ATOM 6908 C CA . ASP B 1 345 ? -14.008 24.016 22.5 1 82.19 345 ASP B CA 1
ATOM 6909 C C . ASP B 1 345 ? -14.211 23.781 23.984 1 82.19 345 ASP B C 1
ATOM 6911 O O . ASP B 1 345 ? -13.625 22.859 24.562 1 82.19 345 ASP B O 1
ATOM 6915 N N . MET B 1 346 ? -14.984 24.609 24.516 1 89.56 346 MET B N 1
ATOM 6916 C CA . MET B 1 346 ? -15.266 24.484 25.938 1 89.56 346 MET B CA 1
ATOM 6917 C C . MET B 1 346 ? -16.609 25.125 26.281 1 89.56 346 MET B C 1
ATOM 6919 O O . MET B 1 346 ? -17.109 25.969 25.547 1 89.56 346 MET B O 1
ATOM 6923 N N . LYS B 1 347 ? -17.172 24.688 27.359 1 92.5 347 LYS B N 1
ATOM 6924 C CA . LYS B 1 347 ? -18.422 25.25 27.875 1 92.5 347 LYS B CA 1
ATOM 6925 C C . LYS B 1 347 ? -18.219 26.672 28.391 1 92.5 347 LYS B C 1
ATOM 6927 O O . LYS B 1 347 ? -17.469 26.875 29.359 1 92.5 347 LYS B O 1
ATOM 6932 N N . ALA B 1 348 ? -18.828 27.641 27.703 1 94.31 348 ALA B N 1
ATOM 6933 C CA . ALA B 1 348 ? -18.75 29.062 28.078 1 94.31 348 ALA B CA 1
ATOM 6934 C C . ALA B 1 348 ? -19.797 29.875 27.312 1 94.31 348 ALA B C 1
ATOM 6936 O O . ALA B 1 348 ? -20.344 29.422 26.312 1 94.31 348 ALA B O 1
ATOM 6937 N N . GLN B 1 349 ? -20.141 30.984 27.891 1 93.5 349 GLN B N 1
ATOM 6938 C CA . GLN B 1 349 ? -20.953 31.922 27.125 1 93.5 349 GLN B CA 1
ATOM 6939 C C . GLN B 1 349 ? -20.234 32.375 25.875 1 93.5 349 GLN B C 1
ATOM 6941 O O . GLN B 1 349 ? -19.016 32.625 25.906 1 93.5 349 GLN B O 1
ATOM 6946 N N . SER B 1 350 ? -20.969 32.625 24.828 1 93.19 350 SER B N 1
ATOM 6947 C CA . SER B 1 350 ? -20.391 32.969 23.531 1 93.19 350 SER B CA 1
ATOM 6948 C C . SER B 1 350 ? -19.484 34.188 23.641 1 93.19 350 SER B C 1
ATOM 6950 O O . SER B 1 350 ? -18.375 34.188 23.109 1 93.19 350 SER B O 1
ATOM 6952 N N . LYS B 1 351 ? -20.016 35.156 24.328 1 94.19 351 LYS B N 1
ATOM 6953 C CA . LYS B 1 351 ? -19.266 36.375 24.438 1 94.19 351 LYS B CA 1
ATOM 6954 C C . LYS B 1 351 ? -17.953 36.156 25.188 1 94.19 351 LYS B C 1
ATOM 6956 O O . LYS B 1 351 ? -16.922 36.75 24.828 1 94.19 351 LYS B O 1
ATOM 6961 N N . VAL B 1 352 ? -18.016 35.406 26.219 1 95.69 352 VAL B N 1
ATOM 6962 C CA . VAL B 1 352 ? -16.844 35.125 27.047 1 95.69 352 VAL B CA 1
ATOM 6963 C C . VAL B 1 352 ? -15.836 34.281 26.25 1 95.69 352 VAL B C 1
ATOM 6965 O O . VAL B 1 352 ? -14.633 34.562 26.297 1 95.69 352 VAL B O 1
ATOM 6968 N N . TYR B 1 353 ? -16.328 33.312 25.562 1 95.5 353 TYR B N 1
ATOM 6969 C CA . TYR B 1 353 ? -15.461 32.469 24.781 1 95.5 353 TYR B CA 1
ATOM 6970 C C . TYR B 1 353 ? -14.727 33.25 23.703 1 95.5 353 TYR B C 1
ATOM 6972 O O . TYR B 1 353 ? -13.531 33.062 23.484 1 95.5 353 TYR B O 1
ATOM 6980 N N . VAL B 1 354 ? -15.438 34.094 23.031 1 95.06 354 VAL B N 1
ATOM 6981 C CA . VAL B 1 354 ? -14.852 34.906 21.969 1 95.06 354 VAL B CA 1
ATOM 6982 C C . VAL B 1 354 ? -13.773 35.812 22.547 1 95.06 354 VAL B C 1
ATOM 6984 O O . VAL B 1 354 ? -12.719 36 21.938 1 95.06 354 VAL B O 1
ATOM 6987 N N . HIS B 1 355 ? -14.078 36.344 23.672 1 95.88 355 HIS B N 1
ATOM 6988 C CA . HIS B 1 355 ? -13.086 37.188 24.344 1 95.88 355 HIS B CA 1
ATOM 6989 C C . HIS B 1 355 ? -11.836 36.375 24.703 1 95.88 355 HIS B C 1
ATOM 6991 O O . HIS B 1 355 ? -10.719 36.844 24.484 1 95.88 355 HIS B O 1
ATOM 6997 N N . LEU B 1 356 ? -12.039 35.281 25.25 1 96.19 356 LEU B N 1
ATOM 6998 C CA . LEU B 1 356 ? -10.93 34.406 25.609 1 96.19 356 LEU B CA 1
ATOM 6999 C C . LEU B 1 356 ? -10.117 34.031 24.375 1 96.19 356 LEU B C 1
ATOM 7001 O O . LEU B 1 356 ? -8.883 34.031 24.406 1 96.19 356 LEU B O 1
ATOM 7005 N N . GLN B 1 357 ? -10.742 33.688 23.297 1 94.88 357 GLN B N 1
ATOM 7006 C CA . GLN B 1 357 ? -10.086 33.406 22.031 1 94.88 357 GLN B CA 1
ATOM 7007 C C . GLN B 1 357 ? -9.219 34.562 21.562 1 94.88 357 GLN B C 1
ATOM 7009 O O . GLN B 1 357 ? -8.102 34.375 21.078 1 94.88 357 GLN B O 1
ATOM 7014 N N . SER B 1 358 ? -9.797 35.75 21.75 1 96.12 358 SER B N 1
ATOM 7015 C CA . SER B 1 358 ? -9.07 36.938 21.328 1 96.12 358 SER B CA 1
ATOM 7016 C C . SER B 1 358 ? -7.809 37.125 22.156 1 96.12 358 SER B C 1
ATOM 7018 O O . SER B 1 358 ? -6.785 37.594 21.656 1 96.12 358 SER B O 1
ATOM 7020 N N . LEU B 1 359 ? -7.883 36.812 23.406 1 96.81 359 LEU B N 1
ATOM 7021 C CA . LEU B 1 359 ? -6.719 36.938 24.266 1 96.81 359 LEU B CA 1
ATOM 7022 C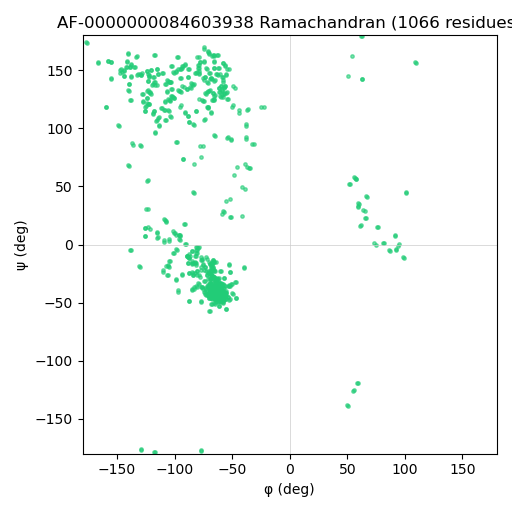 C . LEU B 1 359 ? -5.59 36.031 23.797 1 96.81 359 LEU B C 1
ATOM 7024 O O . LEU B 1 359 ? -4.438 36.469 23.703 1 96.81 359 LEU B O 1
ATOM 7028 N N . TYR B 1 360 ? -5.898 34.875 23.484 1 96.12 360 TYR B N 1
ATOM 7029 C CA . TYR B 1 360 ? -4.891 33.906 23.047 1 96.12 360 TYR B CA 1
ATOM 7030 C C . TYR B 1 360 ? -4.352 34.281 21.672 1 96.12 360 TYR B C 1
ATOM 7032 O O . TYR B 1 360 ? -3.146 34.188 21.422 1 96.12 360 TYR B O 1
ATOM 7040 N N . LYS B 1 361 ? -5.207 34.688 20.781 1 95.5 361 LYS B N 1
ATOM 7041 C CA . LYS B 1 361 ? -4.789 35.094 19.453 1 95.5 361 LYS B CA 1
ATOM 7042 C C . LYS B 1 361 ? -3.859 36.312 19.516 1 95.5 361 LYS B C 1
ATOM 7044 O O . LYS B 1 361 ? -2.863 36.375 18.797 1 95.5 361 LYS B O 1
ATOM 7049 N N . ASP B 1 362 ? -4.285 37.219 20.344 1 96.5 362 ASP B N 1
ATOM 7050 C CA . ASP B 1 362 ? -3.484 38.438 20.484 1 96.5 362 ASP B CA 1
ATOM 7051 C C . ASP B 1 362 ? -2.104 38.125 21.047 1 96.5 362 ASP B C 1
ATOM 7053 O O . ASP B 1 362 ? -1.101 38.688 20.609 1 96.5 362 ASP B O 1
ATOM 7057 N N . LYS B 1 363 ? -2.072 37.312 22.031 1 96.88 363 LYS B N 1
ATOM 7058 C CA . LYS B 1 363 ? -0.792 36.906 22.594 1 96.88 363 LYS B CA 1
ATOM 7059 C C . LYS B 1 363 ? 0.063 36.188 21.562 1 96.88 363 LYS B C 1
ATOM 7061 O O . LYS B 1 363 ? 1.273 36.406 21.484 1 96.88 363 LYS B O 1
ATOM 7066 N N . ALA B 1 364 ? -0.479 35.312 20.844 1 95.75 364 ALA B N 1
ATOM 7067 C CA . ALA B 1 364 ? 0.229 34.625 19.766 1 95.75 364 ALA B CA 1
ATOM 7068 C C . ALA B 1 364 ? 0.82 35.594 18.766 1 95.75 364 ALA B C 1
ATOM 7070 O O . ALA B 1 364 ? 1.965 35.438 18.328 1 95.75 364 ALA B O 1
ATOM 7071 N N . LYS B 1 365 ? 0.017 36.562 18.422 1 96.69 365 LYS B N 1
ATOM 7072 C CA . LYS B 1 365 ? 0.473 37.594 17.484 1 96.69 365 LYS B CA 1
ATOM 7073 C C . LYS B 1 365 ? 1.672 38.344 18.031 1 96.69 365 LYS B C 1
ATOM 7075 O O . LYS B 1 365 ? 2.6 38.688 17.297 1 96.69 365 LYS B O 1
ATOM 7080 N N . ARG B 1 366 ? 1.579 38.656 19.266 1 96.88 366 ARG B N 1
ATOM 7081 C CA . ARG B 1 366 ? 2.689 39.344 19.906 1 96.88 366 ARG B CA 1
ATOM 7082 C C . ARG B 1 366 ? 3.953 38.5 19.891 1 96.88 366 ARG B C 1
ATOM 7084 O O . ARG B 1 366 ? 5.051 39 19.672 1 96.88 366 ARG B O 1
ATOM 7091 N N . ASP B 1 367 ? 3.816 37.25 20.234 1 96.94 367 ASP B N 1
ATOM 7092 C CA . ASP B 1 367 ? 4.961 36.344 20.188 1 96.94 367 ASP B CA 1
ATOM 7093 C C . ASP B 1 367 ? 5.555 36.25 18.781 1 96.94 367 ASP B C 1
ATOM 7095 O O . ASP B 1 367 ? 6.777 36.281 18.625 1 96.94 367 ASP B O 1
ATOM 7099 N N . ILE B 1 368 ? 4.738 36.156 17.781 1 97 368 ILE B N 1
ATOM 7100 C CA . ILE B 1 368 ? 5.164 36.094 16.391 1 97 368 ILE B CA 1
ATOM 7101 C C . ILE B 1 368 ? 5.906 37.375 16.031 1 97 368 ILE B C 1
ATOM 7103 O O . ILE B 1 368 ? 6.945 37.312 15.359 1 97 368 ILE B O 1
ATOM 7107 N N . ALA B 1 369 ? 5.32 38.5 16.469 1 96.94 369 ALA B N 1
ATOM 7108 C CA . ALA B 1 369 ? 5.945 39.781 16.188 1 96.94 369 ALA B CA 1
ATOM 7109 C C . ALA B 1 369 ? 7.336 39.875 16.812 1 96.94 369 ALA B C 1
ATOM 7111 O O . ALA B 1 369 ? 8.273 40.375 16.188 1 96.94 369 ALA B O 1
ATOM 7112 N N . GLU B 1 370 ? 7.426 39.438 17.969 1 97.38 370 GLU B N 1
ATOM 7113 C CA . GLU B 1 370 ? 8.727 39.438 18.625 1 97.38 370 GLU B CA 1
ATOM 7114 C C . GLU B 1 370 ? 9.727 38.531 17.891 1 97.38 370 GLU B C 1
ATOM 7116 O O . GLU B 1 370 ? 10.883 38.938 17.688 1 97.38 370 GLU B O 1
ATOM 7121 N N . ILE B 1 371 ? 9.336 37.406 17.516 1 97 371 ILE B N 1
ATOM 7122 C CA . ILE B 1 371 ? 10.211 36.5 16.812 1 97 371 ILE B CA 1
ATOM 7123 C C . ILE B 1 371 ? 10.586 37.062 15.453 1 97 371 ILE B C 1
ATOM 7125 O O . ILE B 1 371 ? 11.727 36.938 15.008 1 97 371 ILE B O 1
ATOM 7129 N N . LEU B 1 372 ? 9.609 37.688 14.836 1 96.38 372 LEU B N 1
ATOM 7130 C CA . LEU B 1 372 ? 9.875 38.312 13.555 1 96.38 372 LEU B CA 1
ATOM 7131 C C . LEU B 1 372 ? 10.93 39.406 13.711 1 96.38 372 LEU B C 1
ATOM 7133 O O . LEU B 1 372 ? 11.797 39.562 12.852 1 96.38 372 LEU B O 1
ATOM 7137 N N . ASP B 1 373 ? 10.805 40.125 14.766 1 96.5 373 ASP B N 1
ATOM 7138 C CA . ASP B 1 373 ? 11.797 41.156 15.055 1 96.5 373 ASP B CA 1
ATOM 7139 C C . ASP B 1 373 ? 13.188 40.531 15.219 1 96.5 373 ASP B C 1
ATOM 7141 O O . ASP B 1 373 ? 14.18 41.094 14.734 1 96.5 373 ASP B O 1
ATOM 7145 N N . ILE B 1 374 ? 13.25 39.438 15.891 1 96.25 374 ILE B N 1
ATOM 7146 C CA . ILE B 1 374 ? 14.516 38.75 16.062 1 96.25 374 ILE B CA 1
ATOM 7147 C C . ILE B 1 374 ? 15.039 38.25 14.719 1 96.25 374 ILE B C 1
ATOM 7149 O O . ILE B 1 374 ? 16.234 38.375 14.43 1 96.25 374 ILE B O 1
ATOM 7153 N N . VAL B 1 375 ? 14.172 37.688 13.906 1 94.88 375 VAL B N 1
ATOM 7154 C CA . VAL B 1 375 ? 14.531 37.219 12.57 1 94.88 375 VAL B CA 1
ATOM 7155 C C . VAL B 1 375 ? 15.133 38.344 11.758 1 94.88 375 VAL B C 1
ATOM 7157 O O . VAL B 1 375 ? 16.156 38.156 11.086 1 94.88 375 VAL B O 1
ATOM 7160 N N . ARG B 1 376 ? 14.539 39.531 11.891 1 94.25 376 ARG B N 1
ATOM 7161 C CA . ARG B 1 376 ? 14.984 40.688 11.117 1 94.25 376 ARG B CA 1
ATOM 7162 C C . ARG B 1 376 ? 16.359 41.156 11.586 1 94.25 376 ARG B C 1
ATOM 7164 O O . ARG B 1 376 ? 17.109 41.781 10.812 1 94.25 376 ARG B O 1
ATOM 7171 N N . ALA B 1 377 ? 16.672 40.844 12.719 1 93.25 377 ALA B N 1
ATOM 7172 C CA . ALA B 1 377 ? 17.953 41.25 13.281 1 93.25 377 ALA B CA 1
ATOM 7173 C C . ALA B 1 377 ? 19.062 40.281 12.891 1 93.25 377 ALA B C 1
ATOM 7175 O O . ALA B 1 377 ? 20.25 40.594 13 1 93.25 377 ALA B O 1
ATOM 7176 N N . ILE B 1 378 ? 18.703 39.125 12.43 1 89.25 378 ILE B N 1
ATOM 7177 C CA . ILE B 1 378 ? 19.656 38.094 12.016 1 89.25 378 ILE B CA 1
ATOM 7178 C C . ILE B 1 378 ? 20.062 38.344 10.562 1 89.25 378 ILE B C 1
ATOM 7180 O O . ILE B 1 378 ? 19.234 38.688 9.727 1 89.25 378 ILE B O 1
ATOM 7184 N N . PRO B 1 379 ? 21.375 38.25 10.273 1 84.25 379 PRO B N 1
ATOM 7185 C CA . PRO B 1 379 ? 21.781 38.375 8.875 1 84.25 379 PRO B CA 1
ATOM 7186 C C . PRO B 1 379 ? 21.047 37.406 7.953 1 84.25 379 PRO B C 1
ATOM 7188 O O . PRO B 1 379 ? 20.953 36.188 8.242 1 84.25 379 PRO B O 1
ATOM 7191 N N . GLY B 1 380 ? 20.422 37.938 6.926 1 80.5 380 GLY B N 1
ATOM 7192 C CA . GLY B 1 380 ? 19.672 37.125 5.98 1 80.5 380 GLY B CA 1
ATOM 7193 C C . GLY B 1 380 ? 18.203 37 6.34 1 80.5 380 GLY B C 1
ATOM 7194 O O . GLY B 1 380 ? 17.422 36.406 5.582 1 80.5 380 GLY B O 1
ATOM 7195 N N . GLY B 1 381 ? 17.812 37.531 7.445 1 88.25 381 GLY B N 1
ATOM 7196 C CA . GLY B 1 381 ? 16.469 37.406 7.965 1 88.25 381 GLY B CA 1
ATOM 7197 C C . GLY B 1 381 ? 15.438 38.156 7.141 1 88.25 381 GLY B C 1
ATOM 7198 O O . GLY B 1 381 ? 14.242 37.875 7.223 1 88.25 381 GLY B O 1
ATOM 7199 N N . ALA B 1 382 ? 15.898 39.062 6.312 1 87.62 382 ALA B N 1
ATOM 7200 C CA . ALA B 1 382 ? 14.992 39.844 5.473 1 87.62 382 ALA B CA 1
ATOM 7201 C C . ALA B 1 382 ? 14.281 38.938 4.461 1 87.62 382 ALA B C 1
ATOM 7203 O O . ALA B 1 382 ? 13.172 39.25 4.016 1 87.62 382 ALA B O 1
ATOM 7204 N N . LYS B 1 383 ? 14.852 37.844 4.207 1 84.88 383 LYS B N 1
ATOM 7205 C CA . LYS B 1 383 ? 14.312 36.906 3.215 1 84.88 383 LYS B CA 1
ATOM 7206 C C . LYS B 1 383 ? 13.195 36.062 3.811 1 84.88 383 LYS B C 1
ATOM 7208 O O . LYS B 1 383 ? 12.398 35.469 3.078 1 84.88 383 LYS B O 1
ATOM 7213 N N . VAL B 1 384 ? 13.102 36 5.129 1 89.31 384 VAL B N 1
ATOM 7214 C CA . VAL B 1 384 ? 12.102 35.188 5.797 1 89.31 384 VAL B CA 1
ATOM 7215 C C . VAL B 1 384 ? 10.734 35.844 5.734 1 89.31 384 VAL B C 1
ATOM 7217 O O . VAL B 1 384 ? 10.594 37 6.137 1 89.31 384 VAL B O 1
ATOM 7220 N N . LYS B 1 385 ? 9.797 35.156 5.242 1 84.81 385 LYS B N 1
ATOM 7221 C CA . LYS B 1 385 ? 8.445 35.688 5.168 1 84.81 385 LYS B CA 1
ATOM 7222 C C . LYS B 1 385 ? 7.719 35.531 6.5 1 84.81 385 LYS B C 1
ATOM 7224 O O . LYS B 1 385 ? 7.93 34.562 7.223 1 84.81 385 LYS B O 1
ATOM 7229 N N . ARG B 1 386 ? 6.891 36.438 6.746 1 90.62 386 ARG B N 1
ATOM 7230 C CA . ARG B 1 386 ? 6.113 36.438 7.98 1 90.62 386 ARG B CA 1
ATOM 7231 C C . ARG B 1 386 ? 5.289 35.156 8.102 1 90.62 386 ARG B C 1
ATOM 7233 O O . ARG B 1 386 ? 5.164 34.594 9.195 1 90.62 386 ARG B O 1
ATOM 7240 N N . ASP B 1 387 ? 4.711 34.719 7.047 1 88.06 387 ASP B N 1
ATOM 7241 C CA . ASP B 1 387 ? 3.859 33.531 7.055 1 88.06 387 ASP B CA 1
ATOM 7242 C C . ASP B 1 387 ? 4.645 32.312 7.477 1 88.06 387 ASP B C 1
ATOM 7244 O O . ASP B 1 387 ? 4.094 31.391 8.102 1 88.06 387 ASP B O 1
ATOM 7248 N N . GLU B 1 388 ? 5.867 32.281 7.137 1 86.5 388 GLU B N 1
ATOM 7249 C CA . GLU B 1 388 ? 6.711 31.156 7.535 1 86.5 388 GLU B CA 1
ATOM 7250 C C . GLU B 1 388 ? 6.918 31.141 9.047 1 86.5 388 GLU B C 1
ATOM 7252 O O . GLU B 1 388 ? 6.891 30.078 9.664 1 86.5 388 GLU B O 1
ATOM 7257 N N . VAL B 1 389 ? 7.086 32.312 9.539 1 91.88 389 VAL B N 1
ATOM 7258 C CA . VAL B 1 389 ? 7.277 32.438 10.984 1 91.88 389 VAL B CA 1
ATOM 7259 C C . VAL B 1 389 ? 5.988 32.062 11.711 1 91.88 389 VAL B C 1
ATOM 7261 O O . VAL B 1 389 ? 6.02 31.344 12.719 1 91.88 389 VAL B O 1
ATOM 7264 N N . GLU B 1 390 ? 4.922 32.531 11.188 1 91.44 390 GLU B N 1
ATOM 7265 C CA . GLU B 1 390 ? 3.625 32.25 11.781 1 91.44 390 GLU B CA 1
ATOM 7266 C C . GLU B 1 390 ? 3.361 30.734 11.781 1 91.44 390 GLU B C 1
ATOM 7268 O O . GLU B 1 390 ? 2.908 30.188 12.789 1 91.44 390 GLU B O 1
ATOM 7273 N N . LEU B 1 391 ? 3.639 30.125 10.703 1 86.44 391 LEU B N 1
ATOM 7274 C CA . LEU B 1 391 ? 3.432 28.688 10.586 1 86.44 391 LEU B CA 1
ATOM 7275 C C . LEU B 1 391 ? 4.309 27.938 11.57 1 86.44 391 LEU B C 1
ATOM 7277 O O . LEU B 1 391 ? 3.852 26.984 12.211 1 86.44 391 LEU B O 1
ATOM 7281 N N . PHE B 1 392 ? 5.492 28.328 11.68 1 88.75 392 PHE B N 1
ATOM 7282 C CA . PHE B 1 392 ? 6.398 27.656 12.602 1 88.75 392 PHE B CA 1
ATOM 7283 C C . PHE B 1 392 ? 5.93 27.828 14.039 1 88.75 392 PHE B C 1
ATOM 7285 O O . PHE B 1 392 ? 5.953 26.875 14.812 1 88.75 392 PHE B O 1
ATOM 7292 N N . CYS B 1 393 ? 5.578 29 14.32 1 91.62 393 CYS B N 1
ATOM 7293 C CA . CYS B 1 393 ? 5.152 29.281 15.688 1 91.62 393 CYS B CA 1
ATOM 7294 C C . CYS B 1 393 ? 3.916 28.469 16.047 1 91.62 393 CYS B C 1
ATOM 7296 O O . CYS B 1 393 ? 3.789 27.984 17.172 1 91.62 393 CYS B O 1
ATOM 7298 N N . LYS B 1 394 ? 3.061 28.328 15.141 1 87.88 394 LYS B N 1
ATOM 7299 C CA . LYS B 1 394 ? 1.845 27.547 15.352 1 87.88 394 LYS B CA 1
ATOM 7300 C C . LYS B 1 394 ? 2.172 26.094 15.609 1 87.88 394 LYS B C 1
ATOM 7302 O O . LYS B 1 394 ? 1.479 25.422 16.391 1 87.88 394 LYS B O 1
ATOM 7307 N N . ASN B 1 395 ? 3.266 25.625 14.992 1 87 395 ASN B N 1
ATOM 7308 C CA . ASN B 1 395 ? 3.553 24.203 15.016 1 87 395 ASN B CA 1
ATOM 7309 C C . ASN B 1 395 ? 4.836 23.906 15.781 1 87 395 ASN B C 1
ATOM 7311 O O . ASN B 1 395 ? 5.352 22.781 15.734 1 87 395 ASN B O 1
ATOM 7315 N N . ALA B 1 396 ? 5.336 24.844 16.438 1 87.44 396 ALA B N 1
ATOM 7316 C CA . ALA B 1 396 ? 6.66 24.766 17.047 1 87.44 396 ALA B CA 1
ATOM 7317 C C . ALA B 1 396 ? 6.785 23.516 17.922 1 87.44 396 ALA B C 1
ATOM 7319 O O . ALA B 1 396 ? 7.836 22.875 17.938 1 87.44 396 ALA B O 1
ATOM 7320 N N . SER B 1 397 ? 5.746 23.141 18.547 1 84.62 397 SER B N 1
ATOM 7321 C CA . SER B 1 397 ? 5.801 22.016 19.469 1 84.62 397 SER B CA 1
ATOM 7322 C C . SER B 1 397 ? 5.719 20.688 18.734 1 84.62 397 SER B C 1
ATOM 7324 O O . SER B 1 397 ? 5.93 19.625 19.328 1 84.62 397 SER B O 1
ATOM 7326 N N . PHE B 1 398 ? 5.473 20.719 17.469 1 82.88 398 PHE B N 1
ATOM 7327 C CA . PHE B 1 398 ? 5.191 19.484 16.734 1 82.88 398 PHE B CA 1
ATOM 7328 C C . PHE B 1 398 ? 6.129 19.344 15.547 1 82.88 398 PHE B C 1
ATOM 7330 O O . PHE B 1 398 ? 5.961 18.422 14.734 1 82.88 398 PHE B O 1
ATOM 7337 N N . VAL B 1 399 ? 7.035 20.234 15.531 1 82.12 399 VAL B N 1
ATOM 7338 C CA . VAL B 1 399 ? 8 20.141 14.445 1 82.12 399 VAL B CA 1
ATOM 7339 C C . VAL B 1 399 ? 8.758 18.812 14.547 1 82.12 399 VAL B C 1
ATOM 7341 O O . VAL B 1 399 ? 9.117 18.375 15.641 1 82.12 399 VAL B O 1
ATOM 7344 N N . LYS B 1 400 ? 8.906 18.156 13.438 1 81.19 400 LYS B N 1
ATOM 7345 C CA . LYS B 1 400 ? 9.672 16.922 13.391 1 81.19 400 LYS B CA 1
ATOM 7346 C C . LYS B 1 400 ? 10.914 17.078 12.516 1 81.19 400 LYS B C 1
ATOM 7348 O O . LYS B 1 400 ? 10.961 17.969 11.656 1 81.19 400 LYS B O 1
ATOM 7353 N N . VAL B 1 401 ? 11.898 16.297 12.898 1 81 401 VAL B N 1
ATOM 7354 C CA . VAL B 1 401 ? 13.133 16.297 12.117 1 81 401 VAL B CA 1
ATOM 7355 C C . VAL B 1 401 ? 13.461 14.875 11.664 1 81 401 VAL B C 1
ATOM 7357 O O . VAL B 1 401 ? 13.422 13.938 12.461 1 81 401 VAL B O 1
ATOM 7360 N N . ILE B 1 402 ? 13.641 14.773 10.406 1 80.44 402 ILE B N 1
ATOM 7361 C CA . ILE B 1 402 ? 14.062 13.484 9.867 1 80.44 402 ILE B CA 1
ATOM 7362 C C . ILE B 1 402 ? 15.555 13.531 9.547 1 80.44 402 ILE B C 1
ATOM 7364 O O . ILE B 1 402 ? 16.031 14.453 8.875 1 80.44 402 ILE B O 1
ATOM 7368 N N . GLU B 1 403 ? 16.25 12.547 10.07 1 75.12 403 GLU B N 1
ATOM 7369 C CA . GLU B 1 403 ? 17.703 12.547 9.93 1 75.12 403 GLU B CA 1
ATOM 7370 C C . GLU B 1 403 ? 18.125 11.742 8.711 1 75.12 403 GLU B C 1
ATOM 7372 O O . GLU B 1 403 ? 17.422 10.836 8.273 1 75.12 403 GLU B O 1
ATOM 7377 N N . ASN B 1 404 ? 19.234 12.125 8.242 1 72.31 404 ASN B N 1
ATOM 7378 C CA . ASN B 1 404 ? 19.828 11.43 7.113 1 72.31 404 ASN B CA 1
ATOM 7379 C C . ASN B 1 404 ? 20.047 9.953 7.422 1 72.31 404 ASN B C 1
ATOM 7381 O O . ASN B 1 404 ? 20.406 9.594 8.547 1 72.31 404 ASN B O 1
ATOM 7385 N N . PRO B 1 405 ? 19.828 9.133 6.508 1 69.31 405 PRO B N 1
ATOM 7386 C CA . PRO B 1 405 ? 19.891 7.684 6.691 1 69.31 405 PRO B CA 1
ATOM 7387 C C . PRO B 1 405 ? 21.312 7.199 7.02 1 69.31 405 PRO B C 1
ATOM 7389 O O . PRO B 1 405 ? 21.484 6.047 7.43 1 69.31 405 PRO B O 1
ATOM 7392 N N . GLU B 1 406 ? 22.25 8.016 6.797 1 69.5 406 GLU B N 1
ATOM 7393 C CA . GLU B 1 406 ? 23.594 7.539 7.105 1 69.5 406 GLU B CA 1
ATOM 7394 C C . GLU B 1 406 ? 23.688 6.996 8.531 1 69.5 406 GLU B C 1
ATOM 7396 O O . GLU B 1 406 ? 24.516 6.133 8.82 1 69.5 406 GLU B O 1
ATOM 7401 N N . ASN B 1 407 ? 22.719 7.359 9.273 1 68 407 ASN B N 1
ATOM 7402 C CA . ASN B 1 407 ? 22.672 6.91 10.656 1 68 407 ASN B CA 1
ATOM 7403 C C . ASN B 1 407 ? 21.688 5.75 10.836 1 68 407 ASN B C 1
ATOM 7405 O O . ASN B 1 407 ? 21.484 5.285 11.953 1 68 407 ASN B O 1
ATOM 7409 N N . ALA B 1 408 ? 21.312 5.281 9.766 1 73.75 408 ALA B N 1
ATOM 7410 C CA . ALA B 1 408 ? 20.375 4.164 9.852 1 73.75 408 ALA B CA 1
ATOM 7411 C C . ALA B 1 408 ? 21.109 2.859 10.164 1 73.75 408 ALA B C 1
ATOM 7413 O O . ALA B 1 408 ? 22.297 2.734 9.891 1 73.75 408 ALA B O 1
ATOM 7414 N N . PRO B 1 409 ? 20.422 1.928 10.766 1 78.62 409 PRO B N 1
ATOM 7415 C CA . PRO B 1 409 ? 21.047 0.642 11.078 1 78.62 409 PRO B CA 1
ATOM 7416 C C . PRO B 1 409 ? 21.422 -0.146 9.82 1 78.62 409 PRO B C 1
ATOM 7418 O O . PRO B 1 409 ? 20.859 0.083 8.75 1 78.62 409 PRO B O 1
ATOM 7421 N N . ILE B 1 410 ? 22.312 -0.962 10.07 1 83.19 410 ILE B N 1
ATOM 7422 C CA . ILE B 1 410 ? 22.75 -1.82 8.977 1 83.19 410 ILE B CA 1
ATOM 7423 C C . ILE B 1 410 ? 21.641 -2.797 8.602 1 83.19 410 ILE B C 1
ATOM 7425 O O . ILE B 1 410 ? 20.953 -3.324 9.469 1 83.19 410 ILE B O 1
ATOM 7429 N N . THR B 1 411 ? 21.516 -3.078 7.391 1 87.38 411 THR B N 1
ATOM 7430 C CA . THR B 1 411 ? 20.422 -3.879 6.832 1 87.38 411 THR B CA 1
ATOM 7431 C C . THR B 1 411 ? 20.359 -5.246 7.508 1 87.38 411 THR B C 1
ATOM 7433 O O . THR B 1 411 ? 19.281 -5.715 7.867 1 87.38 411 THR B O 1
ATOM 7436 N N . ASN B 1 412 ? 21.516 -5.832 7.738 1 88.06 412 ASN B N 1
ATOM 7437 C CA . ASN B 1 412 ? 21.562 -7.156 8.352 1 88.06 412 ASN B CA 1
ATOM 7438 C C . ASN B 1 412 ? 20.922 -7.148 9.742 1 88.06 412 ASN B C 1
ATOM 7440 O O . ASN B 1 412 ? 20.234 -8.094 10.117 1 88.06 412 ASN B O 1
ATOM 7444 N N . GLN B 1 413 ? 21.219 -6.117 10.445 1 87.94 413 GLN B N 1
ATOM 7445 C CA . GLN B 1 413 ? 20.688 -5.996 11.797 1 87.94 413 GLN B CA 1
ATOM 7446 C C . GLN B 1 413 ? 19.172 -5.801 11.773 1 87.94 413 GLN B C 1
ATOM 7448 O O . GLN B 1 413 ? 18.453 -6.379 12.594 1 87.94 413 GLN B O 1
ATOM 7453 N N . VAL B 1 414 ? 18.766 -4.992 10.883 1 89.5 414 VAL B N 1
ATOM 7454 C CA . VAL B 1 414 ? 17.328 -4.711 10.781 1 89.5 414 VAL B CA 1
ATOM 7455 C C . VAL B 1 414 ? 16.578 -5.98 10.391 1 89.5 414 VAL B C 1
ATOM 7457 O O . VAL B 1 414 ? 15.531 -6.293 10.961 1 89.5 414 VAL B O 1
ATOM 7460 N N . VAL B 1 415 ? 17.109 -6.723 9.469 1 89.88 415 VAL B N 1
ATOM 7461 C CA . VAL B 1 415 ? 16.469 -7.945 8.992 1 89.88 415 VAL B CA 1
ATOM 7462 C C . VAL B 1 415 ? 16.4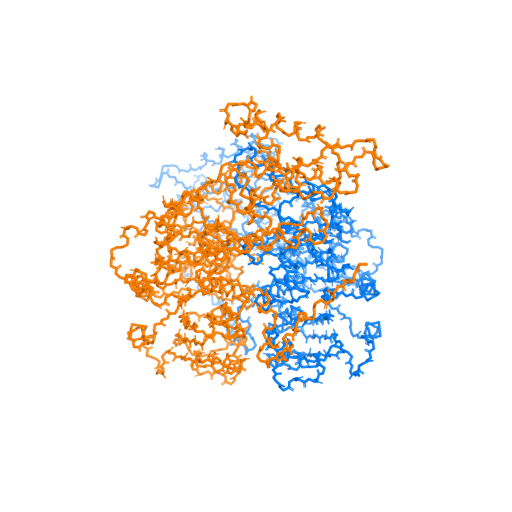22 -8.984 10.109 1 89.88 415 VAL B C 1
ATOM 7464 O O . VAL B 1 415 ? 15.406 -9.641 10.328 1 89.88 415 VAL B O 1
ATOM 7467 N N . ALA B 1 416 ? 17.547 -9.133 10.766 1 88.81 416 ALA B N 1
ATOM 7468 C CA . ALA B 1 416 ? 17.609 -10.078 11.883 1 88.81 416 ALA B CA 1
ATOM 7469 C C . ALA B 1 416 ? 16.562 -9.734 12.938 1 88.81 416 ALA B C 1
ATOM 7471 O O . ALA B 1 416 ? 15.891 -10.625 13.469 1 88.81 416 ALA B O 1
ATOM 7472 N N . GLN B 1 417 ? 16.5 -8.508 13.219 1 86.56 417 GLN B N 1
ATOM 7473 C CA . GLN B 1 417 ? 15.531 -8.055 14.211 1 86.56 417 GLN B CA 1
ATOM 7474 C C . GLN B 1 417 ? 14.102 -8.312 13.734 1 86.56 417 GLN B C 1
ATOM 7476 O O . GLN B 1 417 ? 13.242 -8.711 14.523 1 86.56 417 GLN B O 1
ATOM 7481 N N . GLU B 1 418 ? 13.82 -8.039 12.492 1 86.56 418 GLU B N 1
ATOM 7482 C CA . GLU B 1 418 ? 12.5 -8.281 11.922 1 86.56 418 GLU B CA 1
ATOM 7483 C C . GLU B 1 418 ? 12.109 -9.758 12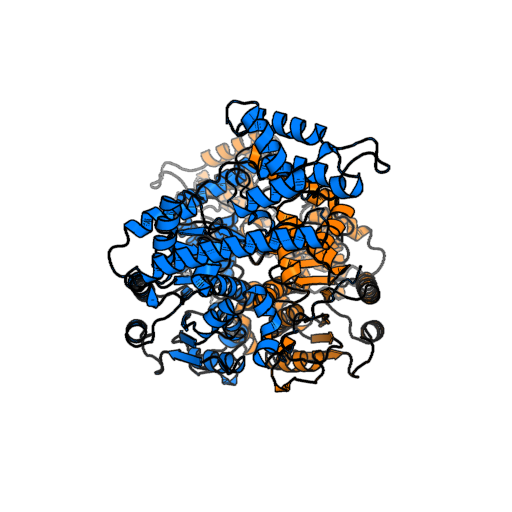.031 1 86.56 418 GLU B C 1
ATOM 7485 O O . GLU B 1 418 ? 10.969 -10.078 12.367 1 86.56 418 GLU B O 1
ATOM 7490 N N . LEU B 1 419 ? 13.023 -10.602 11.703 1 85.44 419 LEU B N 1
ATOM 7491 C CA . LEU B 1 419 ? 12.758 -12.039 11.742 1 85.44 419 LEU B CA 1
ATOM 7492 C C . LEU B 1 419 ? 12.539 -12.508 13.18 1 85.44 419 LEU B C 1
ATOM 7494 O O . LEU B 1 419 ? 11.672 -13.344 13.438 1 85.44 419 LEU B O 1
ATOM 7498 N N . LEU B 1 420 ? 13.32 -11.984 14.07 1 82.44 420 LEU B N 1
ATOM 7499 C CA . LEU B 1 420 ? 13.172 -12.312 15.484 1 82.44 420 LEU B CA 1
ATOM 7500 C C . LEU B 1 420 ? 11.82 -11.852 16 1 82.44 420 LEU B C 1
ATOM 7502 O O . LEU B 1 420 ? 11.18 -12.555 16.797 1 82.44 420 LEU B O 1
ATOM 7506 N N . ASN B 1 421 ? 11.438 -10.656 15.625 1 79.69 421 ASN B N 1
ATOM 7507 C CA . ASN B 1 421 ? 10.148 -10.117 16.062 1 79.69 421 ASN B CA 1
ATOM 7508 C C . ASN B 1 421 ? 8.992 -11.016 15.625 1 79.69 421 ASN B C 1
ATOM 7510 O O . ASN B 1 421 ? 8.047 -11.227 16.391 1 79.69 421 ASN B O 1
ATOM 7514 N N . VAL B 1 422 ? 9.016 -11.484 14.445 1 77.62 422 VAL B N 1
ATOM 7515 C CA . VAL B 1 422 ? 7.969 -12.352 13.914 1 77.62 422 VAL B CA 1
ATOM 7516 C C . VAL B 1 422 ? 7.945 -13.664 14.695 1 77.62 422 VAL B C 1
ATOM 7518 O O . VAL B 1 422 ? 6.875 -14.164 15.047 1 77.62 422 VAL B O 1
ATOM 7521 N N . GLN B 1 423 ? 9.078 -14.18 14.938 1 77.38 423 GLN B N 1
ATOM 7522 C CA . GLN B 1 423 ? 9.188 -15.43 15.688 1 77.38 423 GLN B CA 1
ATOM 7523 C C . GLN B 1 423 ? 8.688 -15.258 17.109 1 77.38 423 GLN B C 1
ATOM 7525 O O . GLN B 1 423 ? 7.965 -16.109 17.625 1 77.38 423 GLN B O 1
ATOM 7530 N N . ASP B 1 424 ? 9.125 -14.203 17.719 1 77.44 424 ASP B N 1
ATOM 7531 C CA . ASP B 1 424 ? 8.719 -13.93 19.094 1 77.44 424 ASP B CA 1
ATOM 7532 C C . ASP B 1 424 ? 7.211 -13.75 19.188 1 77.44 424 ASP B C 1
ATOM 7534 O O . ASP B 1 424 ? 6.586 -14.219 20.141 1 77.44 424 ASP B O 1
ATOM 7538 N N . ALA B 1 425 ? 6.703 -13.047 18.297 1 74.62 425 ALA B N 1
ATOM 7539 C CA . ALA B 1 425 ? 5.258 -12.852 18.281 1 74.62 425 ALA B CA 1
ATOM 7540 C C . ALA B 1 425 ? 4.527 -14.18 18.125 1 74.62 425 ALA B C 1
ATOM 7542 O O . ALA B 1 425 ? 3.527 -14.43 18.797 1 74.62 425 ALA B O 1
ATOM 7543 N N . ALA B 1 426 ? 5.012 -15.008 17.25 1 72 426 ALA B N 1
ATOM 7544 C CA . ALA B 1 426 ? 4.406 -16.328 17.031 1 72 426 ALA B CA 1
ATOM 7545 C C . ALA B 1 426 ? 4.469 -17.172 18.297 1 72 426 ALA B C 1
ATOM 7547 O O . ALA B 1 426 ? 3.5 -17.859 18.641 1 72 426 ALA B O 1
ATOM 7548 N N . THR B 1 427 ? 5.559 -17.109 18.891 1 73.88 427 THR B N 1
ATOM 7549 C CA . THR B 1 427 ? 5.75 -17.859 20.125 1 73.88 427 THR B CA 1
ATOM 7550 C C . THR B 1 427 ? 4.785 -17.391 21.203 1 73.88 427 THR B C 1
ATOM 7552 O O . THR B 1 427 ? 4.324 -18.188 22.031 1 73.88 427 THR B O 1
ATOM 7555 N N . ALA B 1 428 ? 4.551 -16.109 21.172 1 70.31 428 ALA B N 1
ATOM 7556 C CA . ALA B 1 428 ? 3.643 -15.531 22.156 1 70.31 428 ALA B CA 1
ATOM 7557 C C . ALA B 1 428 ? 2.188 -15.734 21.75 1 70.31 428 ALA B C 1
ATOM 7559 O O . ALA B 1 428 ? 1.271 -15.297 22.453 1 70.31 428 ALA B O 1
ATOM 7560 N N . GLY B 1 429 ? 1.968 -16.391 20.484 1 67.31 429 GLY B N 1
ATOM 7561 C CA . GLY B 1 429 ? 0.621 -16.719 20.047 1 67.31 429 GLY B CA 1
ATOM 7562 C C . GLY B 1 429 ? -0.029 -15.625 19.219 1 67.31 429 GLY B C 1
ATOM 7563 O O . GLY B 1 429 ? -1.247 -15.625 19.031 1 67.31 429 GLY B O 1
ATOM 7564 N N . PHE B 1 430 ? 0.864 -14.656 18.938 1 67 430 PHE B N 1
ATOM 7565 C CA . PHE B 1 430 ? 0.309 -13.562 18.141 1 67 430 PHE B CA 1
ATOM 7566 C C . PHE B 1 430 ? 0.517 -13.812 16.656 1 67 430 PHE B C 1
ATOM 7568 O O . PHE B 1 430 ? 1.526 -14.391 16.25 1 67 430 PHE B O 1
ATOM 7575 N N . GLN B 1 431 ? -0.529 -13.562 15.922 1 67.69 431 GLN B N 1
ATOM 7576 C CA . GLN B 1 431 ? -0.37 -13.617 14.469 1 67.69 431 GLN B CA 1
ATOM 7577 C C . GLN B 1 431 ? 0.2 -12.312 13.93 1 67.69 431 GLN B C 1
ATOM 7579 O O . GLN B 1 431 ? -0.412 -11.25 14.078 1 67.69 431 GLN B O 1
ATOM 7584 N N . SER B 1 432 ? 1.435 -12.297 13.609 1 72.31 432 SER B N 1
ATOM 7585 C CA . SER B 1 432 ? 2.057 -11.125 13.008 1 72.31 432 SER B CA 1
ATOM 7586 C C . SER B 1 432 ? 2.305 -11.336 11.516 1 72.31 432 SER B C 1
ATOM 7588 O O . SER B 1 432 ? 2.617 -12.453 11.086 1 72.31 432 SER B O 1
ATOM 7590 N N . PRO B 1 433 ? 2.068 -10.289 10.797 1 77.5 433 PRO B N 1
ATOM 7591 C CA . PRO B 1 433 ? 2.398 -10.422 9.375 1 77.5 433 PRO B CA 1
ATOM 7592 C C . PRO B 1 433 ? 3.891 -10.648 9.141 1 77.5 433 PRO B C 1
ATOM 7594 O O . PRO B 1 433 ? 4.723 -10.164 9.906 1 77.5 433 PRO B O 1
ATOM 7597 N N . HIS B 1 434 ? 4.191 -11.375 8.172 1 85.31 434 HIS B N 1
ATOM 7598 C CA . HIS B 1 434 ? 5.594 -11.609 7.836 1 85.31 434 HIS B CA 1
ATOM 7599 C C . HIS B 1 434 ? 6.27 -10.32 7.371 1 85.31 434 HIS B C 1
ATOM 7601 O O . HIS B 1 434 ? 5.617 -9.43 6.828 1 85.31 434 HIS B O 1
ATOM 7607 N N . SER B 1 435 ? 7.523 -10.273 7.586 1 89.81 435 SER B N 1
ATOM 7608 C CA . SER B 1 435 ? 8.312 -9.125 7.145 1 89.81 435 SER B CA 1
ATOM 7609 C C . SER B 1 435 ? 8.438 -9.086 5.625 1 89.81 435 SER B C 1
ATOM 7611 O O . SER B 1 435 ? 8.531 -10.133 4.98 1 89.81 435 SER B O 1
ATOM 7613 N N . LEU B 1 436 ? 8.508 -7.906 5.09 1 94.62 436 LEU B N 1
ATOM 7614 C CA . LEU B 1 436 ? 8.688 -7.75 3.652 1 94.62 436 LEU B CA 1
ATOM 7615 C C . LEU B 1 436 ? 10.164 -7.543 3.311 1 94.62 436 LEU B C 1
ATOM 7617 O O . LEU B 1 436 ? 10.508 -7.32 2.148 1 94.62 436 LEU B O 1
ATOM 7621 N N . ALA B 1 437 ? 11.039 -7.695 4.289 1 94.62 437 ALA B N 1
ATOM 7622 C CA . ALA B 1 437 ? 12.477 -7.508 4.109 1 94.62 437 ALA B CA 1
ATOM 7623 C C . ALA B 1 437 ? 13.016 -8.43 3.018 1 94.62 437 ALA B C 1
ATOM 7625 O O . ALA B 1 437 ? 13.875 -8.023 2.227 1 94.62 437 ALA B O 1
ATOM 7626 N N . PRO B 1 438 ? 12.523 -9.68 2.908 1 95.38 438 PRO B N 1
ATOM 7627 C CA . PRO B 1 438 ? 13.031 -10.555 1.847 1 95.38 438 PRO B CA 1
ATOM 7628 C C . PRO B 1 438 ? 12.812 -9.977 0.451 1 95.38 438 PRO B C 1
ATOM 7630 O O . PRO B 1 438 ? 13.617 -10.203 -0.452 1 95.38 438 PRO B O 1
ATOM 7633 N N . ILE B 1 439 ? 11.727 -9.266 0.278 1 96.81 439 ILE B N 1
ATOM 7634 C CA . ILE B 1 439 ? 11.445 -8.633 -1.006 1 96.81 439 ILE B CA 1
ATOM 7635 C C . ILE B 1 439 ? 12.516 -7.598 -1.321 1 96.81 439 ILE B C 1
ATOM 7637 O O . ILE B 1 439 ? 13.055 -7.566 -2.432 1 96.81 439 ILE B O 1
ATOM 7641 N N . TYR B 1 440 ? 12.844 -6.77 -0.347 1 97.06 440 TYR B N 1
ATOM 7642 C CA . TYR B 1 440 ? 13.883 -5.754 -0.518 1 97.06 440 TYR B CA 1
ATOM 7643 C C . TYR B 1 440 ? 15.219 -6.391 -0.885 1 97.06 440 TYR B C 1
ATOM 7645 O O . TYR B 1 440 ? 15.891 -5.945 -1.818 1 97.06 440 TYR B O 1
ATOM 7653 N N . LEU B 1 441 ? 15.562 -7.367 -0.165 1 96.5 441 LEU B N 1
ATOM 7654 C CA . LEU B 1 441 ? 16.844 -8.031 -0.361 1 96.5 441 LEU B CA 1
ATOM 7655 C C . LEU B 1 441 ? 16.922 -8.695 -1.734 1 96.5 441 LEU B C 1
ATOM 7657 O O . LEU B 1 441 ? 17.938 -8.609 -2.422 1 96.5 441 LEU B O 1
ATOM 7661 N N . ALA B 1 442 ? 15.867 -9.383 -2.119 1 96.25 442 ALA B N 1
ATOM 7662 C CA . ALA B 1 442 ? 15.836 -10.07 -3.408 1 96.25 442 ALA B CA 1
ATOM 7663 C C . ALA B 1 442 ? 15.922 -9.07 -4.562 1 96.25 442 ALA B C 1
ATOM 7665 O O . ALA B 1 442 ? 16.609 -9.32 -5.551 1 96.25 442 ALA B O 1
ATOM 7666 N N . LEU B 1 443 ? 15.25 -7.977 -4.449 1 95.75 443 LEU B N 1
ATOM 7667 C CA . LEU B 1 443 ? 15.305 -6.945 -5.48 1 95.75 443 LEU B CA 1
ATOM 7668 C C . LEU B 1 443 ? 16.703 -6.34 -5.57 1 95.75 443 LEU B C 1
ATOM 7670 O O . LEU B 1 443 ? 17.172 -6.023 -6.664 1 95.75 443 LEU B O 1
ATOM 7674 N N . ASN B 1 444 ? 17.297 -6.129 -4.445 1 93.56 444 ASN B N 1
ATOM 7675 C CA . ASN B 1 444 ? 18.672 -5.617 -4.453 1 93.56 444 ASN B CA 1
ATOM 7676 C C . ASN B 1 444 ? 19.625 -6.586 -5.137 1 93.56 444 ASN B C 1
ATOM 7678 O O . ASN B 1 444 ? 20.578 -6.164 -5.793 1 93.56 444 ASN B O 1
ATOM 7682 N N . ALA B 1 445 ? 19.375 -7.848 -4.898 1 92.94 445 ALA B N 1
ATOM 7683 C CA . ALA B 1 445 ? 20.188 -8.852 -5.574 1 92.94 445 ALA B CA 1
ATOM 7684 C C . ALA B 1 445 ? 20.031 -8.758 -7.09 1 92.94 445 ALA B C 1
ATOM 7686 O O . ALA B 1 445 ? 21 -8.93 -7.836 1 92.94 445 ALA B O 1
ATOM 7687 N N . LEU B 1 446 ? 18.859 -8.539 -7.543 1 91.25 446 LEU B N 1
ATOM 7688 C CA . LEU B 1 446 ? 18.578 -8.438 -8.969 1 91.25 446 LEU B CA 1
ATOM 7689 C C . LEU B 1 446 ? 19.25 -7.211 -9.578 1 91.25 446 LEU B C 1
ATOM 7691 O O . LEU B 1 446 ? 19.5 -7.168 -10.781 1 91.25 446 LEU B O 1
ATOM 7695 N N . ARG B 1 447 ? 19.438 -6.219 -8.734 1 87.19 447 ARG B N 1
ATOM 7696 C CA . ARG B 1 447 ? 20.156 -5.051 -9.211 1 87.19 447 ARG B CA 1
ATOM 7697 C C . ARG B 1 447 ? 21.578 -5.426 -9.633 1 87.19 447 ARG B C 1
ATOM 7699 O O . ARG B 1 447 ? 22.109 -4.879 -10.609 1 87.19 447 ARG B O 1
ATOM 7706 N N . LEU B 1 448 ? 22.109 -6.352 -8.922 1 84.75 448 LEU B N 1
ATOM 7707 C CA . LEU B 1 448 ? 23.484 -6.793 -9.172 1 84.75 448 LEU B CA 1
ATOM 7708 C C . LEU B 1 448 ? 23.531 -7.773 -10.336 1 84.75 448 LEU B C 1
ATOM 7710 O O . LEU B 1 448 ? 24.5 -7.777 -11.102 1 84.75 448 LEU B O 1
ATOM 7714 N N . SER B 1 449 ? 22.5 -8.586 -10.406 1 87.81 449 SER B N 1
ATOM 7715 C CA . SER B 1 449 ? 22.391 -9.586 -11.469 1 87.81 449 SER B CA 1
ATOM 7716 C C . SER B 1 449 ? 20.969 -9.633 -12.039 1 87.81 449 SER B C 1
ATOM 7718 O O . SER B 1 449 ? 20.172 -10.484 -11.648 1 87.81 449 SER B O 1
ATOM 7720 N N . PRO B 1 450 ? 20.703 -8.805 -13 1 82.88 450 PRO B N 1
ATOM 7721 C CA . PRO B 1 450 ? 19.328 -8.617 -13.5 1 82.88 450 PRO B CA 1
ATOM 7722 C C . PRO B 1 450 ? 18.734 -9.906 -14.07 1 82.88 450 PRO B C 1
ATOM 7724 O O . PRO B 1 450 ? 17.516 -10.07 -14.078 1 82.88 450 PRO B O 1
ATOM 7727 N N . GLU B 1 451 ? 19.547 -10.891 -14.492 1 84.19 451 GLU B N 1
ATOM 7728 C CA . GLU B 1 451 ? 19.031 -12.109 -15.102 1 84.19 451 GLU B CA 1
ATOM 7729 C C . GLU B 1 451 ? 19.188 -13.305 -14.172 1 84.19 451 GLU B C 1
ATOM 7731 O O . GLU B 1 451 ? 19.109 -14.453 -14.609 1 84.19 451 GLU B O 1
ATOM 7736 N N . ALA B 1 452 ? 19.312 -12.938 -12.938 1 89.25 452 ALA B N 1
ATOM 7737 C CA . ALA B 1 452 ? 19.547 -14.016 -11.977 1 89.25 452 ALA B CA 1
ATOM 7738 C C . ALA B 1 452 ? 18.297 -14.883 -11.828 1 89.25 452 ALA B C 1
ATOM 7740 O O . ALA B 1 452 ? 17.172 -14.375 -11.781 1 89.25 452 ALA B O 1
ATOM 7741 N N . GLY B 1 453 ? 18.516 -16.125 -11.883 1 89.75 453 GLY B N 1
ATOM 7742 C CA . GLY B 1 453 ? 17.438 -17.047 -11.57 1 89.75 453 GLY B CA 1
ATOM 7743 C C . GLY B 1 453 ? 17.172 -17.188 -10.086 1 89.75 453 GLY B C 1
ATOM 7744 O O . GLY B 1 453 ? 17.812 -16.516 -9.273 1 89.75 453 GLY B O 1
ATOM 7745 N N . ARG B 1 454 ? 16.281 -18.016 -9.734 1 89.56 454 ARG B N 1
ATOM 7746 C CA . ARG B 1 454 ? 15.836 -18.203 -8.359 1 89.56 454 ARG B CA 1
ATOM 7747 C C . ARG B 1 454 ? 17.016 -18.516 -7.441 1 89.56 454 ARG B C 1
ATOM 7749 O O . ARG B 1 454 ? 17.234 -17.812 -6.453 1 89.56 454 ARG B O 1
ATOM 7756 N N . GLU B 1 455 ? 17.781 -19.547 -7.758 1 88.62 455 GLU B N 1
ATOM 7757 C CA . GLU B 1 455 ? 18.875 -20 -6.898 1 88.62 455 GLU B CA 1
ATOM 7758 C C . GLU B 1 455 ? 19.969 -18.953 -6.789 1 88.62 455 GLU B C 1
ATOM 7760 O O . GLU B 1 455 ? 20.547 -18.766 -5.723 1 88.62 455 GLU B O 1
ATOM 7765 N N . GLU B 1 456 ? 20.203 -18.312 -7.836 1 92.5 456 GLU B N 1
ATOM 7766 C CA . GLU B 1 456 ? 21.219 -17.266 -7.82 1 92.5 456 GLU B CA 1
ATOM 7767 C C . GLU B 1 456 ? 20.797 -16.094 -6.93 1 92.5 456 GLU B C 1
ATOM 7769 O O . GLU B 1 456 ? 21.625 -15.531 -6.211 1 92.5 456 GLU B O 1
ATOM 7774 N N . ILE B 1 457 ? 19.547 -15.734 -6.996 1 94.12 457 ILE B N 1
ATOM 7775 C CA . ILE B 1 457 ? 19.031 -14.664 -6.145 1 94.12 457 ILE B CA 1
ATOM 7776 C C . ILE B 1 457 ? 19.203 -15.047 -4.676 1 94.12 457 ILE B C 1
ATOM 7778 O O . ILE B 1 457 ? 19.703 -14.242 -3.879 1 94.12 457 ILE B O 1
ATOM 7782 N N . ILE B 1 458 ? 18.844 -16.234 -4.367 1 93.81 458 ILE B N 1
ATOM 7783 C CA . ILE B 1 458 ? 18.938 -16.719 -2.992 1 93.81 458 ILE B CA 1
ATOM 7784 C C . ILE B 1 458 ? 20.391 -16.688 -2.531 1 93.81 458 ILE B C 1
ATOM 7786 O O . ILE B 1 458 ? 20.688 -16.234 -1.425 1 93.81 458 ILE B O 1
ATOM 7790 N N . ASP B 1 459 ? 21.266 -17.109 -3.369 1 93.88 459 ASP B N 1
ATOM 7791 C CA . ASP B 1 459 ? 22.688 -17.156 -3.041 1 93.88 459 ASP B CA 1
ATOM 7792 C C . ASP B 1 459 ? 23.234 -15.75 -2.799 1 93.88 459 ASP B C 1
ATOM 7794 O O . ASP B 1 459 ? 23.984 -15.531 -1.843 1 93.88 459 ASP B O 1
ATOM 7798 N N . LEU B 1 460 ? 22.906 -14.875 -3.646 1 94.62 460 LEU B N 1
ATOM 7799 C CA . LEU B 1 460 ? 23.375 -13.5 -3.525 1 94.62 460 LEU B CA 1
ATOM 7800 C C . LEU B 1 460 ? 22.875 -12.859 -2.234 1 94.62 460 LEU B C 1
ATOM 7802 O O . LEU B 1 460 ? 23.625 -12.164 -1.549 1 94.62 460 LEU B O 1
ATOM 7806 N N . VAL B 1 461 ? 21.625 -13.109 -1.925 1 95.12 461 VAL B N 1
ATOM 7807 C CA . VAL B 1 461 ? 21.031 -12.523 -0.729 1 95.12 461 VAL B CA 1
ATOM 7808 C C . VAL B 1 461 ? 21.672 -13.133 0.518 1 95.12 461 VAL B C 1
ATOM 7810 O O . VAL B 1 461 ? 22.047 -12.406 1.444 1 95.12 461 VAL B O 1
ATOM 7813 N N . THR B 1 462 ? 21.844 -14.43 0.542 1 93.69 462 THR B N 1
ATOM 7814 C CA . THR B 1 462 ? 22.328 -15.117 1.729 1 93.69 462 THR B CA 1
ATOM 7815 C C . THR B 1 462 ? 23.812 -14.805 1.956 1 93.69 462 THR B C 1
ATOM 7817 O O . THR B 1 462 ? 24.281 -14.812 3.094 1 93.69 462 THR B O 1
ATOM 7820 N N . THR B 1 463 ? 24.516 -14.555 0.948 1 92.38 463 THR B N 1
ATOM 7821 C CA . THR B 1 463 ? 25.906 -14.141 1.068 1 92.38 463 THR B CA 1
ATOM 7822 C C . THR B 1 463 ? 26.016 -12.781 1.748 1 92.38 463 THR B C 1
ATOM 7824 O O . THR B 1 463 ? 26.875 -12.562 2.592 1 92.38 463 THR B O 1
ATOM 7827 N N . SER B 1 464 ? 25.125 -11.922 1.407 1 89.75 464 SER B N 1
ATOM 7828 C CA . SER B 1 464 ? 25.141 -10.57 1.955 1 89.75 464 SER B CA 1
ATOM 7829 C C . SER B 1 464 ? 24.469 -10.516 3.32 1 89.75 464 SER B C 1
ATOM 7831 O O . SER B 1 464 ? 24.859 -9.727 4.184 1 89.75 464 SER B O 1
ATOM 7833 N N . VAL B 1 465 ? 23.406 -11.281 3.441 1 92.88 465 VAL B N 1
ATOM 7834 C CA . VAL B 1 465 ? 22.625 -11.328 4.68 1 92.88 465 VAL B CA 1
ATOM 7835 C C . VAL B 1 465 ? 22.422 -12.773 5.109 1 92.88 465 VAL B C 1
ATOM 7837 O O . VAL B 1 465 ? 21.344 -13.328 4.957 1 92.88 465 VAL B O 1
ATOM 7840 N N . PRO B 1 466 ? 23.312 -13.32 5.777 1 90.5 466 PRO B N 1
ATOM 7841 C CA . PRO B 1 466 ? 23.312 -14.758 6.074 1 90.5 466 PRO B CA 1
ATOM 7842 C C . PRO B 1 466 ? 22.188 -15.172 7.012 1 90.5 466 PRO B C 1
ATOM 7844 O O . PRO B 1 466 ? 21.719 -16.312 6.965 1 90.5 466 PRO B O 1
ATOM 7847 N N . CYS B 1 467 ? 21.703 -14.312 7.805 1 88.44 467 CYS B N 1
ATOM 7848 C CA . CYS B 1 467 ? 20.703 -14.664 8.812 1 88.44 467 CYS B CA 1
ATOM 7849 C C . CYS B 1 467 ? 19.391 -15.078 8.164 1 88.44 467 CYS B C 1
ATOM 7851 O O . CYS B 1 467 ? 18.531 -15.68 8.812 1 88.44 467 CYS B O 1
ATOM 7853 N N . ILE B 1 468 ? 19.234 -14.82 6.879 1 91.25 468 ILE B N 1
ATOM 7854 C CA . ILE B 1 468 ? 17.969 -15.117 6.223 1 91.25 468 ILE B CA 1
ATOM 7855 C C . ILE B 1 468 ? 18.062 -16.453 5.477 1 91.25 468 ILE B C 1
ATOM 7857 O O . ILE B 1 468 ? 17.141 -16.844 4.766 1 91.25 468 ILE B O 1
ATOM 7861 N N . SER B 1 469 ? 19.109 -17.109 5.695 1 88.56 469 SER B N 1
ATOM 7862 C CA . SER B 1 469 ? 19.312 -18.406 5.039 1 88.56 469 SER B CA 1
ATOM 7863 C C . SER B 1 469 ? 18.188 -19.375 5.391 1 88.56 469 SER B C 1
ATOM 7865 O O . SER B 1 469 ? 17.781 -19.469 6.551 1 88.56 469 SER B O 1
ATOM 7867 N N . GLY B 1 470 ? 17.625 -20.047 4.371 1 83.81 470 GLY B N 1
ATOM 7868 C CA . GLY B 1 470 ? 16.578 -21.016 4.578 1 83.81 470 GLY B CA 1
ATOM 7869 C C . GLY B 1 470 ? 15.203 -20.391 4.723 1 83.81 470 GLY B C 1
ATOM 7870 O O . GLY B 1 470 ? 14.211 -21.094 4.93 1 83.81 470 GLY B O 1
ATOM 7871 N N . ASN B 1 471 ? 15.117 -19.078 4.613 1 87.38 471 ASN B N 1
ATOM 7872 C CA . ASN B 1 471 ? 13.844 -18.375 4.754 1 87.38 471 ASN B CA 1
ATOM 7873 C C . ASN B 1 471 ? 12.891 -18.719 3.609 1 87.38 471 ASN B C 1
ATOM 7875 O O . ASN B 1 471 ? 13.227 -18.516 2.441 1 87.38 471 ASN B O 1
ATOM 7879 N N . GLN B 1 472 ? 11.734 -19.188 3.932 1 83.44 472 GLN B N 1
ATOM 7880 C CA . GLN B 1 472 ? 10.766 -19.641 2.939 1 83.44 472 GLN B CA 1
ATOM 7881 C C . GLN B 1 472 ? 10.242 -18.469 2.107 1 83.44 472 GLN B C 1
ATOM 7883 O O . GLN B 1 472 ? 9.977 -18.625 0.913 1 83.44 472 GLN B O 1
ATOM 7888 N N . ARG B 1 473 ? 10.117 -17.375 2.732 1 89.62 473 ARG B N 1
ATOM 7889 C CA . ARG B 1 473 ? 9.609 -16.219 2.016 1 89.62 473 ARG B CA 1
ATOM 7890 C C . ARG B 1 473 ? 10.617 -15.742 0.968 1 89.62 473 ARG B C 1
ATOM 7892 O O . ARG B 1 473 ? 10.227 -15.32 -0.124 1 89.62 473 ARG B O 1
ATOM 7899 N N . LEU B 1 474 ? 11.82 -15.766 1.325 1 93.44 474 LEU B N 1
ATOM 7900 C CA . LEU B 1 474 ? 12.852 -15.398 0.353 1 93.44 474 LEU B CA 1
ATOM 7901 C C . LEU B 1 474 ? 12.789 -16.312 -0.867 1 93.44 474 LEU B C 1
ATOM 7903 O O . LEU B 1 474 ? 12.914 -15.852 -2.002 1 93.44 474 LEU B O 1
ATOM 7907 N N . ALA B 1 475 ? 12.594 -17.562 -0.628 1 89.5 475 ALA B N 1
ATOM 7908 C CA . ALA B 1 475 ? 12.508 -18.516 -1.723 1 89.5 475 ALA B CA 1
ATOM 7909 C C . ALA B 1 475 ? 11.312 -18.203 -2.627 1 89.5 475 ALA B C 1
ATOM 7911 O O . ALA B 1 475 ? 11.43 -18.266 -3.854 1 89.5 475 ALA B O 1
ATOM 7912 N N . GLN B 1 476 ? 10.234 -17.922 -2.037 1 89.38 476 GLN B N 1
ATOM 7913 C CA . GLN B 1 476 ? 9.023 -17.578 -2.783 1 89.38 476 GLN B CA 1
ATOM 7914 C C . GLN B 1 476 ? 9.219 -16.328 -3.621 1 89.38 476 GLN B C 1
ATOM 7916 O O . GLN B 1 476 ? 8.82 -16.281 -4.785 1 89.38 476 GLN B O 1
ATOM 7921 N N . VAL B 1 477 ? 9.805 -15.367 -2.99 1 94.06 477 VAL B N 1
ATOM 7922 C CA . VAL B 1 477 ? 10.039 -14.094 -3.658 1 94.06 477 VAL B CA 1
ATOM 7923 C C . VAL B 1 477 ? 11.008 -14.289 -4.82 1 94.06 477 VAL B C 1
ATOM 7925 O O . VAL B 1 477 ? 10.797 -13.75 -5.91 1 94.06 477 VAL B O 1
ATOM 7928 N N . ALA B 1 478 ? 12.055 -15.008 -4.559 1 93.31 478 ALA B N 1
ATOM 7929 C CA . ALA B 1 478 ? 13.047 -15.273 -5.594 1 93.31 478 ALA B CA 1
ATOM 7930 C C . ALA B 1 478 ? 12.422 -15.977 -6.793 1 93.31 478 ALA B C 1
ATOM 7932 O O . ALA B 1 478 ? 12.75 -15.672 -7.941 1 93.31 478 ALA B O 1
ATOM 7933 N N . GLU B 1 479 ? 11.555 -16.859 -6.547 1 89.69 479 GLU B N 1
ATOM 7934 C CA . GLU B 1 479 ? 10.867 -17.594 -7.609 1 89.69 479 GLU B CA 1
ATOM 7935 C C . GLU B 1 479 ? 10 -16.656 -8.445 1 89.69 479 GLU B C 1
ATOM 7937 O O . GLU B 1 479 ? 10.023 -16.703 -9.68 1 89.69 479 GLU B O 1
ATOM 7942 N N . GLU B 1 480 ? 9.273 -15.875 -7.762 1 90.25 480 GLU B N 1
ATOM 7943 C CA . GLU B 1 480 ? 8.383 -14.938 -8.453 1 90.25 480 GLU B CA 1
ATOM 7944 C C . GLU B 1 480 ? 9.18 -13.945 -9.297 1 90.25 480 GLU B C 1
ATOM 7946 O O . GLU B 1 480 ? 8.773 -13.602 -10.406 1 90.25 480 GLU B O 1
ATOM 7951 N N . LEU B 1 481 ? 10.242 -13.484 -8.75 1 92.44 481 LEU B N 1
ATOM 7952 C CA . LEU B 1 481 ? 11.07 -12.516 -9.461 1 92.44 481 LEU B CA 1
ATOM 7953 C C . LEU B 1 481 ? 11.727 -13.164 -10.68 1 92.44 481 LEU B C 1
ATOM 7955 O O . LEU B 1 481 ? 11.867 -12.523 -11.727 1 92.44 481 LEU B O 1
ATOM 7959 N N . SER B 1 482 ? 12.133 -14.375 -10.523 1 87.94 482 SER B N 1
ATOM 7960 C CA . SER B 1 482 ? 12.742 -15.086 -11.641 1 87.94 482 SER B CA 1
ATOM 7961 C C . SER B 1 482 ? 11.758 -15.242 -12.797 1 87.94 482 SER B C 1
ATOM 7963 O O . SER B 1 482 ? 12.141 -15.164 -13.969 1 87.94 482 SER B O 1
ATOM 7965 N N . ARG B 1 483 ? 10.547 -15.414 -12.484 1 82.62 483 ARG B N 1
ATOM 7966 C CA . ARG B 1 483 ? 9.5 -15.578 -13.484 1 82.62 483 ARG B CA 1
ATOM 7967 C C . ARG B 1 483 ? 9.195 -14.258 -14.18 1 82.62 483 ARG B C 1
ATOM 7969 O O . ARG B 1 483 ? 8.852 -14.242 -15.367 1 82.62 483 ARG B O 1
ATOM 7976 N N . SER B 1 484 ? 9.203 -13.219 -13.477 1 83 484 SER B N 1
ATOM 7977 C CA . SER B 1 484 ? 8.828 -11.906 -13.992 1 83 484 SER B CA 1
ATOM 7978 C C . SER B 1 484 ? 9.891 -11.352 -14.938 1 83 484 SER B C 1
ATOM 7980 O O . SER B 1 484 ? 9.609 -10.453 -15.734 1 83 484 SER B O 1
ATOM 7982 N N . GLY B 1 485 ? 10.906 -11.969 -14.891 1 75.19 485 GLY B N 1
ATOM 7983 C CA . GLY B 1 485 ? 11.961 -11.297 -15.633 1 75.19 485 GLY B CA 1
ATOM 7984 C C . GLY B 1 485 ? 12.172 -9.859 -15.195 1 75.19 485 GLY B C 1
ATOM 7985 O O . GLY B 1 485 ? 11.602 -9.414 -14.195 1 75.19 485 GLY B O 1
ATOM 7986 N N . SER B 1 486 ? 13.07 -9.109 -15.344 1 72.25 486 SER B N 1
ATOM 7987 C CA . SER B 1 486 ? 13.43 -7.762 -14.906 1 72.25 486 SER B CA 1
ATOM 7988 C C . SER B 1 486 ? 12.383 -6.742 -15.344 1 72.25 486 SER B C 1
ATOM 7990 O O . SER B 1 486 ? 12.648 -5.539 -15.375 1 72.25 486 SER B O 1
ATOM 7992 N N . GLY B 1 487 ? 11.086 -7.184 -15.539 1 85.69 487 GLY B N 1
ATOM 7993 C CA . GLY B 1 487 ? 10.125 -6.242 -16.094 1 85.69 487 GLY B CA 1
ATOM 7994 C C . GLY B 1 487 ? 9.18 -5.684 -15.039 1 85.69 487 GLY B C 1
ATOM 7995 O O . GLY B 1 487 ? 8.93 -6.32 -14.016 1 85.69 487 GLY B O 1
ATOM 7996 N N . GLU B 1 488 ? 8.641 -4.414 -15.305 1 91.44 488 GLU B N 1
ATOM 7997 C CA . GLU B 1 488 ? 7.625 -3.773 -14.469 1 91.44 488 GLU B CA 1
ATOM 7998 C C . GLU B 1 488 ? 6.219 -4.176 -14.898 1 91.44 488 GLU B C 1
ATOM 8000 O O . GLU B 1 488 ? 5.992 -4.504 -16.062 1 91.44 488 GLU B O 1
ATOM 8005 N N . LEU B 1 489 ? 5.352 -4.168 -13.977 1 91.94 489 LEU B N 1
ATOM 8006 C CA . LEU B 1 489 ? 3.93 -4.316 -14.266 1 91.94 489 LEU B CA 1
ATOM 8007 C C . LEU B 1 489 ? 3.205 -2.98 -14.133 1 91.94 489 LEU B C 1
ATOM 8009 O O . LEU B 1 489 ? 3.475 -2.211 -13.211 1 91.94 489 LEU B O 1
ATOM 8013 N N . HIS B 1 490 ? 2.32 -2.766 -15.031 1 92.06 490 HIS B N 1
ATOM 8014 C CA . HIS B 1 490 ? 1.645 -1.477 -15.125 1 92.06 490 HIS B CA 1
ATOM 8015 C C . HIS B 1 490 ? 0.889 -1.156 -13.836 1 92.06 490 HIS B C 1
ATOM 8017 O O . HIS B 1 490 ? 0.938 -0.026 -13.344 1 92.06 490 HIS B O 1
ATOM 8023 N N . ASN B 1 491 ? 0.12 -2.061 -13.305 1 93.06 491 ASN B N 1
ATOM 8024 C CA . ASN B 1 491 ? -0.678 -1.782 -12.117 1 93.06 491 ASN B CA 1
ATOM 8025 C C . ASN B 1 491 ? 0.202 -1.571 -10.883 1 93.06 491 ASN B C 1
ATOM 8027 O O . ASN B 1 491 ? -0.106 -0.739 -10.031 1 93.06 491 ASN B O 1
ATOM 8031 N N . VAL B 1 492 ? 1.271 -2.389 -10.773 1 95.25 492 VAL B N 1
ATOM 8032 C CA . VAL B 1 492 ? 2.213 -2.189 -9.68 1 95.25 492 VAL B CA 1
ATOM 8033 C C . VAL B 1 492 ? 2.891 -0.829 -9.82 1 95.25 492 VAL B C 1
ATOM 8035 O O . VAL B 1 492 ? 3.076 -0.117 -8.828 1 95.25 492 VAL B O 1
ATOM 8038 N N . SER B 1 493 ? 3.219 -0.46 -11.047 1 96.12 493 SER B N 1
ATOM 8039 C CA . SER B 1 493 ? 3.816 0.845 -11.312 1 96.12 493 SER B CA 1
ATOM 8040 C C . SER B 1 493 ? 2.859 1.975 -10.945 1 96.12 493 SER B C 1
ATOM 8042 O O . SER B 1 493 ? 3.287 3.029 -10.469 1 96.12 493 SER B O 1
ATOM 8044 N N . ALA B 1 494 ? 1.611 1.758 -11.172 1 95.56 494 ALA B N 1
ATOM 8045 C CA . ALA B 1 494 ? 0.611 2.748 -10.781 1 95.56 494 ALA B CA 1
ATOM 8046 C C . ALA B 1 494 ? 0.578 2.924 -9.266 1 95.56 494 ALA B C 1
ATOM 8048 O O . ALA B 1 494 ? 0.532 4.051 -8.766 1 95.56 494 ALA B O 1
ATOM 8049 N N . VAL B 1 495 ? 0.572 1.791 -8.531 1 97.25 495 VAL B N 1
ATOM 8050 C CA . VAL B 1 495 ? 0.534 1.817 -7.078 1 97.25 495 VAL B CA 1
ATOM 8051 C C . VAL B 1 495 ? 1.772 2.531 -6.539 1 97.25 495 VAL B C 1
ATOM 8053 O O . VAL B 1 495 ? 1.659 3.521 -5.812 1 97.25 495 VAL B O 1
ATOM 8056 N N . VAL B 1 496 ? 2.893 2.078 -6.977 1 97.81 496 VAL B N 1
ATOM 8057 C CA . VAL B 1 496 ? 4.156 2.58 -6.445 1 97.81 496 VAL B CA 1
ATOM 8058 C C . VAL B 1 496 ? 4.363 4.027 -6.891 1 97.81 496 VAL B C 1
ATOM 8060 O O . VAL B 1 496 ? 4.891 4.844 -6.133 1 97.81 496 VAL B O 1
ATOM 8063 N N . GLY B 1 497 ? 3.98 4.336 -8.125 1 97.75 497 GLY B N 1
ATOM 8064 C CA . GLY B 1 497 ? 4.047 5.711 -8.594 1 97.75 497 GLY B CA 1
ATOM 8065 C C . GLY B 1 497 ? 3.215 6.668 -7.762 1 97.75 497 GLY B C 1
ATOM 8066 O O . GLY B 1 497 ? 3.623 7.805 -7.52 1 97.75 497 GLY B O 1
ATOM 8067 N N . GLY B 1 498 ? 2.045 6.207 -7.379 1 96.81 498 GLY B N 1
ATOM 8068 C CA . GLY B 1 498 ? 1.217 7.008 -6.492 1 96.81 498 GLY B CA 1
ATOM 8069 C C . GLY B 1 498 ? 1.836 7.215 -5.125 1 96.81 498 GLY B C 1
ATOM 8070 O O . GLY B 1 498 ? 1.785 8.32 -4.574 1 96.81 498 GLY B O 1
ATOM 8071 N N . LEU B 1 499 ? 2.379 6.176 -4.547 1 97.31 499 LEU B N 1
ATOM 8072 C CA . LEU B 1 499 ? 3.035 6.254 -3.248 1 97.31 499 LEU B CA 1
ATOM 8073 C C . LEU B 1 499 ? 4.219 7.215 -3.293 1 97.31 499 LEU B C 1
ATOM 8075 O O . LEU B 1 499 ? 4.371 8.062 -2.408 1 97.31 499 LEU B O 1
ATOM 8079 N N . LEU B 1 500 ? 5.012 7.062 -4.328 1 97.5 500 LEU B N 1
ATOM 8080 C CA . LEU B 1 500 ? 6.195 7.898 -4.492 1 97.5 500 LEU B CA 1
ATOM 8081 C C . LEU B 1 500 ? 5.812 9.367 -4.625 1 97.5 500 LEU B C 1
ATOM 8083 O O . LEU B 1 500 ? 6.453 10.234 -4.031 1 97.5 500 LEU B O 1
ATOM 8087 N N . ALA B 1 501 ? 4.859 9.609 -5.422 1 97.75 501 ALA B N 1
ATOM 8088 C CA . ALA B 1 501 ? 4.406 10.984 -5.609 1 97.75 501 ALA B CA 1
ATOM 8089 C C . ALA B 1 501 ? 3.947 11.594 -4.285 1 97.75 501 ALA B C 1
ATOM 8091 O O . ALA B 1 501 ? 4.207 12.766 -4.016 1 97.75 501 ALA B O 1
ATOM 8092 N N . GLN B 1 502 ? 3.262 10.828 -3.527 1 95.31 502 GLN B N 1
ATOM 8093 C CA . GLN B 1 502 ? 2.82 11.312 -2.223 1 95.31 502 GLN B CA 1
ATOM 8094 C C . GLN B 1 502 ? 4.008 11.719 -1.354 1 95.31 502 GLN B C 1
ATOM 8096 O O . GLN B 1 502 ? 3.984 12.766 -0.711 1 95.31 502 GLN B O 1
ATOM 8101 N N . GLU B 1 503 ? 4.996 10.883 -1.308 1 96.62 503 GLU B N 1
ATOM 8102 C CA . GLU B 1 503 ? 6.188 11.188 -0.519 1 96.62 503 GLU B CA 1
ATOM 8103 C C . GLU B 1 503 ? 6.895 12.438 -1.046 1 96.62 503 GLU B C 1
ATOM 8105 O O . GLU B 1 503 ? 7.391 13.25 -0.266 1 96.62 503 GLU B O 1
ATOM 8110 N N . MET B 1 504 ? 6.953 12.562 -2.32 1 97.25 504 MET B N 1
ATOM 8111 C CA . MET B 1 504 ? 7.59 13.727 -2.924 1 97.25 504 MET B CA 1
ATOM 8112 C C . MET B 1 504 ? 6.801 14.992 -2.615 1 97.25 504 MET B C 1
ATOM 8114 O O . MET B 1 504 ? 7.391 16.047 -2.379 1 97.25 504 MET B O 1
ATOM 8118 N N . ILE B 1 505 ? 5.512 14.883 -2.645 1 95.44 505 ILE B N 1
ATOM 8119 C CA . ILE B 1 505 ? 4.664 16.016 -2.303 1 95.44 505 ILE B CA 1
ATOM 8120 C C . ILE B 1 505 ? 4.926 16.438 -0.859 1 95.44 505 ILE B C 1
ATOM 8122 O O . ILE B 1 505 ? 5.059 17.625 -0.567 1 95.44 505 ILE B O 1
ATOM 8126 N N . LYS B 1 506 ? 4.992 15.477 0.045 1 93.5 506 LYS B N 1
ATOM 8127 C CA . LYS B 1 506 ? 5.301 15.781 1.439 1 93.5 506 LYS B CA 1
ATOM 8128 C C . LYS B 1 506 ? 6.625 16.531 1.562 1 93.5 506 LYS B C 1
ATOM 8130 O O . LYS B 1 506 ? 6.727 17.5 2.312 1 93.5 506 LYS B O 1
ATOM 8135 N N . ILE B 1 507 ? 7.578 16.094 0.827 1 93.56 507 ILE B N 1
ATOM 8136 C CA . ILE B 1 507 ? 8.922 16.641 0.901 1 93.56 507 ILE B CA 1
ATOM 8137 C C . ILE B 1 507 ? 8.93 18.062 0.323 1 93.56 507 ILE B C 1
ATOM 8139 O O . ILE B 1 507 ? 9.492 18.984 0.922 1 93.56 507 ILE B O 1
ATOM 8143 N N . ILE B 1 508 ? 8.305 18.234 -0.797 1 94 508 ILE B N 1
ATOM 8144 C CA . ILE B 1 508 ? 8.281 19.516 -1.484 1 94 508 ILE B CA 1
ATOM 8145 C C . ILE B 1 508 ? 7.516 20.531 -0.64 1 94 508 ILE B C 1
ATOM 8147 O O . ILE B 1 508 ? 7.941 21.688 -0.511 1 94 508 ILE B O 1
ATOM 8151 N N . THR B 1 509 ? 6.41 20.109 -0.04 1 89.69 509 THR B N 1
ATOM 8152 C CA . THR B 1 509 ? 5.551 21.031 0.701 1 89.69 509 THR B CA 1
ATOM 8153 C C . THR B 1 509 ? 6.012 21.141 2.152 1 89.69 509 THR B C 1
ATOM 8155 O O . THR B 1 509 ? 5.574 22.047 2.875 1 89.69 509 THR B O 1
ATOM 8158 N N . LYS B 1 510 ? 6.863 20.172 2.615 1 86.62 510 LYS B N 1
ATOM 8159 C CA . LYS B 1 510 ? 7.305 20.078 4.004 1 86.62 510 LYS B CA 1
ATOM 8160 C C . LYS B 1 510 ? 6.117 19.891 4.945 1 86.62 510 LYS B C 1
ATOM 8162 O O . LYS B 1 510 ? 6.047 20.547 5.992 1 86.62 510 LYS B O 1
ATOM 8167 N N . GLN B 1 511 ? 5.172 19.156 4.387 1 87.38 511 GLN B N 1
ATOM 8168 C CA . GLN B 1 511 ? 3.988 18.797 5.156 1 87.38 511 GLN B CA 1
ATOM 8169 C C . GLN B 1 511 ? 3.893 17.281 5.344 1 87.38 511 GLN B C 1
ATOM 8171 O O . GLN B 1 511 ? 4.195 16.516 4.422 1 87.38 511 GLN B O 1
ATOM 8176 N N . TYR B 1 512 ? 3.486 16.859 6.535 1 86.25 512 TYR B N 1
ATOM 8177 C CA . TYR B 1 512 ? 3.439 15.438 6.887 1 86.25 512 TYR B CA 1
ATOM 8178 C C . TYR B 1 512 ? 4.832 14.82 6.852 1 86.25 512 TYR B C 1
ATOM 8180 O O . TYR B 1 512 ? 5.668 15.211 6.031 1 86.25 512 TYR B O 1
ATOM 8188 N N . ALA B 1 513 ? 5.066 14.023 7.684 1 86.19 513 ALA B N 1
ATOM 8189 C CA . ALA B 1 513 ? 6.387 13.398 7.738 1 86.19 513 ALA B CA 1
ATOM 8190 C C . ALA B 1 513 ? 6.551 12.359 6.633 1 86.19 513 ALA B C 1
ATOM 8192 O O . ALA B 1 513 ? 5.746 11.438 6.52 1 86.19 513 ALA B O 1
ATOM 8193 N N . PRO B 1 514 ? 7.559 12.492 5.793 1 91.06 514 PRO B N 1
ATOM 8194 C CA . PRO B 1 514 ? 7.824 11.461 4.789 1 91.06 514 PRO B CA 1
ATOM 8195 C C . PRO B 1 514 ? 8.25 10.133 5.406 1 91.06 514 PRO B C 1
ATOM 8197 O O . PRO B 1 514 ? 8.617 10.086 6.586 1 91.06 514 PRO B O 1
ATOM 8200 N N . VAL B 1 515 ? 8.156 9.109 4.602 1 90.81 515 VAL B N 1
ATOM 8201 C CA . VAL B 1 515 ? 8.586 7.781 5.027 1 90.81 515 VAL B CA 1
ATOM 8202 C C . VAL B 1 515 ? 10.07 7.816 5.387 1 90.81 515 VAL B C 1
ATOM 8204 O O . VAL B 1 515 ? 10.859 8.5 4.73 1 90.81 515 VAL B O 1
ATOM 8207 N N . ASP B 1 516 ? 10.422 7.184 6.477 1 87.12 516 ASP B N 1
ATOM 8208 C CA . ASP B 1 516 ? 11.797 7.055 6.934 1 87.12 516 ASP B CA 1
ATOM 8209 C C . ASP B 1 516 ? 12.242 5.594 6.953 1 87.12 516 ASP B C 1
ATOM 8211 O O . ASP B 1 516 ? 11.992 4.879 7.926 1 87.12 516 ASP B O 1
ATOM 8215 N N . ASN B 1 517 ? 12.891 5.047 6.004 1 89.81 517 ASN B N 1
ATOM 8216 C CA . ASN B 1 517 ? 13.352 5.695 4.777 1 89.81 517 ASN B CA 1
ATOM 8217 C C . ASN B 1 517 ? 13.148 4.801 3.561 1 89.81 517 ASN B C 1
ATOM 8219 O O . ASN B 1 517 ? 13.445 5.199 2.434 1 89.81 517 ASN B O 1
ATOM 8223 N N . THR B 1 518 ? 12.672 3.543 3.9 1 94.56 518 THR B N 1
ATOM 8224 C CA . THR B 1 518 ? 12.469 2.58 2.822 1 94.56 518 THR B CA 1
ATOM 8225 C C . THR B 1 518 ? 11.062 1.999 2.873 1 94.56 518 THR B C 1
ATOM 8227 O O . THR B 1 518 ? 10.641 1.461 3.9 1 94.56 518 THR B O 1
ATOM 8230 N N . CYS B 1 519 ? 10.367 2.133 1.829 1 96.75 519 CYS B N 1
ATOM 8231 C CA . CYS B 1 519 ? 9.039 1.541 1.73 1 96.75 519 CYS B CA 1
ATOM 8232 C C . CYS B 1 519 ? 9.039 0.356 0.772 1 96.75 519 CYS B C 1
ATOM 8234 O O . CYS B 1 519 ? 9.461 0.483 -0.379 1 96.75 519 CYS B O 1
ATOM 8236 N N . ILE B 1 520 ? 8.633 -0.812 1.246 1 97.44 520 ILE B N 1
ATOM 8237 C CA . ILE B 1 520 ? 8.586 -2.045 0.468 1 97.44 520 ILE B CA 1
ATOM 8238 C C . ILE B 1 520 ? 7.137 -2.406 0.155 1 97.44 520 ILE B C 1
ATOM 8240 O O . ILE B 1 520 ? 6.27 -2.336 1.03 1 97.44 520 ILE B O 1
ATOM 8244 N N . PHE B 1 521 ? 6.906 -2.83 -1.067 1 97.5 521 PHE B N 1
ATOM 8245 C CA . PHE B 1 521 ? 5.551 -3.143 -1.505 1 97.5 521 PHE B CA 1
ATOM 8246 C C . PHE B 1 521 ? 5.465 -4.578 -2.018 1 97.5 521 PHE B C 1
ATOM 8248 O O . PHE B 1 521 ? 6.285 -5 -2.836 1 97.5 521 PHE B O 1
ATOM 8255 N N . ASP B 1 522 ? 4.422 -5.301 -1.538 1 96.44 522 ASP B N 1
ATOM 8256 C CA . ASP B 1 522 ? 4.059 -6.637 -1.995 1 96.44 522 ASP B CA 1
ATOM 8257 C C . ASP B 1 522 ? 2.713 -6.625 -2.715 1 96.44 522 ASP B C 1
ATOM 8259 O O . ASP B 1 522 ? 1.66 -6.613 -2.074 1 96.44 522 ASP B O 1
ATOM 8263 N N . GLY B 1 523 ? 2.797 -6.68 -4.004 1 93.62 523 GLY B N 1
ATOM 8264 C CA . GLY B 1 523 ? 1.581 -6.625 -4.801 1 93.62 523 GLY B CA 1
ATOM 8265 C C . GLY B 1 523 ? 0.774 -7.906 -4.746 1 93.62 523 GLY B C 1
ATOM 8266 O O . GLY B 1 523 ? -0.403 -7.922 -5.113 1 93.62 523 GLY B O 1
ATOM 8267 N N . ILE B 1 524 ? 1.384 -8.969 -4.371 1 91.06 524 ILE B N 1
ATOM 8268 C CA . ILE B 1 524 ? 0.666 -10.234 -4.254 1 91.06 524 ILE B CA 1
ATOM 8269 C C . ILE B 1 524 ? -0.236 -10.203 -3.021 1 91.06 524 ILE B C 1
ATOM 8271 O O . ILE B 1 524 ? -1.418 -10.547 -3.102 1 91.06 524 ILE B O 1
ATOM 8275 N N . GLU B 1 525 ? 0.267 -9.703 -1.954 1 89.94 525 GLU B N 1
ATOM 8276 C CA . GLU B 1 525 ? -0.492 -9.695 -0.707 1 89.94 525 GLU B CA 1
ATOM 8277 C C . GLU B 1 525 ? -1.15 -8.336 -0.477 1 89.94 525 GLU B C 1
ATOM 8279 O O . GLU B 1 525 ? -1.881 -8.148 0.499 1 89.94 525 GLU B O 1
ATOM 8284 N N . SER B 1 526 ? -0.899 -7.355 -1.349 1 90.69 526 SER B N 1
ATOM 8285 C CA . SER B 1 526 ? -1.401 -5.992 -1.201 1 90.69 526 SER B CA 1
ATOM 8286 C C . SER B 1 526 ? -0.984 -5.391 0.137 1 90.69 526 SER B C 1
ATOM 8288 O O . SER B 1 526 ? -1.826 -4.898 0.891 1 90.69 526 SER B O 1
ATOM 8290 N N . ARG B 1 527 ? 0.309 -5.344 0.376 1 91.31 527 ARG B N 1
ATOM 8291 C CA . ARG B 1 527 ? 0.855 -4.852 1.636 1 91.31 527 ARG B CA 1
ATOM 8292 C C . ARG B 1 527 ? 2.033 -3.914 1.392 1 91.31 527 ARG B C 1
ATOM 8294 O O . ARG B 1 527 ? 2.73 -4.035 0.383 1 91.31 527 ARG B O 1
ATOM 8301 N N . CYS B 1 528 ? 2.205 -3.041 2.33 1 93.25 528 CYS B N 1
ATOM 8302 C CA . CYS B 1 528 ? 3.377 -2.174 2.391 1 93.25 528 CYS B CA 1
ATOM 8303 C C . CYS B 1 528 ? 4.023 -2.229 3.77 1 93.25 528 CYS B C 1
ATOM 8305 O O . CYS B 1 528 ? 3.336 -2.408 4.777 1 93.25 528 CYS B O 1
ATOM 8307 N N . GLN B 1 529 ? 5.316 -2.119 3.805 1 92.31 529 GLN B N 1
ATOM 8308 C CA . GLN B 1 529 ? 6.066 -2.037 5.055 1 92.31 529 GLN B CA 1
ATOM 8309 C C . GLN B 1 529 ? 7.207 -1.03 4.945 1 92.31 529 GLN B C 1
ATOM 8311 O O . GLN B 1 529 ? 7.906 -0.984 3.93 1 92.31 529 GLN B O 1
ATOM 8316 N N . VAL B 1 530 ? 7.32 -0.162 5.953 1 91.69 530 VAL B N 1
ATOM 8317 C CA . VAL B 1 530 ? 8.414 0.801 5.996 1 91.69 530 VAL B CA 1
ATOM 8318 C C . VAL B 1 530 ? 9.5 0.31 6.957 1 91.69 530 VAL B C 1
ATOM 8320 O O . VAL B 1 530 ? 9.203 -0.073 8.094 1 91.69 530 VAL B O 1
ATOM 8323 N N . LEU B 1 531 ? 10.711 0.232 6.492 1 90.81 531 LEU B N 1
ATOM 8324 C CA . LEU B 1 531 ? 11.875 -0.125 7.297 1 90.81 531 LEU B CA 1
ATOM 8325 C C . LEU B 1 531 ? 12.938 0.966 7.23 1 90.81 531 LEU B C 1
ATOM 8327 O O . LEU B 1 531 ? 13.133 1.579 6.18 1 90.81 531 LEU B O 1
ATOM 8331 N N . ARG B 1 532 ? 13.555 1.239 8.297 1 89.31 532 ARG B N 1
ATOM 8332 C CA . ARG B 1 532 ? 14.695 2.15 8.305 1 89.31 532 ARG B CA 1
ATOM 8333 C C . ARG B 1 532 ? 16 1.402 8.031 1 89.31 532 ARG B C 1
ATOM 8335 O O . ARG B 1 532 ? 16.438 0.593 8.852 1 89.31 532 ARG B O 1
ATOM 8342 N N . LEU B 1 533 ? 16.578 1.635 6.891 1 89.75 533 LEU B N 1
ATOM 8343 C CA . LEU B 1 533 ? 17.75 0.883 6.445 1 89.75 533 LEU B CA 1
ATOM 8344 C C . LEU B 1 533 ? 18.906 1.82 6.133 1 89.75 533 LEU B C 1
ATOM 8346 O O . LEU B 1 533 ? 18.703 2.977 5.762 1 89.75 533 LEU B O 1
ATOM 8350 N N . LYS B 1 534 ? 20.078 1.288 6.348 1 82.12 534 LYS B N 1
ATOM 8351 C CA . LYS B 1 534 ? 21.25 2.049 5.949 1 82.12 534 LYS B CA 1
ATOM 8352 C C . LYS B 1 534 ? 21.438 2.035 4.43 1 82.12 534 LYS B C 1
ATOM 8354 O O . LYS B 1 534 ? 21.531 0.969 3.822 1 82.12 534 LYS B O 1
ATOM 8359 N N . LEU B 1 535 ? 21.156 3.15 3.879 1 74.88 535 LEU B N 1
ATOM 8360 C CA . LEU B 1 535 ? 21.219 3.291 2.428 1 74.88 535 LEU B CA 1
ATOM 8361 C C . LEU B 1 535 ? 22.609 3.734 1.977 1 74.88 535 LEU B C 1
ATOM 8363 O O . LEU B 1 535 ? 23.297 4.445 2.705 1 74.88 535 LEU B O 1
#

pLDDT: mean 87.91, std 12.3, range [21.62, 98.5]

Foldseek 3Di:
DCPPPPCPPPPPPPDDDPLCVQCVVVCVPQNPLLLVLQLAAEEEEEEDDLRQLVLLLLLLSPLSHGNEYEYQAQDQDDPVSCQFHPQDDPVRHRHGPQVSSQVSSCVNPVNHYYYYDDPDHPDDSCLLVCLVPDDDHQAYEYEPDDDVVNVVSVVVSCQVVQHKYKYKAFFFQKIKMWIFGHFKAKQQAQPDDPVVLDALCQLHDDDVLLVLLCVLCVPLVPDDPVSNLADALSSLSNVLQVVVCVVPVNDGQADPVSLVVSLVSLLVSWDQPDPVSTHVNSVVNSVCSVPHRHDDDADPQLVVLLVVLVVPPDCPLPLVSLLSVLQVVVCVVVVDAQRLLDDDDTRHDPVSVVVSSVVSNVSNVVSLVSSLVSLVVDVSSVVHDSVNNSSNSNRVRPMHIDGGLQPFDALLVQVLVQVVVCVVCVVVVHHDDHDCSLSVLLSVLCSVVQQDALVSSLVSSCVVHVSCPPPPVNSVNRHSSNVRRSDHHNVSSNVSSNLSSVLVSCSSSSYHDHQQIMWIARSVVGDIDGDRHRD/DPPPPPCPPPPPPPDDDPLCVQCVVVCVPQNPLLLVLQLAAEEEEEEDDLRQLVLLLLLLSPLSHGNEYEYQAQDQDDPVSCQFHPQDDPVRHRHGPQVSSQVSSCVNPVNHYYYYDDPDHPDDSCLLVCLVPDDDHQAYEYEPDDDVVNVVSVVVSCQVVQHKYKYKAFFFQWIKMWIFGHFKAKQQAQPDDPVVLDALCQLNDDDVLLVLLCVLCVPLVPDDLVSNLADALSSLSNVLQVVVCVVPVNDGQADPVSLVVSLVSLLVSWDQPDPVSTHVNSVVNSVCSVPHRHDDDADPQLVVLLVVLVVPPDCPLPLVSLLSVLQNVVCVVVVDAQRLLDDDDGRHDPVSVVVSSVVSNVSNVVSLVSSLVSLVVDVSSVVHDSVVSSSNSNRVRPMHIDGGLQPFDALLVQVLVQVVVCVVCVVVVHHDDHDCSLSVLLSVLCSVPQQDALVSSLVSSCVVHVSCPPPPVNSVNRHSSNVRRSDHHNVSSNVSSNLSSVLVSCSSSSYHDHQQIMWIARSVVGDIDGDRHRD

Organism: Ustilaginoidea virens (NCBI:txid1159556)

Solvent-accessible surface area (backbone atoms only — not comparable to full-atom values): 56606 Å² total; per-residue (Å²): 134,83,76,73,76,74,73,73,77,69,69,76,80,70,76,75,49,73,64,50,41,26,39,41,62,54,37,52,69,48,34,68,68,26,50,52,35,33,39,67,29,26,38,38,38,39,44,31,92,80,39,38,36,60,51,37,18,46,51,46,39,36,51,77,33,28,22,33,37,35,32,33,27,73,51,60,32,49,56,54,47,51,39,36,26,88,61,44,55,80,88,36,56,73,33,52,37,23,52,43,42,36,58,50,50,32,69,68,27,79,84,27,46,65,42,52,25,48,87,55,86,90,46,72,62,51,59,68,63,46,66,72,68,44,77,80,57,58,34,38,38,34,37,48,58,63,61,65,71,57,51,50,51,51,50,51,52,24,64,74,69,56,24,36,40,33,41,35,38,55,39,34,56,36,34,37,36,38,50,43,48,43,56,78,36,67,20,47,46,47,74,68,49,74,78,68,57,52,69,83,48,63,90,68,54,53,70,70,58,48,50,51,33,47,64,73,45,69,55,54,89,75,46,54,71,65,61,58,47,28,41,34,34,68,39,52,48,44,53,50,48,53,52,44,17,69,75,49,82,65,44,75,54,69,48,71,70,40,37,53,52,45,35,52,59,52,52,67,69,46,57,46,93,49,97,79,56,49,37,69,21,43,52,52,32,43,66,40,38,79,74,56,50,57,82,87,72,81,43,66,47,50,51,50,48,52,57,45,56,71,62,58,80,70,82,68,75,47,53,58,56,44,48,49,52,22,49,46,51,46,24,70,74,67,74,45,74,59,53,47,32,58,74,76,90,68,51,41,45,68,70,57,46,52,49,53,44,48,53,37,38,52,50,17,49,50,41,47,50,52,37,48,54,44,22,55,70,37,93,70,22,78,74,46,51,68,66,58,51,48,52,38,36,49,25,55,81,54,34,40,63,46,69,35,38,83,74,33,48,51,53,58,58,50,48,50,49,49,55,49,50,45,50,52,33,45,74,73,71,40,91,63,76,80,75,62,58,48,55,55,44,42,53,53,32,33,58,77,37,64,82,43,43,36,70,53,28,51,50,51,33,29,71,75,33,55,86,54,58,89,40,65,63,39,54,46,46,25,45,53,48,38,52,29,43,78,36,60,32,43,33,50,20,30,24,52,7,14,54,49,28,51,41,49,48,19,60,63,43,30,32,40,67,56,74,70,26,27,42,34,37,35,58,72,76,58,38,37,46,74,44,59,44,46,111,134,84,77,74,74,75,74,71,76,69,67,77,79,69,76,73,49,74,64,51,41,25,40,41,63,56,39,51,69,48,35,70,68,26,51,52,37,35,40,67,29,27,38,37,38,39,43,32,91,80,38,36,35,60,51,37,18,46,49,48,39,34,51,77,34,28,24,32,38,35,30,33,26,74,50,59,31,47,56,54,46,52,38,36,27,88,62,44,54,79,87,38,56,74,33,53,38,23,51,43,42,36,57,51,49,32,69,70,27,78,83,27,46,67,41,52,26,48,87,53,85,93,46,71,63,51,58,68,63,46,66,71,70,45,78,80,56,56,34,39,38,35,37,47,59,61,62,65,72,57,52,52,50,52,50,51,51,25,62,75,67,56,23,35,40,32,39,36,39,55,38,35,57,35,34,36,35,39,50,41,51,44,57,75,35,67,21,45,46,47,72,69,50,75,78,67,55,52,70,84,48,63,90,68,53,53,70,71,57,48,49,49,34,46,65,74,45,69,56,54,88,76,47,53,69,67,61,56,46,28,43,37,34,68,39,52,50,44,54,50,48,53,52,44,17,69,74,50,83,65,44,75,54,68,47,72,69,40,38,52,52,46,35,51,57,51,52,69,69,45,57,46,95,49,97,80,55,49,37,69,20,45,52,51,32,42,67,40,38,80,75,57,52,57,81,88,72,82,41,67,47,50,50,50,48,53,57,45,56,70,61,58,80,68,81,68,77,47,55,60,56,46,48,48,51,22,48,48,51,46,24,72,73,68,73,44,74,59,52,47,32,56,74,77,91,68,50,42,45,68,70,57,46,53,50,54,45,48,52,37,39,51,50,18,50,50,42,46,50,52,36,49,54,44,22,56,70,38,92,69,22,79,74,44,51,68,67,58,52,48,50,39,36,48,24,54,80,54,35,39,63,45,68,34,40,81,75,32,50,52,54,57,59,49,48,51,49,49,54,48,51,44,49,51,33,44,73,73,71,40,90,61,76,78,74,60,57,47,54,54,43,41,53,54,32,34,58,78,36,63,82,43,43,35,68,53,28,51,50,52,32,30,72,76,34,55,86,55,58,88,42,64,63,40,54,44,46,25,44,53,47,38,52,31,42,79,36,60,34,43,34,51,20,30,22,52,6,13,52,50,27,49,39,49,49,17,60,62,44,29,33,41,66,55,74,69,26,28,42,36,37,36,57,73,77,58,38,37,46,73,43,58,43,46,113

InterPro domains:
  IPR000594 THIF-type NAD/FAD binding fold [PF00899] (23-533)
  IPR030667 NEDD8-activating enzyme E1 regulatory subunit APP-BP1 [PIRSF039099] (15-532)
  IPR035985 Ubiquitin-activating enzyme-like [SSF69572] (18-532)
  IPR045886 ThiF/MoeB/HesA family [PTHR10953] (18-526)

Secondary structure (DSSP, 8-state):
--------------PPPHHHHHTHHHHHHHHHHHHHHHHH-EEEEE--TT-HHHHHHHHHHHTTT-SEEEEE--PBP-HHHHTT-TT--GGGTTSBHHHHHHHHHHTT-TTSEEEEE-SSTT----HHHHHHHSPPPSEEEEEES--HHHHHHHHHHHHHHT--EEEEEEEBTEEEEEEE--SSEEE-B----TTTT-----SS--HHHHHHHHHHTTTGGGS-HHHHHT--HHHHHHHHHHHHHHHTTT----SHHHHHHHHHHHHTTS--SSTTSS-HHHHHHHHHHHHHSS-----HHHHHHHHHHTT--S----HHHHHHHHHHHHHHHHSSPPP-------S--HHHHHHHHHHHHHHHHHHHHHHHHHHHHSTTGGGS-HHHHHHHHHHGGG-EEEPPGGGSPPHHHHHHHHHHHHHHHHHTT---PPPSHHHHHHHHHHHH-TT--HHHHHHHHHHH-GGGTT-HHHHHHHHHHHHHTT-B-HHHHHHHHHHHHHHHHHHHHTBSPPP-SEEEEETTTTEEEEE----/--------------PPPHHHHHTHHHHHHHHHHHHHHHHH-EEEEE--TT-HHHHHHHHHHHTTT-SEEEEE--PBP-HHHHTT-TT--GGGTTSBHHHHHHHHHHHH-TTSEEEEE-SSTT----HHHHHHHSPPPSEEEEEES--HHHHHHHHHHHHHHT--EEEEEEEBTEEEEEEE--SSEEE-B----TTTT-----SS--HHHHHHHHHHTTTGGGS-HHHHHT--HHHHHHHHHHHHHHHTTT----SHHHHHHHHHHHHTTS--SSTTSS-HHHHHHHHHHHHHSS-----HHHHHHHHHHTT--S----HHHHHHHHHHHHHHHHSSPPP-------S--HHHHHHHHHHHHHHHHHHHHHHHHHHHHSTTGGGS-HHHHHHHHHHGGG-EEEPPGGGSPPHHHHHHHHHHHHHHHHHTT---PPPSHHHHHHHHHHHH-TT--HHHHHHHHHHH-GGGTT-HHHHHHHHHHHHHTT-B-HHHHHHHHHHHHHHHHHHHHTBSPPP-SEEEEETTTTEEEEE----

Nearest PDB structures (foldseek):
  3dbh-assembly4_E  TM=8.104E-01  e=4.982E-36  Homo sapiens
  3dbl-assembly4_A  TM=8.151E-01  e=5.777E-35  Homo sapiens
  3dbl-assembly1_G  TM=7.926E-01  e=7.312E-35  Homo sapiens
  3h5n-assembly1_B  TM=7.538E-01  e=1.336E-07  Escherichia coli
  3h9g-assembly1_A  TM=6.086E-01  e=1.055E-07  Escherichia coli

Sequence (1070 aa):
MISGRQDETQSPLRQPTDKERKYDRQLRLWAASGQSALESAHVLLVNSSTGTVGTETLKNLVLPGIGKFTIVDDAVVGDADLGVNFFLDEACLGLPRARCCRDNLVELNPAVRGDWFPKIVDSDLGIERLLDSSDPFTIILYTLPLRPTYIKCLESHAKKHGIPLLAVHSVGYYAYFTVKLPGLFPVIDTHPDETAVVDLRLLDPWSELAEFADQMTKDIDDQDDFDHGHLPLVVILLHYLKKWREAHGGGLPLTYSDKVSFRDFVARGARTKNPEGGEENFDEAVAAVMKHVSRPSLPTSLERLFEREGQIKGDTEETFWTIIKAVKHFYHKHRQLPLPGSLPDMKAQSKVYVHLQSLYKDKAKRDIAEILDIVRAIPGGAKVKRDEVELFCKNASFVKVIENPENAPITNQVVAQELLNVQDAATAGFQSPHSLAPIYLALNALRLSPEAGREEIIDLVTTSVPCISGNQRLAQVAEELSRSGSGELHNVSAVVGGLLAQEMIKIITKQYAPVDNTCIFDGIESRCQVLRLKLMISGRQDETQSPLRQPTDKERKYDRQLRLWAASGQSALESAHVLLVNSSTGTVGTETLKNLVLPGIGKFTIVDDAVVGDADLGVNFFLDEACLGLPRARCCRDNLVELNPAVRGDWFPKIVDSDLGIERLLDSSDPFTIILYTLPLRPTYIKCLESHAKKHGIPLLAVHSVGYYAYFTVKLPGLFPVIDTHPDETAVVDLRLLDPWSELAEFADQMTKDIDDQDDFDHGHLPLVVILLHYLKKWREAHGGGLPLTYSDKVSFRDFVARGARTKNPEGGEENFDEAVAAVMKHVSRPSLPTSLERLFEREGQIKGDTEETFWTIIKAVKHFYHKHRQLPLPGSLPDMKAQSKVYVHLQSLYKDKAKRDIAEILDIVRAIPGGAKVKRDEVELFCKNASFVKVIENPENAPITNQVVAQELLNVQDAATAGFQSPHSLAPIYLALNALRLSPEAGREEIIDLVTTSVPCISGNQRLAQVAEELSRSGSGELHNVSAVVGGLLAQEMIKIITKQYAPVDNTCIFDGIESRCQVLRLKL